Protein AF-G0NHV3-F1 (afdb_monomer_lite)

pLDDT: mean 83.87, std 12.12, range [27.58, 97.5]

Secondary structure (DSSP, 8-state):
-HHHHTTT--HHHHHHHHHHS-GGGGGGEEE-TTS-EEE-TT-GGGGGGTSHHHHHHHHHHHT-STTHHHHTT--TTSPP-PPP--EE-TT--EEEEHHHHHHHHHHHHHHHH--SS--TTGGGTHHHHHHHHHHHHGGGTT---EEE--HHHHHHHHHHHHHHHT--------GGG-SHHHHHHHHHHHSPPBTTBTT-HHHHHHHHHHHHHS-TTTSHHHHHHHHHHHHHHHHHHHHHHHH-HHHHS--SSS-EEEEEEESSSEEEEHHHHHHHHHHTT---HHHHHHHHTS-TT-EEEHHHHHHHHGGGGGGEEEEEEE--B-SSSBPPEE-TTS-EEEEHHHHHHHHHHIIIIIS-GGGS--SSSSHHHHHHHHHHHHHHHHHHHS-SS-SEEEHHHHHHHHHHHHHHIIIII--S---PPPP-SS--HHHHHHHHHHTTHHHH-GGGGGGHHHHHHHHHHHTT-S---HHHHHHHHHHHHHHHHGGG-HHHHHHHHHTTHHHHHT---HHHHHHHHHHHHHHHHHHHHHHHHHHHHHHHHHHHHS-TTTGGGPEEETTEEE--TTTSGGGGG-SSHHHHHHHHHHHTTSTTHHHHH-TTT--SSS----EEEE-TTS---EEEEHHHHHHHHHHTS--S-TTSHHHHHHHHHHHHHHHHHHGGGTT---EEE--HHHHHHHHHHHHHHHHS--TTS-TT---HHHHHHHHHHHHHHH-TT---HHHHHHHHHHHHHTS-TT-HHHHHHHHHHHHHHHHHHHHHHHH-HHHHS-GGGSSS---PPPEEEEETTEEEEEHHHHHHHHHHTT---HHHHHHHHHHHHH-TT-EEEHHHHHHHHHHHHHHHTTTT-PPPGGGS-EEEEEPPB-SSSBPPEE-STT-EEEEHHHHHHHHHHIIIIIT-GGGS--TTTHHHHHHHHTTSGGGG-TT-SSPPEEEHHHHHHHHHHHHHHHHHHTTTTGGG--PPPPP-TT---HHHHHHHHHHTTHHHH-TTGGGGHHHHHHHHTTT-SS--HHHHHHHHHHHHHHHHHHH-HHHHHHHHHTTGGGTTTGGGSPPPPPP---

Foldseek 3Di:
DLVVLVQQQQQLLLLLLPVQDDPLLNVQWDADPVRGIAGDQPDPLCLLQVGRVSVSVLSLVLQQDFPSCVVSVGDLLRADRHDWDWFAFPVRFIKGWLRVVLVLLLVLLLVLQDDPDDDPLSSLLSSLSSNQSVQLSVLQVLAGDMDGDDVVLSVVLSVQLNVLLPDDDFDADPLVRQQLVNLLVLSVVQGDAHPVCNPCVVVSVSSVVVCVVPPSNRPVVSSRSSSRSNNSSSVSVVVSCVVCCVSRPDQQADQQEWEFEDDVFTKTFLLSNLVSCVRDVHDCPQCVVVNVPDDQQAIDGPVVVCVRCPLVCVRYGYIYDYFDCRPQATRWDAGRNSFTKHFLVSLLSNLLLCVCAVQVLLLVDAAPPDPLVVLVVVLLVVSLCLSPVSCPLGRIDTPVSSVVNSVVSVVSCVPPGHPPDDDAQDWDFADALVSLVVSCVVSCVCRHPVCLSVQQHVLVVVLCVVVVHPGQTRSSSSVSSSLSVCQRRQLPDDSSLVSCVSNVVCVVSVHPRPVVVVVVVVVVVVVVVLLPPCQVLLQLLLVLLCPVFPDPLCSVQWDRDSNATDGDLFFDLVVQQHNGRVSNSVLSVLLCQDQLSCVVSHLSNDDLQDDHDWWWKAFPPDDIFIKDWLLNVSSLLLVLDPDPDCSPLLNVLLRVLVSLLSSQLSVQLVLFTAMDTDPPVLSVVLSVQLVVQLSDPLPVDDLPDQFLVVLLVLSVVLCCVNRVPDDCPVSNVSSVCCCPVVVCRPVRVSSSSSSSSNNSSSVSVVVSCVVPVLSRHDQVPDPHRDLGAWEFEDQAVWTKTFLVNVLSVCVVQVPDDPVVNVVSVVQCVVPVRDMDTPVRVLVVQVVSQVVCVVPVGGDRPSRGMYIYHYFDARPQATRWDDGGTNWTKDWPLRLVLSLLLCCVSVQVVLLQAAPVCPVQLVVLLVVPVVSVPLPDQHTDIDTVVVSVVSSVSSVVSSCVVCVVRSVLADDQGGADPQADDLVSLVVSCVVSNNCNSQVCLNVCSVVQRCVLCPPDPHHGPSSSSVSSSLSSVQSVCVVVVSVVSSCVSNSVCVVGVVVPPPNPDDPPPD

Organism: Caenorhabditis brenneri (NCBI:txid135651)

Radius of gyration: 39.82 Å; chains: 1; bounding box: 97×89×113 Å

Structure (mmCIF, N/CA/C/O backbone):
data_AF-G0NHV3-F1
#
_entry.id   AF-G0NHV3-F1
#
loop_
_atom_site.group_PDB
_atom_site.id
_atom_site.type_symbol
_atom_site.label_atom_id
_atom_site.label_alt_id
_atom_site.label_comp_id
_atom_site.label_asym_id
_atom_site.label_entity_id
_atom_site.label_seq_id
_atom_site.pdbx_PDB_ins_code
_atom_site.Cartn_x
_atom_site.Cartn_y
_atom_site.Cartn_z
_atom_site.occupancy
_atom_site.B_iso_or_equiv
_atom_site.auth_seq_id
_atom_site.auth_comp_id
_atom_site.auth_asym_id
_atom_site.auth_atom_id
_atom_site.pdbx_PDB_model_num
ATOM 1 N N . MET A 1 1 ? -3.210 30.546 17.908 1.00 36.75 1 MET A N 1
ATOM 2 C CA . MET A 1 1 ? -3.610 30.833 19.306 1.00 36.75 1 MET A CA 1
ATOM 3 C C . MET A 1 1 ? -2.603 30.236 20.293 1.00 36.75 1 MET A C 1
ATOM 5 O O . MET A 1 1 ? -2.070 30.981 21.104 1.00 36.75 1 MET A O 1
ATOM 9 N N . THR A 1 2 ? -2.219 28.963 20.128 1.00 36.12 2 THR A N 1
ATOM 10 C CA . THR A 1 2 ? -1.194 28.230 20.905 1.00 36.12 2 THR A CA 1
ATOM 11 C C . THR A 1 2 ? 0.162 28.945 20.997 1.00 36.12 2 THR A C 1
ATOM 13 O O . THR A 1 2 ? 0.704 29.103 22.082 1.00 36.12 2 THR A O 1
ATOM 16 N N . THR A 1 3 ? 0.674 29.517 19.898 1.00 35.59 3 THR A N 1
ATOM 17 C CA . THR A 1 3 ? 1.926 30.312 19.897 1.00 35.59 3 THR A CA 1
ATOM 18 C C . THR A 1 3 ? 1.817 31.624 20.690 1.00 35.59 3 THR A C 1
ATOM 20 O O . THR A 1 3 ? 2.819 32.146 21.165 1.00 35.59 3 THR A O 1
ATOM 23 N N . ARG A 1 4 ? 0.598 32.162 20.847 1.00 38.47 4 ARG A N 1
ATOM 24 C CA . ARG A 1 4 ? 0.308 33.406 21.582 1.00 38.47 4 ARG A CA 1
ATOM 25 C C . ARG A 1 4 ? 0.138 33.139 23.089 1.00 38.47 4 ARG A C 1
ATOM 27 O O . ARG A 1 4 ? 0.528 33.980 23.887 1.00 38.47 4 ARG A O 1
ATOM 34 N N . LEU A 1 5 ? -0.371 31.956 23.455 1.00 42.53 5 LEU A N 1
ATOM 35 C CA . LEU A 1 5 ? -0.471 31.439 24.831 1.00 42.53 5 LEU A CA 1
ATOM 36 C C . LEU A 1 5 ? 0.868 30.901 25.362 1.00 42.53 5 LEU A C 1
ATOM 38 O O . LEU A 1 5 ? 1.187 31.092 26.530 1.00 42.53 5 LEU A O 1
ATOM 42 N N . ALA A 1 6 ? 1.695 30.296 24.503 1.00 41.50 6 ALA A N 1
ATOM 43 C CA . ALA A 1 6 ? 3.039 29.828 24.852 1.00 41.50 6 ALA A CA 1
ATOM 44 C C . ALA A 1 6 ? 3.989 30.964 25.281 1.00 41.50 6 ALA A C 1
ATOM 46 O O . ALA A 1 6 ? 4.939 30.720 26.014 1.00 41.50 6 ALA A O 1
ATOM 47 N N . LEU A 1 7 ? 3.710 32.210 24.877 1.00 40.44 7 LEU A N 1
ATOM 48 C CA . LEU A 1 7 ? 4.405 33.411 25.364 1.00 40.44 7 LEU A CA 1
ATOM 49 C C . LEU A 1 7 ? 4.005 33.806 26.804 1.00 40.44 7 LEU A C 1
ATOM 51 O O . LEU A 1 7 ? 4.634 34.685 27.386 1.00 40.44 7 LEU A O 1
ATOM 55 N N . GLN A 1 8 ? 2.974 33.176 27.381 1.00 47.44 8 GLN A N 1
ATOM 56 C CA . GLN A 1 8 ? 2.478 33.418 28.744 1.00 47.44 8 GLN A CA 1
ATOM 57 C C . GLN A 1 8 ? 2.682 32.227 29.703 1.00 47.44 8 GLN A C 1
ATOM 59 O O . GLN A 1 8 ? 2.517 32.408 30.909 1.00 47.44 8 GLN A O 1
ATOM 64 N N . ALA A 1 9 ? 3.056 31.043 29.202 1.00 51.34 9 ALA A N 1
ATOM 65 C CA . ALA A 1 9 ? 3.484 29.897 30.010 1.00 51.34 9 ALA A CA 1
ATOM 66 C C . ALA A 1 9 ? 4.946 30.103 30.436 1.00 51.34 9 ALA A C 1
ATOM 68 O O . ALA A 1 9 ? 5.867 30.014 29.624 1.00 51.34 9 ALA A O 1
ATOM 69 N N . LYS A 1 10 ? 5.132 30.515 31.689 1.00 71.50 10 LYS A N 1
ATOM 70 C CA . LYS A 1 10 ? 6.379 31.101 32.191 1.00 71.50 10 LYS A CA 1
ATOM 71 C C . LYS A 1 10 ? 7.316 30.066 32.805 1.00 71.50 10 LYS A C 1
ATOM 73 O O . LYS A 1 10 ? 8.498 30.056 32.482 1.00 71.50 10 LYS A O 1
ATOM 78 N N . GLU A 1 11 ? 6.804 29.188 33.660 1.00 77.19 11 GLU A N 1
ATOM 79 C CA . GLU A 1 11 ? 7.631 28.313 34.500 1.00 77.19 11 GLU A CA 1
ATOM 80 C C . GLU A 1 11 ? 7.842 26.954 33.827 1.00 77.19 11 GLU A C 1
ATOM 82 O O . GLU A 1 11 ? 8.987 26.556 33.597 1.00 77.19 11 GLU A O 1
ATOM 87 N N . SER A 1 12 ? 6.765 26.319 33.354 1.00 84.81 12 SER A N 1
ATOM 88 C CA . SER A 1 12 ? 6.838 25.019 32.675 1.00 84.81 12 SER A CA 1
ATOM 89 C C . SER A 1 12 ? 7.656 25.043 31.374 1.00 84.81 12 SER A C 1
ATOM 91 O O . SER A 1 12 ? 8.307 24.062 31.014 1.00 84.81 12 SER A O 1
ATOM 93 N N . VAL A 1 13 ? 7.662 26.167 30.643 1.00 84.38 13 VAL A N 1
ATOM 94 C CA . VAL A 1 13 ? 8.483 26.338 29.428 1.00 84.38 13 VAL A CA 1
ATOM 95 C C . VAL A 1 13 ? 9.962 26.469 29.786 1.00 84.38 13 VAL A C 1
ATOM 97 O O . VAL A 1 13 ? 10.809 25.932 29.071 1.00 84.38 13 VAL A O 1
ATOM 100 N N . VAL A 1 14 ? 10.294 27.139 30.893 1.00 84.75 14 VAL A N 1
ATOM 101 C CA . VAL A 1 14 ? 11.675 27.233 31.389 1.00 84.75 14 VAL A CA 1
ATOM 102 C C . VAL A 1 14 ? 12.159 25.867 31.867 1.00 84.75 14 VAL A C 1
ATOM 104 O O . VAL A 1 14 ? 13.255 25.455 31.483 1.00 84.75 14 VAL A O 1
ATOM 107 N N . GLY A 1 15 ? 11.339 25.139 32.632 1.00 89.06 15 GLY A N 1
ATOM 108 C CA . GLY A 1 15 ? 11.632 23.767 33.054 1.00 89.06 15 GLY A CA 1
ATOM 109 C C . GLY A 1 15 ? 11.872 22.845 31.857 1.00 89.06 15 GLY A C 1
ATOM 110 O O . GLY A 1 15 ? 12.911 22.190 31.769 1.00 89.06 15 GLY A O 1
ATOM 111 N N . ALA A 1 16 ? 10.989 22.896 30.858 1.00 90.31 16 ALA A N 1
ATOM 112 C CA . ALA A 1 16 ? 11.148 22.140 29.622 1.00 90.31 16 ALA A CA 1
ATOM 113 C C . ALA A 1 16 ? 12.392 22.548 28.824 1.00 90.31 16 ALA A C 1
ATOM 115 O O . ALA A 1 16 ? 13.073 21.690 28.273 1.00 90.31 16 ALA A O 1
ATOM 116 N N . SER A 1 17 ? 12.719 23.843 28.773 1.00 89.81 17 SER A N 1
ATOM 117 C CA . SER A 1 17 ? 13.928 24.337 28.103 1.00 89.81 17 SER A CA 1
ATOM 118 C C . SER A 1 17 ? 15.192 23.800 28.777 1.00 89.81 17 SER A C 1
ATOM 120 O O . SER A 1 17 ? 16.127 23.403 28.084 1.00 89.81 17 SER A O 1
ATOM 122 N N . ARG A 1 18 ? 15.215 23.743 30.117 1.00 90.06 18 ARG A N 1
ATOM 123 C CA . ARG A 1 18 ? 16.329 23.182 30.900 1.00 90.06 18 ARG A CA 1
ATOM 124 C C . ARG A 1 18 ? 16.447 21.668 30.769 1.00 90.06 18 ARG A C 1
ATOM 126 O O . ARG A 1 18 ? 17.563 21.166 30.771 1.00 90.06 18 ARG A O 1
ATOM 133 N N . ALA A 1 19 ? 15.328 20.958 30.653 1.00 91.12 19 ALA A N 1
ATOM 134 C CA . ALA A 1 19 ? 15.323 19.521 30.395 1.00 91.12 19 ALA A CA 1
ATOM 135 C C . ALA A 1 19 ? 15.749 19.202 28.949 1.00 91.12 19 ALA A C 1
ATOM 137 O O . ALA A 1 19 ? 16.476 18.243 28.699 1.00 91.12 19 ALA A O 1
ATOM 138 N N . TYR A 1 20 ? 15.336 20.036 27.992 1.00 93.00 20 TYR A N 1
ATOM 139 C CA . TYR A 1 20 ? 15.685 19.871 26.588 1.00 93.00 20 TYR A CA 1
ATOM 140 C C . TYR A 1 20 ? 17.169 20.149 26.331 1.00 93.00 20 TYR A C 1
ATOM 142 O O . TYR A 1 20 ? 17.857 19.348 25.695 1.00 93.00 20 TYR A O 1
ATOM 150 N N . LEU A 1 21 ? 17.671 21.283 26.827 1.00 91.62 21 LEU A N 1
ATOM 151 C CA . LEU A 1 21 ? 19.043 21.727 26.611 1.00 91.62 21 LEU A CA 1
ATOM 152 C C . LEU A 1 21 ? 20.010 21.100 27.623 1.00 91.62 21 LEU A C 1
ATOM 154 O O . LEU A 1 21 ? 19.692 21.012 28.808 1.00 91.62 21 LEU A O 1
ATOM 158 N N . PRO A 1 22 ? 21.229 20.736 27.198 1.00 89.69 22 PRO A N 1
ATOM 159 C CA . PRO A 1 22 ? 22.291 20.393 28.134 1.00 89.69 22 PRO A CA 1
ATOM 160 C C . PRO A 1 22 ? 22.618 21.592 29.032 1.00 89.69 22 PRO A C 1
ATOM 162 O O . PRO A 1 22 ? 22.462 22.752 28.627 1.00 89.69 22 PRO A O 1
ATOM 165 N N . ARG A 1 23 ? 23.120 21.318 30.239 1.00 88.19 23 ARG A N 1
ATOM 166 C CA . ARG A 1 23 ? 23.405 22.343 31.253 1.00 88.19 23 ARG A CA 1
ATOM 167 C C . ARG A 1 23 ? 24.348 23.437 30.753 1.00 88.19 23 ARG A C 1
ATOM 169 O O . ARG A 1 23 ? 24.169 24.608 31.082 1.00 88.19 23 ARG A O 1
ATOM 176 N N . GLU A 1 24 ? 25.312 23.079 29.911 1.00 88.31 24 GLU A N 1
ATOM 177 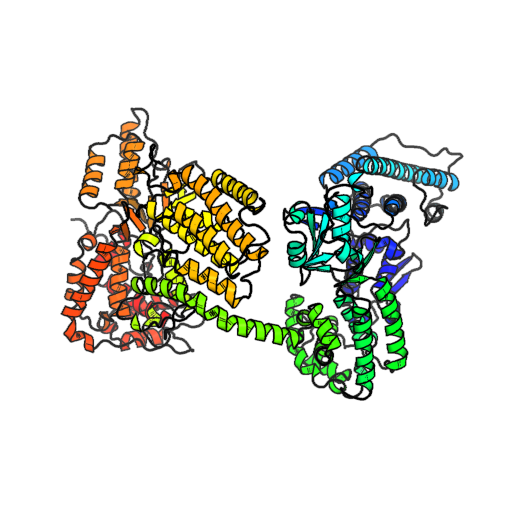C CA . GLU A 1 24 ? 26.260 23.992 29.266 1.00 88.31 24 GLU A CA 1
ATOM 178 C C . GLU A 1 24 ? 25.558 25.088 28.471 1.00 88.31 24 GLU A C 1
ATOM 180 O O . GLU A 1 24 ? 26.092 26.187 28.354 1.00 88.31 24 GLU A O 1
ATOM 185 N N . HIS A 1 25 ? 24.376 24.803 27.925 1.00 91.19 25 HIS A N 1
ATOM 186 C CA . HIS A 1 25 ? 23.633 25.699 27.043 1.00 91.19 25 HIS A CA 1
ATOM 187 C C . HIS A 1 25 ? 22.472 26.397 27.759 1.00 91.19 25 HIS A C 1
ATOM 189 O O . HIS A 1 25 ? 21.715 27.130 27.128 1.00 91.19 25 HIS A O 1
ATOM 195 N N . TRP A 1 26 ? 22.337 26.246 29.082 1.00 90.31 26 TRP A N 1
ATOM 196 C CA . TRP A 1 26 ? 21.310 26.957 29.853 1.00 90.31 26 TRP A CA 1
ATOM 197 C C . TRP A 1 26 ? 21.480 28.479 29.823 1.00 90.31 26 TRP A C 1
ATOM 199 O O . TRP A 1 26 ? 20.502 29.191 30.019 1.00 90.31 26 TRP A O 1
ATOM 209 N N . HIS A 1 27 ? 22.679 28.990 29.520 1.00 88.50 27 HIS A N 1
ATOM 210 C CA . HIS A 1 27 ? 22.914 30.424 29.307 1.00 88.50 27 HIS A CA 1
ATOM 211 C C . HIS A 1 27 ? 22.122 30.997 28.116 1.00 88.50 27 HIS A C 1
ATOM 213 O O . HIS A 1 27 ? 21.897 32.203 28.064 1.00 88.50 27 HIS A O 1
ATOM 219 N N . LEU A 1 28 ? 21.652 30.145 27.193 1.00 87.88 28 LEU A N 1
ATOM 220 C CA . LEU A 1 28 ? 20.738 30.550 26.124 1.00 87.88 28 LEU A CA 1
ATOM 221 C C . LEU A 1 28 ? 19.369 30.974 26.659 1.00 87.88 28 LEU A C 1
ATOM 223 O O . LEU A 1 28 ? 18.653 31.691 25.972 1.00 87.88 28 LEU A O 1
ATOM 227 N N . ILE A 1 29 ? 18.984 30.523 27.852 1.00 86.94 29 ILE A N 1
ATOM 228 C CA . ILE A 1 29 ? 17.686 30.791 28.466 1.00 86.94 29 ILE A CA 1
ATOM 229 C C . ILE A 1 29 ? 17.799 32.100 29.257 1.00 86.94 29 ILE A C 1
ATOM 231 O O . ILE A 1 29 ? 18.437 32.148 30.308 1.00 86.94 29 ILE A O 1
ATOM 235 N N . ARG A 1 30 ? 17.166 33.173 28.774 1.00 80.56 30 ARG A N 1
ATOM 236 C CA . ARG A 1 30 ? 17.083 34.462 29.476 1.00 80.56 30 ARG A CA 1
ATOM 237 C C . ARG A 1 30 ? 15.709 34.621 30.113 1.00 80.56 30 ARG A C 1
ATOM 239 O O . ARG A 1 30 ? 14.712 34.709 29.397 1.00 80.56 30 ARG A O 1
ATOM 246 N N . GLN A 1 31 ? 15.673 34.683 31.440 1.00 73.19 31 GLN A N 1
ATOM 247 C CA . GLN A 1 31 ? 14.463 34.947 32.217 1.00 73.19 31 GLN A CA 1
ATOM 248 C C . GLN A 1 31 ? 14.346 36.449 32.509 1.00 73.19 31 GLN A C 1
ATOM 250 O O . GLN A 1 31 ? 15.336 37.081 32.875 1.00 73.19 31 GLN A O 1
ATOM 255 N N . HIS A 1 32 ? 13.155 37.011 32.326 1.00 70.38 32 HIS A N 1
ATOM 256 C CA . HIS A 1 32 ? 12.846 38.424 32.564 1.00 70.38 32 HIS A CA 1
ATOM 257 C C . HIS A 1 32 ? 12.136 38.614 33.910 1.00 70.38 32 HIS A C 1
ATOM 259 O O . HIS A 1 32 ? 11.559 37.670 34.453 1.00 70.38 32 HIS A O 1
ATOM 265 N N . ASP A 1 33 ? 12.137 39.843 34.435 1.00 61.16 33 ASP A N 1
ATOM 266 C CA . ASP A 1 33 ? 11.538 40.191 35.739 1.00 61.16 33 ASP A CA 1
ATOM 267 C C . ASP A 1 33 ? 10.024 39.933 35.804 1.00 61.16 33 ASP A C 1
ATOM 269 O O . ASP A 1 33 ? 9.464 39.686 36.871 1.00 61.16 33 ASP A O 1
ATOM 273 N N . ASP A 1 34 ? 9.348 39.952 34.654 1.00 55.47 34 ASP A N 1
ATOM 274 C CA . ASP A 1 34 ? 7.931 39.609 34.540 1.00 55.47 34 ASP A CA 1
ATOM 275 C C . ASP A 1 34 ? 7.679 38.088 34.541 1.00 55.47 34 ASP A C 1
ATOM 277 O O . ASP A 1 34 ? 6.532 37.652 34.420 1.00 55.47 34 ASP A O 1
ATOM 281 N N . GLY A 1 35 ? 8.730 37.275 34.672 1.00 55.56 35 GLY A N 1
ATOM 282 C CA . GLY A 1 35 ? 8.713 35.816 34.637 1.00 55.56 35 GLY A CA 1
ATOM 283 C C . GLY A 1 35 ? 8.695 35.216 33.230 1.00 55.56 35 GLY A C 1
ATOM 284 O O . GLY A 1 35 ? 8.731 33.996 33.111 1.00 55.56 35 GLY A O 1
ATOM 285 N N . SER A 1 36 ? 8.635 36.021 32.163 1.00 59.66 36 SER A N 1
ATOM 286 C CA . SER A 1 36 ? 8.739 35.516 30.790 1.00 59.66 36 SER A CA 1
ATOM 287 C C . SER A 1 36 ? 10.157 35.035 30.469 1.00 59.66 36 SER A C 1
ATOM 289 O O . SER A 1 36 ? 11.133 35.410 31.121 1.00 59.66 36 SER A O 1
ATOM 291 N N . CYS A 1 37 ? 10.280 34.181 29.452 1.00 66.12 37 CYS A N 1
ATOM 292 C CA . CYS A 1 37 ? 11.558 33.639 29.009 1.00 66.12 37 CYS A CA 1
ATOM 293 C C . CYS A 1 37 ? 11.779 33.913 27.520 1.00 66.12 37 CYS A C 1
ATOM 295 O O . CYS A 1 37 ? 10.870 33.773 26.704 1.00 66.12 37 CYS A O 1
ATOM 297 N N . SER A 1 38 ? 13.010 34.263 27.158 1.00 73.06 38 SER A N 1
ATOM 298 C CA . SER A 1 38 ? 13.462 34.401 25.771 1.00 73.06 38 SER A CA 1
ATOM 299 C C . SER A 1 38 ? 14.760 33.636 25.552 1.00 73.06 38 SER A C 1
ATOM 301 O O . SER A 1 38 ? 15.528 33.454 26.495 1.00 73.06 38 SER A O 1
ATOM 303 N N . LEU A 1 39 ? 15.027 33.222 24.315 1.00 78.06 39 LEU A N 1
ATOM 304 C CA . LEU A 1 39 ? 16.313 32.622 23.967 1.00 78.06 39 LEU A CA 1
ATOM 305 C C . LEU A 1 39 ? 17.298 33.700 23.493 1.00 78.06 39 LEU A C 1
ATOM 307 O O . LEU A 1 39 ? 16.922 34.614 22.753 1.00 78.06 39 LEU A O 1
ATOM 311 N N . ASP A 1 40 ? 18.565 33.590 23.891 1.00 81.38 40 ASP A N 1
ATOM 312 C CA . ASP A 1 40 ? 19.638 34.456 23.405 1.00 81.38 40 ASP A CA 1
ATOM 313 C C . ASP A 1 40 ? 19.913 34.199 21.917 1.00 81.38 40 ASP A C 1
ATOM 315 O O . ASP A 1 40 ? 20.618 33.269 21.532 1.00 81.38 40 ASP A O 1
ATOM 319 N N . HIS A 1 41 ? 19.342 35.045 21.062 1.00 79.19 41 HIS A N 1
ATOM 320 C CA . HIS A 1 41 ? 19.465 34.937 19.611 1.00 79.19 41 HIS A CA 1
ATOM 321 C C . HIS A 1 41 ? 20.837 35.366 19.069 1.00 79.19 41 HIS A C 1
ATOM 323 O O . HIS A 1 41 ? 21.060 35.264 17.861 1.00 79.19 41 HIS A O 1
ATOM 329 N N . THR A 1 42 ? 21.727 35.878 19.925 1.00 82.00 42 THR A N 1
ATOM 330 C CA . THR A 1 42 ? 23.054 36.361 19.523 1.00 82.00 42 THR A CA 1
ATOM 331 C C . THR A 1 42 ? 24.155 35.324 19.711 1.00 82.00 42 THR A C 1
ATOM 333 O O . THR A 1 42 ? 25.222 35.470 19.112 1.00 82.00 42 THR A O 1
ATOM 336 N N . ASP A 1 43 ? 23.895 34.264 20.482 1.00 87.88 43 ASP A N 1
ATOM 337 C CA . ASP A 1 43 ? 24.886 33.223 20.734 1.00 87.88 43 ASP A CA 1
ATOM 338 C C . ASP A 1 43 ? 25.073 32.311 19.500 1.00 87.88 43 ASP A C 1
ATOM 340 O O . ASP A 1 43 ? 24.101 31.721 19.007 1.00 87.88 43 ASP A O 1
ATOM 344 N N . PRO A 1 44 ? 26.308 32.147 18.985 1.00 87.12 44 PRO A N 1
ATOM 345 C CA . PRO A 1 44 ? 26.583 31.286 17.838 1.00 87.12 44 PRO A CA 1
ATOM 346 C C . PRO A 1 44 ? 26.166 29.820 18.021 1.00 87.12 44 PRO A C 1
ATOM 348 O O . PRO A 1 44 ? 25.886 29.150 17.025 1.00 87.12 44 PRO A O 1
ATOM 351 N N . ILE A 1 45 ? 26.105 29.302 19.254 1.00 89.38 45 ILE A N 1
ATOM 352 C CA . ILE A 1 45 ? 25.757 27.897 19.507 1.00 89.38 45 ILE A CA 1
ATOM 353 C C . ILE A 1 45 ? 24.301 27.576 19.155 1.00 89.38 45 ILE A C 1
ATOM 355 O O . ILE A 1 45 ? 23.955 26.425 18.889 1.00 89.38 45 ILE A O 1
ATOM 359 N N . LEU A 1 46 ? 23.453 28.602 19.056 1.00 89.06 46 LEU A N 1
ATOM 360 C CA . LEU A 1 46 ? 22.062 28.473 18.638 1.00 89.06 46 LEU A CA 1
ATOM 361 C C . LEU A 1 46 ? 21.919 27.901 17.217 1.00 89.06 46 LEU A C 1
ATOM 363 O O . LEU A 1 46 ? 20.906 27.274 16.895 1.00 89.06 46 LEU A O 1
ATOM 367 N N . GLU A 1 47 ? 22.939 28.061 16.369 1.00 89.62 47 GLU A N 1
ATOM 368 C CA . GLU A 1 47 ? 22.981 27.473 15.025 1.00 89.62 47 GLU A CA 1
ATOM 369 C C . GLU A 1 47 ? 22.958 25.939 15.048 1.00 89.62 47 GLU A C 1
ATOM 371 O O . GLU A 1 47 ? 22.450 25.338 14.101 1.00 89.62 47 GLU A O 1
ATOM 376 N N . MET A 1 48 ? 23.428 25.301 16.130 1.00 90.25 48 MET A N 1
ATOM 377 C CA . MET A 1 48 ? 23.311 23.851 16.334 1.00 90.25 48 MET A CA 1
ATOM 378 C C . MET A 1 48 ? 21.845 23.413 16.440 1.00 90.25 48 MET A C 1
ATOM 380 O O . MET A 1 48 ? 21.474 22.341 15.972 1.00 90.25 48 MET A O 1
ATOM 384 N N . TYR A 1 49 ? 20.996 24.286 16.980 1.00 90.69 49 TYR A N 1
ATOM 385 C CA . TYR A 1 49 ? 19.566 24.058 17.165 1.00 90.69 49 TYR A CA 1
ATOM 386 C C . TYR A 1 49 ? 18.700 24.653 16.041 1.00 90.69 49 TYR A C 1
ATOM 388 O O . TYR A 1 49 ? 17.471 24.602 16.106 1.00 90.69 49 TYR A O 1
ATOM 396 N N . GLY A 1 50 ? 19.316 25.181 14.979 1.00 86.75 50 GLY A N 1
ATOM 397 C CA . GLY A 1 50 ? 18.625 25.763 13.824 1.00 86.75 50 GLY A CA 1
ATOM 398 C C . GLY A 1 50 ? 18.203 27.227 13.980 1.00 86.75 50 GLY A C 1
ATOM 399 O O . GLY A 1 50 ? 17.548 27.763 13.086 1.00 86.75 50 GLY A O 1
ATOM 400 N N . GLY A 1 51 ? 18.613 27.895 15.060 1.00 86.06 51 GLY A N 1
ATOM 401 C CA . GLY A 1 51 ? 18.221 29.272 15.361 1.00 86.06 51 GLY A CA 1
ATOM 402 C C . GLY A 1 51 ? 17.050 29.367 16.345 1.00 86.06 51 GLY A C 1
ATOM 403 O O . GLY A 1 51 ? 16.458 28.366 16.747 1.00 86.06 51 GLY A O 1
ATOM 404 N N . HIS A 1 52 ? 16.695 30.600 16.719 1.00 82.44 52 HIS A N 1
ATOM 405 C CA . HIS A 1 52 ? 15.680 30.877 17.744 1.00 82.44 52 HIS A CA 1
ATOM 406 C C . HIS A 1 52 ? 14.301 30.251 17.438 1.00 82.44 52 HIS A C 1
ATOM 408 O O . HIS A 1 52 ? 13.769 29.560 18.308 1.00 82.44 52 HIS A O 1
ATOM 414 N N . PRO A 1 53 ? 13.695 30.438 16.243 1.00 82.19 53 PRO A N 1
ATOM 415 C CA . PRO A 1 53 ? 12.362 29.893 15.969 1.00 82.19 53 PRO A CA 1
ATOM 416 C C . PRO A 1 53 ? 12.333 28.361 15.955 1.00 82.19 53 PRO A C 1
ATOM 418 O O . PRO A 1 53 ? 11.368 27.762 16.425 1.00 82.19 53 PRO A O 1
ATOM 421 N N . ASP A 1 54 ? 13.398 27.737 15.442 1.00 85.56 54 ASP A N 1
ATOM 422 C CA . ASP A 1 54 ? 13.500 26.282 15.336 1.00 85.56 54 ASP A CA 1
ATOM 423 C C . ASP A 1 54 ? 13.659 25.643 16.722 1.00 85.56 54 ASP A C 1
ATOM 425 O O . ASP A 1 54 ? 12.926 24.710 17.040 1.00 85.56 54 ASP A O 1
ATOM 429 N N . LEU A 1 55 ? 14.546 26.171 17.577 1.00 88.69 55 LEU A N 1
ATOM 430 C CA . LEU A 1 55 ? 14.725 25.656 18.938 1.00 88.69 55 LEU A CA 1
ATOM 431 C C . LEU A 1 55 ? 13.446 25.797 19.770 1.00 88.69 55 LEU A C 1
ATOM 433 O O . LEU A 1 55 ? 13.026 24.842 20.419 1.00 88.69 55 LEU A O 1
ATOM 437 N N . PHE A 1 56 ? 12.794 26.961 19.721 1.00 84.88 56 PHE A N 1
ATOM 438 C CA . PHE A 1 56 ? 11.564 27.180 20.480 1.00 84.88 56 PHE A CA 1
ATOM 439 C C . PHE A 1 56 ? 10.449 26.220 20.042 1.00 84.88 56 PHE A C 1
ATOM 441 O O . PHE A 1 56 ? 9.761 25.643 20.882 1.00 84.88 56 PHE A O 1
ATOM 448 N N . LYS A 1 57 ? 10.313 25.975 18.731 1.00 87.12 57 LYS A N 1
ATOM 449 C CA . LYS A 1 57 ? 9.363 24.992 18.195 1.00 87.12 57 LYS A CA 1
ATOM 450 C C . LYS A 1 57 ? 9.659 23.573 18.689 1.00 87.12 57 LYS A C 1
ATOM 452 O O . LYS A 1 57 ? 8.727 22.862 19.055 1.00 87.12 57 LYS A O 1
ATOM 457 N N . GLU A 1 58 ? 10.927 23.167 18.722 1.00 90.69 58 GLU A N 1
ATOM 458 C CA . GLU A 1 58 ? 11.312 21.847 19.233 1.00 90.69 58 GLU A CA 1
ATOM 459 C C . GLU A 1 58 ? 11.060 21.714 20.744 1.00 90.69 58 GLU A C 1
ATOM 461 O O . GLU A 1 58 ? 10.582 20.670 21.172 1.00 90.69 58 GLU A O 1
ATOM 466 N N . ILE A 1 59 ? 11.277 22.766 21.544 1.00 89.75 59 ILE A N 1
ATOM 467 C CA . ILE A 1 59 ? 10.956 22.764 22.985 1.00 89.75 59 ILE A CA 1
ATOM 468 C C . ILE A 1 59 ? 9.445 22.636 23.211 1.00 89.75 59 ILE A C 1
ATOM 470 O O . ILE A 1 59 ? 9.008 21.854 24.054 1.00 89.75 59 ILE A O 1
ATOM 474 N N . LEU A 1 60 ? 8.624 23.365 22.448 1.00 86.56 60 LEU A N 1
ATOM 475 C CA . LEU A 1 60 ? 7.168 23.220 22.537 1.00 86.56 60 LEU A CA 1
ATOM 476 C C . LEU A 1 60 ? 6.725 21.807 22.152 1.00 86.56 60 LEU A C 1
ATOM 478 O O . LEU A 1 60 ? 5.905 21.218 22.849 1.00 86.56 60 LEU A O 1
ATOM 482 N N . LYS A 1 61 ? 7.327 21.240 21.103 1.00 90.88 61 LYS A N 1
ATOM 483 C CA . LYS A 1 61 ? 7.087 19.859 20.681 1.00 90.88 61 LYS A CA 1
ATOM 484 C C . LYS A 1 61 ? 7.522 18.845 21.747 1.00 90.88 61 LYS A C 1
ATOM 486 O O . LYS A 1 61 ? 6.815 17.871 21.976 1.00 90.88 61 LYS A O 1
ATOM 491 N N . PHE A 1 62 ? 8.650 19.075 22.422 1.00 92.44 62 PHE A N 1
ATOM 492 C CA . PHE A 1 62 ? 9.159 18.215 23.496 1.00 92.44 62 PHE A CA 1
ATOM 493 C C . PHE A 1 62 ? 8.171 18.088 24.660 1.00 92.44 62 PHE A C 1
ATOM 495 O O . PHE A 1 62 ? 8.044 17.016 25.240 1.00 92.44 62 PHE A O 1
ATOM 502 N N . ARG A 1 63 ? 7.421 19.155 24.955 1.00 89.81 63 ARG A N 1
ATOM 503 C CA . ARG A 1 63 ? 6.412 19.200 26.026 1.00 89.81 63 ARG A CA 1
ATOM 504 C C . ARG A 1 63 ? 5.115 18.452 25.699 1.00 89.81 63 ARG A C 1
ATOM 506 O O . ARG A 1 63 ? 4.247 18.374 26.562 1.00 89.81 63 ARG A O 1
ATOM 513 N N . MET A 1 64 ? 4.945 17.928 24.484 1.00 87.38 64 MET A N 1
ATOM 514 C CA . MET A 1 64 ? 3.693 17.305 24.032 1.00 87.38 64 MET A CA 1
ATOM 515 C C . MET A 1 64 ? 3.536 15.859 24.530 1.00 87.38 64 MET A C 1
ATOM 517 O O . MET A 1 64 ? 3.532 14.915 23.734 1.00 87.38 64 MET A O 1
ATOM 521 N N . PHE A 1 65 ? 3.411 15.687 25.845 1.00 89.00 65 PHE A N 1
ATOM 522 C CA . PHE A 1 65 ? 3.062 14.423 26.490 1.00 89.00 65 PHE A CA 1
ATOM 523 C C . PHE A 1 65 ? 2.219 14.668 27.760 1.00 89.00 65 PHE A C 1
ATOM 525 O O . PHE A 1 65 ? 2.333 15.745 28.355 1.00 89.00 65 PHE A O 1
ATOM 532 N N . PRO A 1 66 ? 1.386 13.696 28.179 1.00 87.56 66 PRO A N 1
ATOM 533 C CA . PRO A 1 66 ? 0.549 13.810 29.377 1.00 87.56 66 PRO A CA 1
ATOM 534 C C . PRO A 1 66 ? 1.363 14.137 30.631 1.00 87.56 66 PRO A C 1
ATOM 536 O O . PRO A 1 66 ? 2.431 13.564 30.824 1.00 87.56 66 PRO A O 1
ATOM 539 N N . GLY A 1 67 ? 0.878 15.055 31.472 1.00 85.69 67 GLY A N 1
ATOM 540 C CA . GLY A 1 67 ? 1.531 15.425 32.735 1.00 85.69 67 GLY A CA 1
ATOM 541 C C . GLY A 1 67 ? 2.824 16.249 32.607 1.00 85.69 67 GLY A C 1
ATOM 542 O O . GLY A 1 67 ? 3.481 16.523 33.618 1.00 85.69 67 GLY A O 1
ATOM 543 N N . SER A 1 68 ? 3.200 16.689 31.399 1.00 87.56 68 SER A N 1
ATOM 544 C CA . SER A 1 68 ? 4.443 17.444 31.171 1.00 87.56 68 SER A CA 1
ATOM 545 C C . SER A 1 68 ? 4.506 18.767 31.932 1.00 87.56 68 SER A C 1
ATOM 547 O O . SER A 1 68 ? 5.579 19.170 32.377 1.00 87.56 68 SER A O 1
ATOM 549 N N . HIS A 1 69 ? 3.359 19.423 32.131 1.00 86.12 69 HIS A N 1
ATOM 550 C CA . HIS A 1 69 ? 3.256 20.671 32.889 1.00 86.12 69 HIS A CA 1
ATOM 551 C C . HIS A 1 69 ? 3.817 20.513 34.305 1.00 86.12 69 HIS A C 1
ATOM 553 O O . HIS A 1 69 ? 4.710 21.258 34.702 1.00 86.12 69 HIS A O 1
ATOM 559 N N . LYS A 1 70 ? 3.362 19.479 35.023 1.00 85.25 70 LYS A N 1
ATOM 560 C CA . LYS A 1 70 ? 3.833 19.154 36.372 1.00 85.25 70 LYS A CA 1
ATOM 561 C C . LYS A 1 70 ? 5.282 18.674 36.373 1.00 85.25 70 LYS A C 1
ATOM 563 O O . LYS A 1 70 ? 6.040 19.049 37.259 1.00 85.25 70 LYS A O 1
ATOM 568 N N . LEU A 1 71 ? 5.676 17.859 35.389 1.00 88.00 71 LEU A N 1
ATOM 569 C CA . LEU A 1 71 ? 7.052 17.357 35.300 1.00 88.00 71 LEU A CA 1
ATOM 570 C C . LEU A 1 71 ? 8.078 18.486 35.130 1.00 88.00 71 LEU A C 1
ATOM 572 O O . LEU A 1 71 ? 9.210 18.357 35.587 1.00 88.00 71 LEU A O 1
ATOM 576 N N . PHE A 1 72 ? 7.691 19.577 34.471 1.00 89.50 72 PHE A N 1
ATOM 577 C CA . PHE A 1 72 ? 8.548 20.736 34.236 1.00 89.50 72 PHE A CA 1
ATOM 578 C C . PHE A 1 72 ? 8.325 21.874 35.237 1.00 89.50 72 PHE A C 1
ATOM 580 O O . PHE A 1 72 ? 8.590 23.028 34.902 1.00 89.50 72 PHE A O 1
ATOM 587 N N . ASP A 1 73 ? 7.865 21.549 36.448 1.00 87.19 73 ASP A N 1
ATOM 588 C CA . ASP A 1 73 ? 7.666 22.493 37.554 1.00 87.19 73 ASP A CA 1
ATOM 589 C C . ASP A 1 73 ? 6.731 23.663 37.194 1.00 87.19 73 ASP A C 1
ATOM 591 O O . ASP A 1 73 ? 6.938 24.804 37.607 1.00 87.19 73 ASP A O 1
ATOM 595 N N . GLY A 1 74 ? 5.708 23.393 36.381 1.00 85.81 74 GLY A N 1
ATOM 596 C CA . GLY A 1 74 ? 4.713 24.382 36.000 1.00 85.81 74 GLY A CA 1
ATOM 597 C C . GLY A 1 74 ? 3.851 24.838 37.177 1.00 85.81 74 GLY A C 1
ATOM 598 O O . GLY A 1 74 ? 3.401 24.033 37.994 1.00 85.81 74 GLY A O 1
ATOM 599 N N . GLY A 1 75 ? 3.573 26.138 37.246 1.00 86.19 75 GLY A N 1
ATOM 600 C CA . GLY A 1 75 ? 2.776 26.712 38.328 1.00 86.19 75 GLY A CA 1
ATOM 601 C C . GLY A 1 75 ? 1.298 26.305 38.263 1.00 86.19 75 GLY A C 1
ATOM 602 O O . GLY A 1 75 ? 0.713 26.176 37.183 1.00 86.19 75 GLY A O 1
ATOM 603 N N . LEU A 1 76 ? 0.637 26.194 39.422 1.00 88.69 76 LEU A N 1
ATOM 604 C CA . LEU A 1 76 ? -0.799 25.861 39.495 1.00 88.69 76 LEU A CA 1
ATOM 605 C C . LEU A 1 76 ? -1.706 26.915 38.837 1.00 88.69 76 LEU A C 1
ATOM 607 O O . LEU A 1 76 ? -2.833 26.623 38.463 1.00 88.69 76 LEU A O 1
ATOM 611 N N . THR A 1 77 ? -1.238 28.156 38.702 1.00 87.62 77 THR A N 1
ATOM 612 C CA . THR A 1 77 ? -1.969 29.246 38.034 1.00 87.62 77 THR A CA 1
ATOM 613 C C . THR A 1 77 ? -1.451 29.538 36.625 1.00 87.62 77 THR A C 1
ATOM 615 O O . THR A 1 77 ? -1.952 30.446 35.960 1.00 87.62 77 THR A O 1
ATOM 618 N N . GLU A 1 78 ? -0.455 28.786 36.152 1.00 84.50 78 GLU A N 1
ATOM 619 C CA . GLU A 1 78 ? 0.068 28.896 34.792 1.00 84.50 78 GLU A CA 1
ATOM 620 C C . GLU A 1 78 ? -0.946 28.328 33.791 1.00 84.50 78 GLU A C 1
ATOM 622 O O . GLU A 1 78 ? -1.650 27.364 34.082 1.00 84.50 78 GLU A O 1
ATOM 627 N N . LEU A 1 79 ? -1.055 28.935 32.609 1.00 82.88 79 LEU A N 1
ATOM 628 C CA . LEU A 1 79 ? -1.976 28.462 31.577 1.00 82.88 79 LEU A CA 1
ATOM 629 C C . LEU A 1 79 ? -1.467 27.150 30.979 1.00 82.88 79 LEU A C 1
ATOM 631 O O . LEU A 1 79 ? -0.297 27.042 30.601 1.00 82.88 79 LEU A O 1
ATOM 635 N N . LEU A 1 80 ? -2.365 26.181 30.829 1.00 78.94 80 LEU A N 1
ATOM 636 C CA . LEU A 1 80 ? -2.021 24.913 30.209 1.00 78.94 80 LEU A CA 1
ATOM 637 C C . LEU A 1 80 ? -1.876 25.099 28.690 1.00 78.94 80 LEU A C 1
ATOM 639 O O . LEU A 1 80 ? -2.768 25.612 28.011 1.00 78.94 80 LEU A O 1
ATOM 643 N N . THR A 1 81 ? -0.708 24.740 28.158 1.00 70.19 81 THR A N 1
ATOM 644 C CA . THR A 1 81 ? -0.283 25.069 26.778 1.00 70.19 81 THR A CA 1
ATOM 645 C C . THR A 1 81 ? 0.104 23.854 25.942 1.00 70.19 81 THR A C 1
ATOM 647 O O . THR A 1 81 ? 0.684 24.010 24.867 1.00 70.19 81 THR A O 1
ATOM 650 N N . THR A 1 82 ? -0.180 22.651 26.430 1.00 70.06 82 THR A N 1
ATOM 651 C CA . THR A 1 82 ? 0.047 21.402 25.704 1.00 70.06 82 THR A CA 1
ATOM 652 C C . THR A 1 82 ? -1.091 21.139 24.720 1.00 70.06 82 THR A C 1
ATOM 654 O O . THR A 1 82 ? -2.223 21.563 24.931 1.00 70.06 82 THR A O 1
ATOM 657 N N . GLU A 1 83 ? -0.781 20.469 23.614 1.00 71.88 83 GLU A N 1
ATOM 658 C CA . GLU A 1 83 ? -1.784 19.976 22.664 1.00 71.88 83 GLU A CA 1
ATOM 659 C C . GLU A 1 83 ? -2.046 18.494 22.949 1.00 71.88 83 GLU A C 1
ATOM 661 O O . GLU A 1 83 ? -1.120 17.742 23.278 1.00 71.88 83 GLU A O 1
ATOM 666 N N . GLU A 1 84 ? -3.301 18.080 22.820 1.00 79.12 84 GLU A N 1
ATOM 667 C CA . GLU A 1 84 ? -3.739 16.706 23.012 1.00 79.12 84 GLU A CA 1
ATOM 668 C C . GLU A 1 84 ? -3.218 15.771 21.913 1.00 79.12 84 GLU A C 1
ATOM 670 O O . GLU A 1 84 ? -2.932 16.170 20.781 1.00 79.12 84 GLU A O 1
ATOM 675 N N . THR A 1 85 ? -3.107 14.478 22.230 1.00 84.06 85 THR A N 1
ATOM 676 C CA . THR A 1 85 ? -2.849 13.452 21.215 1.00 84.06 85 THR A CA 1
ATOM 677 C C . THR A 1 85 ? -3.983 12.442 21.170 1.00 84.06 85 THR A C 1
ATOM 679 O O . THR A 1 85 ? -4.191 11.690 22.117 1.00 84.06 85 THR A O 1
ATOM 682 N N . VAL A 1 86 ? -4.663 12.377 20.024 1.00 89.69 86 VAL A N 1
ATOM 683 C CA . VAL A 1 86 ? -5.653 11.337 19.732 1.00 89.69 86 VAL A CA 1
ATOM 684 C C . VAL A 1 86 ? -4.975 10.173 19.006 1.00 89.69 86 VAL A C 1
ATOM 686 O O . VAL A 1 86 ? -4.266 10.359 18.016 1.00 89.69 86 VAL A O 1
ATOM 689 N N . PHE A 1 87 ? -5.198 8.966 19.511 1.00 93.38 87 PHE A N 1
ATOM 690 C CA . PHE A 1 87 ? -4.698 7.699 18.979 1.00 93.38 87 PHE A CA 1
ATOM 691 C C . PHE A 1 87 ? -5.824 6.912 18.310 1.00 93.38 87 PHE A C 1
ATOM 693 O O . PHE A 1 87 ? -6.998 7.226 18.504 1.00 93.38 87 PHE A O 1
ATOM 700 N N . CYS A 1 88 ? -5.484 5.865 17.556 1.00 92.06 88 CYS A N 1
ATOM 701 C CA . CYS A 1 88 ? -6.479 4.971 16.972 1.00 92.06 88 CYS A CA 1
ATOM 702 C C . CYS A 1 88 ? -6.102 3.490 17.068 1.00 92.06 88 CYS A C 1
ATOM 704 O O . CYS A 1 88 ? -4.922 3.140 17.101 1.00 92.06 88 CYS A O 1
ATOM 706 N N . ASN A 1 89 ? -7.114 2.622 17.095 1.00 91.31 89 ASN A N 1
ATOM 707 C CA . ASN A 1 89 ? -6.945 1.179 16.902 1.00 91.31 89 ASN A CA 1
ATOM 708 C C . ASN A 1 89 ? -7.071 0.798 15.410 1.00 91.31 89 ASN A C 1
ATOM 710 O O . ASN A 1 89 ? -7.248 1.653 14.535 1.00 91.31 89 ASN A O 1
ATOM 714 N N . ALA A 1 90 ? -6.994 -0.499 15.101 1.00 81.06 90 ALA A N 1
ATOM 715 C CA . ALA A 1 90 ? -7.122 -1.011 13.730 1.00 81.06 90 ALA A CA 1
ATOM 716 C C . ALA A 1 90 ? -8.489 -0.709 13.092 1.00 81.06 90 ALA A C 1
ATOM 718 O O . ALA A 1 90 ? -8.562 -0.443 11.892 1.00 81.06 90 ALA A O 1
ATOM 719 N N . ALA A 1 91 ? -9.549 -0.657 13.902 1.00 85.75 91 ALA A N 1
ATOM 720 C CA . ALA A 1 91 ? -10.900 -0.290 13.482 1.00 85.75 91 ALA A CA 1
ATOM 721 C C . ALA A 1 91 ? -11.103 1.231 13.319 1.00 85.75 91 ALA A C 1
ATOM 723 O O . ALA A 1 91 ? -12.216 1.677 13.049 1.00 85.75 91 ALA A O 1
ATOM 724 N N . ARG A 1 92 ? -10.039 2.036 13.470 1.00 89.56 92 ARG A N 1
ATOM 725 C CA . ARG A 1 92 ? -10.065 3.508 13.429 1.00 89.56 92 ARG A CA 1
ATOM 726 C C . ARG A 1 92 ? -10.927 4.159 14.518 1.00 89.56 92 ARG A C 1
ATOM 728 O O . ARG A 1 92 ? -11.292 5.325 14.385 1.00 89.56 92 ARG A O 1
ATOM 735 N N . GLN A 1 93 ? -11.220 3.450 15.605 1.00 93.19 93 GLN A N 1
ATOM 736 C CA . GLN A 1 93 ? -11.802 4.058 16.800 1.00 93.19 93 GLN A CA 1
ATOM 737 C C . GLN A 1 93 ? -10.744 4.910 17.494 1.00 93.19 93 GLN A C 1
ATOM 739 O O . GLN A 1 93 ? -9.571 4.535 17.535 1.00 93.19 93 GLN A O 1
ATOM 744 N N . THR A 1 94 ? -11.160 6.062 18.011 1.00 96.00 94 THR A N 1
ATOM 745 C CA . THR A 1 94 ? -10.266 7.074 18.578 1.00 96.00 94 THR A CA 1
ATOM 746 C C . THR A 1 94 ? -10.137 6.957 20.090 1.00 96.00 94 THR A C 1
ATOM 748 O O . THR A 1 94 ? -11.130 6.746 20.785 1.00 96.00 94 THR A O 1
ATOM 751 N N . PHE A 1 95 ? -8.926 7.170 20.599 1.00 95.50 95 PHE A N 1
ATOM 752 C CA . PHE A 1 95 ? -8.569 7.069 22.014 1.00 95.50 95 PHE A CA 1
ATOM 753 C C . PHE A 1 95 ? -7.697 8.252 22.448 1.00 95.50 95 PHE A C 1
ATOM 755 O O . PHE A 1 95 ? -7.025 8.862 21.621 1.00 95.50 95 PHE A O 1
ATOM 762 N N . ILE A 1 96 ? -7.683 8.574 23.739 1.00 94.06 96 ILE A N 1
ATOM 763 C CA . ILE A 1 96 ? -6.939 9.705 24.314 1.00 94.06 96 ILE A CA 1
ATOM 764 C C . ILE A 1 96 ? -6.534 9.397 25.764 1.00 94.06 96 ILE A C 1
ATOM 766 O O . ILE A 1 96 ? -7.199 8.604 26.432 1.00 94.06 96 ILE A O 1
ATOM 770 N N . TYR A 1 97 ? -5.468 10.016 26.276 1.00 92.19 97 TYR A N 1
ATOM 771 C CA . TYR A 1 97 ? -5.136 9.917 27.701 1.00 92.19 97 TYR A CA 1
ATOM 772 C C . TYR A 1 97 ? -6.164 10.648 28.574 1.00 92.19 97 TYR A C 1
ATOM 774 O O . TYR A 1 97 ? -6.629 11.733 28.224 1.00 92.19 97 TYR A O 1
ATOM 782 N N . LYS A 1 98 ? -6.468 10.104 29.759 1.00 91.25 98 LYS A N 1
ATOM 783 C CA . LYS A 1 98 ? -7.338 10.771 30.749 1.00 91.25 98 LYS A CA 1
ATOM 784 C C . LYS A 1 98 ? -6.810 12.146 31.161 1.00 91.25 98 LYS A C 1
ATOM 786 O O . LYS A 1 98 ? -7.588 13.075 31.325 1.00 91.25 98 LYS A O 1
ATOM 791 N N . MET A 1 99 ? -5.492 12.302 31.280 1.00 88.69 99 MET A N 1
ATOM 792 C CA . MET A 1 99 ? -4.878 13.602 31.579 1.00 88.69 99 MET A CA 1
ATOM 793 C C . MET A 1 99 ? -5.131 14.637 30.478 1.00 88.69 99 MET A C 1
ATOM 795 O O . MET A 1 99 ? -5.452 15.784 30.770 1.00 88.69 99 MET A O 1
ATOM 799 N N . ASP A 1 100 ? -5.092 14.228 29.209 1.00 90.56 100 ASP A N 1
ATOM 800 C CA . ASP A 1 100 ? -5.328 15.142 28.087 1.00 90.56 100 ASP A CA 1
ATOM 801 C C . ASP A 1 100 ? -6.794 15.626 28.035 1.00 90.56 100 ASP A C 1
ATOM 803 O O . ASP A 1 100 ? -7.074 16.694 27.493 1.00 90.56 100 ASP A O 1
ATOM 807 N N . TRP A 1 101 ? -7.744 14.920 28.669 1.00 92.19 101 TRP A N 1
ATOM 808 C CA . TRP A 1 101 ? -9.106 15.442 28.843 1.00 92.19 101 TRP A CA 1
ATOM 809 C C . TRP A 1 101 ? -9.143 16.712 29.689 1.00 92.19 101 TRP A C 1
ATOM 811 O O . TRP A 1 101 ? -9.922 17.610 29.383 1.00 92.19 101 TRP A O 1
ATOM 821 N N . PHE A 1 102 ? -8.304 16.831 30.719 1.00 91.62 102 PHE A N 1
ATOM 822 C CA . PHE A 1 102 ? -8.223 18.046 31.531 1.00 91.62 102 PHE A CA 1
ATOM 823 C C . PHE A 1 102 ? -7.727 19.244 30.713 1.00 91.62 102 PHE A C 1
ATOM 825 O O . PHE A 1 102 ? -8.258 20.349 30.861 1.00 91.62 102 PHE A O 1
ATOM 832 N N . GLN A 1 103 ? -6.806 19.009 29.774 1.00 88.94 103 GLN A N 1
ATOM 833 C CA . GLN A 1 103 ? -6.382 20.021 28.807 1.00 88.94 103 GLN A CA 1
ATOM 834 C C . GLN A 1 103 ? -7.532 20.451 27.890 1.00 88.94 103 GLN A C 1
ATOM 836 O O . GLN A 1 103 ? -7.757 21.646 27.692 1.00 88.94 103 GLN A O 1
ATOM 841 N N . LEU A 1 104 ? -8.317 19.495 27.389 1.00 91.75 104 LEU A N 1
ATOM 842 C CA . LEU A 1 104 ? -9.490 19.783 26.561 1.00 91.75 104 LEU A CA 1
ATOM 843 C C . LEU A 1 104 ? -10.573 20.552 27.331 1.00 91.75 104 LEU A C 1
ATOM 845 O O . LEU A 1 104 ? -11.173 21.476 26.785 1.00 91.75 104 LEU A O 1
ATOM 849 N N . LEU A 1 105 ? -10.803 20.231 28.611 1.00 93.25 105 LEU A N 1
ATOM 850 C CA . LEU A 1 105 ? -11.712 20.994 29.475 1.00 93.25 105 LEU A CA 1
ATOM 851 C C . LEU A 1 105 ? -11.247 22.448 29.628 1.00 93.25 105 LEU A C 1
ATOM 853 O O . LEU A 1 105 ? -12.053 23.373 29.495 1.00 93.25 105 LEU A O 1
ATOM 857 N N . PHE A 1 106 ? -9.951 22.656 29.877 1.00 90.75 106 PHE A N 1
ATOM 858 C CA . PHE A 1 106 ? -9.357 23.989 29.954 1.00 90.75 106 PHE A CA 1
ATOM 859 C C . PHE A 1 106 ? -9.524 24.757 28.636 1.00 90.75 106 PHE A C 1
ATOM 861 O O . PHE A 1 106 ? -9.924 25.925 28.644 1.00 90.75 106 PHE A O 1
ATOM 868 N N . GLU A 1 107 ? -9.282 24.102 27.500 1.00 88.81 107 GLU A N 1
ATOM 869 C CA . GLU A 1 107 ? -9.415 24.718 26.184 1.00 88.81 107 GLU A CA 1
ATOM 870 C C . GLU A 1 107 ? -10.867 25.084 25.846 1.00 88.81 107 GLU A C 1
ATOM 872 O O . GLU A 1 107 ? -11.116 26.170 25.319 1.00 88.81 107 GLU A O 1
ATOM 877 N N . VAL A 1 108 ? -11.840 24.234 26.189 1.00 91.00 108 VAL A N 1
ATOM 878 C CA . VAL A 1 108 ? -13.267 24.544 26.008 1.00 91.00 108 VAL A CA 1
ATOM 879 C C . VAL A 1 108 ? -13.637 25.822 26.758 1.00 91.00 108 VAL A C 1
ATOM 881 O O . VAL A 1 108 ? -14.290 26.698 26.184 1.00 91.00 108 VAL A O 1
ATOM 884 N N . VAL A 1 109 ? -13.185 25.978 28.008 1.00 90.00 109 VAL A N 1
ATOM 885 C CA . VAL A 1 109 ? -13.422 27.210 28.778 1.00 90.00 109 VAL A CA 1
ATOM 886 C C . VAL A 1 109 ? -12.739 28.404 28.120 1.00 90.00 109 VAL A C 1
ATOM 888 O O . VAL A 1 109 ? -13.373 29.441 27.931 1.00 90.00 109 VAL A O 1
ATOM 891 N N . LEU A 1 110 ? -11.478 28.252 27.710 1.00 86.12 110 LEU A N 1
ATOM 892 C CA . LEU A 1 110 ? -10.720 29.317 27.060 1.00 86.12 110 LEU A CA 1
ATOM 893 C C . LEU A 1 110 ? -11.404 29.814 25.781 1.00 86.12 110 LEU A C 1
ATOM 895 O O . LEU A 1 110 ? -11.567 31.020 25.606 1.00 86.12 110 LEU A O 1
ATOM 899 N N . ARG A 1 111 ? -11.818 28.897 24.899 1.00 84.81 111 ARG A N 1
ATOM 900 C CA . ARG A 1 111 ? -12.496 29.218 23.634 1.00 84.81 111 ARG A CA 1
ATOM 901 C C . ARG A 1 111 ? -13.858 29.861 23.873 1.00 84.81 111 ARG A C 1
ATOM 903 O O . ARG A 1 111 ? -14.201 30.807 23.182 1.00 84.81 111 ARG A O 1
ATOM 910 N N . THR A 1 112 ? -14.601 29.389 24.873 1.00 85.00 112 THR A N 1
ATOM 911 C CA . THR A 1 112 ? -15.923 29.944 25.209 1.00 85.00 112 THR A CA 1
ATOM 912 C C . THR A 1 112 ? -15.824 31.358 25.784 1.00 85.00 112 THR A C 1
ATOM 914 O O . THR A 1 112 ? -16.719 32.178 25.593 1.00 85.00 112 THR A O 1
ATOM 917 N N . LEU A 1 113 ? -14.743 31.648 26.512 1.00 78.38 113 LEU A N 1
ATOM 918 C CA . LEU A 1 113 ? -14.516 32.955 27.118 1.00 78.38 113 LEU A CA 1
ATOM 919 C C . LEU A 1 113 ? -13.809 33.950 26.196 1.00 78.38 113 LEU A C 1
ATOM 921 O O . LEU A 1 113 ? -13.851 35.129 26.520 1.00 78.38 113 LEU A O 1
ATOM 925 N N . SER A 1 114 ? -13.173 33.500 25.109 1.00 69.19 114 SER A N 1
ATOM 926 C CA . SER A 1 114 ? -12.459 34.364 24.160 1.00 69.19 114 SER A CA 1
ATOM 927 C C . SER A 1 114 ? -13.420 34.883 23.088 1.00 69.19 114 SER A C 1
ATOM 929 O O . SER A 1 114 ? -13.910 34.094 22.283 1.00 69.19 114 SER A O 1
ATOM 931 N N . SER A 1 115 ? -13.682 36.190 23.042 1.00 56.84 115 SER A N 1
ATOM 932 C CA . SER A 1 115 ? -14.418 36.811 21.927 1.00 56.84 115 SER A CA 1
ATOM 933 C C . SER A 1 115 ? -13.462 37.324 20.832 1.00 56.84 115 SER A C 1
ATOM 935 O O . SER A 1 115 ? -12.331 37.716 21.118 1.00 56.84 115 SER A O 1
ATOM 937 N N . ASP A 1 116 ? -13.892 37.292 19.559 1.00 46.00 116 ASP A N 1
ATOM 938 C CA . ASP A 1 116 ? -13.058 37.643 18.385 1.00 46.00 116 ASP A CA 1
ATOM 939 C C . ASP A 1 116 ? -12.587 39.118 18.366 1.00 46.00 116 ASP A C 1
ATOM 941 O O . ASP A 1 116 ? -11.630 39.456 17.665 1.00 46.00 116 ASP A O 1
ATOM 945 N N . ASP A 1 117 ? -13.178 39.984 19.195 1.00 41.25 117 ASP A N 1
ATOM 946 C CA . ASP A 1 117 ? -12.842 41.404 19.301 1.00 41.25 117 ASP A CA 1
ATOM 947 C C . ASP A 1 117 ? -12.203 41.736 20.666 1.00 41.25 117 ASP A C 1
ATOM 949 O O . ASP A 1 117 ? -12.886 41.967 21.656 1.00 41.25 117 ASP A O 1
ATOM 953 N N . LEU A 1 118 ? -10.863 41.786 20.691 1.00 43.38 118 LEU A N 1
ATOM 954 C CA . LEU A 1 118 ? -9.988 42.521 21.631 1.00 43.38 118 LEU A CA 1
ATOM 955 C C . LEU A 1 118 ? -10.538 42.826 23.049 1.00 43.38 118 LEU A C 1
ATOM 957 O O . LEU A 1 118 ? -11.252 43.808 23.203 1.00 43.38 118 LEU A O 1
ATOM 961 N N . LEU A 1 119 ? -10.010 42.178 24.109 1.00 42.28 119 LEU A N 1
ATOM 962 C CA . LEU A 1 119 ? -9.637 42.827 25.394 1.00 42.28 119 LEU A CA 1
ATOM 963 C C . LEU A 1 119 ? -8.818 41.882 26.330 1.00 42.28 119 LEU A C 1
ATOM 965 O O . LEU A 1 119 ? -9.136 40.703 26.447 1.00 42.28 119 LEU A O 1
ATOM 969 N N . PRO A 1 120 ? -7.825 42.373 27.111 1.00 50.97 120 PRO A N 1
ATOM 970 C CA . PRO A 1 120 ? -7.043 41.591 28.097 1.00 50.97 120 PRO A CA 1
ATOM 971 C C . PRO A 1 120 ? -7.823 41.103 29.340 1.00 50.97 120 PRO A C 1
ATOM 973 O O . PRO A 1 120 ? -7.222 40.649 30.313 1.00 50.97 120 PRO A O 1
ATOM 976 N N . TYR A 1 121 ? -9.148 41.274 29.372 1.00 46.97 121 TYR A N 1
ATOM 977 C CA . TYR A 1 121 ? -9.996 40.996 30.539 1.00 46.97 121 TYR A CA 1
ATOM 978 C C . TYR A 1 121 ? -10.337 39.502 30.683 1.00 46.97 121 TYR A C 1
ATOM 980 O O . TYR A 1 121 ? -10.427 39.007 31.806 1.00 46.97 121 TYR A O 1
ATOM 988 N N . GLU A 1 122 ? -10.477 38.790 29.561 1.00 52.38 122 GLU A N 1
ATOM 989 C CA . GLU A 1 122 ? -10.914 37.384 29.486 1.00 52.38 122 GLU A CA 1
ATOM 990 C C . GLU A 1 122 ? -9.819 36.399 29.956 1.00 52.38 122 GLU A C 1
ATOM 992 O O . GLU A 1 122 ? -10.118 35.340 30.507 1.00 52.38 122 GLU A O 1
ATOM 997 N N . PHE A 1 123 ? -8.542 36.797 29.882 1.00 59.47 123 PHE A N 1
ATOM 998 C CA . PHE A 1 123 ? -7.392 35.990 30.319 1.00 59.47 123 PHE A CA 1
ATOM 999 C C . PHE A 1 123 ? -7.208 35.908 31.845 1.00 59.47 123 PHE A C 1
ATOM 1001 O O . PHE A 1 123 ? -6.457 35.058 32.311 1.00 59.47 123 PHE A O 1
ATOM 1008 N N . ASN A 1 124 ? -7.897 36.733 32.645 1.00 70.94 124 ASN A N 1
ATOM 1009 C CA . ASN A 1 124 ? -7.708 36.757 34.108 1.00 70.94 124 ASN A CA 1
ATOM 1010 C C . ASN A 1 124 ? -8.508 35.659 34.839 1.00 70.94 124 ASN A C 1
ATOM 1012 O O . ASN A 1 124 ? -8.192 35.307 35.975 1.00 70.94 124 ASN A O 1
ATOM 1016 N N . VAL A 1 125 ? -9.527 35.083 34.189 1.00 81.31 125 VAL A N 1
ATOM 1017 C CA . VAL A 1 125 ? -10.300 33.928 34.692 1.00 81.31 125 VAL A CA 1
ATOM 1018 C C . VAL A 1 125 ? -9.460 32.649 34.634 1.00 81.31 125 VAL A C 1
ATOM 1020 O O . VAL A 1 125 ? -9.464 31.850 35.572 1.00 81.31 125 VAL A O 1
ATOM 1023 N N . MET A 1 126 ? -8.702 32.482 33.551 1.00 87.50 126 MET A N 1
ATOM 1024 C CA . MET A 1 126 ? -8.031 31.229 33.211 1.00 87.50 126 MET A CA 1
ATOM 1025 C C . MET A 1 126 ? -7.003 30.734 34.239 1.00 87.50 126 MET A C 1
ATOM 1027 O O . MET A 1 126 ? -6.975 29.529 34.458 1.00 87.50 126 MET A O 1
ATOM 1031 N N . PRO A 1 127 ? -6.214 31.577 34.935 1.00 89.06 127 PRO A N 1
ATOM 1032 C CA . PRO A 1 127 ? -5.321 31.116 35.999 1.00 89.06 127 PRO A CA 1
ATOM 1033 C C . PRO A 1 127 ? -6.030 30.382 37.147 1.00 89.06 127 PRO A C 1
ATOM 1035 O O . PRO A 1 127 ? -5.495 29.418 37.687 1.00 89.06 127 PRO A O 1
ATOM 1038 N N . VAL A 1 128 ? -7.249 30.800 37.515 1.00 91.94 128 VAL A N 1
ATOM 1039 C CA . VAL A 1 128 ? -8.036 30.123 38.564 1.00 91.94 128 VAL A CA 1
ATOM 1040 C C . VAL A 1 128 ? -8.635 28.819 38.034 1.00 91.94 128 VAL A C 1
ATOM 1042 O O . VAL A 1 128 ? -8.657 27.819 38.748 1.00 91.94 128 VAL A O 1
ATOM 1045 N N . ILE A 1 129 ? -9.067 28.807 36.768 1.00 92.94 129 ILE A N 1
ATOM 1046 C CA . ILE A 1 129 ? -9.519 27.583 36.089 1.00 92.94 129 ILE A CA 1
ATOM 1047 C C . ILE A 1 129 ? -8.369 26.583 35.956 1.00 92.94 129 ILE A C 1
ATOM 1049 O O . ILE A 1 129 ? -8.575 25.402 36.205 1.00 92.94 129 ILE A O 1
ATOM 1053 N N . SER A 1 130 ? -7.156 27.043 35.647 1.00 91.25 130 SER A N 1
ATOM 1054 C CA . SER A 1 130 ? -5.960 26.198 35.604 1.00 91.25 130 SER A CA 1
ATOM 1055 C C . SER A 1 130 ? -5.694 25.550 36.960 1.00 91.25 130 SER A C 1
ATOM 1057 O O . SER A 1 130 ? -5.528 24.337 37.028 1.00 91.25 130 SER A O 1
ATOM 1059 N N . TYR A 1 131 ? -5.785 26.323 38.050 1.00 93.62 131 TYR A N 1
ATOM 1060 C CA . TYR A 1 131 ? -5.633 25.787 39.405 1.00 93.62 131 TYR A CA 1
ATOM 1061 C C . TYR A 1 131 ? -6.662 24.691 39.690 1.00 93.62 131 TYR A C 1
ATOM 1063 O O . TYR A 1 131 ? -6.313 23.632 40.212 1.00 93.62 131 TYR A O 1
ATOM 1071 N N . PHE A 1 132 ? -7.929 24.923 39.334 1.00 95.06 132 PHE A N 1
ATOM 1072 C CA . PHE A 1 132 ? -8.988 23.925 39.474 1.00 95.06 132 PHE A CA 1
ATOM 1073 C C . PHE A 1 132 ? -8.682 22.655 38.666 1.00 95.06 132 PHE A C 1
ATOM 1075 O O . PHE A 1 132 ? -8.676 21.563 39.230 1.00 95.06 132 PHE A O 1
ATOM 1082 N N . ILE A 1 133 ? -8.388 22.804 37.371 1.00 93.12 133 ILE A N 1
ATOM 1083 C CA . ILE A 1 133 ? -8.127 21.694 36.449 1.00 93.12 133 ILE A CA 1
ATOM 1084 C C . ILE A 1 133 ? -6.923 20.869 36.915 1.00 93.12 133 ILE A C 1
ATOM 1086 O O . ILE A 1 133 ? -7.051 19.658 37.057 1.00 93.12 133 ILE A O 1
ATOM 1090 N N . GLN A 1 134 ? -5.798 21.510 37.241 1.00 91.69 134 GLN A N 1
ATOM 1091 C CA . GLN A 1 134 ? -4.592 20.830 37.728 1.00 91.69 134 GLN A CA 1
ATOM 1092 C C . GLN A 1 134 ? -4.820 20.132 39.075 1.00 91.69 134 GLN A C 1
ATOM 1094 O O . GLN A 1 134 ? -4.257 19.072 39.342 1.00 91.69 134 GLN A O 1
ATOM 1099 N N . SER A 1 135 ? -5.672 20.696 39.935 1.00 92.25 135 SER A N 1
ATOM 1100 C CA . SER A 1 135 ? -6.037 20.052 41.200 1.00 92.25 135 SER A CA 1
ATOM 1101 C C . SER A 1 135 ? -6.904 18.812 40.990 1.00 92.25 135 SER A C 1
ATOM 1103 O O . SER A 1 135 ? -6.750 17.849 41.733 1.00 92.25 135 SER A O 1
ATOM 1105 N N . LYS A 1 136 ? -7.769 18.806 39.967 1.00 91.81 136 LYS A N 1
ATOM 1106 C CA . LYS A 1 136 ? -8.536 17.619 39.565 1.00 91.81 136 LYS A CA 1
ATOM 1107 C C . LYS A 1 136 ? -7.680 16.577 38.857 1.00 91.81 136 LYS A C 1
ATOM 1109 O O . LYS A 1 136 ? -7.802 15.396 39.155 1.00 91.81 136 LYS A O 1
ATOM 1114 N N . GLU A 1 137 ? -6.765 16.999 37.994 1.00 90.19 137 GLU A N 1
ATOM 1115 C CA . GLU A 1 137 ? -5.795 16.110 37.354 1.00 90.19 137 GLU A CA 1
ATOM 1116 C C . GLU A 1 137 ? -4.920 15.383 38.391 1.00 90.19 137 GLU A C 1
ATOM 1118 O O . GLU A 1 137 ? -4.662 14.187 38.260 1.00 90.19 137 GLU A O 1
ATOM 1123 N N . ALA A 1 138 ? -4.527 16.066 39.473 1.00 88.12 138 ALA A N 1
ATOM 1124 C CA . ALA A 1 138 ? -3.743 15.474 40.556 1.00 88.12 138 ALA A CA 1
ATOM 1125 C C . ALA A 1 138 ? -4.450 14.302 41.271 1.00 88.12 138 ALA A C 1
ATOM 1127 O O . ALA A 1 138 ? -3.769 13.447 41.843 1.00 88.12 138 ALA A O 1
ATOM 1128 N N . GLU A 1 139 ? -5.786 14.212 41.202 1.00 87.94 139 GLU A N 1
ATOM 1129 C CA . GLU A 1 139 ? -6.560 13.083 41.743 1.00 87.94 139 GLU A CA 1
ATOM 1130 C C . GLU A 1 139 ? -6.268 11.765 40.989 1.00 87.94 139 GLU A C 1
ATOM 1132 O O . GLU A 1 139 ? -6.471 10.688 41.549 1.00 87.94 139 GLU A O 1
ATOM 1137 N N . LEU A 1 140 ? -5.714 11.818 39.766 1.00 84.12 140 LEU A N 1
ATOM 1138 C CA . LEU A 1 140 ? -5.283 10.637 38.999 1.00 84.12 140 LEU A CA 1
ATOM 1139 C C . LEU A 1 140 ? -3.939 10.044 39.465 1.00 84.12 140 LEU A C 1
ATOM 1141 O O . LEU A 1 140 ? -3.512 9.019 38.932 1.00 84.12 140 LEU A O 1
ATOM 1145 N N . ILE A 1 141 ? -3.254 10.665 40.436 1.00 79.81 141 ILE A N 1
ATOM 1146 C CA . ILE A 1 141 ? -1.991 10.179 41.037 1.00 79.81 141 ILE A CA 1
ATOM 1147 C C . ILE A 1 141 ? -0.939 9.818 39.966 1.00 79.81 141 ILE A C 1
ATOM 1149 O O . ILE A 1 141 ? -0.264 8.795 40.032 1.00 79.81 141 ILE A O 1
ATOM 1153 N N . ASN A 1 142 ? -0.816 10.670 38.945 1.00 70.62 142 ASN A N 1
ATOM 1154 C CA . ASN A 1 142 ? 0.083 10.509 37.796 1.00 70.62 142 ASN A CA 1
ATOM 1155 C C . ASN A 1 142 ? -0.170 9.273 36.902 1.00 70.62 142 ASN A C 1
ATOM 1157 O O . ASN A 1 142 ? 0.637 8.993 36.020 1.00 70.62 142 ASN A O 1
ATOM 1161 N N . ASN A 1 143 ? -1.276 8.545 37.061 1.00 79.69 143 ASN A N 1
ATOM 1162 C CA . ASN A 1 143 ? -1.564 7.387 36.218 1.00 79.69 143 ASN A CA 1
ATOM 1163 C C . ASN A 1 143 ? -2.110 7.821 34.843 1.00 79.69 143 ASN A C 1
ATOM 1165 O O . ASN A 1 143 ? -3.182 8.421 34.733 1.00 79.69 143 ASN A O 1
ATOM 1169 N N . CYS A 1 144 ? -1.353 7.520 33.789 1.00 81.25 144 CYS A N 1
ATOM 1170 C CA . CYS A 1 144 ? -1.638 7.931 32.415 1.00 81.25 144 CYS A CA 1
ATOM 1171 C C . CYS A 1 144 ? -2.437 6.863 31.658 1.00 81.25 144 CYS A C 1
ATOM 1173 O O . CYS A 1 144 ? -1.954 6.261 30.700 1.00 81.25 144 CYS A O 1
ATOM 1175 N N . GLU A 1 145 ? -3.671 6.625 32.095 1.00 88.88 145 GLU A N 1
ATOM 1176 C CA . GLU A 1 145 ? -4.587 5.678 31.453 1.00 88.88 145 GLU A CA 1
ATOM 1177 C C . GLU A 1 145 ? -5.170 6.244 30.142 1.00 88.88 145 GLU A C 1
ATOM 1179 O O . GLU A 1 145 ? -5.428 7.448 30.039 1.00 88.88 145 GLU A O 1
ATOM 1184 N N . ILE A 1 146 ? -5.407 5.381 29.148 1.00 91.75 146 ILE A N 1
ATOM 1185 C CA . ILE A 1 146 ? -6.073 5.728 27.884 1.00 91.75 146 ILE A CA 1
ATOM 1186 C C . ILE A 1 146 ? -7.550 5.326 27.926 1.00 91.75 146 ILE A C 1
ATOM 1188 O O . ILE A 1 146 ? -7.897 4.247 28.398 1.00 91.75 146 ILE A O 1
ATOM 1192 N N . VAL A 1 147 ? -8.413 6.177 27.368 1.00 93.00 147 VAL A N 1
ATOM 1193 C CA . VAL A 1 147 ? -9.856 5.945 27.215 1.00 93.00 147 VAL A CA 1
ATOM 1194 C C . VAL A 1 147 ? -10.325 6.234 25.791 1.00 93.00 147 VAL A C 1
ATOM 1196 O O . VAL A 1 147 ? -9.655 6.977 25.068 1.00 93.00 147 VAL A O 1
ATOM 1199 N N . PRO A 1 148 ? -11.485 5.700 25.367 1.00 94.25 148 PRO A N 1
ATOM 1200 C CA . PRO A 1 148 ? -12.115 6.128 24.125 1.00 94.25 148 PRO A CA 1
ATOM 1201 C C . PRO A 1 148 ? -12.362 7.645 24.108 1.00 94.25 148 PRO A C 1
ATOM 1203 O O . PRO A 1 148 ? -12.712 8.254 25.122 1.00 94.25 148 PRO A O 1
ATOM 1206 N N . PHE A 1 149 ? -12.176 8.262 22.945 1.00 95.00 149 PHE A N 1
ATOM 1207 C CA . PHE A 1 149 ? -12.381 9.693 22.744 1.00 95.00 149 PHE A CA 1
ATOM 1208 C C . PHE A 1 149 ? -13.825 9.986 22.309 1.00 95.00 149 PHE A C 1
ATOM 1210 O O . PHE A 1 149 ? -14.320 9.407 21.343 1.00 95.00 149 PHE A O 1
ATOM 1217 N N . TYR A 1 150 ? -14.491 10.910 23.008 1.00 92.88 150 TYR A N 1
ATOM 1218 C CA . TYR A 1 150 ? -15.911 11.231 22.827 1.00 92.88 150 TYR A CA 1
ATOM 1219 C C . TYR A 1 150 ? -16.115 12.704 22.443 1.00 92.88 150 TYR A C 1
ATOM 1221 O O . TYR A 1 150 ? -16.505 13.527 23.273 1.00 92.88 150 TYR A O 1
ATOM 1229 N N . GLU A 1 151 ? -15.891 13.046 21.175 1.00 91.44 151 GLU A N 1
ATOM 1230 C CA . GLU A 1 151 ? -15.972 14.433 20.683 1.00 91.44 151 GLU A CA 1
ATOM 1231 C C . GLU A 1 151 ? -17.331 15.107 20.974 1.00 91.44 151 GLU A C 1
ATOM 1233 O O . GLU A 1 151 ? -17.400 16.273 21.368 1.00 91.44 151 GLU A O 1
ATOM 1238 N N . GLU A 1 152 ? -18.431 14.360 20.867 1.00 93.38 152 GLU A N 1
ATOM 1239 C CA . GLU A 1 152 ? -19.782 14.880 21.119 1.00 93.38 152 GLU A CA 1
ATOM 1240 C C . GLU A 1 152 ? -19.996 15.334 22.574 1.00 93.38 152 GLU A C 1
ATOM 1242 O O . GLU A 1 152 ? -20.752 16.279 22.828 1.00 93.38 152 GLU A O 1
ATOM 1247 N N . LYS A 1 153 ? -19.290 14.731 23.544 1.00 94.25 153 LYS A N 1
ATOM 1248 C CA . LYS A 1 153 ? -19.354 15.162 24.949 1.00 94.25 153 LYS A CA 1
ATOM 1249 C C . LYS A 1 153 ? -18.732 16.552 25.136 1.00 94.25 153 LYS A C 1
ATOM 1251 O O . LYS A 1 153 ? -19.298 17.362 25.869 1.00 94.25 153 LYS A O 1
ATOM 1256 N N . LEU A 1 154 ? -17.648 16.871 24.418 1.00 93.12 154 LEU A N 1
ATOM 1257 C CA . LEU A 1 154 ? -17.026 18.205 24.435 1.00 93.12 154 LEU A CA 1
ATOM 1258 C C . LEU A 1 154 ? -17.937 19.263 23.810 1.00 93.12 154 LEU A C 1
ATOM 1260 O O . LEU A 1 154 ? -18.130 20.329 24.393 1.00 93.12 154 LEU A O 1
ATOM 1264 N N . LYS A 1 155 ? -18.572 18.954 22.671 1.00 92.62 155 LYS A N 1
ATOM 1265 C CA . LYS A 1 155 ? -19.548 19.858 22.033 1.00 92.62 155 LYS A CA 1
ATOM 1266 C C . LYS A 1 155 ? -20.734 20.151 22.954 1.00 92.62 155 LYS A C 1
ATOM 1268 O O . LYS A 1 155 ? -21.230 21.277 23.000 1.00 92.62 155 LYS A O 1
ATOM 1273 N N . SER A 1 156 ? -21.202 19.142 23.689 1.00 93.56 156 SER A N 1
ATOM 1274 C CA . SER A 1 156 ? -22.268 19.296 24.683 1.00 93.56 156 SER A CA 1
ATOM 1275 C C . SER A 1 156 ? -21.835 20.191 25.848 1.00 93.56 156 SER A C 1
ATOM 1277 O O . SER A 1 156 ? -22.565 21.114 26.215 1.00 93.56 156 SER A O 1
ATOM 1279 N N . LEU A 1 157 ? -20.629 19.973 26.382 1.00 94.44 157 LEU A N 1
ATOM 1280 C CA . LEU A 1 157 ? -20.047 20.802 27.437 1.00 94.44 157 LEU A CA 1
ATOM 1281 C C . LEU A 1 157 ? -19.927 22.268 27.008 1.00 94.44 157 LEU A C 1
ATOM 1283 O O . LEU A 1 157 ? -20.384 23.149 27.736 1.00 94.44 157 LEU A O 1
ATOM 1287 N N . GLN A 1 158 ? -19.380 22.527 25.818 1.00 93.06 158 GLN A N 1
ATOM 1288 C CA . GLN A 1 158 ? -19.230 23.881 25.288 1.00 93.06 158 GLN A CA 1
ATOM 1289 C C . GLN A 1 158 ? -20.584 24.606 25.225 1.00 93.06 158 GLN A C 1
ATOM 1291 O O . GLN A 1 158 ? -20.728 25.703 25.759 1.00 93.06 158 GLN A O 1
ATOM 1296 N N . LYS A 1 159 ? -21.622 23.954 24.684 1.00 91.69 159 LYS A N 1
ATOM 1297 C CA . LYS A 1 159 ? -22.982 24.521 24.630 1.00 91.69 159 LYS A CA 1
ATOM 1298 C C . LYS A 1 159 ? -23.579 24.780 26.017 1.00 91.69 159 LYS A C 1
ATOM 1300 O O . LYS A 1 159 ? -24.297 25.765 26.194 1.00 91.69 159 LYS A O 1
ATOM 1305 N N . LYS A 1 160 ? -23.340 23.893 26.996 1.00 92.75 160 LYS A N 1
ATOM 1306 C CA . LYS A 1 160 ? -23.776 24.101 28.391 1.00 92.75 160 LYS A CA 1
ATOM 1307 C C . LYS A 1 160 ? -23.105 25.354 28.974 1.00 92.75 160 LYS A C 1
ATOM 1309 O O . LYS A 1 160 ? -23.791 26.171 29.587 1.00 92.75 160 LYS A O 1
ATOM 1314 N N . LEU A 1 161 ? -21.804 25.523 28.732 1.00 90.94 161 LEU A N 1
ATOM 1315 C CA . LEU A 1 161 ? -21.017 26.655 29.216 1.00 90.94 161 LEU A CA 1
ATOM 1316 C C . LEU A 1 161 ? -21.449 27.984 28.573 1.00 90.94 161 LEU A C 1
ATOM 1318 O O . LEU A 1 161 ? -21.725 28.942 29.293 1.00 90.94 161 LEU A O 1
ATOM 1322 N N . GLU A 1 162 ? -21.601 28.022 27.246 1.00 89.62 162 GLU A N 1
ATOM 1323 C CA . GLU A 1 162 ? -22.078 29.195 26.495 1.00 89.62 162 GLU A CA 1
ATOM 1324 C C . GLU A 1 162 ? -23.432 29.698 27.017 1.00 89.62 162 GLU A C 1
ATOM 1326 O O . GLU A 1 162 ? -23.603 30.890 27.271 1.00 89.62 162 GLU A O 1
ATOM 1331 N N . ARG A 1 163 ? -24.390 28.788 27.238 1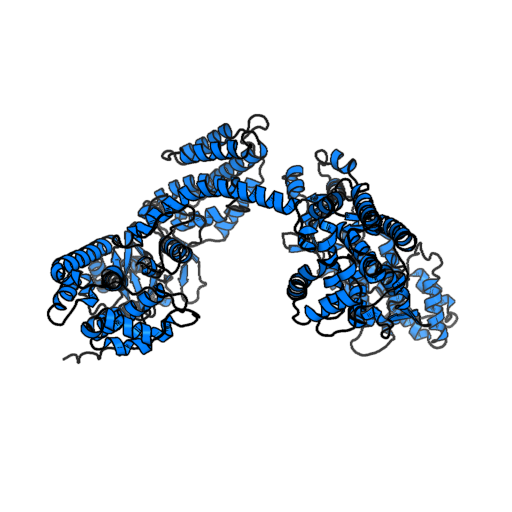.00 89.19 163 ARG A N 1
ATOM 1332 C CA . ARG A 1 163 ? -25.728 29.140 27.745 1.00 89.19 163 ARG A CA 1
ATOM 1333 C C . ARG A 1 163 ? -25.692 29.677 29.169 1.00 89.19 163 ARG A C 1
ATOM 1335 O O . ARG A 1 163 ? -26.386 30.642 29.471 1.00 89.19 163 ARG A O 1
ATOM 1342 N N . ALA A 1 164 ? -24.913 29.053 30.047 1.00 87.44 164 ALA A N 1
ATOM 1343 C CA . ALA A 1 164 ? -24.853 29.461 31.445 1.00 87.44 164 ALA A CA 1
ATOM 1344 C C . ALA A 1 164 ? -24.175 30.825 31.622 1.00 87.44 164 ALA A C 1
ATOM 1346 O O . ALA A 1 164 ? -24.607 31.626 32.445 1.00 87.44 164 ALA A O 1
ATOM 1347 N N . LEU A 1 165 ? -23.158 31.126 30.810 1.00 83.31 165 LEU A N 1
ATOM 1348 C CA . LEU A 1 165 ? -22.478 32.423 30.830 1.00 83.31 165 LEU A CA 1
ATOM 1349 C C . LEU A 1 165 ? -23.354 33.579 30.313 1.00 83.31 165 LEU A C 1
ATOM 1351 O O . LEU A 1 165 ? -23.060 34.736 30.612 1.00 83.31 165 LEU A O 1
ATOM 1355 N N . GLN A 1 166 ? -24.432 33.284 29.577 1.00 81.75 166 GLN A N 1
ATOM 1356 C CA . GLN A 1 166 ? -25.420 34.266 29.109 1.00 81.75 166 GLN A CA 1
ATOM 1357 C C . GLN A 1 166 ? -26.521 34.579 30.139 1.00 81.75 166 GLN A C 1
ATOM 1359 O O . GLN A 1 166 ? -27.309 35.497 29.919 1.00 81.75 166 GLN A O 1
ATOM 1364 N N . MET A 1 167 ? -26.604 33.846 31.253 1.00 76.62 167 MET A N 1
ATOM 1365 C CA . MET A 1 167 ? -27.632 34.077 32.274 1.00 76.62 167 MET A CA 1
ATOM 1366 C C . MET A 1 167 ? -27.373 35.372 33.069 1.00 76.62 167 MET A C 1
ATOM 1368 O O . MET A 1 167 ? -26.238 35.696 33.420 1.00 76.62 167 MET A O 1
ATOM 1372 N N . GLU A 1 168 ? -28.439 36.122 33.370 1.00 58.75 168 GLU A N 1
ATOM 1373 C CA . GLU A 1 168 ? -28.346 37.466 33.972 1.00 58.75 168 GLU A CA 1
ATOM 1374 C C . GLU A 1 168 ? -28.179 37.478 35.503 1.00 58.75 168 GLU A C 1
ATOM 1376 O O . GLU A 1 168 ? -27.808 38.507 36.078 1.00 58.75 168 GLU A O 1
ATOM 1381 N N . GLU A 1 169 ? -28.433 36.362 36.192 1.00 65.50 169 GLU A N 1
ATOM 1382 C CA . GLU A 1 169 ? -28.375 36.311 37.654 1.00 65.50 169 GLU A CA 1
ATOM 1383 C C . GLU A 1 169 ? -26.919 36.252 38.147 1.00 65.50 169 GLU A C 1
ATOM 1385 O O . GLU A 1 169 ? -26.298 35.195 38.236 1.00 65.50 169 GLU A O 1
ATOM 1390 N N . LYS A 1 170 ? -26.355 37.429 38.440 1.00 73.44 170 LYS A N 1
ATOM 1391 C CA . LYS A 1 170 ? -24.961 37.605 38.872 1.00 73.44 170 LYS A CA 1
ATOM 1392 C C . LYS A 1 170 ? -24.860 37.943 40.360 1.00 73.44 170 LYS A C 1
ATOM 1394 O O . LYS A 1 170 ? -25.553 38.830 40.864 1.00 73.44 170 LYS A O 1
ATOM 1399 N N . MET A 1 171 ? -23.926 37.296 41.056 1.00 77.19 171 MET A N 1
ATOM 1400 C CA . MET A 1 171 ? -23.552 37.631 42.432 1.00 77.19 171 MET A CA 1
ATOM 1401 C C . MET A 1 171 ? -22.957 39.048 42.504 1.00 77.19 171 MET A C 1
ATOM 1403 O O . MET A 1 171 ? -22.172 39.443 41.641 1.00 77.19 171 MET A O 1
ATOM 1407 N N . LYS A 1 172 ? -23.304 39.795 43.563 1.00 79.88 172 LYS A N 1
ATOM 1408 C CA . LYS A 1 172 ? -22.752 41.125 43.880 1.00 79.88 172 LYS A CA 1
ATOM 1409 C C . LYS A 1 172 ? -21.950 41.097 45.181 1.00 79.88 172 LYS A C 1
ATOM 1411 O O . LYS A 1 172 ? -22.358 40.453 46.148 1.00 79.88 172 LYS A O 1
ATOM 1416 N N . ILE A 1 173 ? -20.848 41.844 45.246 1.00 77.69 173 ILE A N 1
ATOM 1417 C CA . ILE A 1 173 ? -20.004 41.965 46.440 1.00 77.69 173 ILE A CA 1
ATOM 1418 C C . ILE A 1 173 ? -20.582 43.063 47.351 1.00 77.69 173 ILE A C 1
ATOM 1420 O O . ILE A 1 173 ? -20.638 44.237 46.954 1.00 77.69 173 ILE A O 1
ATOM 1424 N N . PRO A 1 174 ? -20.959 42.745 48.608 1.00 81.44 174 PRO A N 1
ATOM 1425 C CA . PRO A 1 174 ? -21.445 43.746 49.554 1.00 81.44 174 PRO A CA 1
ATOM 1426 C C . PRO A 1 174 ? -20.429 44.878 49.743 1.00 81.44 174 PRO A C 1
ATOM 1428 O O . PRO A 1 174 ? -19.240 44.623 49.927 1.00 81.44 174 PRO A O 1
ATOM 1431 N N . TRP A 1 175 ? -20.886 46.135 49.762 1.00 69.50 175 TRP A N 1
ATOM 1432 C CA . TRP A 1 175 ? -20.002 47.314 49.805 1.00 69.50 175 TRP A CA 1
ATOM 1433 C C . TRP A 1 175 ? -18.971 47.275 50.947 1.00 69.50 175 TRP A C 1
ATOM 1435 O O . TRP A 1 175 ? -17.793 47.558 50.734 1.00 69.50 175 TRP A O 1
ATOM 1445 N N . ARG A 1 176 ? -19.389 46.834 52.144 1.00 74.38 176 ARG A N 1
ATOM 1446 C CA . ARG A 1 176 ? -18.524 46.701 53.337 1.00 74.38 176 ARG A CA 1
ATOM 1447 C C . ARG A 1 176 ? -17.443 45.620 53.200 1.00 74.38 176 ARG A C 1
ATOM 1449 O O . ARG A 1 176 ? -16.474 45.628 53.954 1.00 74.38 176 ARG A O 1
ATOM 1456 N N . SER A 1 177 ? -17.591 44.726 52.228 1.00 81.19 177 SER A N 1
ATOM 1457 C CA . SER A 1 177 ? -16.729 43.568 51.995 1.00 81.19 177 SER A CA 1
ATOM 1458 C C . SER A 1 177 ? -15.864 43.710 50.739 1.00 81.19 177 SER A C 1
ATOM 1460 O O . SER A 1 177 ? -15.202 42.756 50.355 1.00 81.19 177 SER A O 1
ATOM 1462 N N . ARG A 1 178 ? -15.820 44.888 50.100 1.00 84.50 178 ARG A N 1
ATOM 1463 C CA . ARG A 1 178 ? -14.985 45.155 48.913 1.00 84.50 178 ARG A CA 1
ATOM 1464 C C . ARG A 1 178 ? -13.505 45.276 49.280 1.00 84.50 178 ARG A C 1
ATOM 1466 O O . ARG A 1 178 ? -12.947 46.367 49.356 1.00 84.50 178 ARG A O 1
ATOM 1473 N N . ASN A 1 179 ? -12.880 44.148 49.579 1.00 85.94 179 ASN A N 1
ATOM 1474 C CA . ASN A 1 179 ? -11.471 44.043 49.930 1.00 85.94 179 ASN A CA 1
ATOM 1475 C C . ASN A 1 179 ? -10.894 42.705 49.44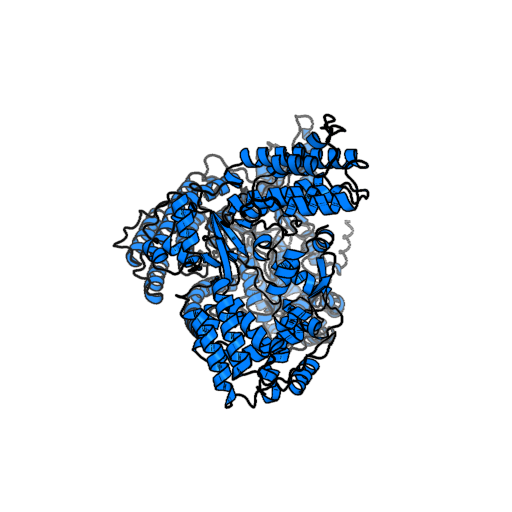4 1.00 85.94 179 ASN A C 1
ATOM 1477 O O . ASN A 1 179 ? -11.634 41.774 49.126 1.00 85.94 179 ASN A O 1
ATOM 1481 N N . LEU A 1 180 ? -9.562 42.614 49.423 1.00 87.19 180 LEU A N 1
ATOM 1482 C CA . LEU A 1 180 ? -8.829 41.423 48.988 1.00 87.19 180 LEU A CA 1
ATOM 1483 C C . LEU A 1 180 ? -9.252 40.160 49.748 1.00 87.19 180 LEU A C 1
ATOM 1485 O O . LEU A 1 180 ? -9.438 39.104 49.149 1.00 87.19 180 LEU A O 1
ATOM 1489 N N . ARG A 1 181 ? -9.455 40.272 51.069 1.00 89.31 181 ARG A N 1
ATOM 1490 C CA . ARG A 1 181 ? -9.815 39.136 51.927 1.00 89.31 181 ARG A CA 1
ATOM 1491 C C . ARG A 1 181 ? -11.129 38.490 51.494 1.00 89.31 181 ARG A C 1
ATOM 1493 O O . ARG A 1 181 ? -11.228 37.266 51.534 1.00 89.31 181 ARG A O 1
ATOM 1500 N N . TYR A 1 182 ? -12.120 39.282 51.093 1.00 88.50 182 TYR A N 1
ATOM 1501 C CA . TYR A 1 182 ? -13.403 38.754 50.636 1.00 88.50 182 TYR A CA 1
ATOM 1502 C C . TYR A 1 182 ? -13.273 38.011 49.303 1.00 88.50 182 TYR A C 1
ATOM 1504 O O . TYR A 1 182 ? -13.704 36.865 49.220 1.00 88.50 182 TYR A O 1
ATOM 1512 N N . VAL A 1 183 ? -12.613 38.620 48.308 1.00 88.50 183 VAL A N 1
ATOM 1513 C CA . VAL A 1 183 ? -12.367 38.003 46.989 1.00 88.50 183 VAL A CA 1
ATOM 1514 C C . VAL A 1 183 ? -11.612 36.681 47.143 1.00 88.50 183 VAL A C 1
ATOM 1516 O O . VAL A 1 183 ? -12.054 35.658 46.627 1.00 88.50 183 VAL A O 1
ATOM 1519 N N . PHE A 1 184 ? -10.533 36.675 47.934 1.00 91.50 184 PHE A N 1
ATOM 1520 C CA . PHE A 1 184 ? -9.764 35.465 48.230 1.00 91.50 184 PHE A CA 1
ATOM 1521 C C . PHE A 1 184 ? -10.614 34.389 48.910 1.00 91.50 184 PHE A C 1
ATOM 1523 O O . PHE A 1 184 ? -10.581 33.236 48.498 1.00 91.50 184 PHE A O 1
ATOM 1530 N N . THR A 1 185 ? -11.400 34.752 49.930 1.00 91.00 185 THR A N 1
ATOM 1531 C CA . THR A 1 185 ? -12.239 33.780 50.651 1.00 91.00 185 THR A CA 1
ATOM 1532 C C . THR A 1 185 ? -13.279 33.150 49.729 1.00 91.00 185 THR A C 1
ATOM 1534 O O . THR A 1 185 ? -13.529 31.954 49.839 1.00 91.00 185 THR A O 1
ATOM 1537 N N . TYR A 1 186 ? -13.868 33.933 48.823 1.00 89.69 186 TYR A N 1
ATOM 1538 C CA . TYR A 1 186 ? -14.866 33.429 47.887 1.00 89.69 186 TYR A CA 1
ATOM 1539 C C . TYR A 1 186 ? -14.245 32.464 46.877 1.00 89.69 186 TYR A C 1
ATOM 1541 O O . TYR A 1 186 ? -14.699 31.330 46.778 1.00 89.69 186 TYR A O 1
ATOM 1549 N N . LEU A 1 187 ? -13.170 32.875 46.192 1.00 90.12 187 LEU A N 1
ATOM 1550 C CA . LEU A 1 187 ? -12.483 32.021 45.219 1.00 90.12 187 LEU A CA 1
ATOM 1551 C C . LEU A 1 187 ? -11.964 30.735 45.865 1.00 90.12 187 LEU A C 1
ATOM 1553 O O . LEU A 1 187 ? -12.192 29.662 45.324 1.00 90.12 187 LEU A O 1
ATOM 1557 N N . ARG A 1 188 ? -11.368 30.822 47.062 1.00 92.44 188 ARG A N 1
ATOM 1558 C CA . ARG A 1 188 ? -10.914 29.658 47.837 1.00 92.44 188 ARG A CA 1
ATOM 1559 C C . ARG A 1 188 ? -12.031 28.649 48.109 1.00 92.44 188 ARG A C 1
ATOM 1561 O O . ARG A 1 188 ? -11.765 27.462 48.169 1.00 92.44 188 ARG A O 1
ATOM 1568 N N . ASN A 1 189 ? -13.263 29.108 48.317 1.00 90.94 189 ASN A N 1
ATOM 1569 C CA . ASN A 1 189 ? -14.386 28.211 48.584 1.00 90.94 189 ASN A CA 1
ATOM 1570 C C . ASN A 1 189 ? -14.947 27.555 47.305 1.00 90.94 189 ASN A C 1
ATOM 1572 O O . ASN A 1 189 ? -15.763 26.649 47.429 1.00 90.94 189 ASN A O 1
ATOM 1576 N N . LEU A 1 190 ? -14.553 28.019 46.111 1.00 89.94 190 LEU A N 1
ATOM 1577 C CA . LEU A 1 190 ? -14.974 27.449 44.823 1.00 89.94 190 LEU A CA 1
ATOM 1578 C C . LEU A 1 190 ? -14.015 26.375 44.301 1.00 89.94 190 LEU A C 1
ATOM 1580 O O . LEU A 1 190 ? -14.436 25.498 43.563 1.00 89.94 190 LEU A O 1
ATOM 1584 N N . ILE A 1 191 ? -12.726 26.475 44.622 1.00 92.75 191 ILE A N 1
ATOM 1585 C CA . ILE A 1 191 ? -11.682 25.581 44.105 1.00 92.75 191 ILE A CA 1
ATOM 1586 C C . ILE A 1 191 ? -11.310 24.509 45.142 1.00 92.75 191 ILE A C 1
ATOM 1588 O O . ILE A 1 191 ? -11.337 24.789 46.343 1.00 92.75 191 ILE A O 1
ATOM 1592 N N . PRO A 1 192 ? -10.939 23.289 44.713 1.00 92.00 192 PRO A N 1
ATOM 1593 C CA . PRO A 1 192 ? -10.472 22.244 45.617 1.00 92.00 192 PRO A CA 1
ATOM 1594 C C . PRO A 1 192 ? -9.095 22.585 46.202 1.00 92.00 192 PRO A C 1
ATOM 1596 O O . PRO A 1 192 ? -8.326 23.354 45.625 1.00 92.00 192 PRO A O 1
ATOM 1599 N N . SER A 1 193 ? -8.762 21.974 47.341 1.00 89.81 193 SER A N 1
ATOM 1600 C CA . SER A 1 193 ? -7.424 22.088 47.929 1.00 89.81 193 SER A CA 1
ATOM 1601 C C . SER A 1 193 ? -6.432 21.241 47.139 1.00 89.81 193 SER A C 1
ATOM 1603 O O . SER A 1 193 ? -6.709 20.077 46.862 1.00 89.81 193 SER A O 1
ATOM 1605 N N . ASN A 1 194 ? -5.261 21.802 46.836 1.00 91.12 194 ASN A N 1
ATOM 1606 C CA . ASN A 1 194 ? -4.165 21.078 46.199 1.00 91.12 194 ASN A CA 1
ATOM 1607 C C . ASN A 1 194 ? -3.094 20.687 47.232 1.00 91.12 194 ASN A C 1
ATOM 1609 O O . ASN A 1 194 ? -2.784 21.479 48.122 1.00 91.12 194 ASN A O 1
ATOM 1613 N N . ALA A 1 195 ? -2.518 19.487 47.115 1.00 87.94 195 ALA A N 1
ATOM 1614 C CA . ALA A 1 195 ? -1.456 19.017 48.007 1.00 87.94 195 ALA A CA 1
ATOM 1615 C C . ALA A 1 195 ? -0.166 19.852 47.897 1.00 87.94 195 ALA A C 1
ATOM 1617 O O . ALA A 1 195 ? 0.516 20.041 48.904 1.00 87.94 195 ALA A O 1
ATOM 1618 N N . ASP A 1 196 ? 0.123 20.390 46.710 1.00 86.19 196 ASP A N 1
ATOM 1619 C CA . ASP A 1 196 ? 1.307 21.209 46.435 1.00 86.19 196 ASP A CA 1
ATOM 1620 C C . ASP A 1 196 ? 1.103 22.686 46.856 1.00 86.19 196 ASP A C 1
ATOM 1622 O O . ASP A 1 196 ? 2.064 23.444 46.981 1.00 86.19 196 ASP A O 1
ATOM 1626 N N . ASP A 1 197 ? -0.141 23.103 47.140 1.00 91.88 197 ASP A N 1
ATOM 1627 C CA . ASP A 1 197 ? -0.484 24.442 47.650 1.00 91.88 197 ASP A CA 1
ATOM 1628 C C . ASP A 1 197 ? -1.695 24.418 48.615 1.00 91.88 197 ASP A C 1
ATOM 1630 O O . ASP A 1 197 ? -2.746 25.004 48.325 1.00 91.88 197 ASP A O 1
ATOM 1634 N N . PRO A 1 198 ? -1.582 23.780 49.800 1.00 89.44 198 PRO A N 1
ATOM 1635 C CA . PRO A 1 198 ? -2.703 23.635 50.738 1.00 89.44 198 PRO A CA 1
ATOM 1636 C C . PRO A 1 198 ? -3.172 24.979 51.323 1.00 89.44 198 PRO A C 1
ATOM 1638 O O . PRO A 1 198 ? -4.280 25.098 51.847 1.00 89.44 198 PRO A O 1
ATOM 1641 N N . GLY A 1 199 ? -2.320 26.008 51.255 1.00 89.56 199 GLY A N 1
ATOM 1642 C CA . GLY A 1 199 ? -2.600 27.361 51.730 1.00 89.56 199 GLY A CA 1
ATOM 1643 C C . GLY A 1 199 ? -3.210 28.297 50.682 1.00 89.56 199 GLY A C 1
ATOM 1644 O O . GLY A 1 199 ? -3.550 29.432 51.034 1.00 89.56 199 GLY A O 1
ATOM 1645 N N . TYR A 1 200 ? -3.361 27.851 49.429 1.00 93.44 200 TYR A N 1
ATOM 1646 C CA . TYR A 1 200 ? -3.786 28.676 48.290 1.00 93.44 200 TYR A CA 1
ATOM 1647 C C . TYR A 1 200 ? -2.893 29.913 48.082 1.00 93.44 200 TYR A C 1
ATOM 1649 O O . TYR A 1 200 ? -3.375 31.009 47.767 1.00 93.44 200 TYR A O 1
ATOM 1657 N N . ALA A 1 201 ? -1.587 29.771 48.314 1.00 92.38 201 ALA A N 1
ATOM 1658 C CA . ALA A 1 201 ? -0.601 30.829 48.156 1.00 92.38 201 ALA A CA 1
ATOM 1659 C C . ALA A 1 201 ? -0.533 31.327 46.706 1.00 92.38 201 ALA A C 1
ATOM 1661 O O . ALA A 1 201 ? -0.449 32.538 46.490 1.00 92.38 201 ALA A O 1
ATOM 1662 N N . ALA A 1 202 ? -0.651 30.434 45.717 1.00 89.50 202 ALA A N 1
ATOM 1663 C CA . ALA A 1 202 ? -0.624 30.807 44.303 1.00 89.50 202 ALA A CA 1
ATOM 1664 C C . ALA A 1 202 ? -1.817 31.706 43.933 1.00 89.50 202 ALA A C 1
ATOM 1666 O O . ALA A 1 202 ? -1.655 32.745 43.289 1.00 89.50 202 ALA A O 1
ATOM 1667 N N . ILE A 1 203 ? -3.012 31.356 44.417 1.00 91.69 203 ILE A N 1
ATOM 1668 C CA . ILE A 1 203 ? -4.243 32.134 44.216 1.00 91.69 203 ILE A CA 1
ATOM 1669 C C . ILE A 1 203 ? -4.183 33.464 44.962 1.00 91.69 203 ILE A C 1
ATOM 1671 O O . ILE A 1 203 ? -4.585 34.495 44.427 1.00 91.69 203 ILE A O 1
ATOM 1675 N N . ARG A 1 204 ? -3.651 33.472 46.188 1.00 90.88 204 ARG A N 1
ATOM 1676 C CA . ARG A 1 204 ? -3.449 34.711 46.943 1.00 90.88 204 ARG A CA 1
ATOM 1677 C C . ARG A 1 204 ? -2.533 35.674 46.190 1.00 90.88 204 ARG A C 1
ATOM 1679 O O . ARG A 1 204 ? -2.938 36.812 45.978 1.00 90.88 204 ARG A O 1
ATOM 1686 N N . LYS A 1 205 ? -1.365 35.205 45.741 1.00 88.94 205 LYS A N 1
ATOM 1687 C CA . LYS A 1 205 ? -0.389 36.004 44.983 1.00 88.94 205 LYS A CA 1
ATOM 1688 C C . LYS A 1 205 ? -0.985 36.536 43.676 1.00 88.94 205 LYS A C 1
ATOM 1690 O O . LYS A 1 205 ? -0.771 37.694 43.329 1.00 88.94 205 LYS A O 1
ATOM 1695 N N . LEU A 1 206 ? -1.771 35.712 42.978 1.00 87.62 206 LEU A N 1
ATOM 1696 C CA . LEU A 1 206 ? -2.510 36.121 41.782 1.00 87.62 206 LEU A CA 1
ATOM 1697 C C . LEU A 1 206 ? -3.484 37.266 42.088 1.00 87.62 206 LEU A C 1
ATOM 1699 O O . LEU A 1 206 ? -3.544 38.238 41.343 1.00 87.62 206 LEU A O 1
ATOM 1703 N N . ILE A 1 207 ? -4.263 37.170 43.165 1.00 87.88 207 ILE A N 1
ATOM 1704 C CA . ILE A 1 207 ? -5.213 38.227 43.530 1.00 87.88 207 ILE A CA 1
ATOM 1705 C C . ILE A 1 207 ? -4.464 39.487 43.970 1.00 87.88 207 ILE A C 1
ATOM 1707 O O . ILE A 1 207 ? -4.852 40.577 43.570 1.00 87.88 207 ILE A O 1
ATOM 1711 N N . GLU A 1 208 ? -3.398 39.358 44.761 1.00 88.50 208 GLU A N 1
ATOM 1712 C CA . GLU A 1 208 ? -2.569 40.482 45.217 1.00 88.50 208 GLU A CA 1
ATOM 1713 C C . GLU A 1 208 ? -2.038 41.305 44.037 1.00 88.50 208 GLU A C 1
ATOM 1715 O O . GLU A 1 208 ? -2.271 42.514 44.007 1.00 88.50 208 GLU A O 1
ATOM 1720 N N . SER A 1 209 ? -1.468 40.661 43.011 1.00 84.38 209 SER A N 1
ATOM 1721 C CA . SER A 1 209 ? -0.977 41.364 41.814 1.00 84.38 209 SER A CA 1
ATOM 1722 C C . SER A 1 209 ? -2.088 42.081 41.036 1.00 84.38 209 SER A C 1
ATOM 1724 O O . SER A 1 209 ? -1.880 43.165 40.490 1.00 84.38 209 SER A O 1
ATOM 1726 N N . HIS A 1 210 ? -3.306 41.531 41.025 1.00 84.00 210 HIS A N 1
ATOM 1727 C CA . HIS A 1 210 ? -4.464 42.207 40.439 1.00 84.00 210 HIS A CA 1
ATOM 1728 C C . HIS A 1 210 ? -4.944 43.382 41.291 1.00 84.00 210 HIS A C 1
ATOM 1730 O O . HIS A 1 210 ? -5.325 44.409 40.733 1.00 84.00 210 HIS A O 1
ATOM 1736 N N . VAL A 1 211 ? -4.935 43.258 42.622 1.00 85.62 211 VAL A N 1
ATOM 1737 C CA . VAL A 1 211 ? -5.364 44.328 43.535 1.00 85.62 211 VAL A CA 1
ATOM 1738 C C . VAL A 1 211 ? -4.402 45.512 43.498 1.00 85.62 211 VAL A C 1
ATOM 1740 O O . VAL A 1 211 ? -4.871 46.646 43.584 1.00 85.62 211 VAL A O 1
ATOM 1743 N N . GLU A 1 212 ? -3.100 45.268 43.325 1.00 84.06 212 GLU A N 1
ATOM 1744 C CA . GLU A 1 212 ? -2.089 46.317 43.128 1.00 84.06 212 GLU A CA 1
ATOM 1745 C C . GLU A 1 212 ? -2.396 47.193 41.907 1.00 84.06 212 GLU A C 1
ATOM 1747 O O . GLU A 1 212 ? -2.288 48.415 41.977 1.00 84.06 212 GLU A O 1
ATOM 1752 N N . LEU A 1 213 ? -2.837 46.579 40.805 1.00 82.88 213 LEU A N 1
ATOM 1753 C CA . LEU A 1 213 ? -3.181 47.287 39.568 1.00 82.88 213 LEU A CA 1
ATOM 1754 C C . LEU A 1 213 ? -4.624 47.820 39.559 1.00 82.88 213 LEU A C 1
ATOM 1756 O O . LEU A 1 213 ? -4.909 48.845 38.942 1.00 82.88 213 LEU A O 1
ATOM 1760 N N . LYS A 1 214 ? -5.552 47.109 40.207 1.00 85.00 214 LYS A N 1
ATOM 1761 C CA . LYS A 1 214 ? -6.995 47.386 40.232 1.00 85.00 214 LYS A CA 1
ATOM 1762 C C . LYS A 1 214 ? -7.543 47.203 41.651 1.00 85.00 214 LYS A C 1
ATOM 1764 O O . LYS A 1 214 ? -8.041 46.119 41.982 1.00 85.00 214 LYS A O 1
ATOM 1769 N N . PRO A 1 215 ? -7.524 48.246 42.497 1.00 88.31 215 PRO A N 1
ATOM 1770 C CA . PRO A 1 215 ? -8.025 48.160 43.864 1.00 88.31 215 PRO A CA 1
ATOM 1771 C C . PRO A 1 215 ? -9.490 47.698 43.938 1.00 88.31 215 PRO A C 1
ATOM 1773 O O . PRO A 1 215 ? -10.374 48.262 43.292 1.00 88.31 215 PRO A O 1
ATOM 1776 N N . VAL A 1 216 ? -9.784 46.699 44.782 1.00 86.25 216 VAL A N 1
ATOM 1777 C CA . VAL A 1 216 ? -11.114 46.042 44.859 1.00 86.25 216 VAL A CA 1
ATOM 1778 C C . VAL A 1 216 ? -12.263 47.017 45.130 1.00 86.25 216 VAL A C 1
ATOM 1780 O O . VAL A 1 216 ? -13.369 46.827 44.631 1.00 86.25 216 VAL A O 1
ATOM 1783 N N . LYS A 1 217 ? -12.033 48.071 45.923 1.00 85.94 217 LYS A N 1
ATOM 1784 C CA . LYS A 1 217 ? -13.077 49.061 46.242 1.00 85.94 217 LYS A CA 1
ATOM 1785 C C . LYS A 1 217 ? -13.550 49.824 45.007 1.00 85.94 217 LYS A C 1
ATOM 1787 O O . LYS A 1 217 ? -14.754 50.031 44.849 1.00 85.94 217 LYS A O 1
ATOM 1792 N N . GLU A 1 218 ? -12.607 50.214 44.158 1.00 86.75 218 GLU A N 1
ATOM 1793 C CA . GLU A 1 218 ? -12.839 51.013 42.954 1.00 86.75 218 GLU A CA 1
ATOM 1794 C C . GLU A 1 218 ? -13.343 50.122 41.813 1.00 86.75 218 GLU A C 1
ATOM 1796 O O . GLU A 1 218 ? -14.354 50.431 41.189 1.00 86.75 218 GLU A O 1
ATOM 1801 N N . PHE A 1 219 ? -12.736 48.945 41.642 1.00 87.44 219 PHE A N 1
ATOM 1802 C CA . PHE A 1 219 ? -13.007 48.014 40.542 1.00 87.44 219 PHE A CA 1
ATOM 1803 C C . PHE A 1 219 ? -13.898 46.826 40.945 1.00 87.44 219 PHE A C 1
ATOM 1805 O O . PHE A 1 219 ? -13.774 45.731 40.411 1.00 87.44 219 PHE A O 1
ATOM 1812 N N . HIS A 1 220 ? -14.806 46.995 41.902 1.00 84.31 220 HIS A N 1
ATOM 1813 C CA . HIS A 1 220 ? -15.629 45.897 42.431 1.00 84.31 220 HIS A CA 1
ATOM 1814 C C . HIS A 1 220 ? -16.458 45.144 41.375 1.00 84.31 220 HIS A C 1
ATOM 1816 O O . HIS A 1 220 ? -16.574 43.929 41.478 1.00 84.31 220 HIS A O 1
ATOM 1822 N N . THR A 1 221 ? -16.982 45.823 40.349 1.00 84.00 221 THR A N 1
ATOM 1823 C CA . THR A 1 221 ? -17.735 45.184 39.252 1.00 84.00 221 THR A CA 1
ATOM 1824 C C . THR A 1 221 ? -16.865 44.244 38.418 1.00 84.00 221 THR A C 1
ATOM 1826 O O . THR A 1 221 ? -17.349 43.220 37.946 1.00 84.00 221 THR A O 1
ATOM 1829 N N . TYR A 1 222 ? -15.569 44.548 38.285 1.00 85.44 222 TYR A N 1
ATOM 1830 C CA . TYR A 1 222 ? -14.602 43.647 37.659 1.00 85.44 222 TYR A CA 1
ATOM 1831 C C . TYR A 1 222 ? -14.439 42.360 38.469 1.00 85.44 222 TYR A C 1
ATOM 1833 O O . TYR A 1 222 ? -14.516 41.274 37.905 1.00 85.44 222 TYR A O 1
ATOM 1841 N N . TYR A 1 223 ? -14.260 42.467 39.789 1.00 86.75 223 TYR A N 1
ATOM 1842 C CA . TYR A 1 223 ? -14.131 41.291 40.656 1.00 86.75 223 TYR A CA 1
ATOM 1843 C C . TYR A 1 223 ? -15.439 40.493 40.755 1.00 86.75 223 TYR A C 1
ATOM 1845 O O . TYR A 1 223 ? -15.387 39.271 40.840 1.00 86.75 223 TYR A O 1
ATOM 1853 N N . GLU A 1 224 ? -16.601 41.154 40.710 1.00 87.44 224 GLU A N 1
ATOM 1854 C CA . GLU A 1 224 ? -17.910 40.495 40.606 1.00 87.44 224 GLU A CA 1
ATOM 1855 C C . GLU A 1 224 ? -18.005 39.662 39.322 1.00 87.44 224 GLU A C 1
ATOM 1857 O O . GLU A 1 224 ? -18.325 38.478 39.387 1.00 87.44 224 GLU A O 1
ATOM 1862 N N . ASP A 1 225 ? -17.690 40.236 38.158 1.00 84.69 225 ASP A N 1
ATOM 1863 C CA . ASP A 1 225 ? -17.726 39.502 36.888 1.00 84.69 225 ASP A CA 1
ATOM 1864 C C . ASP A 1 225 ? -16.693 38.362 36.857 1.00 84.69 225 ASP A C 1
ATOM 1866 O O . ASP A 1 225 ? -17.025 37.243 36.466 1.00 84.69 225 ASP A O 1
ATOM 1870 N N . TRP A 1 226 ? -15.478 38.609 37.362 1.00 86.44 226 TRP A N 1
ATOM 1871 C CA . TRP A 1 226 ? -14.424 37.598 37.471 1.00 86.44 226 TRP A CA 1
ATOM 1872 C C . TRP A 1 226 ? -14.866 36.396 38.316 1.00 86.44 226 TRP A C 1
ATOM 1874 O O . TRP A 1 226 ? -14.783 35.259 37.853 1.00 86.44 226 TRP A O 1
ATOM 1884 N N . ILE A 1 227 ? -15.394 36.642 39.521 1.00 88.44 227 ILE A N 1
ATOM 1885 C CA . ILE A 1 227 ? -15.887 35.591 40.421 1.00 88.44 227 ILE A CA 1
ATOM 1886 C C . ILE A 1 227 ? -17.050 34.824 39.788 1.00 88.44 227 ILE A C 1
ATOM 1888 O O . ILE A 1 227 ? -17.053 33.597 39.841 1.00 88.44 227 ILE A O 1
ATOM 1892 N N . ASN A 1 228 ? -18.021 35.518 39.185 1.00 87.38 228 ASN A N 1
ATOM 1893 C CA . ASN A 1 228 ? -19.178 34.868 38.567 1.00 87.38 228 ASN A CA 1
ATOM 1894 C C . ASN A 1 228 ? -18.753 33.931 37.427 1.00 87.38 228 ASN A C 1
ATOM 1896 O O . ASN A 1 228 ? -19.196 32.786 37.381 1.00 87.38 228 ASN A O 1
ATOM 1900 N N . ARG A 1 229 ? -17.849 34.376 36.544 1.00 87.81 229 ARG A N 1
ATOM 1901 C CA . ARG A 1 229 ? -17.339 33.544 35.441 1.00 87.81 229 ARG A CA 1
ATOM 1902 C C . ARG A 1 229 ? -16.571 32.325 35.942 1.00 87.81 229 ARG A C 1
ATOM 1904 O O . ARG A 1 229 ? -16.770 31.234 35.410 1.00 87.81 229 ARG A O 1
ATOM 1911 N N . VAL A 1 230 ? -15.732 32.492 36.969 1.00 90.19 230 VAL A N 1
ATOM 1912 C CA . VAL A 1 230 ? -15.026 31.371 37.614 1.00 90.19 230 VAL A CA 1
ATOM 1913 C C . VAL A 1 230 ? -16.027 30.384 38.217 1.00 90.19 230 VAL A C 1
ATOM 1915 O O . VAL A 1 230 ? -15.936 29.193 37.939 1.00 90.19 230 VAL A O 1
ATOM 1918 N N . ALA A 1 231 ? -16.997 30.870 38.995 1.00 90.75 231 ALA A N 1
ATOM 1919 C CA . ALA A 1 231 ? -17.980 30.033 39.678 1.00 90.75 231 ALA A CA 1
ATOM 1920 C C . ALA A 1 231 ? -18.826 29.211 38.697 1.00 90.75 231 ALA A C 1
ATOM 1922 O O . ALA A 1 231 ? -18.933 27.999 38.859 1.00 90.75 231 ALA A O 1
ATOM 1923 N N . ILE A 1 232 ? -19.369 29.851 37.654 1.00 90.69 232 ILE A N 1
ATOM 1924 C CA . ILE A 1 232 ? -20.167 29.180 36.616 1.00 90.69 232 ILE A CA 1
ATOM 1925 C C . ILE A 1 232 ? -19.333 28.110 35.906 1.00 90.69 232 ILE A C 1
ATOM 1927 O O . ILE A 1 232 ? -19.789 26.979 35.739 1.00 90.69 232 ILE A O 1
ATOM 1931 N N . SER A 1 233 ? -18.103 28.456 35.513 1.00 92.38 233 SER A N 1
ATOM 1932 C CA . SER A 1 233 ? -17.222 27.528 34.798 1.00 92.38 233 SER A CA 1
ATOM 1933 C C . SER A 1 233 ? -16.891 26.311 35.658 1.00 92.38 233 SER A C 1
ATOM 1935 O O . SER A 1 233 ? -17.073 25.186 35.205 1.00 92.38 233 SER A O 1
ATOM 1937 N N . ILE A 1 234 ? -16.474 26.519 36.912 1.00 94.88 234 ILE A N 1
ATOM 1938 C CA . ILE A 1 234 ? -16.156 25.425 37.838 1.00 94.88 234 ILE A CA 1
ATOM 1939 C C . ILE A 1 234 ? -17.379 24.546 38.086 1.00 94.88 234 ILE A C 1
ATOM 1941 O O . ILE A 1 234 ? -17.271 23.335 37.954 1.00 94.88 234 ILE A O 1
ATOM 1945 N N . GLN A 1 235 ? -18.547 25.127 38.367 1.00 93.75 235 GLN A N 1
ATOM 1946 C CA . GLN A 1 235 ? -19.758 24.351 38.640 1.00 93.75 235 GLN A CA 1
ATOM 1947 C C . GLN A 1 235 ? -20.135 23.432 37.466 1.00 93.75 235 GLN A C 1
ATOM 1949 O O . GLN A 1 235 ? -20.525 22.281 37.667 1.00 93.75 235 GLN A O 1
ATOM 1954 N N . ILE A 1 236 ? -20.009 23.924 36.231 1.00 94.94 236 ILE A N 1
ATOM 1955 C CA . ILE A 1 236 ? -20.303 23.139 35.026 1.00 94.94 236 ILE A CA 1
ATOM 1956 C C . ILE A 1 236 ? -19.251 22.058 34.802 1.00 94.94 236 ILE A C 1
ATOM 1958 O O . ILE A 1 236 ? -19.608 20.927 34.472 1.00 94.94 236 ILE A O 1
ATOM 1962 N N . LEU A 1 237 ? -17.972 22.387 34.991 1.00 95.94 237 LEU A N 1
ATOM 1963 C CA . LEU A 1 237 ? -16.882 21.423 34.882 1.00 95.94 237 LEU A CA 1
ATOM 1964 C C . LEU A 1 237 ? -16.997 20.320 35.940 1.00 95.94 237 LEU A C 1
ATOM 1966 O O . LEU A 1 237 ? -16.862 19.152 35.598 1.00 95.94 237 LEU A O 1
ATOM 1970 N N . GLU A 1 238 ? -17.297 20.658 37.195 1.00 95.25 238 GLU A N 1
ATOM 1971 C CA . GLU A 1 238 ? -17.530 19.683 38.266 1.00 95.25 238 GLU A CA 1
ATOM 1972 C C . GLU A 1 238 ? -18.705 18.764 37.943 1.00 95.25 238 GLU A C 1
ATOM 1974 O O . GLU A 1 238 ? -18.576 17.546 38.065 1.00 95.25 238 GLU A O 1
ATOM 1979 N N . GLY A 1 239 ? -19.823 19.328 37.474 1.00 95.56 239 GLY A N 1
ATOM 1980 C CA . GLY A 1 239 ? -20.967 18.541 37.018 1.00 95.56 239 GLY A CA 1
ATOM 1981 C C . GLY A 1 239 ? -20.590 17.593 35.880 1.00 95.56 239 GLY A C 1
ATOM 1982 O O . GLY A 1 239 ? -20.916 16.412 35.928 1.00 95.56 239 GLY A O 1
ATOM 1983 N N . PHE A 1 240 ? -19.836 18.076 34.890 1.00 96.62 240 PHE A N 1
ATOM 1984 C CA . PHE A 1 240 ? -19.371 17.256 33.773 1.00 96.62 240 PHE A CA 1
ATOM 1985 C C . PHE A 1 240 ? -18.419 16.140 34.217 1.00 96.62 240 PHE A C 1
ATOM 1987 O O . PHE A 1 240 ? -18.569 15.005 33.775 1.00 96.62 240 PHE A O 1
ATOM 1994 N N . ILE A 1 241 ? -17.467 16.425 35.106 1.00 95.31 241 ILE A N 1
ATOM 1995 C CA . ILE A 1 241 ? -16.547 15.417 35.646 1.00 95.31 241 ILE A CA 1
ATOM 1996 C C . ILE A 1 241 ? -17.331 14.341 36.411 1.00 95.31 241 ILE A C 1
ATOM 1998 O O . ILE A 1 241 ? -17.105 13.150 36.203 1.00 95.31 241 ILE A O 1
ATOM 2002 N N . ALA A 1 242 ? -18.295 14.745 37.244 1.00 94.56 242 ALA A N 1
ATOM 2003 C CA . ALA A 1 242 ? -19.129 13.826 38.016 1.00 94.56 242 ALA A CA 1
ATOM 2004 C C . ALA A 1 242 ? -20.066 12.973 37.139 1.00 94.56 242 ALA A C 1
ATOM 2006 O O . ALA A 1 242 ? -20.303 11.809 37.454 1.00 94.56 242 ALA A O 1
ATOM 2007 N N . GLU A 1 243 ? -20.584 13.530 36.039 1.00 96.19 243 GLU A N 1
ATOM 2008 C CA . GLU A 1 243 ? -21.447 12.832 35.071 1.00 96.19 243 GLU A CA 1
ATOM 2009 C C . GLU A 1 243 ? -20.693 11.786 34.224 1.00 96.19 243 GLU A C 1
ATOM 2011 O O . GLU A 1 243 ? -21.340 10.941 33.609 1.00 96.19 243 GLU A O 1
ATOM 2016 N N . ASN A 1 244 ? -19.354 11.835 34.164 1.00 94.62 244 ASN A N 1
ATOM 2017 C CA . ASN A 1 244 ? -18.537 10.999 33.271 1.00 94.62 244 ASN A CA 1
ATOM 2018 C C . ASN A 1 244 ? -17.385 10.282 34.016 1.00 94.62 244 ASN A C 1
ATOM 2020 O O . ASN A 1 244 ? -16.210 10.479 33.678 1.00 94.62 244 ASN A O 1
ATOM 2024 N N . PRO A 1 245 ? -17.680 9.455 35.038 1.00 92.00 245 PRO A N 1
ATOM 2025 C CA . PRO A 1 245 ? -16.659 8.802 35.858 1.00 92.00 245 PRO A CA 1
ATOM 2026 C C . PRO A 1 245 ? -15.722 7.892 35.052 1.00 92.00 245 PRO A C 1
ATOM 2028 O O . PRO A 1 245 ? -14.549 7.781 35.389 1.00 92.00 245 PRO A O 1
ATOM 2031 N N . GLU A 1 246 ? -16.182 7.301 33.949 1.00 89.81 246 GLU A N 1
ATOM 2032 C CA . GLU A 1 246 ? -15.365 6.455 33.072 1.00 89.81 246 GLU A CA 1
ATOM 2033 C C . GLU A 1 246 ? -14.205 7.208 32.396 1.00 89.81 246 GLU A C 1
ATOM 2035 O O . GLU A 1 246 ? -13.206 6.596 32.016 1.00 89.81 246 GLU A O 1
ATOM 2040 N N . ILE A 1 247 ? -14.320 8.535 32.266 1.00 91.62 247 ILE A N 1
ATOM 2041 C CA . ILE A 1 247 ? -13.290 9.407 31.689 1.00 91.62 247 ILE A CA 1
ATOM 2042 C C . ILE A 1 247 ? -12.336 9.916 32.776 1.00 91.62 247 ILE A C 1
ATOM 2044 O O . ILE A 1 247 ? -11.134 9.997 32.541 1.00 91.62 247 ILE A O 1
ATOM 2048 N N . PHE A 1 248 ? -12.854 10.250 33.963 1.00 91.56 248 PHE A N 1
ATOM 2049 C CA . PHE A 1 248 ? -12.114 11.019 34.974 1.00 91.56 248 PHE A CA 1
ATOM 2050 C C . PHE A 1 248 ? -11.716 10.238 36.235 1.00 91.56 248 PHE A C 1
ATOM 2052 O O . PHE A 1 248 ? -10.962 10.764 37.047 1.00 91.56 248 PHE A O 1
ATOM 2059 N N . GLN A 1 249 ? -12.178 8.999 36.420 1.00 89.75 249 GLN A N 1
ATOM 2060 C CA . GLN A 1 249 ? -11.762 8.131 37.529 1.00 89.75 249 GLN A CA 1
ATOM 2061 C C . GLN A 1 249 ? -10.883 6.994 37.020 1.00 89.75 249 GLN A C 1
ATOM 2063 O O . GLN A 1 249 ? -11.103 6.489 35.922 1.00 89.75 249 GLN A O 1
ATOM 2068 N N . LEU A 1 250 ? -9.889 6.568 37.806 1.00 88.00 250 LEU A N 1
ATOM 2069 C CA . LEU A 1 250 ? -9.021 5.446 37.439 1.00 88.00 250 LEU A CA 1
ATOM 2070 C C . LEU A 1 250 ? -9.813 4.148 37.314 1.00 88.00 250 LEU A C 1
ATOM 2072 O O . LEU A 1 250 ? -10.645 3.819 38.159 1.00 88.00 250 LEU A O 1
ATOM 2076 N N . LYS A 1 251 ? -9.517 3.390 36.262 1.00 87.88 251 LYS A N 1
ATOM 2077 C CA . LYS A 1 251 ? -10.185 2.125 35.995 1.00 87.88 251 LYS A CA 1
ATOM 2078 C C . LYS A 1 251 ? -9.712 1.052 36.970 1.00 87.88 251 LYS A C 1
ATOM 2080 O O . LYS A 1 251 ? -8.534 0.687 36.993 1.00 87.88 251 LYS A O 1
ATOM 2085 N N . THR A 1 252 ? -10.661 0.500 37.718 1.00 85.19 252 THR A N 1
ATOM 2086 C CA . THR A 1 252 ? -10.480 -0.704 38.540 1.00 85.19 252 THR A CA 1
ATOM 2087 C C . THR A 1 252 ? -10.912 -1.971 37.802 1.00 85.19 252 THR A C 1
ATOM 2089 O O . THR A 1 252 ? -10.311 -3.021 38.007 1.00 85.19 252 THR A O 1
ATOM 2092 N N . GLU A 1 253 ? -11.901 -1.864 36.910 1.00 87.19 253 GLU A N 1
ATOM 2093 C CA . GLU A 1 253 ? -12.437 -2.957 36.093 1.00 87.19 253 GLU A CA 1
ATOM 2094 C C . GLU A 1 253 ? -12.899 -2.460 34.707 1.00 87.19 253 GLU A C 1
ATOM 2096 O O . GLU A 1 253 ? -13.246 -1.290 34.554 1.00 87.19 253 GLU A O 1
ATOM 2101 N N . GLY A 1 254 ? -12.883 -3.319 33.680 1.00 86.94 254 GLY A N 1
ATOM 2102 C CA . GLY A 1 254 ? -13.415 -3.012 32.338 1.00 86.94 254 GLY A CA 1
ATOM 2103 C C . GLY A 1 254 ? -12.516 -3.453 31.175 1.00 86.94 254 GLY A C 1
ATOM 2104 O O . GLY A 1 254 ? -11.515 -4.128 31.385 1.00 86.94 254 GLY A O 1
ATOM 2105 N N . ILE A 1 255 ? -12.838 -3.034 29.945 1.00 88.88 255 ILE A N 1
ATOM 2106 C CA . ILE A 1 255 ? -12.189 -3.479 28.687 1.00 88.88 255 ILE A CA 1
ATOM 2107 C C . ILE A 1 255 ? -10.672 -3.262 28.712 1.00 88.88 255 ILE A C 1
ATOM 2109 O O . ILE A 1 255 ? -10.237 -2.145 28.980 1.00 88.88 255 ILE A O 1
ATOM 2113 N N . ALA A 1 256 ? -9.869 -4.287 28.415 1.00 94.31 256 ALA A N 1
ATOM 2114 C CA . ALA A 1 256 ? -8.411 -4.169 28.350 1.00 94.31 256 ALA A CA 1
ATOM 2115 C C . ALA A 1 256 ? -7.998 -3.275 27.170 1.00 94.31 256 ALA A C 1
ATOM 2117 O O . ALA A 1 256 ? -8.261 -3.629 26.026 1.00 94.31 256 ALA A O 1
ATOM 2118 N N . ILE A 1 257 ? -7.355 -2.135 27.439 1.00 95.38 257 ILE A N 1
ATOM 2119 C CA . ILE A 1 257 ? -6.865 -1.206 26.408 1.00 95.38 257 ILE A CA 1
ATOM 2120 C C . ILE A 1 257 ? -5.345 -1.146 26.519 1.00 95.38 257 ILE A C 1
ATOM 2122 O O . ILE A 1 257 ? -4.832 -0.665 27.522 1.00 95.38 257 ILE A O 1
ATOM 2126 N N . VAL A 1 258 ? -4.625 -1.624 25.505 1.00 95.69 258 VAL A N 1
ATOM 2127 C CA . VAL A 1 258 ? -3.163 -1.779 25.544 1.00 95.69 258 VAL A CA 1
ATOM 2128 C C . VAL A 1 258 ? -2.516 -1.008 24.402 1.00 95.69 258 VAL A C 1
ATOM 2130 O O . VAL A 1 258 ? -2.911 -1.132 23.241 1.00 95.69 258 VAL A O 1
ATOM 2133 N N . ARG A 1 259 ? -1.490 -0.213 24.711 1.00 95.19 259 ARG A N 1
ATOM 2134 C CA . ARG A 1 259 ? -0.733 0.540 23.710 1.00 95.19 259 ARG A CA 1
ATOM 2135 C C . ARG A 1 259 ? 0.189 -0.376 22.916 1.00 95.19 259 ARG A C 1
ATOM 2137 O O . ARG A 1 259 ? 0.932 -1.192 23.461 1.00 95.19 259 ARG A O 1
ATOM 2144 N N . VAL A 1 260 ? 0.182 -0.167 21.607 1.00 94.94 260 VAL A N 1
ATOM 2145 C CA . VAL A 1 260 ? 1.121 -0.752 20.655 1.00 94.94 260 VAL A CA 1
ATOM 2146 C C . VAL A 1 260 ? 2.023 0.359 20.148 1.00 94.94 260 VAL A C 1
ATOM 2148 O O . VAL A 1 260 ? 1.598 1.230 19.381 1.00 94.94 260 VAL A O 1
ATOM 2151 N N . PHE A 1 261 ? 3.277 0.327 20.576 1.00 93.44 261 PHE A N 1
ATOM 2152 C CA . PHE A 1 261 ? 4.277 1.309 20.199 1.00 93.44 261 PHE A CA 1
ATOM 2153 C C . PHE A 1 261 ? 4.771 1.021 18.791 1.00 93.44 261 PHE A C 1
ATOM 2155 O O . PHE A 1 261 ? 5.375 -0.020 18.531 1.00 93.44 261 PHE A O 1
ATOM 2162 N N . ARG A 1 262 ? 4.489 1.954 17.881 1.00 89.00 262 ARG A N 1
ATOM 2163 C CA . ARG A 1 262 ? 4.971 1.896 16.502 1.00 89.00 262 ARG A CA 1
ATOM 2164 C C . ARG A 1 262 ? 6.171 2.806 16.344 1.00 89.00 262 ARG A C 1
ATOM 2166 O O . ARG A 1 262 ? 6.060 4.025 16.503 1.00 89.00 262 ARG A O 1
ATOM 2173 N N . ASP A 1 263 ? 7.289 2.196 15.996 1.00 82.94 263 ASP A N 1
ATOM 2174 C CA . ASP A 1 263 ? 8.492 2.888 15.570 1.00 82.94 263 ASP A CA 1
ATOM 2175 C C . ASP A 1 263 ? 9.072 2.181 14.336 1.00 82.94 263 ASP A C 1
ATOM 2177 O O . ASP A 1 263 ? 8.394 2.098 13.313 1.00 82.94 263 ASP A O 1
ATOM 2181 N N . ARG A 1 264 ? 10.293 1.644 14.417 1.00 77.69 264 ARG A N 1
ATOM 2182 C CA . ARG A 1 264 ? 10.838 0.699 13.423 1.00 77.69 264 ARG A CA 1
ATOM 2183 C C . ARG A 1 264 ? 10.370 -0.726 13.675 1.00 77.69 264 ARG A C 1
ATOM 2185 O O . ARG A 1 264 ? 10.250 -1.499 12.732 1.00 77.69 264 ARG A O 1
ATOM 2192 N N . ASP A 1 265 ? 10.086 -1.007 14.941 1.00 79.31 265 ASP A N 1
ATOM 2193 C CA . ASP A 1 265 ? 9.474 -2.231 15.430 1.00 79.31 265 ASP A CA 1
ATOM 2194 C C . ASP A 1 265 ? 8.028 -1.942 15.876 1.00 79.31 265 ASP A C 1
ATOM 2196 O O . ASP A 1 265 ? 7.615 -0.784 16.037 1.00 79.31 265 ASP A O 1
ATOM 2200 N N . ILE A 1 266 ? 7.262 -3.011 16.097 1.00 88.88 266 ILE A N 1
ATOM 2201 C CA . ILE A 1 266 ? 5.918 -2.967 16.681 1.00 88.88 266 ILE A CA 1
ATOM 2202 C C . ILE A 1 266 ? 5.987 -3.668 18.036 1.00 88.88 266 ILE A C 1
ATOM 2204 O O . ILE A 1 266 ? 6.131 -4.888 18.098 1.00 88.88 266 ILE A O 1
ATOM 2208 N N . LEU A 1 267 ? 5.916 -2.887 19.114 1.00 91.31 267 LEU A N 1
ATOM 2209 C CA . LEU A 1 267 ? 6.211 -3.349 20.472 1.00 91.31 267 LEU A CA 1
ATOM 2210 C C . LEU A 1 267 ? 5.026 -3.144 21.418 1.00 91.31 267 LEU A C 1
ATOM 2212 O O . LEU A 1 267 ? 4.294 -2.160 21.315 1.00 91.31 267 LEU A O 1
ATOM 2216 N N . VAL A 1 268 ? 4.888 -4.037 22.395 1.00 93.00 268 VAL A N 1
ATOM 2217 C CA . VAL A 1 268 ? 3.908 -3.950 23.487 1.00 93.00 268 VAL A CA 1
ATOM 2218 C C . VAL A 1 268 ? 4.637 -4.056 24.823 1.00 93.00 268 VAL A C 1
ATOM 2220 O O . VAL A 1 268 ? 5.451 -4.960 25.009 1.00 93.00 268 VAL A O 1
ATOM 2223 N N . MET A 1 269 ? 4.348 -3.150 25.764 1.00 92.38 269 MET A N 1
ATOM 2224 C CA . MET A 1 269 ? 4.874 -3.241 27.133 1.00 92.38 269 MET A CA 1
ATOM 2225 C C . MET A 1 269 ? 4.157 -4.360 27.896 1.00 92.38 269 MET A C 1
ATOM 2227 O O . MET A 1 269 ? 2.934 -4.351 28.035 1.00 92.38 269 MET A O 1
ATOM 2231 N N . THR A 1 270 ? 4.916 -5.326 28.409 1.00 92.88 270 THR A N 1
ATOM 2232 C CA . THR A 1 270 ? 4.359 -6.565 28.970 1.00 92.88 270 THR A CA 1
ATOM 2233 C C . THR A 1 270 ? 3.621 -6.336 30.287 1.00 92.88 270 THR A C 1
ATOM 2235 O O . THR A 1 270 ? 2.544 -6.892 30.500 1.00 92.88 270 THR A O 1
ATOM 2238 N N . HIS A 1 271 ? 4.137 -5.467 31.159 1.00 92.50 271 HIS A N 1
ATOM 2239 C CA . HIS A 1 271 ? 3.466 -5.124 32.418 1.00 92.50 271 HIS A CA 1
ATOM 2240 C C . HIS A 1 271 ? 2.173 -4.329 32.205 1.00 92.50 271 HIS A C 1
ATOM 2242 O O . HIS A 1 271 ? 1.218 -4.507 32.961 1.00 92.50 271 HIS A O 1
ATOM 2248 N N . GLU A 1 272 ? 2.105 -3.498 31.160 1.00 93.56 272 GLU A N 1
ATOM 2249 C CA . GLU A 1 272 ? 0.865 -2.816 30.766 1.00 93.56 272 GLU A CA 1
ATOM 2250 C C . GLU A 1 272 ? -0.182 -3.817 30.290 1.00 93.56 272 GLU A C 1
ATOM 2252 O O . GLU A 1 272 ? -1.306 -3.818 30.790 1.00 93.56 272 GLU A O 1
ATOM 2257 N N . LEU A 1 273 ? 0.224 -4.724 29.400 1.00 94.88 273 LEU A N 1
ATOM 2258 C CA . LEU A 1 273 ? -0.611 -5.815 28.919 1.00 94.88 273 LEU A CA 1
ATOM 2259 C C . LEU A 1 273 ? -1.190 -6.639 30.083 1.00 94.88 273 LEU A C 1
ATOM 2261 O O . LEU A 1 273 ? -2.404 -6.817 30.165 1.00 94.88 273 LEU A O 1
ATOM 2265 N N . LEU A 1 274 ? -0.345 -7.088 31.018 1.00 94.81 274 LEU A N 1
ATOM 2266 C CA . LEU A 1 274 ? -0.782 -7.869 32.180 1.00 94.81 274 LEU A CA 1
ATOM 2267 C C . LEU A 1 274 ? -1.734 -7.078 33.092 1.00 94.81 274 LEU A C 1
ATOM 2269 O O . LEU A 1 274 ? -2.731 -7.622 33.569 1.00 94.81 274 LEU A O 1
ATOM 2273 N N . SER A 1 275 ? -1.436 -5.801 33.346 1.00 93.00 275 SER A N 1
ATOM 2274 C CA . SER A 1 275 ? -2.270 -4.925 34.178 1.00 93.00 275 SER A CA 1
ATOM 2275 C C . SER A 1 275 ? -3.674 -4.760 33.592 1.00 93.00 275 SER A C 1
ATOM 2277 O O . SER A 1 275 ? -4.672 -4.937 34.295 1.00 93.00 275 SER A O 1
ATOM 2279 N N . GLU A 1 276 ? -3.771 -4.494 32.290 1.00 94.38 276 GLU A N 1
ATOM 2280 C CA . GLU A 1 276 ? -5.052 -4.273 31.619 1.00 94.38 276 GLU A CA 1
ATOM 2281 C C . GLU A 1 276 ? -5.863 -5.557 31.458 1.00 94.38 276 GLU A C 1
ATOM 2283 O O . GLU A 1 276 ? -7.077 -5.540 31.671 1.00 94.38 276 GLU A O 1
ATOM 2288 N N . MET A 1 277 ? -5.201 -6.689 31.204 1.00 94.62 277 MET A N 1
ATOM 2289 C CA . MET A 1 277 ? -5.842 -8.006 31.224 1.00 94.62 277 MET A CA 1
ATOM 2290 C C . MET A 1 277 ? -6.434 -8.336 32.604 1.00 94.62 277 MET A C 1
ATOM 2292 O O . MET A 1 277 ? -7.567 -8.813 32.686 1.00 94.62 277 MET A O 1
ATOM 2296 N N . ARG A 1 278 ? -5.720 -8.036 33.700 1.00 93.62 278 ARG A N 1
ATOM 2297 C CA . ARG A 1 278 ? -6.229 -8.237 35.070 1.00 93.62 278 ARG A CA 1
ATOM 2298 C C . ARG A 1 278 ? -7.466 -7.388 35.351 1.00 93.62 278 ARG A C 1
ATOM 2300 O O . ARG A 1 278 ? -8.452 -7.914 35.860 1.00 93.62 278 ARG A O 1
ATOM 2307 N N . LYS A 1 279 ? -7.444 -6.102 34.984 1.00 92.81 279 LYS A N 1
ATOM 2308 C CA . LYS A 1 279 ? -8.612 -5.209 35.123 1.00 92.81 279 LYS A CA 1
ATOM 2309 C C . LYS A 1 279 ? -9.801 -5.675 34.276 1.00 92.81 279 LYS A C 1
ATOM 2311 O O . LYS A 1 279 ? -10.946 -5.447 34.648 1.00 92.81 279 LYS A O 1
ATOM 2316 N N . ALA A 1 280 ? -9.548 -6.346 33.156 1.00 93.50 280 ALA A N 1
ATOM 2317 C CA . ALA A 1 280 ? -10.586 -6.950 32.325 1.00 93.50 280 ALA A CA 1
ATOM 2318 C C . ALA A 1 280 ? -11.071 -8.323 32.824 1.00 93.50 280 ALA A C 1
ATOM 2320 O O . ALA A 1 280 ? -11.940 -8.925 32.197 1.00 93.50 280 ALA A O 1
ATOM 2321 N N . GLY A 1 281 ? -10.528 -8.837 33.935 1.00 92.19 281 GLY A N 1
ATOM 2322 C CA . GLY A 1 281 ? -10.882 -10.154 34.467 1.00 92.19 281 GLY A CA 1
ATOM 2323 C C . GLY A 1 281 ? -10.437 -11.319 33.574 1.00 92.19 281 GLY A C 1
ATOM 2324 O O . GLY A 1 281 ? -11.048 -12.386 33.607 1.00 92.19 281 GLY A O 1
ATOM 2325 N N . MET A 1 282 ? -9.402 -11.121 32.752 1.00 93.44 282 MET A N 1
ATOM 2326 C CA . MET A 1 282 ? -8.908 -12.119 31.798 1.00 93.44 282 MET A CA 1
ATOM 2327 C C . MET A 1 282 ? -7.980 -13.153 32.457 1.00 93.44 282 MET A C 1
ATOM 2329 O O . MET A 1 282 ? -7.308 -12.870 33.451 1.00 93.44 282 MET A O 1
ATOM 2333 N N . ASP A 1 283 ? -7.890 -14.356 31.871 1.00 89.69 283 ASP A N 1
ATOM 2334 C CA . ASP A 1 283 ? -6.955 -15.395 32.327 1.00 89.69 283 ASP A CA 1
ATOM 2335 C C . ASP A 1 283 ? -5.510 -15.044 31.942 1.00 89.69 283 ASP A C 1
ATOM 2337 O O . ASP A 1 283 ? -5.124 -15.106 30.775 1.00 89.69 283 ASP A O 1
ATOM 2341 N N . CYS A 1 284 ? -4.710 -14.680 32.944 1.00 90.50 284 CYS A N 1
ATOM 2342 C CA . CYS A 1 284 ? -3.327 -14.244 32.766 1.00 90.50 284 CYS A CA 1
ATOM 2343 C C . CYS A 1 284 ? -2.294 -15.354 33.023 1.00 90.50 284 CYS A C 1
ATOM 2345 O O . CYS A 1 284 ? -1.100 -15.120 32.839 1.00 90.50 284 CYS A O 1
ATOM 2347 N N . LYS A 1 285 ? -2.705 -16.569 33.419 1.00 87.31 285 LYS A N 1
ATOM 2348 C CA . LYS A 1 285 ? -1.786 -17.612 33.927 1.00 87.31 285 LYS A CA 1
ATOM 2349 C C . LYS A 1 285 ? -0.641 -17.966 32.978 1.00 87.31 285 LYS A C 1
ATOM 2351 O O . LYS A 1 285 ? 0.434 -18.335 33.436 1.00 87.31 285 LYS A O 1
ATOM 2356 N N . ALA A 1 286 ? -0.877 -17.881 31.669 1.00 82.25 286 ALA A N 1
ATOM 2357 C CA . ALA A 1 286 ? 0.097 -18.248 30.642 1.00 82.25 286 ALA A CA 1
ATOM 2358 C C . ALA A 1 286 ? 1.287 -17.278 30.536 1.00 82.25 286 ALA A C 1
ATOM 2360 O O . ALA A 1 286 ? 2.337 -17.672 30.040 1.00 82.25 286 ALA A O 1
ATOM 2361 N N . ILE A 1 287 ? 1.113 -16.031 30.979 1.00 91.31 287 ILE A N 1
ATOM 2362 C CA . ILE A 1 287 ? 2.107 -14.957 30.840 1.00 91.31 287 ILE A CA 1
ATOM 2363 C C . ILE A 1 287 ? 2.517 -14.361 32.189 1.00 91.31 287 ILE A C 1
ATOM 2365 O O . ILE A 1 287 ? 3.557 -13.725 32.293 1.00 91.31 287 ILE A O 1
ATOM 2369 N N . GLU A 1 288 ? 1.700 -14.545 33.227 1.00 91.94 288 GLU A N 1
ATOM 2370 C CA . GLU A 1 288 ? 1.808 -13.820 34.491 1.00 91.94 288 GLU A CA 1
ATOM 2371 C C . GLU A 1 288 ? 3.146 -14.037 35.194 1.00 91.94 288 GLU A C 1
ATOM 2373 O O . GLU A 1 288 ? 3.768 -13.060 35.599 1.00 91.94 288 GLU A O 1
ATOM 2378 N N . GLN A 1 289 ? 3.613 -15.283 35.302 1.00 90.00 289 GLN A N 1
ATOM 2379 C CA . GLN A 1 289 ? 4.890 -15.571 35.954 1.00 90.00 289 GLN A CA 1
ATOM 2380 C C . GLN A 1 289 ? 6.060 -14.918 35.205 1.00 90.00 289 GLN A C 1
ATOM 2382 O O . GLN A 1 289 ? 6.847 -14.196 35.807 1.00 90.00 289 GLN A O 1
ATOM 2387 N N . GLU A 1 290 ? 6.128 -15.119 33.887 1.00 90.75 290 GLU A N 1
ATOM 2388 C CA . GLU A 1 290 ? 7.184 -14.571 33.028 1.00 90.75 290 GLU A CA 1
ATOM 2389 C C . GLU A 1 290 ? 7.223 -13.041 33.081 1.00 90.75 290 GLU A C 1
ATOM 2391 O O . GLU A 1 290 ? 8.293 -12.449 33.189 1.00 90.75 290 GLU A O 1
ATOM 2396 N N . ILE A 1 291 ? 6.057 -12.390 33.050 1.00 91.50 291 ILE A N 1
ATOM 2397 C CA . ILE A 1 291 ? 5.979 -10.930 33.092 1.00 91.50 291 ILE A CA 1
ATOM 2398 C C . ILE A 1 291 ? 6.358 -10.408 34.481 1.00 91.50 291 ILE A C 1
ATOM 2400 O O . ILE A 1 291 ? 7.148 -9.472 34.561 1.00 91.50 291 ILE A O 1
ATOM 2404 N N . VAL A 1 292 ? 5.861 -11.010 35.568 1.00 89.75 292 VAL A N 1
ATOM 2405 C CA . VAL A 1 292 ? 6.167 -10.579 36.948 1.00 89.75 292 VAL A CA 1
ATOM 2406 C C . VAL A 1 292 ? 7.651 -10.741 37.278 1.00 89.75 292 VAL A C 1
ATOM 2408 O O . VAL A 1 292 ? 8.207 -9.903 37.983 1.00 89.75 292 VAL A O 1
ATOM 2411 N N . GLU A 1 293 ? 8.295 -11.784 36.756 1.00 87.69 293 GLU A N 1
ATOM 2412 C CA . GLU A 1 293 ? 9.738 -12.003 36.896 1.00 87.69 293 GLU A CA 1
ATOM 2413 C C . GLU A 1 293 ? 10.577 -11.093 35.976 1.00 87.69 293 GLU A C 1
ATOM 2415 O O . GLU A 1 293 ? 11.790 -10.992 36.159 1.00 87.69 293 GLU A O 1
ATOM 2420 N N . SER A 1 294 ? 9.959 -10.400 35.012 1.00 85.62 294 SER A N 1
ATOM 2421 C CA . SER A 1 294 ? 10.649 -9.503 34.080 1.00 85.62 294 SER A CA 1
ATOM 2422 C C . SER A 1 294 ? 10.663 -8.044 34.561 1.00 85.62 294 SER A C 1
ATOM 2424 O O . SER A 1 294 ? 9.755 -7.619 35.282 1.00 85.62 294 SER A O 1
ATOM 2426 N N . PRO A 1 295 ? 11.627 -7.219 34.112 1.00 84.75 295 PRO A N 1
ATOM 2427 C CA . PRO A 1 295 ? 11.658 -5.792 34.433 1.00 84.75 295 PRO A CA 1
ATOM 2428 C C . PRO A 1 295 ? 10.390 -5.030 34.048 1.00 84.75 295 PRO A C 1
ATOM 2430 O O . PRO A 1 295 ? 9.727 -5.351 33.065 1.00 84.75 295 PRO A O 1
ATOM 2433 N N . ALA A 1 296 ? 10.108 -3.946 34.774 1.00 83.81 296 ALA A N 1
ATOM 2434 C CA . ALA A 1 296 ? 8.884 -3.153 34.622 1.00 83.81 296 ALA A CA 1
ATOM 2435 C C . ALA A 1 296 ? 8.640 -2.618 33.194 1.00 83.81 296 ALA A C 1
ATOM 2437 O O . ALA A 1 296 ? 7.492 -2.469 32.782 1.00 83.81 296 ALA A O 1
ATOM 2438 N N . LEU A 1 297 ? 9.707 -2.338 32.435 1.00 87.62 297 LEU A N 1
ATOM 2439 C CA . LEU A 1 297 ? 9.638 -1.805 31.066 1.00 87.62 297 LEU A CA 1
ATOM 2440 C C . LEU A 1 297 ? 9.875 -2.865 29.981 1.00 87.62 297 LEU A C 1
ATOM 2442 O O . LEU A 1 297 ? 10.162 -2.516 28.835 1.00 87.62 297 LEU A O 1
ATOM 2446 N N . SER A 1 298 ? 9.775 -4.151 30.324 1.00 87.69 298 SER A N 1
ATOM 2447 C CA . SER A 1 298 ? 9.885 -5.245 29.360 1.00 87.69 298 SER A CA 1
ATOM 2448 C C . SER A 1 298 ? 8.882 -5.124 28.225 1.00 87.69 298 SER A C 1
ATOM 2450 O O . SER A 1 298 ? 7.742 -4.685 28.397 1.00 87.69 298 SER A O 1
ATOM 2452 N N . THR A 1 299 ? 9.329 -5.529 27.040 1.00 89.38 299 THR A N 1
ATOM 2453 C CA . THR A 1 299 ? 8.550 -5.449 25.810 1.00 89.38 299 THR A CA 1
ATOM 2454 C C . THR A 1 299 ? 8.561 -6.770 25.077 1.00 89.38 299 THR A C 1
ATOM 2456 O O . THR A 1 299 ? 9.595 -7.432 25.009 1.00 89.38 299 THR A O 1
ATOM 2459 N N . TRP A 1 300 ? 7.439 -7.089 24.451 1.00 90.69 300 TRP A N 1
ATOM 2460 C CA . TRP A 1 300 ? 7.356 -8.116 23.424 1.00 90.69 300 TRP A CA 1
ATOM 2461 C C . TRP A 1 300 ? 7.115 -7.459 22.070 1.00 90.69 300 TRP A C 1
ATOM 2463 O O . TRP A 1 300 ? 6.412 -6.447 21.985 1.00 90.69 300 TRP A O 1
ATOM 2473 N N . ASP A 1 301 ? 7.701 -8.027 21.017 1.00 88.31 301 ASP A N 1
ATOM 2474 C CA . ASP A 1 301 ? 7.215 -7.759 19.668 1.00 88.31 301 ASP A CA 1
ATOM 2475 C C . ASP A 1 301 ? 5.794 -8.316 19.501 1.00 88.31 301 ASP A C 1
ATOM 2477 O O . ASP A 1 301 ? 5.330 -9.173 20.262 1.00 88.31 301 ASP A O 1
ATOM 2481 N N . PHE A 1 302 ? 5.066 -7.765 18.534 1.00 87.44 302 PHE A N 1
ATOM 2482 C CA . PHE A 1 302 ? 3.657 -8.099 18.346 1.00 87.44 302 PHE A CA 1
ATOM 2483 C C . PHE A 1 302 ? 3.437 -9.586 18.006 1.00 87.44 302 PHE A C 1
ATOM 2485 O O . PHE A 1 302 ? 2.447 -10.167 18.450 1.00 87.44 302 PHE A O 1
ATOM 2492 N N . ASP A 1 303 ? 4.389 -10.222 17.318 1.00 84.69 303 ASP A N 1
ATOM 2493 C CA . ASP A 1 303 ? 4.352 -11.654 16.996 1.00 84.69 303 ASP A CA 1
ATOM 2494 C C . ASP A 1 303 ? 4.465 -12.517 18.260 1.00 84.69 303 ASP A C 1
ATOM 2496 O O . ASP A 1 303 ? 3.739 -13.497 18.429 1.00 84.69 303 ASP A O 1
ATOM 2500 N N . THR A 1 304 ? 5.319 -12.123 19.206 1.00 88.25 304 THR A N 1
ATOM 2501 C CA . THR A 1 304 ? 5.451 -12.769 20.515 1.00 88.25 304 THR A CA 1
ATOM 2502 C C . THR A 1 304 ? 4.172 -12.605 21.329 1.00 88.25 304 THR A C 1
ATOM 2504 O O . THR A 1 304 ? 3.705 -13.571 21.937 1.00 88.25 304 THR A O 1
ATOM 2507 N N . VAL A 1 305 ? 3.553 -11.418 21.307 1.00 89.44 305 VAL A N 1
ATOM 2508 C CA . VAL A 1 305 ? 2.232 -11.205 21.925 1.00 89.44 305 VAL A CA 1
ATOM 2509 C C . VAL A 1 305 ? 1.204 -12.158 21.310 1.00 89.44 305 VAL A C 1
ATOM 2511 O O . VAL A 1 305 ? 0.482 -12.829 22.048 1.00 89.44 305 VAL A O 1
ATOM 2514 N N . GLN A 1 306 ? 1.184 -12.293 19.982 1.00 86.62 306 GLN A N 1
ATOM 2515 C CA . GLN A 1 306 ? 0.287 -13.206 19.274 1.00 86.62 306 GLN A CA 1
ATOM 2516 C C . GLN A 1 306 ? 0.534 -14.673 19.616 1.00 86.62 306 GLN A C 1
ATOM 2518 O O . GLN A 1 306 ? -0.417 -15.411 19.878 1.00 86.62 306 GLN A O 1
ATOM 2523 N N . ALA A 1 307 ? 1.793 -15.097 19.690 1.00 86.38 307 ALA A N 1
ATOM 2524 C CA . ALA A 1 307 ? 2.159 -16.457 20.060 1.00 86.38 307 ALA A CA 1
ATOM 2525 C C . ALA A 1 307 ? 1.770 -16.797 21.511 1.00 86.38 307 ALA A C 1
ATOM 2527 O O . ALA A 1 307 ? 1.322 -17.912 21.790 1.00 86.38 307 ALA A O 1
ATOM 2528 N N . LYS A 1 308 ? 1.925 -15.843 22.441 1.00 88.25 308 LYS A N 1
ATOM 2529 C CA . LYS A 1 308 ? 1.644 -16.032 23.875 1.00 88.25 308 LYS A CA 1
ATOM 2530 C C . LYS A 1 308 ? 0.151 -15.962 24.198 1.00 88.25 308 LYS A C 1
ATOM 2532 O O . LYS A 1 308 ? -0.333 -16.758 25.001 1.00 88.25 308 LYS A O 1
ATOM 2537 N N . LEU A 1 309 ? -0.574 -15.017 23.598 1.00 86.69 309 LEU A N 1
ATOM 2538 C CA . LEU A 1 309 ? -1.982 -14.753 23.909 1.00 86.69 309 LEU A CA 1
ATOM 2539 C C . LEU A 1 309 ? -2.960 -15.495 22.995 1.00 86.69 309 LEU A C 1
ATOM 2541 O O . LEU A 1 309 ? -4.064 -15.836 23.429 1.00 86.69 309 LEU A O 1
ATOM 2545 N N . GLY A 1 310 ? -2.586 -15.732 21.734 1.00 85.75 310 GLY A N 1
ATOM 2546 C CA . GLY A 1 310 ? -3.468 -16.294 20.715 1.00 85.75 310 GLY A CA 1
ATOM 2547 C C . GLY A 1 310 ? -4.820 -15.576 20.677 1.00 85.75 310 GLY A C 1
ATOM 2548 O O . GLY A 1 310 ? -4.894 -14.354 20.582 1.00 85.75 310 GLY A O 1
ATOM 2549 N N . ASN A 1 311 ? -5.902 -16.338 20.832 1.00 84.12 311 ASN A N 1
ATOM 2550 C CA . ASN A 1 311 ? -7.272 -15.821 20.760 1.00 84.12 311 ASN A CA 1
ATOM 2551 C C . ASN A 1 311 ? -7.629 -14.823 21.880 1.00 84.12 311 ASN A C 1
ATOM 2553 O O . ASN A 1 311 ? -8.609 -14.096 21.743 1.00 84.12 311 ASN A O 1
ATOM 2557 N N . LEU A 1 312 ? -6.871 -14.759 22.987 1.00 83.31 312 LEU A N 1
ATOM 2558 C CA . LEU A 1 312 ? -7.130 -13.770 24.045 1.00 83.31 312 LEU A CA 1
ATOM 2559 C C . LEU A 1 312 ? -6.956 -12.331 23.542 1.00 83.31 312 LEU A C 1
ATOM 2561 O O . LEU A 1 312 ? -7.573 -11.429 24.105 1.00 83.31 312 LEU A O 1
ATOM 2565 N N . MET A 1 313 ? -6.181 -12.130 22.470 1.00 89.44 313 MET A N 1
ATOM 2566 C CA . MET A 1 313 ? -5.978 -10.823 21.843 1.00 89.44 313 MET A CA 1
ATOM 2567 C C . MET A 1 313 ? -7.272 -10.165 21.369 1.00 89.44 313 MET A C 1
ATOM 2569 O O . MET A 1 313 ? -7.344 -8.945 21.374 1.00 89.44 313 MET A O 1
ATOM 2573 N N . GLU A 1 314 ? -8.299 -10.932 20.993 1.00 86.19 314 GLU A N 1
ATOM 2574 C CA . GLU A 1 314 ? -9.563 -10.357 20.508 1.00 86.19 314 GLU A CA 1
ATOM 2575 C C . GLU A 1 314 ? -10.339 -9.589 21.584 1.00 86.19 314 GLU A C 1
ATOM 2577 O O . GLU A 1 314 ? -11.214 -8.794 21.258 1.00 86.19 314 GLU A O 1
ATOM 2582 N N . ASN A 1 315 ? -10.018 -9.813 22.860 1.00 90.62 315 ASN A N 1
ATOM 2583 C CA . ASN A 1 315 ? -10.632 -9.114 23.990 1.00 90.62 315 ASN A CA 1
ATOM 2584 C C . ASN A 1 315 ? -9.785 -7.931 24.482 1.00 90.62 315 ASN A C 1
ATOM 2586 O O . ASN A 1 315 ? -10.070 -7.367 25.540 1.00 90.62 315 ASN A O 1
ATOM 2590 N N . ILE A 1 316 ? -8.721 -7.593 23.750 1.00 94.25 316 ILE A N 1
ATOM 2591 C CA . ILE A 1 316 ? -7.807 -6.503 24.066 1.00 94.25 316 ILE A CA 1
ATOM 2592 C C . ILE A 1 316 ? -7.889 -5.475 22.944 1.00 94.25 316 ILE A C 1
ATOM 2594 O O . ILE A 1 316 ? -7.613 -5.763 21.782 1.00 94.25 316 ILE A O 1
ATOM 2598 N N . GLU A 1 317 ? -8.230 -4.248 23.307 1.00 96.06 317 GLU A N 1
ATOM 2599 C CA . GLU A 1 317 ? -8.187 -3.111 22.403 1.00 96.06 317 GLU A CA 1
ATOM 2600 C C . GLU A 1 317 ? -6.750 -2.612 22.268 1.00 96.06 317 GLU A C 1
ATOM 2602 O O . GLU A 1 317 ? -6.210 -1.941 23.149 1.00 96.06 317 GLU A O 1
ATOM 2607 N N . PHE A 1 318 ? -6.120 -2.950 21.144 1.00 96.06 318 PHE A N 1
ATOM 2608 C CA . PHE A 1 318 ? -4.769 -2.508 20.819 1.00 96.06 318 PHE A CA 1
ATOM 2609 C C . PHE A 1 318 ? -4.780 -1.114 20.179 1.00 96.06 318 PHE A C 1
ATOM 2611 O O . PHE A 1 318 ? -5.233 -0.930 19.046 1.00 96.06 318 PHE A O 1
ATOM 2618 N N . VAL A 1 319 ? -4.243 -0.125 20.894 1.00 96.19 319 VAL A N 1
ATOM 2619 C CA . VAL A 1 319 ? -4.206 1.284 20.476 1.00 96.19 319 VAL A CA 1
ATOM 2620 C C . VAL A 1 319 ? -2.832 1.626 19.914 1.00 96.19 319 VAL A C 1
ATOM 2622 O O . VAL A 1 319 ? -1.823 1.498 20.601 1.00 96.19 319 VAL A O 1
ATOM 2625 N N . PHE A 1 320 ? -2.764 2.093 18.667 1.00 94.19 320 PHE A N 1
ATOM 2626 C CA . PHE A 1 320 ? -1.491 2.422 18.031 1.00 94.19 320 PHE A CA 1
ATOM 2627 C C . PHE A 1 320 ? -0.947 3.761 18.532 1.00 94.19 320 PHE A C 1
ATOM 2629 O O . PHE A 1 320 ? -1.511 4.826 18.272 1.00 94.19 320 PHE A O 1
ATOM 2636 N N . SER A 1 321 ? 0.196 3.704 19.213 1.00 91.88 321 SER A N 1
ATOM 2637 C CA . SER A 1 321 ? 0.883 4.852 19.800 1.00 91.88 321 SER A CA 1
ATOM 2638 C C . SER A 1 321 ? 2.233 5.070 19.106 1.00 91.88 321 SER A C 1
ATOM 2640 O O . SER A 1 321 ? 3.173 4.313 19.342 1.00 91.88 321 SER A O 1
ATOM 2642 N N . PRO A 1 322 ? 2.374 6.078 18.225 1.00 90.88 322 PRO A N 1
ATOM 2643 C CA . PRO A 1 322 ? 3.653 6.349 17.579 1.00 90.88 322 PRO A CA 1
ATOM 2644 C C . PRO A 1 322 ? 4.679 6.882 18.586 1.00 90.88 322 PRO A C 1
ATOM 2646 O O . PRO A 1 322 ? 4.359 7.745 19.408 1.00 90.88 322 PRO A O 1
ATOM 2649 N N . VAL A 1 323 ? 5.927 6.426 18.477 1.00 90.31 323 VAL A N 1
ATOM 2650 C CA . VAL A 1 323 ? 7.041 6.971 19.267 1.00 90.31 323 VAL A CA 1
ATOM 2651 C C . VAL A 1 323 ? 7.449 8.329 18.693 1.00 90.31 323 VAL A C 1
ATOM 2653 O O . VAL A 1 323 ? 8.018 8.433 17.603 1.00 90.31 323 VAL A O 1
ATOM 2656 N N . LYS A 1 324 ? 7.132 9.405 19.418 1.00 91.00 324 LYS A N 1
ATOM 2657 C CA . LYS A 1 324 ? 7.398 10.777 18.971 1.00 91.00 324 LYS A CA 1
ATOM 2658 C C . LYS A 1 324 ? 8.782 11.251 19.425 1.00 91.00 324 LYS A C 1
ATOM 2660 O O . LYS A 1 324 ? 9.230 10.961 20.529 1.00 91.00 324 LYS A O 1
ATOM 2665 N N . ARG A 1 325 ? 9.449 12.037 18.575 1.00 90.50 325 ARG A N 1
ATOM 2666 C CA . ARG A 1 325 ? 10.788 12.590 18.836 1.00 90.50 325 ARG A CA 1
ATOM 2667 C C . ARG A 1 325 ? 10.885 14.048 18.409 1.00 90.50 325 ARG A C 1
ATOM 2669 O O . ARG A 1 325 ? 10.229 14.478 17.452 1.00 90.50 325 ARG A O 1
ATOM 2676 N N . THR A 1 326 ? 11.724 14.798 19.107 1.00 91.50 326 THR A N 1
ATOM 2677 C CA . THR A 1 326 ? 12.275 16.075 18.635 1.00 91.50 326 THR A CA 1
ATOM 2678 C C . THR A 1 326 ? 13.629 15.828 17.972 1.00 91.50 326 THR A C 1
ATOM 2680 O O . THR A 1 326 ? 14.068 14.684 17.862 1.00 91.50 326 THR A O 1
ATOM 2683 N N . ARG A 1 327 ? 14.304 16.880 17.513 1.00 86.62 327 ARG A N 1
ATOM 2684 C CA . ARG A 1 327 ? 15.623 16.746 16.886 1.00 86.62 327 ARG A CA 1
ATOM 2685 C C . ARG A 1 327 ? 16.689 16.193 17.835 1.00 86.62 327 ARG A C 1
ATOM 2687 O O . ARG A 1 327 ? 17.520 15.411 17.390 1.00 86.62 327 ARG A O 1
ATOM 2694 N N . HIS A 1 328 ? 16.684 16.623 19.096 1.00 87.69 328 HIS A N 1
ATOM 2695 C CA . HIS A 1 328 ? 17.750 16.294 20.052 1.00 87.69 328 HIS A CA 1
ATOM 2696 C C . HIS A 1 328 ? 17.271 15.531 21.284 1.00 87.69 328 HIS A C 1
ATOM 2698 O O . HIS A 1 328 ? 18.113 15.097 22.057 1.00 87.69 328 HIS A O 1
ATOM 2704 N N . ARG A 1 329 ? 15.956 15.392 21.489 1.00 90.75 329 ARG A N 1
ATOM 2705 C CA . ARG A 1 329 ? 15.367 14.684 22.633 1.00 90.75 329 ARG A CA 1
ATOM 2706 C C . ARG A 1 329 ? 14.201 13.789 22.221 1.00 90.75 329 ARG A C 1
ATOM 2708 O O . ARG A 1 329 ? 13.354 14.197 21.414 1.00 90.75 329 ARG A O 1
ATOM 2715 N N . ALA A 1 330 ? 14.098 12.601 22.799 1.00 92.38 330 ALA A N 1
ATOM 2716 C CA . ALA A 1 330 ? 12.876 11.807 22.718 1.00 92.38 330 ALA A CA 1
ATOM 2717 C C . ALA A 1 330 ? 11.741 12.477 23.507 1.00 92.38 330 ALA A C 1
ATOM 2719 O O . ALA A 1 330 ? 11.975 13.093 24.544 1.00 92.38 330 ALA A O 1
ATOM 2720 N N . ILE A 1 331 ? 10.503 12.375 23.017 1.00 93.38 331 ILE A N 1
ATOM 2721 C CA . ILE A 1 331 ? 9.337 12.818 23.792 1.00 93.38 331 ILE A CA 1
ATOM 2722 C C . ILE A 1 331 ? 8.999 11.713 24.786 1.00 93.38 331 ILE A C 1
ATOM 2724 O O . ILE A 1 331 ? 8.969 10.537 24.426 1.00 93.38 331 ILE A O 1
ATOM 2728 N N . TYR A 1 332 ? 8.768 12.098 26.036 1.00 93.56 332 TYR A N 1
ATOM 2729 C CA . TYR A 1 332 ? 8.567 11.154 27.125 1.00 93.56 332 TYR A CA 1
ATOM 2730 C C . TYR A 1 332 ? 7.278 10.350 26.951 1.00 93.56 332 TYR A C 1
ATOM 2732 O O . TYR A 1 332 ? 6.219 10.886 26.622 1.00 93.56 332 TYR A O 1
ATOM 2740 N N . ILE A 1 333 ? 7.384 9.043 27.183 1.00 92.94 333 ILE A N 1
ATOM 2741 C CA . ILE A 1 333 ? 6.281 8.089 27.110 1.00 92.94 333 ILE A CA 1
ATOM 2742 C C . ILE A 1 333 ? 5.848 7.770 28.541 1.00 92.94 333 ILE A C 1
ATOM 2744 O O . ILE A 1 333 ? 6.677 7.293 29.317 1.00 92.94 333 ILE A O 1
ATOM 2748 N N . PRO A 1 334 ? 4.580 8.004 28.914 1.00 91.56 334 PRO A N 1
ATOM 2749 C CA . PRO A 1 334 ? 4.106 7.655 30.245 1.00 91.56 334 PRO A CA 1
ATOM 2750 C C . PRO A 1 334 ? 4.133 6.148 30.499 1.00 91.56 334 PRO A C 1
ATOM 2752 O O . PRO A 1 334 ? 3.780 5.363 29.612 1.00 91.56 334 PRO A O 1
ATOM 2755 N N . THR A 1 335 ? 4.492 5.752 31.715 1.00 89.56 335 THR A N 1
ATOM 2756 C CA . THR A 1 335 ? 4.530 4.356 32.171 1.00 89.56 335 THR A CA 1
ATOM 2757 C C . THR A 1 335 ? 3.372 4.067 33.131 1.00 89.56 335 THR A C 1
ATOM 2759 O O . THR A 1 335 ? 2.759 4.976 33.690 1.00 89.56 335 THR A O 1
ATOM 2762 N N . ILE A 1 336 ? 3.038 2.788 33.324 1.00 84.75 336 ILE A N 1
ATOM 2763 C CA . ILE A 1 336 ? 1.867 2.376 34.123 1.00 84.75 336 ILE A CA 1
ATOM 2764 C C . ILE A 1 336 ? 1.975 2.690 35.624 1.00 84.75 336 ILE A C 1
ATOM 2766 O O . ILE A 1 336 ? 0.973 2.671 36.333 1.00 84.75 336 ILE A O 1
ATOM 2770 N N . ASP A 1 337 ? 3.184 2.963 36.113 1.00 80.62 337 ASP A N 1
ATOM 2771 C CA . ASP A 1 337 ? 3.493 3.361 37.491 1.00 80.62 337 ASP A CA 1
ATOM 2772 C C . ASP A 1 337 ? 3.474 4.892 37.684 1.00 80.62 337 ASP A C 1
ATOM 2774 O O . ASP A 1 337 ? 3.843 5.394 38.746 1.00 80.62 337 ASP A O 1
ATOM 2778 N N . GLY A 1 338 ? 3.056 5.641 36.657 1.00 81.69 338 GLY A N 1
ATOM 2779 C CA . GLY A 1 338 ? 3.009 7.104 36.654 1.00 81.69 338 GLY A CA 1
ATOM 2780 C C . GLY A 1 338 ? 4.367 7.782 36.462 1.00 81.69 338 GLY A C 1
ATOM 2781 O O . GLY A 1 338 ? 4.504 8.983 36.707 1.00 81.69 338 GLY A O 1
ATOM 2782 N N . GLY A 1 339 ? 5.382 7.018 36.054 1.00 90.00 339 GLY A N 1
ATOM 2783 C CA . GLY A 1 339 ? 6.661 7.532 35.581 1.00 90.00 339 GLY A CA 1
ATOM 2784 C C . GLY A 1 339 ? 6.670 7.850 34.082 1.00 90.00 339 GLY A C 1
ATOM 2785 O O . GLY A 1 339 ? 5.637 7.912 33.411 1.00 90.00 339 GLY A O 1
ATOM 2786 N N . TYR A 1 340 ? 7.882 8.030 33.556 1.00 92.81 340 TYR A N 1
ATOM 2787 C CA . TYR A 1 340 ? 8.127 8.248 32.135 1.00 92.81 340 TYR A CA 1
ATOM 2788 C C . TYR A 1 340 ? 9.326 7.430 31.662 1.00 92.81 340 TYR A C 1
ATOM 2790 O O . TYR A 1 340 ? 10.300 7.244 32.400 1.00 92.81 340 TYR A O 1
ATOM 2798 N N . CYS A 1 341 ? 9.286 7.001 30.406 1.00 92.50 341 CYS A N 1
ATOM 2799 C CA . CYS A 1 341 ? 10.382 6.328 29.724 1.00 92.50 341 CYS A CA 1
ATOM 2800 C C . CYS A 1 341 ? 10.627 6.906 28.325 1.00 92.50 341 CYS A C 1
ATOM 2802 O O . CYS A 1 341 ? 9.778 7.601 27.765 1.00 92.50 341 CYS A O 1
ATOM 2804 N N . ILE A 1 342 ? 11.777 6.576 27.739 1.00 92.44 342 ILE A N 1
ATOM 2805 C CA . ILE A 1 342 ? 12.091 6.813 26.321 1.00 92.44 342 ILE A CA 1
ATOM 2806 C C . ILE A 1 342 ? 12.740 5.561 25.716 1.00 92.44 342 ILE A C 1
ATOM 2808 O O . ILE A 1 342 ? 13.207 4.704 26.474 1.00 92.44 342 ILE A O 1
ATOM 2812 N N . PRO A 1 343 ? 12.782 5.417 24.379 1.00 90.88 343 PRO A N 1
ATOM 2813 C CA . PRO A 1 343 ? 13.525 4.332 23.749 1.00 90.88 343 PRO A CA 1
ATOM 2814 C C . PRO A 1 343 ? 14.994 4.326 24.187 1.00 90.88 343 PRO A C 1
ATOM 2816 O O . PRO A 1 343 ? 15.640 5.375 24.233 1.00 90.88 343 PRO A O 1
ATOM 2819 N N . ALA A 1 344 ? 15.543 3.143 24.469 1.00 87.25 344 ALA A N 1
ATOM 2820 C CA . ALA A 1 344 ? 16.943 3.001 24.882 1.00 87.25 344 ALA A CA 1
ATOM 2821 C C . ALA A 1 344 ? 17.914 3.536 23.814 1.00 87.25 344 ALA A C 1
ATOM 2823 O O . ALA A 1 344 ? 18.935 4.146 24.135 1.00 87.25 344 ALA A O 1
ATOM 2824 N N . GLU A 1 345 ? 17.560 3.384 22.533 1.00 86.75 345 GLU A N 1
ATOM 2825 C CA . GLU A 1 345 ? 18.337 3.958 21.435 1.00 86.75 345 GLU A CA 1
ATOM 2826 C C . GLU A 1 345 ? 18.417 5.487 21.470 1.00 86.75 345 GLU A C 1
ATOM 2828 O O . GLU A 1 345 ? 19.436 6.057 21.079 1.00 86.75 345 GLU A O 1
ATOM 2833 N N . ASP A 1 346 ? 17.365 6.162 21.931 1.00 90.25 346 ASP A N 1
ATOM 2834 C CA . ASP A 1 346 ? 17.348 7.617 22.003 1.00 90.25 346 ASP A CA 1
ATOM 2835 C C . ASP A 1 346 ? 18.163 8.103 23.200 1.00 90.25 346 ASP A C 1
ATOM 2837 O O . ASP A 1 346 ? 18.928 9.050 23.052 1.00 90.25 346 ASP A O 1
ATOM 2841 N N . ALA A 1 347 ? 18.127 7.393 24.334 1.00 88.69 347 ALA A N 1
ATOM 2842 C CA . ALA A 1 347 ? 19.029 7.661 25.456 1.00 88.69 347 ALA A CA 1
ATOM 2843 C C . ALA A 1 347 ? 20.508 7.566 25.036 1.00 88.69 347 ALA A C 1
ATOM 2845 O O . ALA A 1 347 ? 21.315 8.433 25.380 1.00 88.69 347 ALA A O 1
ATOM 2846 N N . PHE A 1 348 ? 20.860 6.556 24.231 1.00 87.38 348 PHE A N 1
ATOM 2847 C CA . PHE A 1 348 ? 22.199 6.441 23.656 1.00 87.38 348 PHE A CA 1
ATOM 2848 C C . PHE A 1 348 ? 22.521 7.618 22.722 1.00 87.38 348 PHE A C 1
ATOM 2850 O O . PHE A 1 348 ? 23.570 8.244 22.867 1.00 87.38 348 PHE A O 1
ATOM 2857 N N . LYS A 1 349 ? 21.628 7.953 21.776 1.00 87.31 349 LYS A N 1
ATOM 2858 C CA . LYS A 1 349 ? 21.829 9.072 20.831 1.00 87.31 349 LYS A CA 1
ATOM 2859 C C . LYS A 1 349 ? 21.987 10.408 21.554 1.00 87.31 349 LYS A C 1
ATOM 2861 O O . LYS A 1 349 ? 22.836 11.201 21.164 1.00 87.31 349 LYS A O 1
ATOM 2866 N N . GLU A 1 350 ? 21.209 10.650 22.605 1.00 90.06 350 GLU A N 1
ATOM 2867 C CA . GLU A 1 350 ? 21.286 11.859 23.427 1.00 90.06 350 GLU A CA 1
ATOM 2868 C C . GLU A 1 350 ? 22.631 11.964 24.160 1.00 90.06 350 GLU A C 1
ATOM 2870 O O . GLU A 1 350 ? 23.279 13.013 24.112 1.00 90.06 350 GLU A O 1
ATOM 2875 N N . SER A 1 351 ? 23.097 10.870 24.768 1.00 86.75 351 SER A N 1
ATOM 2876 C CA . SER A 1 351 ? 24.420 10.793 25.405 1.00 86.75 351 SER A CA 1
ATOM 2877 C C . SER A 1 351 ? 25.557 10.972 24.394 1.00 86.75 351 SER A C 1
ATOM 2879 O O . SER A 1 351 ? 26.536 11.677 24.650 1.00 86.75 351 SER A O 1
ATOM 2881 N N . PHE A 1 352 ? 25.409 10.391 23.202 1.00 85.75 352 PHE A N 1
ATOM 2882 C CA . PHE A 1 352 ? 26.380 10.521 22.122 1.00 85.75 352 PHE A CA 1
ATOM 2883 C C . PHE A 1 352 ? 26.433 11.954 21.571 1.00 85.75 352 PHE A C 1
ATOM 2885 O O . PHE A 1 352 ? 27.518 12.515 21.415 1.00 85.75 352 PHE A O 1
ATOM 2892 N N . HIS A 1 353 ? 25.274 12.588 21.364 1.00 88.81 353 HIS A N 1
ATOM 2893 C CA . HIS A 1 353 ? 25.153 14.002 21.002 1.00 88.81 353 HIS A CA 1
ATOM 2894 C C . HIS A 1 353 ? 25.825 14.907 22.044 1.00 88.81 353 HIS A C 1
ATOM 2896 O O . HIS A 1 353 ? 26.568 15.825 21.685 1.00 88.81 353 HIS A O 1
ATOM 2902 N N . TYR A 1 354 ? 25.627 14.624 23.335 1.00 88.00 354 TYR A N 1
ATOM 2903 C CA . TYR A 1 354 ? 26.267 15.363 24.421 1.00 88.00 354 TYR A CA 1
ATOM 2904 C C . TYR A 1 354 ? 27.799 15.281 24.345 1.00 88.00 354 TYR A C 1
ATOM 2906 O O . TYR A 1 354 ? 28.486 16.305 24.324 1.00 88.00 354 TYR A O 1
ATOM 2914 N N . MET A 1 355 ? 28.353 14.078 24.206 1.00 85.75 355 MET A N 1
ATOM 2915 C CA . MET A 1 355 ? 29.798 13.883 24.058 1.00 85.75 355 MET A CA 1
ATOM 2916 C C . MET A 1 355 ? 30.357 14.589 22.806 1.00 85.75 355 MET A C 1
ATOM 2918 O O . MET A 1 355 ? 31.409 15.237 22.853 1.00 85.75 355 MET A O 1
ATOM 2922 N N . MET A 1 356 ? 29.650 14.480 21.680 1.00 85.94 356 MET A N 1
ATOM 2923 C CA . MET A 1 356 ? 30.122 14.940 20.375 1.00 85.94 356 MET A CA 1
ATOM 2924 C C . MET A 1 356 ? 29.976 16.437 20.135 1.00 85.94 356 MET A C 1
ATOM 2926 O O . MET A 1 356 ? 30.933 17.091 19.729 1.00 85.94 356 MET A O 1
ATOM 2930 N N . SER A 1 357 ? 28.779 16.974 20.338 1.00 87.81 357 SER A N 1
ATOM 2931 C CA . SER A 1 357 ? 28.421 18.316 19.874 1.00 87.81 357 SER A CA 1
ATOM 2932 C C . SER A 1 357 ? 28.389 19.332 21.006 1.00 87.81 357 SER A C 1
ATOM 2934 O O . SER A 1 357 ? 28.694 20.501 20.781 1.00 87.81 357 SER A O 1
ATOM 2936 N N . VAL A 1 358 ? 28.100 18.891 22.234 1.00 88.56 358 VAL A N 1
ATOM 2937 C CA . VAL A 1 358 ? 28.119 19.757 23.424 1.00 88.56 358 VAL A CA 1
ATOM 2938 C C . VAL A 1 358 ? 29.531 19.824 24.004 1.00 88.56 358 VAL A C 1
ATOM 2940 O O . VAL A 1 358 ? 30.097 20.905 24.176 1.00 88.56 358 VAL A O 1
ATOM 2943 N N . LYS A 1 359 ? 30.138 18.661 24.262 1.00 87.19 359 LYS A N 1
ATOM 2944 C CA . LYS A 1 359 ? 31.478 18.557 24.857 1.00 87.19 359 LYS A CA 1
ATOM 2945 C C . LYS A 1 359 ? 32.609 18.567 23.840 1.00 87.19 359 LYS A C 1
ATOM 2947 O O . LYS A 1 359 ? 33.730 18.898 24.209 1.00 87.19 359 LYS A O 1
ATOM 2952 N N . CYS A 1 360 ? 32.323 18.294 22.564 1.00 87.69 360 CYS A N 1
ATOM 2953 C CA . CYS A 1 360 ? 33.317 18.332 21.488 1.00 87.69 360 CYS A CA 1
ATOM 2954 C C . CYS A 1 360 ? 34.526 17.410 21.732 1.00 87.69 360 CYS A C 1
ATOM 2956 O O . CYS A 1 360 ? 35.617 17.702 21.241 1.00 87.69 360 CYS A O 1
ATOM 2958 N N . VAL A 1 361 ? 34.341 16.292 22.449 1.00 85.88 361 VAL A N 1
ATOM 2959 C CA . VAL A 1 361 ? 35.434 15.405 22.899 1.00 85.88 361 VAL A CA 1
ATOM 2960 C C . VAL A 1 361 ? 36.343 14.995 21.736 1.00 85.88 361 VAL A C 1
ATOM 2962 O O . VAL A 1 361 ? 37.562 15.122 21.810 1.00 85.88 361 VAL A O 1
ATOM 2965 N N . PHE A 1 362 ? 35.764 14.609 20.597 1.00 85.25 362 PHE A N 1
ATOM 2966 C CA . PHE A 1 362 ? 36.518 14.141 19.428 1.00 85.25 362 PHE A CA 1
ATOM 2967 C C . PHE A 1 362 ? 37.362 15.210 18.719 1.00 85.25 362 PHE A C 1
ATOM 2969 O O . PHE A 1 362 ? 38.242 14.849 17.939 1.00 85.25 362 PHE A O 1
ATOM 2976 N N . GLN A 1 363 ? 37.158 16.503 18.993 1.00 86.81 363 GLN A N 1
ATOM 2977 C CA . GLN A 1 363 ? 38.036 17.571 18.485 1.00 86.81 363 GLN A CA 1
ATOM 2978 C C . GLN A 1 363 ? 39.401 17.581 19.195 1.00 86.81 363 GLN A C 1
ATOM 2980 O O . GLN A 1 363 ? 40.389 18.114 18.677 1.00 86.81 363 GLN A O 1
ATOM 2985 N N . GLN A 1 364 ? 39.450 17.000 20.395 1.00 79.44 364 GLN A N 1
ATOM 2986 C CA . GLN A 1 364 ? 40.550 17.119 21.351 1.00 79.44 364 GLN A CA 1
ATOM 2987 C C . GLN A 1 364 ? 41.416 15.852 21.432 1.00 79.44 364 GLN A C 1
ATOM 2989 O O . GLN A 1 364 ? 42.461 15.852 22.090 1.00 79.44 364 GLN A O 1
ATOM 2994 N N . LEU A 1 365 ? 40.990 14.780 20.762 1.00 79.31 365 LEU A N 1
ATOM 2995 C CA . LEU A 1 365 ? 41.705 13.510 20.727 1.00 79.31 365 LEU A CA 1
ATOM 2996 C C . LEU A 1 365 ? 42.869 13.542 19.721 1.00 79.31 365 LEU A C 1
ATOM 2998 O O . LEU A 1 365 ? 42.905 14.348 18.775 1.00 79.31 365 LEU A O 1
ATOM 3002 N N . GLY A 1 366 ? 43.842 12.662 19.968 1.00 76.62 366 GLY A N 1
ATOM 3003 C CA . GLY A 1 366 ? 44.872 12.285 18.999 1.00 76.62 366 GLY A CA 1
ATOM 3004 C C . GLY A 1 366 ? 44.331 11.347 17.913 1.00 76.62 366 GLY A C 1
ATOM 3005 O O . GLY A 1 366 ? 43.121 11.196 17.762 1.00 76.62 366 GLY A O 1
ATOM 3006 N N . GLU A 1 367 ? 45.229 10.714 17.158 1.00 78.69 367 GLU A N 1
ATOM 3007 C CA . GLU A 1 367 ? 44.858 9.738 16.123 1.00 78.69 367 GLU A CA 1
ATOM 3008 C C . GLU A 1 367 ? 44.076 8.547 16.707 1.00 78.69 367 GLU A C 1
ATOM 3010 O O . GLU A 1 367 ? 44.390 8.051 17.792 1.00 78.69 367 GLU A O 1
ATOM 3015 N N . TRP A 1 368 ? 43.047 8.094 15.983 1.00 74.75 368 TRP A N 1
ATOM 3016 C CA . TRP A 1 368 ? 42.178 6.978 16.351 1.00 74.75 368 TRP A CA 1
ATOM 3017 C C . TRP A 1 368 ? 42.452 5.742 15.479 1.00 74.75 368 TRP A C 1
ATOM 3019 O O . TRP A 1 368 ? 42.346 5.832 14.251 1.00 74.75 368 TRP A O 1
ATOM 3029 N N . PRO A 1 369 ? 42.673 4.556 16.074 1.00 72.81 369 PRO A N 1
ATOM 3030 C CA . PRO A 1 369 ? 42.751 4.289 17.514 1.00 72.81 369 PRO A CA 1
ATOM 3031 C C . PRO A 1 369 ? 44.102 4.731 18.117 1.00 72.81 369 PRO A C 1
ATOM 3033 O O . PRO A 1 369 ? 45.153 4.502 17.527 1.00 72.81 369 PRO A O 1
ATOM 3036 N N . GLY A 1 370 ? 44.077 5.314 19.319 1.00 74.81 370 GLY A N 1
ATOM 3037 C CA . GLY A 1 370 ? 45.255 5.782 20.067 1.00 74.81 370 GLY A CA 1
ATOM 3038 C C . GLY A 1 370 ? 45.055 5.646 21.586 1.00 74.81 370 GLY A C 1
ATOM 3039 O O . GLY A 1 370 ? 44.060 5.052 21.999 1.00 74.81 370 GLY A O 1
ATOM 3040 N N . PRO A 1 371 ? 45.940 6.187 22.449 1.00 73.06 371 PRO A N 1
ATOM 3041 C CA . PRO A 1 371 ? 45.833 6.034 23.910 1.00 73.06 371 PRO A CA 1
ATOM 3042 C C . PRO A 1 371 ? 44.486 6.489 24.493 1.00 73.06 371 PRO A C 1
ATOM 3044 O O . PRO A 1 371 ? 43.956 5.850 25.397 1.00 73.06 371 PRO A O 1
ATOM 3047 N N . ASP A 1 372 ? 43.901 7.544 23.921 1.00 73.06 372 ASP A N 1
ATOM 3048 C CA . ASP A 1 372 ? 42.602 8.083 24.337 1.00 73.06 372 ASP A CA 1
ATOM 3049 C C . ASP A 1 372 ? 41.410 7.228 23.859 1.00 73.06 372 ASP A C 1
ATOM 3051 O O . ASP A 1 372 ? 40.292 7.388 24.352 1.00 73.06 372 ASP A O 1
ATOM 3055 N N . ALA A 1 373 ? 41.625 6.312 22.904 1.00 72.75 373 ALA A N 1
ATOM 3056 C CA . ALA A 1 373 ? 40.555 5.494 22.340 1.00 72.75 373 ALA A CA 1
ATOM 3057 C C . ALA A 1 373 ? 39.966 4.520 23.355 1.00 72.75 373 ALA A C 1
ATOM 3059 O O . ALA A 1 373 ? 38.766 4.266 23.316 1.00 72.75 373 ALA A O 1
ATOM 3060 N N . LYS A 1 374 ? 40.791 4.048 24.299 1.00 75.56 374 LYS A N 1
ATOM 3061 C CA . LYS A 1 374 ? 40.331 3.212 25.405 1.00 75.56 374 LYS A CA 1
ATOM 3062 C C . LYS A 1 374 ? 39.343 3.961 26.304 1.00 75.56 374 LYS A C 1
ATOM 3064 O O . LYS A 1 374 ? 38.284 3.432 26.577 1.00 75.56 374 LYS A O 1
ATOM 3069 N N . ASN A 1 375 ? 39.622 5.206 26.688 1.00 76.38 375 ASN A N 1
ATOM 3070 C CA . ASN A 1 375 ? 38.727 5.955 27.581 1.00 76.38 375 ASN A CA 1
ATOM 3071 C C . ASN A 1 375 ? 37.365 6.253 26.929 1.00 76.38 375 ASN A C 1
ATOM 3073 O O . ASN A 1 375 ? 36.330 6.179 27.583 1.00 76.38 375 ASN A O 1
ATOM 3077 N N . VAL A 1 376 ? 37.352 6.576 25.630 1.00 77.88 376 VAL A N 1
ATOM 3078 C CA . VAL A 1 376 ? 36.104 6.778 24.868 1.00 77.88 376 VAL A CA 1
ATOM 3079 C C . VAL A 1 376 ? 35.358 5.462 24.656 1.00 77.88 376 VAL A C 1
ATOM 3081 O O . VAL A 1 376 ? 34.129 5.443 24.644 1.00 77.88 376 VAL A O 1
ATOM 3084 N N . TRP A 1 377 ? 36.096 4.367 24.476 1.00 77.00 377 TRP A N 1
ATOM 3085 C CA . TRP A 1 377 ? 35.530 3.030 24.400 1.00 77.00 377 TRP A CA 1
ATOM 3086 C C . TRP A 1 377 ? 34.874 2.625 25.718 1.00 77.00 377 TRP A C 1
ATOM 3088 O O . TRP A 1 377 ? 33.677 2.370 25.715 1.00 77.00 377 TRP A O 1
ATOM 3098 N N . ASP A 1 378 ? 35.617 2.680 26.824 1.00 77.38 378 ASP A N 1
ATOM 3099 C CA . ASP A 1 378 ? 35.129 2.398 28.175 1.00 77.38 378 ASP A CA 1
ATOM 3100 C C . ASP A 1 378 ? 33.907 3.283 28.492 1.00 77.38 378 ASP A C 1
ATOM 3102 O O . ASP A 1 378 ? 32.961 2.845 29.123 1.00 77.38 378 ASP A O 1
ATOM 3106 N N . PHE A 1 379 ? 33.865 4.529 28.009 1.00 79.50 379 PHE A N 1
ATOM 3107 C CA . PHE A 1 379 ? 32.672 5.377 28.116 1.00 79.50 379 PHE A CA 1
ATOM 3108 C C . PHE A 1 379 ? 31.464 4.830 27.335 1.00 79.50 379 PHE A C 1
ATOM 3110 O O . PHE A 1 379 ? 30.344 4.841 27.840 1.00 79.50 379 PHE A O 1
ATOM 3117 N N . CYS A 1 380 ? 31.660 4.376 26.094 1.00 79.69 380 CYS A N 1
ATOM 3118 C CA . CYS A 1 380 ? 30.581 3.795 25.291 1.00 79.69 380 CYS A CA 1
ATOM 3119 C C . CYS A 1 380 ? 30.126 2.435 25.837 1.00 79.69 380 CYS A C 1
ATOM 3121 O O . CYS A 1 380 ? 28.930 2.150 25.774 1.00 79.69 380 CYS A O 1
ATOM 3123 N N . GLU A 1 381 ? 31.048 1.620 26.361 1.00 78.75 381 GLU A N 1
ATOM 3124 C CA . GLU A 1 381 ? 30.708 0.383 27.064 1.00 78.75 381 GLU A CA 1
ATOM 3125 C C . GLU A 1 381 ? 29.934 0.672 28.328 1.00 78.75 381 GLU A C 1
ATOM 3127 O O . GLU A 1 381 ? 28.859 0.119 28.425 1.00 78.75 381 GLU A O 1
ATOM 3132 N N . ASP A 1 382 ? 30.354 1.585 29.203 1.00 76.69 382 ASP A N 1
ATOM 3133 C CA . ASP A 1 382 ? 29.579 1.937 30.399 1.00 76.69 382 ASP A CA 1
ATOM 3134 C C . ASP A 1 382 ? 28.161 2.415 30.053 1.00 76.69 382 ASP A C 1
ATOM 3136 O O . ASP A 1 382 ? 27.204 2.083 30.746 1.00 76.69 382 ASP A O 1
ATOM 3140 N N . ILE A 1 383 ? 27.989 3.193 28.973 1.00 79.31 383 ILE A N 1
ATOM 3141 C CA . ILE A 1 383 ? 26.645 3.562 28.505 1.00 79.31 383 ILE A CA 1
ATOM 3142 C C . ILE A 1 383 ? 25.873 2.306 28.137 1.00 79.31 383 ILE A C 1
ATOM 3144 O O . ILE A 1 383 ? 24.745 2.139 28.582 1.00 79.31 383 ILE A O 1
ATOM 3148 N N . VAL A 1 384 ? 26.443 1.450 27.290 1.00 80.25 384 VAL A N 1
ATOM 3149 C CA . VAL A 1 384 ? 25.756 0.241 26.842 1.00 80.25 384 VAL A CA 1
ATOM 3150 C C . VAL A 1 384 ? 25.523 -0.716 27.998 1.00 80.25 384 VAL A C 1
ATOM 3152 O O . VAL A 1 384 ? 24.456 -1.292 28.048 1.00 80.25 384 VAL A O 1
ATOM 3155 N N . GLU A 1 385 ? 26.449 -0.842 28.933 1.00 77.38 385 GLU A N 1
ATOM 3156 C CA . GLU A 1 385 ? 26.376 -1.640 30.144 1.00 77.38 385 GLU A CA 1
ATOM 3157 C C . GLU A 1 385 ? 25.269 -1.102 31.042 1.00 77.38 385 GLU A C 1
ATOM 3159 O O . GLU A 1 385 ? 24.368 -1.850 31.353 1.00 77.38 385 GLU A O 1
ATOM 3164 N N . VAL A 1 386 ? 25.170 0.196 31.324 1.00 70.50 386 VAL A N 1
ATOM 3165 C CA . VAL A 1 386 ? 24.003 0.738 32.049 1.00 70.50 386 VAL A CA 1
ATOM 3166 C C . VAL A 1 386 ? 22.702 0.524 31.263 1.00 70.50 386 VAL A C 1
ATOM 3168 O O . VAL A 1 386 ? 21.667 0.188 31.833 1.00 70.50 386 VAL A O 1
ATOM 3171 N N . LEU A 1 387 ? 22.740 0.667 29.937 1.00 73.50 387 LEU A N 1
ATOM 3172 C CA . LEU A 1 387 ? 21.602 0.395 29.058 1.00 73.50 387 LEU A CA 1
ATOM 3173 C C . LEU A 1 387 ? 21.356 -1.112 28.811 1.00 73.50 387 LEU A C 1
ATOM 3175 O O . LEU A 1 387 ? 20.414 -1.425 28.088 1.00 73.50 387 LEU A O 1
ATOM 3179 N N . MET A 1 388 ? 22.166 -2.037 29.352 1.00 69.25 388 MET A N 1
ATOM 3180 C CA . MET A 1 388 ? 22.088 -3.499 29.122 1.00 69.25 388 MET A CA 1
ATOM 3181 C C . MET A 1 388 ? 22.104 -4.341 30.417 1.00 69.25 388 MET A C 1
ATOM 3183 O O . MET A 1 388 ? 21.524 -5.417 30.424 1.00 69.25 388 MET A O 1
ATOM 3187 N N . GLU A 1 389 ? 22.726 -3.900 31.510 1.00 59.88 389 GLU A N 1
ATOM 3188 C CA . GLU A 1 389 ? 22.782 -4.540 32.836 1.00 59.88 389 GLU A CA 1
ATOM 3189 C C . GLU A 1 389 ? 21.509 -4.265 33.635 1.00 59.88 389 GLU A C 1
ATOM 3191 O O . GLU A 1 389 ? 20.937 -5.192 34.203 1.00 59.88 389 GLU A O 1
ATOM 3196 N N . ASP A 1 390 ? 20.987 -3.034 33.586 1.00 51.69 390 ASP A N 1
ATOM 3197 C CA . ASP A 1 390 ? 19.643 -2.711 34.098 1.00 51.69 390 ASP A CA 1
ATOM 3198 C C . ASP A 1 390 ? 18.527 -3.238 33.167 1.00 51.69 390 ASP A C 1
ATOM 3200 O O . ASP A 1 390 ? 17.329 -3.111 33.436 1.00 51.69 390 ASP A O 1
ATOM 3204 N N . PHE A 1 391 ? 18.924 -3.829 32.040 1.00 54.34 391 PHE A N 1
ATOM 3205 C CA . PHE A 1 391 ? 18.104 -4.143 30.884 1.00 54.34 391 PHE A CA 1
ATOM 3206 C C . PHE A 1 391 ? 18.138 -5.644 30.603 1.00 54.34 391 PHE A C 1
ATOM 3208 O O . PHE A 1 391 ? 18.921 -6.152 29.805 1.00 54.34 391 PHE A O 1
ATOM 3215 N N . HIS A 1 392 ? 17.175 -6.380 31.149 1.00 55.44 392 HIS A N 1
ATOM 3216 C CA . HIS A 1 392 ? 16.914 -7.762 30.731 1.00 55.44 392 HIS A CA 1
ATOM 3217 C C . HIS A 1 392 ? 16.252 -7.827 29.331 1.00 55.44 392 HIS A C 1
ATOM 3219 O O . HIS A 1 392 ? 15.254 -8.515 29.140 1.00 55.44 392 HIS A O 1
ATOM 3225 N N . GLY A 1 393 ? 16.770 -7.081 28.347 1.00 54.03 393 GLY A N 1
ATOM 3226 C CA . GLY A 1 393 ? 16.270 -7.052 26.970 1.00 54.03 393 GLY A CA 1
ATOM 3227 C C . GLY A 1 393 ? 15.112 -6.084 26.697 1.00 54.03 393 GLY A C 1
ATOM 3228 O O . GLY A 1 393 ? 14.361 -6.304 25.748 1.00 54.03 393 GLY A O 1
ATOM 3229 N N . THR A 1 394 ? 14.933 -5.025 27.493 1.00 70.94 394 THR A N 1
ATOM 3230 C CA . THR A 1 394 ? 13.855 -4.045 27.265 1.00 70.94 394 THR A CA 1
ATOM 3231 C C . THR A 1 394 ? 14.203 -3.064 26.129 1.00 70.94 394 THR A C 1
ATOM 3233 O O . THR A 1 394 ? 15.366 -2.872 25.779 1.00 70.94 394 THR A O 1
ATOM 3236 N N . ARG A 1 395 ? 13.197 -2.453 25.487 1.00 84.12 395 ARG A N 1
ATOM 3237 C CA . ARG A 1 395 ? 13.385 -1.435 24.421 1.00 84.12 395 ARG A CA 1
ATOM 3238 C C . ARG A 1 395 ? 13.280 0.009 24.928 1.00 84.12 395 ARG A C 1
ATOM 3240 O O . ARG A 1 395 ? 13.549 0.949 24.181 1.00 84.12 395 ARG A O 1
ATOM 3247 N N . PHE A 1 396 ? 12.918 0.186 26.198 1.00 88.00 396 PHE A N 1
ATOM 3248 C CA . PHE A 1 396 ? 12.678 1.477 26.845 1.00 88.00 396 PHE A CA 1
ATOM 3249 C C . PHE A 1 396 ? 13.421 1.576 28.181 1.00 88.00 396 PHE A C 1
ATOM 3251 O O . PHE A 1 396 ? 13.493 0.588 28.912 1.00 88.00 396 PHE A O 1
ATOM 3258 N N . ILE A 1 397 ? 13.924 2.774 28.508 1.00 87.31 397 ILE A N 1
ATOM 3259 C CA . ILE A 1 397 ? 14.595 3.117 29.777 1.00 87.31 397 ILE A CA 1
ATOM 3260 C C . ILE A 1 397 ? 13.780 4.165 30.543 1.00 87.31 397 ILE A C 1
ATOM 3262 O O . ILE A 1 397 ? 13.199 5.072 29.939 1.00 87.31 397 ILE A O 1
ATOM 3266 N N . ASN A 1 398 ? 13.758 4.085 31.875 1.00 88.75 398 ASN A N 1
ATOM 3267 C CA . ASN A 1 398 ? 13.114 5.094 32.709 1.00 88.75 398 ASN A CA 1
ATOM 3268 C C . ASN A 1 398 ? 13.897 6.422 32.694 1.00 88.75 398 ASN A C 1
ATOM 3270 O O . ASN A 1 398 ? 15.120 6.444 32.840 1.00 88.75 398 ASN A O 1
ATOM 3274 N N . VAL A 1 399 ? 13.193 7.553 32.608 1.00 89.19 399 VAL A N 1
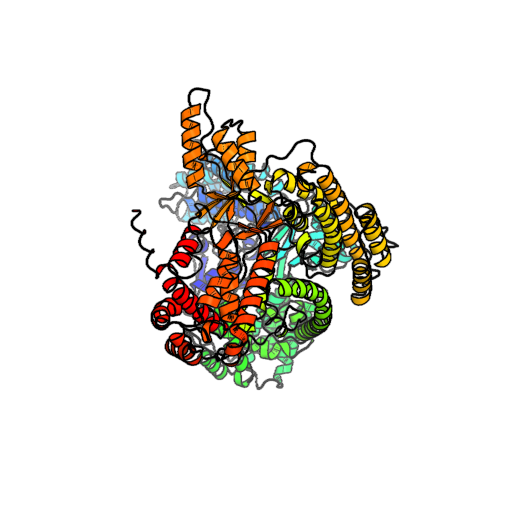ATOM 3275 C CA . VAL A 1 399 ? 13.811 8.893 32.593 1.00 89.19 399 VAL A CA 1
ATOM 3276 C C . VAL A 1 399 ? 14.647 9.167 33.855 1.00 89.19 399 VAL A C 1
ATOM 3278 O O . VAL A 1 399 ? 15.675 9.836 33.775 1.00 89.19 399 VAL A O 1
ATOM 3281 N N . LYS A 1 400 ? 14.276 8.613 35.019 1.00 85.25 400 LYS A N 1
ATOM 3282 C CA . LYS A 1 400 ? 15.069 8.752 36.255 1.00 85.25 400 LYS A CA 1
ATOM 3283 C C . LYS A 1 400 ? 16.419 8.041 36.158 1.00 85.25 400 LYS A C 1
ATOM 3285 O O . LYS A 1 400 ? 17.420 8.596 36.599 1.00 85.25 400 LYS A O 1
ATOM 3290 N N . GLN A 1 401 ? 16.454 6.851 35.555 1.00 81.81 401 GLN A N 1
ATOM 3291 C CA . GLN A 1 401 ? 17.702 6.115 35.321 1.00 81.81 401 GLN A CA 1
ATOM 3292 C C . GLN A 1 401 ? 18.600 6.874 34.339 1.00 81.81 401 GLN A C 1
ATOM 3294 O O . GLN A 1 401 ? 19.801 6.986 34.567 1.00 81.81 401 GLN A O 1
ATOM 3299 N N . ILE A 1 402 ? 18.016 7.487 33.303 1.00 83.75 402 ILE A N 1
ATOM 3300 C CA . ILE A 1 402 ? 18.762 8.341 32.367 1.00 83.75 402 ILE A CA 1
ATOM 3301 C C . ILE A 1 402 ? 19.393 9.530 33.078 1.00 83.75 402 ILE A C 1
ATOM 3303 O O . ILE A 1 402 ? 20.540 9.848 32.794 1.00 83.75 402 ILE A O 1
ATOM 3307 N N . ALA A 1 403 ? 18.686 10.186 34.000 1.00 83.56 403 ALA A N 1
ATOM 3308 C CA . ALA A 1 403 ? 19.254 11.307 34.745 1.00 83.56 403 ALA A CA 1
ATOM 3309 C C . ALA A 1 403 ? 20.488 10.878 35.564 1.00 83.56 403 ALA A C 1
ATOM 3311 O O . ALA A 1 403 ? 21.493 11.590 35.590 1.00 83.56 403 ALA A O 1
ATOM 3312 N N . SER A 1 404 ? 20.443 9.694 36.187 1.00 82.25 404 SER A N 1
ATOM 3313 C CA . SER A 1 404 ? 21.592 9.106 36.889 1.00 82.25 404 SER A CA 1
ATOM 3314 C C . SER A 1 404 ? 22.741 8.760 35.939 1.00 82.25 404 SER A C 1
ATOM 3316 O O . SER A 1 404 ? 23.890 9.097 36.231 1.00 82.25 404 SER A O 1
ATOM 3318 N N . LEU A 1 405 ? 22.435 8.152 34.787 1.00 79.06 405 LEU A N 1
ATOM 3319 C CA . LEU A 1 405 ? 23.409 7.870 33.734 1.00 79.06 405 LEU A CA 1
ATOM 3320 C C . LEU A 1 405 ? 24.068 9.167 33.254 1.00 79.06 405 LEU A C 1
ATOM 3322 O O . LEU A 1 405 ? 25.284 9.288 33.312 1.00 79.06 405 LEU A O 1
ATOM 3326 N N . GLN A 1 406 ? 23.283 10.172 32.865 1.00 81.62 406 GLN A N 1
ATOM 3327 C CA . GLN A 1 406 ? 23.774 11.472 32.411 1.00 81.62 406 GLN A CA 1
ATOM 3328 C C . GLN A 1 406 ? 24.700 12.115 33.447 1.00 81.62 406 GLN A C 1
ATOM 3330 O O . GLN A 1 406 ? 25.796 12.525 33.084 1.00 81.62 406 GLN A O 1
ATOM 3335 N N . ALA A 1 407 ? 24.336 12.127 34.733 1.00 82.81 407 ALA A N 1
ATOM 3336 C CA . ALA A 1 407 ? 25.203 12.671 35.781 1.00 82.81 407 ALA A CA 1
ATOM 3337 C C . ALA A 1 407 ? 26.558 11.939 35.880 1.00 82.81 407 ALA A C 1
ATOM 3339 O O . ALA A 1 407 ? 27.598 12.582 36.041 1.00 82.81 407 ALA A O 1
ATOM 3340 N N . SER A 1 408 ? 26.559 10.607 35.750 1.00 78.81 408 SER A N 1
ATOM 3341 C CA . SER A 1 408 ? 27.786 9.801 35.720 1.00 78.81 408 SER A CA 1
ATOM 3342 C C . SER A 1 408 ? 28.641 10.108 34.482 1.00 78.81 408 SER A C 1
ATOM 3344 O O . SER A 1 408 ? 29.842 10.373 34.587 1.00 78.81 408 SER A O 1
ATOM 3346 N N . LEU A 1 409 ? 28.010 10.164 33.305 1.00 78.69 409 LEU A N 1
ATOM 3347 C CA . LEU A 1 409 ? 28.673 10.454 32.033 1.00 78.69 409 LEU A CA 1
ATOM 3348 C C . LEU A 1 409 ? 29.274 11.859 32.008 1.00 78.69 409 LEU A C 1
ATOM 3350 O O . LEU A 1 409 ? 30.401 12.040 31.550 1.00 78.69 409 LEU A O 1
ATOM 3354 N N . GLU A 1 410 ? 28.551 12.852 32.523 1.00 82.56 410 GLU A N 1
ATOM 3355 C CA . GLU A 1 410 ? 29.043 14.220 32.663 1.00 82.56 410 GLU A CA 1
ATOM 3356 C C . GLU A 1 410 ? 30.310 14.266 33.513 1.00 82.56 410 GLU A C 1
ATOM 3358 O O . GLU A 1 410 ? 31.291 14.909 33.129 1.00 82.56 410 GLU A O 1
ATOM 3363 N N . TRP A 1 411 ? 30.314 13.568 34.651 1.00 84.06 411 TRP A N 1
ATOM 3364 C CA . TRP A 1 411 ? 31.487 13.488 35.511 1.00 84.06 411 TRP A CA 1
ATOM 3365 C C . TRP A 1 411 ? 32.676 12.858 34.778 1.00 84.06 411 TRP A C 1
ATOM 3367 O O . TRP A 1 411 ? 33.754 13.457 34.772 1.00 84.06 411 TRP A O 1
ATOM 3377 N N . ARG A 1 412 ? 32.490 11.717 34.103 1.00 77.88 412 ARG A N 1
ATOM 3378 C CA . ARG A 1 412 ? 33.574 11.057 33.356 1.00 77.88 412 ARG A CA 1
ATOM 3379 C C . ARG A 1 412 ? 34.106 11.937 32.234 1.00 77.88 412 ARG A C 1
ATOM 3381 O O . ARG A 1 412 ? 35.311 12.153 32.155 1.00 77.88 412 ARG A O 1
ATOM 3388 N N . ILE A 1 413 ? 33.231 12.529 31.417 1.00 81.19 413 ILE A N 1
ATOM 3389 C CA . ILE A 1 413 ? 33.668 13.408 30.326 1.00 81.19 413 ILE A CA 1
ATOM 3390 C C . ILE A 1 413 ? 34.493 14.574 30.875 1.00 81.19 413 ILE A C 1
ATOM 3392 O O . ILE A 1 413 ? 35.574 14.844 30.362 1.00 81.19 413 ILE A O 1
ATOM 3396 N N . ASN A 1 414 ? 34.024 15.239 31.932 1.00 82.81 414 ASN A N 1
ATOM 3397 C CA . ASN A 1 414 ? 34.707 16.412 32.479 1.00 82.81 414 ASN A CA 1
ATOM 3398 C C . ASN A 1 414 ? 36.071 16.092 33.115 1.00 82.81 414 ASN A C 1
ATOM 3400 O O . ASN A 1 414 ? 36.936 16.962 33.125 1.00 82.81 414 ASN A O 1
ATOM 3404 N N . ASN A 1 415 ? 36.260 14.888 33.666 1.00 81.00 415 ASN A N 1
ATOM 3405 C CA . ASN A 1 415 ? 37.489 14.522 34.381 1.00 81.00 415 ASN A CA 1
ATOM 3406 C C . ASN A 1 415 ? 38.476 13.701 33.535 1.00 81.00 415 ASN A C 1
ATOM 3408 O O . ASN A 1 415 ? 39.680 13.779 33.768 1.00 81.00 415 ASN A O 1
ATOM 3412 N N . GLU A 1 416 ? 37.989 12.920 32.569 1.00 75.62 416 GLU A N 1
ATOM 3413 C CA . GLU A 1 416 ? 38.794 11.942 31.820 1.00 75.62 416 GLU A CA 1
ATOM 3414 C C . GLU A 1 416 ? 39.004 12.329 30.347 1.00 75.62 416 GLU A C 1
ATOM 3416 O O . GLU A 1 416 ? 39.990 11.899 29.742 1.00 75.62 416 GLU A O 1
ATOM 3421 N N . LEU A 1 417 ? 38.099 13.125 29.756 1.00 74.00 417 LEU A N 1
ATOM 3422 C CA . LEU A 1 417 ? 38.037 13.332 28.301 1.00 74.00 417 LEU A CA 1
ATOM 3423 C C . LEU A 1 417 ? 38.102 14.804 27.854 1.00 74.00 417 LEU A C 1
ATOM 3425 O O . LEU A 1 417 ? 38.696 15.077 26.813 1.00 74.00 417 LEU A O 1
ATOM 3429 N N . ASP A 1 418 ? 37.520 15.751 28.598 1.00 75.50 418 ASP A N 1
ATOM 3430 C CA . ASP A 1 418 ? 37.469 17.170 28.214 1.00 75.50 418 ASP A CA 1
ATOM 3431 C C . ASP A 1 418 ? 38.784 17.903 28.535 1.00 75.50 418 ASP A C 1
ATOM 3433 O O . ASP A 1 418 ? 39.257 17.956 29.667 1.00 75.50 418 ASP A O 1
ATOM 3437 N N . ARG A 1 419 ? 39.366 18.512 27.503 1.00 70.62 419 ARG A N 1
ATOM 3438 C CA . ARG A 1 419 ? 40.632 19.257 27.492 1.00 70.62 419 ARG A CA 1
ATOM 3439 C C . ARG A 1 419 ? 40.432 20.753 27.201 1.00 70.62 419 ARG A C 1
ATOM 3441 O O . ARG A 1 419 ? 41.405 21.470 26.982 1.00 70.62 419 ARG A O 1
ATOM 3448 N N . GLY A 1 420 ? 39.187 21.242 27.178 1.00 67.56 420 GLY A N 1
ATOM 3449 C CA . GLY A 1 420 ? 38.844 22.671 27.236 1.00 67.56 420 GLY A CA 1
ATOM 3450 C C . GLY A 1 420 ? 38.800 23.448 25.910 1.00 67.56 420 GLY A C 1
ATOM 3451 O O . GLY A 1 420 ? 38.222 24.533 25.876 1.00 67.56 420 GLY A O 1
ATOM 3452 N N . ASN A 1 421 ? 39.328 22.921 24.799 1.00 64.12 421 ASN A N 1
ATOM 3453 C CA . ASN A 1 421 ? 39.238 23.583 23.487 1.00 64.12 421 ASN A CA 1
ATOM 3454 C C . ASN A 1 421 ? 37.973 23.148 22.732 1.00 64.12 421 ASN A C 1
ATOM 3456 O O . ASN A 1 421 ? 37.809 21.966 22.430 1.00 64.12 421 ASN A O 1
ATOM 3460 N N . ARG A 1 422 ? 37.089 24.100 22.399 1.00 80.19 422 ARG A N 1
ATOM 3461 C CA . ARG A 1 422 ? 35.826 23.840 21.685 1.00 80.19 422 ARG A CA 1
ATOM 3462 C C . ARG A 1 422 ? 35.670 24.793 20.508 1.00 80.19 422 ARG A C 1
ATOM 3464 O O . ARG A 1 422 ? 35.635 26.009 20.683 1.00 80.19 422 ARG A O 1
ATOM 3471 N N . LEU A 1 423 ? 35.568 24.245 19.304 1.00 86.69 423 LEU A N 1
ATOM 3472 C CA . LEU A 1 423 ? 35.274 25.009 18.099 1.00 86.69 423 LEU A CA 1
ATOM 3473 C C . LEU A 1 423 ? 33.875 24.640 17.593 1.00 86.69 423 LEU A C 1
ATOM 3475 O O . LEU A 1 423 ? 33.532 23.468 17.461 1.00 86.69 423 LEU A O 1
ATOM 3479 N N . LEU A 1 424 ? 33.073 25.655 17.276 1.00 88.75 424 LEU A N 1
ATOM 3480 C CA . LEU A 1 424 ? 31.749 25.478 16.673 1.00 88.75 424 LEU A CA 1
ATOM 3481 C C . LEU A 1 424 ? 31.860 25.349 15.155 1.00 88.75 424 LEU A C 1
ATOM 3483 O O . LEU A 1 424 ? 32.787 25.911 14.567 1.00 88.75 424 LEU A O 1
ATOM 3487 N N . ILE A 1 425 ? 30.910 24.661 14.515 1.00 88.81 425 ILE A N 1
ATOM 3488 C CA . ILE A 1 425 ? 30.796 24.644 13.051 1.00 88.81 425 ILE A CA 1
ATOM 3489 C C . ILE A 1 425 ? 30.476 26.064 12.580 1.00 88.81 425 ILE A C 1
ATOM 3491 O O . ILE A 1 425 ? 29.597 26.734 13.125 1.00 88.81 425 ILE A O 1
ATOM 3495 N N . LYS A 1 426 ? 31.187 26.542 11.555 1.00 88.25 426 LYS A N 1
ATOM 3496 C CA . LYS A 1 426 ? 30.911 27.868 10.990 1.00 88.25 426 LYS A CA 1
ATOM 3497 C C . LYS A 1 426 ? 29.515 27.902 10.365 1.00 88.25 426 LYS A C 1
ATOM 3499 O O . LYS A 1 426 ? 29.147 27.007 9.606 1.00 88.25 426 LYS A O 1
ATOM 3504 N N . LYS A 1 427 ? 28.760 28.967 10.656 1.00 86.81 427 LYS A N 1
ATOM 3505 C CA . LYS A 1 427 ? 27.422 29.194 10.099 1.00 86.81 427 LYS A CA 1
ATOM 3506 C C . LYS A 1 427 ? 27.449 29.147 8.572 1.00 86.81 427 LYS A C 1
ATOM 3508 O O . LYS A 1 427 ? 28.215 29.878 7.946 1.00 86.81 427 LYS A O 1
ATOM 3513 N N . GLN A 1 428 ? 26.572 28.332 7.991 1.00 84.44 428 GLN A N 1
ATOM 3514 C CA . GLN A 1 428 ? 26.452 28.167 6.548 1.00 84.44 428 GLN A CA 1
ATOM 3515 C C . GLN A 1 428 ? 25.007 27.822 6.168 1.00 84.44 428 GLN A C 1
ATOM 3517 O O . GLN A 1 428 ? 24.387 26.907 6.711 1.00 84.44 428 GLN A O 1
ATOM 3522 N N . ASN A 1 429 ? 24.467 28.553 5.192 1.00 80.38 429 ASN A N 1
ATOM 3523 C CA . ASN A 1 429 ? 23.074 28.389 4.756 1.00 80.38 429 ASN A CA 1
ATOM 3524 C C . ASN A 1 429 ? 22.879 27.225 3.769 1.00 80.38 429 ASN A C 1
ATOM 3526 O O . ASN A 1 429 ? 21.749 26.787 3.560 1.00 80.38 429 ASN A O 1
ATOM 3530 N N . ASN A 1 430 ? 23.967 26.748 3.156 1.00 86.88 430 ASN A N 1
ATOM 3531 C CA . ASN A 1 430 ? 23.977 25.586 2.274 1.00 86.88 430 ASN A CA 1
ATOM 3532 C C . ASN A 1 430 ? 25.311 24.826 2.393 1.00 86.88 430 ASN A C 1
ATOM 3534 O O . ASN A 1 430 ? 26.309 25.174 1.754 1.00 86.88 430 ASN A O 1
ATOM 3538 N N . CYS A 1 431 ? 25.345 23.835 3.276 1.00 86.81 431 CYS A N 1
ATOM 3539 C CA . CYS A 1 431 ? 26.467 22.943 3.518 1.00 86.81 431 CYS A CA 1
ATOM 3540 C C . CYS A 1 431 ? 26.485 21.839 2.456 1.00 86.81 431 CYS A C 1
ATOM 3542 O O . CYS A 1 431 ? 25.545 21.059 2.333 1.00 86.81 431 CYS A O 1
ATOM 3544 N N . ASN A 1 432 ? 27.580 21.738 1.713 1.00 89.06 432 ASN A N 1
ATOM 3545 C CA . ASN A 1 432 ? 27.852 20.619 0.816 1.00 89.06 432 ASN A CA 1
ATOM 3546 C C . ASN A 1 432 ? 28.993 19.754 1.377 1.00 89.06 432 ASN A C 1
ATOM 3548 O O . ASN A 1 432 ? 29.555 20.057 2.434 1.00 89.06 432 ASN A O 1
ATOM 3552 N N . PHE A 1 433 ? 29.350 18.691 0.655 1.00 90.88 433 PHE A N 1
ATOM 3553 C CA . PHE A 1 433 ? 30.448 17.797 1.024 1.00 90.88 433 PHE A CA 1
ATOM 3554 C C . PHE A 1 433 ? 31.754 18.554 1.318 1.00 90.88 433 PHE A C 1
ATOM 3556 O O . PHE A 1 433 ? 32.363 18.347 2.364 1.00 90.88 433 PHE A O 1
ATOM 3563 N N . TYR A 1 434 ? 32.149 19.496 0.453 1.00 90.88 434 TYR A N 1
ATOM 3564 C CA . TYR A 1 434 ? 33.381 20.271 0.630 1.00 90.88 434 TYR A CA 1
ATOM 3565 C C . TYR A 1 434 ? 33.364 21.139 1.890 1.00 90.88 434 TYR A C 1
ATOM 3567 O O . TYR A 1 434 ? 34.372 21.234 2.588 1.00 90.88 434 TYR A O 1
ATOM 3575 N N . HIS A 1 435 ? 32.220 21.753 2.203 1.00 91.19 435 HIS A N 1
ATOM 3576 C CA . HIS A 1 435 ? 32.049 22.498 3.444 1.00 91.19 435 HIS A CA 1
ATOM 3577 C C . HIS A 1 435 ? 32.225 21.586 4.661 1.00 91.19 435 HIS A C 1
ATOM 3579 O O . HIS A 1 435 ? 33.013 21.905 5.548 1.00 91.19 435 HIS A O 1
ATOM 3585 N N . LEU A 1 436 ? 31.527 20.445 4.684 1.00 92.31 436 LEU A N 1
ATOM 3586 C CA . LEU A 1 436 ? 31.593 19.497 5.795 1.00 92.31 436 LEU A CA 1
ATOM 3587 C C . LEU A 1 436 ? 33.011 18.936 5.972 1.00 92.31 436 LEU A C 1
ATOM 3589 O O . LEU A 1 436 ? 33.519 18.937 7.087 1.00 92.31 436 LEU A O 1
ATOM 3593 N N . LYS A 1 437 ? 33.688 18.563 4.879 1.00 93.06 437 LYS A N 1
ATOM 3594 C CA . LYS A 1 437 ? 35.082 18.097 4.890 1.00 93.06 437 LYS A CA 1
ATOM 3595 C C . LYS A 1 437 ? 36.047 19.149 5.445 1.00 93.06 437 LYS A C 1
ATOM 3597 O O . LYS A 1 437 ? 36.885 18.830 6.283 1.00 93.06 437 LYS A O 1
ATOM 3602 N N . ARG A 1 438 ? 35.917 20.412 5.024 1.00 93.06 438 ARG A N 1
ATOM 3603 C CA . ARG A 1 438 ? 36.748 21.510 5.543 1.00 93.06 438 ARG A CA 1
ATOM 3604 C C . ARG A 1 438 ? 36.512 21.742 7.035 1.00 93.06 438 ARG A C 1
ATOM 3606 O O . ARG A 1 438 ? 37.453 22.024 7.770 1.00 93.06 438 ARG A O 1
ATOM 3613 N N . GLU A 1 439 ? 35.265 21.631 7.488 1.00 93.56 439 GLU A N 1
ATOM 3614 C CA . GLU A 1 439 ? 34.950 21.729 8.912 1.00 93.56 439 GLU A CA 1
ATOM 3615 C C . GLU A 1 439 ? 35.480 20.513 9.689 1.00 93.56 439 GLU A C 1
ATOM 3617 O O . GLU A 1 439 ? 36.048 20.712 10.755 1.00 93.56 439 GLU A O 1
ATOM 3622 N N . MET A 1 440 ? 35.418 19.289 9.145 1.00 93.25 440 MET A N 1
ATOM 3623 C CA . MET A 1 440 ? 36.060 18.101 9.737 1.00 93.25 440 MET A CA 1
ATOM 3624 C C . MET A 1 440 ? 37.565 18.311 9.942 1.00 93.25 440 MET A C 1
ATOM 3626 O O . MET A 1 440 ? 38.097 17.980 10.999 1.00 93.25 440 MET A O 1
ATOM 3630 N N . GLU A 1 441 ? 38.253 18.884 8.955 1.00 92.12 441 GLU A N 1
ATOM 3631 C CA . GLU A 1 441 ? 39.681 19.197 9.044 1.00 92.12 441 GLU A CA 1
ATOM 3632 C C . GLU A 1 441 ? 39.956 20.274 10.101 1.00 92.12 441 GLU A C 1
ATOM 3634 O O . GLU A 1 441 ? 40.744 20.064 11.024 1.00 92.12 441 GLU A O 1
ATOM 3639 N N . ARG A 1 442 ? 39.244 21.407 10.021 1.00 92.56 442 ARG A N 1
ATOM 3640 C CA . ARG A 1 442 ? 39.417 22.555 10.923 1.00 92.56 442 ARG A CA 1
ATOM 3641 C C . ARG A 1 442 ? 39.134 22.211 12.385 1.00 92.56 442 ARG A C 1
ATOM 3643 O O . ARG A 1 442 ? 39.789 22.744 13.275 1.00 92.56 442 ARG A O 1
ATOM 3650 N N . LEU A 1 443 ? 38.133 21.371 12.625 1.00 90.25 443 LEU A N 1
ATOM 3651 C CA . LEU A 1 443 ? 37.723 20.931 13.957 1.00 90.25 443 LEU A CA 1
ATOM 3652 C C . LEU A 1 443 ? 38.576 19.760 14.475 1.00 90.25 443 LEU A C 1
ATOM 3654 O O . LEU A 1 443 ? 38.396 19.341 15.611 1.00 90.25 443 LEU A O 1
ATOM 3658 N N . GLY A 1 444 ? 39.507 19.232 13.672 1.00 87.56 444 GLY A N 1
ATOM 3659 C CA . GLY A 1 444 ? 40.410 18.154 14.074 1.00 87.56 444 GLY A CA 1
ATOM 3660 C C . GLY A 1 444 ? 39.841 16.740 13.935 1.00 87.56 444 GLY A C 1
ATOM 3661 O O . GLY A 1 444 ? 40.547 15.790 14.254 1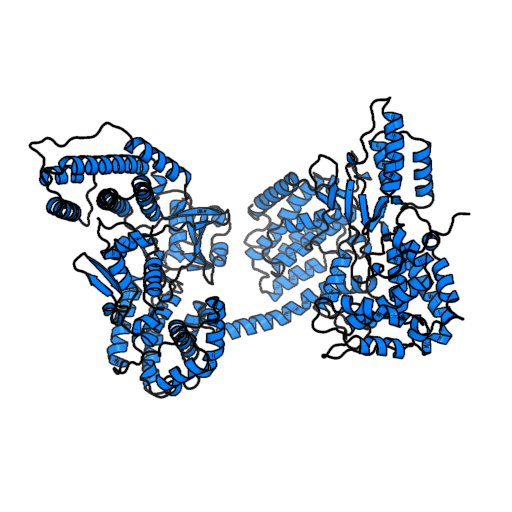.00 87.56 444 GLY A O 1
ATOM 3662 N N . TYR A 1 445 ? 38.629 16.562 13.400 1.00 89.38 445 TYR A N 1
ATOM 3663 C CA . TYR A 1 445 ? 38.029 15.237 13.199 1.00 89.38 445 TYR A CA 1
ATOM 3664 C C . TYR A 1 445 ? 38.814 14.369 12.212 1.00 89.38 445 TYR A C 1
ATOM 3666 O O . TYR A 1 445 ? 38.881 13.168 12.428 1.00 89.38 445 TYR A O 1
ATOM 3674 N N . LEU A 1 446 ? 39.442 14.943 11.174 1.00 88.81 446 LEU A N 1
ATOM 3675 C CA . LEU A 1 446 ? 40.289 14.163 10.250 1.00 88.81 446 LEU A CA 1
ATOM 3676 C C . LEU A 1 446 ? 41.595 13.685 10.893 1.00 88.81 446 LEU A C 1
ATOM 3678 O O . LEU A 1 446 ? 42.133 12.661 10.485 1.00 88.81 446 LEU A O 1
ATOM 3682 N N . ARG A 1 447 ? 42.100 14.422 11.890 1.00 85.62 447 ARG A N 1
ATOM 3683 C CA . ARG A 1 447 ? 43.236 13.980 12.706 1.00 85.62 447 ARG A CA 1
ATOM 3684 C C . ARG A 1 447 ? 42.799 12.849 13.632 1.00 85.62 447 ARG A C 1
ATOM 3686 O O . ARG A 1 447 ? 43.529 11.880 13.773 1.00 85.62 447 ARG A O 1
ATOM 3693 N N . THR A 1 448 ? 41.612 12.970 14.227 1.00 84.38 448 THR A N 1
ATOM 3694 C CA . THR A 1 448 ? 41.044 11.949 15.110 1.00 84.38 448 THR A CA 1
ATOM 3695 C C . THR A 1 448 ? 40.680 10.685 14.332 1.00 84.38 448 THR A C 1
ATOM 3697 O O . THR A 1 448 ? 41.329 9.670 14.504 1.00 84.38 448 THR A O 1
ATOM 3700 N N . CYS A 1 449 ? 39.700 10.722 13.428 1.00 86.38 449 CYS A N 1
ATOM 3701 C CA . CYS A 1 449 ? 39.353 9.621 12.526 1.00 86.38 449 CYS A CA 1
ATOM 3702 C C . CYS A 1 449 ? 39.471 10.101 11.071 1.00 86.38 449 CYS A C 1
ATOM 3704 O O . CYS A 1 449 ? 38.555 10.721 10.536 1.00 86.38 449 CYS A O 1
ATOM 3706 N N . SER A 1 450 ? 40.573 9.775 10.392 1.00 85.19 450 SER A N 1
ATOM 3707 C CA . SER A 1 450 ? 40.803 10.161 8.986 1.00 85.19 450 SER A CA 1
ATOM 3708 C C . SER A 1 450 ? 39.755 9.598 8.014 1.00 85.19 450 SER A C 1
ATOM 3710 O O . SER A 1 450 ? 39.454 10.202 6.981 1.00 85.19 450 SER A O 1
ATOM 3712 N N . GLU A 1 451 ? 39.148 8.470 8.379 1.00 87.50 451 GLU A N 1
ATOM 3713 C CA . GLU A 1 451 ? 38.130 7.750 7.612 1.00 87.50 451 GLU A CA 1
ATOM 3714 C C . GLU A 1 451 ? 36.747 8.426 7.646 1.00 87.50 451 GLU A C 1
ATOM 3716 O O . GLU A 1 451 ? 35.912 8.148 6.788 1.00 87.50 451 GLU A O 1
ATOM 3721 N N . ILE A 1 452 ? 36.502 9.359 8.578 1.00 90.00 452 ILE A N 1
ATOM 3722 C CA . ILE A 1 452 ? 35.188 9.998 8.782 1.00 90.00 452 ILE A CA 1
ATOM 3723 C C . ILE A 1 452 ? 34.651 10.676 7.511 1.00 90.00 452 ILE A C 1
ATOM 3725 O O . ILE A 1 452 ? 33.447 10.674 7.256 1.00 90.00 452 ILE A O 1
ATOM 3729 N N . GLN A 1 453 ? 35.544 11.218 6.674 1.00 90.88 453 GLN A N 1
ATOM 3730 C CA . GLN A 1 453 ? 35.169 11.899 5.433 1.00 90.88 453 GLN A CA 1
ATOM 3731 C C . GLN A 1 453 ? 34.518 10.966 4.404 1.00 90.88 453 GLN A C 1
ATOM 3733 O O . GLN A 1 453 ? 33.765 11.452 3.562 1.00 90.88 453 GLN A O 1
ATOM 3738 N N . ARG A 1 454 ? 34.771 9.647 4.468 1.00 90.25 454 ARG A N 1
ATOM 3739 C CA . ARG A 1 454 ? 34.194 8.665 3.531 1.00 90.25 454 ARG A CA 1
ATOM 3740 C C . ARG A 1 454 ? 32.671 8.591 3.649 1.00 90.25 454 ARG A C 1
ATOM 3742 O O . ARG A 1 454 ? 31.993 8.335 2.663 1.00 90.25 454 ARG A O 1
ATOM 3749 N N . TYR A 1 455 ? 32.134 8.890 4.831 1.00 90.25 455 TYR A N 1
ATOM 3750 C CA . TYR A 1 455 ? 30.700 8.811 5.118 1.00 90.25 455 TYR A CA 1
ATOM 3751 C C . TYR A 1 455 ? 29.950 10.127 4.862 1.00 90.25 455 TYR A C 1
ATOM 3753 O O . TYR A 1 455 ? 28.717 10.152 4.863 1.00 90.25 455 TYR A O 1
ATOM 3761 N N . ALA A 1 456 ? 30.671 11.228 4.629 1.00 91.06 456 ALA A N 1
ATOM 3762 C CA . ALA A 1 456 ? 30.108 12.576 4.598 1.00 91.06 456 ALA A CA 1
ATOM 3763 C C . ALA A 1 456 ? 29.085 12.784 3.472 1.00 91.06 456 ALA A C 1
ATOM 3765 O O . ALA A 1 456 ? 28.013 13.341 3.707 1.00 91.06 456 ALA A O 1
ATOM 3766 N N . GLU A 1 457 ? 29.392 12.340 2.253 1.00 90.88 457 GLU A N 1
ATOM 3767 C CA . GLU A 1 457 ? 28.518 12.555 1.095 1.00 90.88 457 GLU A CA 1
ATOM 3768 C C . GLU A 1 457 ? 27.221 11.744 1.192 1.00 90.88 457 GLU A C 1
ATOM 3770 O O . GLU A 1 457 ? 26.130 12.310 1.082 1.00 90.88 457 GLU A O 1
ATOM 3775 N N . ALA A 1 458 ? 27.332 10.445 1.488 1.00 88.31 458 ALA A N 1
ATOM 3776 C CA . ALA A 1 458 ? 26.183 9.565 1.688 1.00 88.31 458 ALA A CA 1
ATOM 3777 C C . ALA A 1 458 ? 25.263 10.089 2.804 1.00 88.31 458 ALA A C 1
ATOM 3779 O O . ALA A 1 458 ? 24.049 10.203 2.615 1.00 88.31 458 ALA A O 1
ATOM 3780 N N . THR A 1 459 ? 25.851 10.509 3.928 1.00 89.81 459 THR A N 1
ATOM 3781 C CA . THR A 1 459 ? 25.109 11.079 5.059 1.00 89.81 459 THR A CA 1
ATOM 3782 C C . THR A 1 459 ? 24.372 12.361 4.667 1.00 89.81 459 THR A C 1
ATOM 3784 O O . THR A 1 459 ? 23.193 12.516 4.982 1.00 89.81 459 THR A O 1
ATOM 3787 N N . LEU A 1 460 ? 25.023 13.280 3.944 1.00 90.50 460 LEU A N 1
ATOM 3788 C CA . LEU A 1 460 ? 24.392 14.524 3.491 1.00 90.50 460 LEU A CA 1
ATOM 3789 C C . LEU A 1 460 ? 23.231 14.266 2.525 1.00 90.50 460 LEU A C 1
ATOM 3791 O O . LEU A 1 460 ? 22.166 14.865 2.683 1.00 90.50 460 LEU A O 1
ATOM 3795 N N . ASN A 1 461 ? 23.406 13.367 1.554 1.00 88.81 461 ASN A N 1
ATOM 3796 C CA . ASN A 1 461 ? 22.342 12.992 0.620 1.00 88.81 461 ASN A CA 1
ATOM 3797 C C . ASN A 1 461 ? 21.153 12.368 1.354 1.00 88.81 461 ASN A C 1
ATOM 3799 O O . ASN A 1 461 ? 20.000 12.680 1.056 1.00 88.81 461 ASN A O 1
ATOM 3803 N N . ARG A 1 462 ? 21.417 11.557 2.382 1.00 86.19 462 ARG A N 1
ATOM 3804 C CA . ARG A 1 462 ? 20.358 10.970 3.199 1.00 86.19 462 ARG A CA 1
ATOM 3805 C C . ARG A 1 462 ? 19.593 12.012 4.006 1.00 86.19 462 ARG A C 1
ATOM 3807 O O . ARG A 1 462 ? 18.366 11.956 4.034 1.00 86.19 462 ARG A O 1
ATOM 3814 N N . LEU A 1 463 ? 20.286 12.978 4.608 1.00 88.50 463 LEU A N 1
ATOM 3815 C CA . LEU A 1 463 ? 19.642 14.068 5.344 1.00 88.50 463 LEU A CA 1
ATOM 3816 C C . LEU A 1 463 ? 18.724 14.902 4.440 1.00 88.50 463 LEU A C 1
ATOM 3818 O O . LEU A 1 463 ? 17.650 15.302 4.884 1.00 88.50 463 LEU A O 1
ATOM 3822 N N . LYS A 1 464 ? 19.083 15.107 3.164 1.00 88.62 464 LYS A N 1
ATOM 3823 C CA . LYS A 1 464 ? 18.188 15.768 2.196 1.00 88.62 464 LYS A CA 1
ATOM 3824 C C . LYS A 1 464 ? 16.870 15.014 2.016 1.00 88.62 464 LYS A C 1
ATOM 3826 O O . LYS A 1 464 ? 15.810 15.635 1.995 1.00 88.62 464 LYS A O 1
ATOM 3831 N N . ILE A 1 465 ? 16.934 13.684 1.926 1.00 86.38 465 ILE A N 1
ATOM 3832 C CA . ILE A 1 465 ? 15.756 12.813 1.788 1.00 86.38 465 ILE A CA 1
ATOM 3833 C C . ILE A 1 465 ? 14.921 12.830 3.075 1.00 86.38 465 ILE A C 1
ATOM 3835 O O . ILE A 1 465 ? 13.713 13.048 3.027 1.00 86.38 465 ILE A O 1
ATOM 3839 N N . GLU A 1 466 ? 15.566 12.630 4.226 1.00 84.50 466 GLU A N 1
ATOM 3840 C CA . GLU A 1 466 ? 14.915 12.546 5.539 1.00 84.50 466 GLU A CA 1
ATOM 3841 C C . GLU A 1 466 ? 14.172 13.835 5.900 1.00 84.50 466 GLU A C 1
ATOM 3843 O O . GLU A 1 466 ? 13.012 13.797 6.305 1.00 84.50 466 GLU A O 1
ATOM 3848 N N . PHE A 1 467 ? 14.813 14.985 5.684 1.00 83.62 467 PHE A N 1
ATOM 3849 C CA . PHE A 1 467 ? 14.235 16.294 5.980 1.00 83.62 467 PHE A CA 1
ATOM 3850 C C . PHE A 1 467 ? 13.492 16.916 4.791 1.00 83.62 467 PHE A C 1
ATOM 3852 O O . PHE A 1 467 ? 13.027 18.050 4.903 1.00 83.62 467 PHE A O 1
ATOM 3859 N N . ARG A 1 468 ? 13.371 16.190 3.667 1.00 87.81 468 ARG A N 1
ATOM 3860 C CA . ARG A 1 468 ? 12.722 16.638 2.420 1.00 87.81 468 ARG A CA 1
ATOM 3861 C C . ARG A 1 468 ? 13.156 18.053 2.022 1.00 87.81 468 ARG A C 1
ATOM 3863 O O . ARG A 1 468 ? 12.334 18.925 1.749 1.00 87.81 468 ARG A O 1
ATOM 3870 N N . THR A 1 469 ? 14.464 18.291 2.046 1.00 84.00 469 THR A N 1
ATOM 3871 C CA . THR A 1 469 ? 15.070 19.602 1.794 1.00 84.00 469 THR A CA 1
ATOM 3872 C C . THR A 1 469 ? 16.293 19.461 0.908 1.00 84.00 469 THR A C 1
ATOM 3874 O O . THR A 1 469 ? 17.145 18.605 1.125 1.00 84.00 469 THR A O 1
ATOM 3877 N N . GLU A 1 470 ? 16.434 20.355 -0.061 1.00 84.12 470 GLU A N 1
ATOM 3878 C CA . GLU A 1 470 ? 17.660 20.456 -0.856 1.00 84.12 470 GLU A CA 1
ATOM 3879 C C . GLU A 1 470 ? 18.738 21.290 -0.150 1.00 84.12 470 GLU A C 1
ATOM 3881 O O . GLU A 1 470 ? 19.930 21.152 -0.438 1.00 84.12 470 GLU A O 1
ATOM 3886 N N . LYS A 1 471 ? 18.327 22.146 0.798 1.00 86.75 471 LYS A N 1
ATOM 3887 C CA . LYS A 1 471 ? 19.200 23.075 1.524 1.00 86.75 471 LYS A CA 1
ATOM 3888 C C . LYS A 1 471 ? 19.602 22.493 2.874 1.00 86.75 471 LYS A C 1
ATOM 3890 O O . LYS A 1 471 ? 18.792 22.422 3.801 1.00 86.75 471 LYS A O 1
ATOM 3895 N N . ILE A 1 472 ? 20.881 22.152 3.000 1.00 89.38 472 ILE A N 1
ATOM 3896 C CA . ILE A 1 472 ? 21.491 21.686 4.248 1.00 89.38 472 ILE A CA 1
ATOM 3897 C C . ILE A 1 472 ? 22.017 22.902 5.021 1.00 89.38 472 ILE A C 1
ATOM 3899 O O . ILE A 1 472 ? 22.982 23.540 4.622 1.00 89.38 472 ILE A O 1
ATOM 3903 N N . ARG A 1 473 ? 21.368 23.246 6.132 1.00 91.00 473 ARG A N 1
ATOM 3904 C CA . ARG A 1 473 ? 21.780 24.334 7.049 1.00 91.00 473 ARG A CA 1
ATOM 3905 C C . ARG A 1 473 ? 22.845 23.877 8.059 1.00 91.00 473 ARG A C 1
ATOM 3907 O O . ARG A 1 473 ? 23.065 22.677 8.204 1.00 91.00 473 ARG A O 1
ATOM 3914 N N . THR A 1 474 ? 23.426 24.809 8.818 1.00 90.88 474 THR A N 1
ATOM 3915 C CA . THR A 1 474 ? 24.431 24.544 9.870 1.00 90.88 474 THR A CA 1
ATOM 3916 C C . THR A 1 474 ? 24.060 23.378 10.798 1.00 90.88 474 THR A C 1
ATOM 3918 O O . THR A 1 474 ? 24.858 22.463 10.970 1.00 90.88 474 THR A O 1
ATOM 3921 N N . TRP A 1 475 ? 22.837 23.337 11.336 1.00 89.31 475 TRP A N 1
ATOM 3922 C CA . TRP A 1 475 ? 22.406 22.253 12.233 1.00 89.31 475 TRP A CA 1
ATOM 3923 C C . TRP A 1 475 ? 22.380 20.864 11.573 1.00 89.31 475 TRP A C 1
ATOM 3925 O O . TRP A 1 475 ? 22.652 19.866 12.231 1.00 89.31 475 TRP A O 1
ATOM 3935 N N . HIS A 1 476 ? 22.118 20.771 10.264 1.00 91.25 476 HIS A N 1
ATOM 3936 C CA . HIS A 1 476 ? 22.211 19.490 9.556 1.00 91.25 476 HIS A CA 1
ATOM 3937 C C . HIS A 1 476 ? 23.668 19.027 9.454 1.00 91.25 476 HIS A C 1
ATOM 3939 O O . HIS A 1 476 ? 23.923 17.830 9.442 1.00 91.25 476 HIS A O 1
ATOM 3945 N N . ALA A 1 477 ? 24.628 19.959 9.388 1.00 91.12 477 ALA A N 1
ATOM 3946 C CA . ALA A 1 477 ? 26.047 19.618 9.394 1.00 91.12 477 ALA A CA 1
ATOM 3947 C C . ALA A 1 477 ? 26.493 19.047 10.750 1.00 91.12 477 ALA A C 1
ATOM 3949 O O . ALA A 1 477 ? 27.328 18.149 10.760 1.00 91.12 477 ALA A O 1
ATOM 3950 N N . TYR A 1 478 ? 25.901 19.497 11.865 1.00 91.50 478 TYR A N 1
ATOM 3951 C CA . TYR A 1 478 ? 26.096 18.864 13.177 1.00 91.50 478 TYR A CA 1
ATOM 3952 C C . TYR A 1 478 ? 25.609 17.409 13.169 1.00 91.50 478 TYR A C 1
ATOM 3954 O O . TYR A 1 478 ? 26.394 16.512 13.461 1.00 91.50 478 TYR A O 1
ATOM 3962 N N . ILE A 1 479 ? 24.374 17.154 12.715 1.00 90.25 479 ILE A N 1
ATOM 3963 C CA . ILE A 1 479 ? 23.840 15.781 12.595 1.00 90.25 479 ILE A CA 1
ATOM 3964 C C . ILE A 1 479 ? 24.699 14.933 11.648 1.00 90.25 479 ILE A C 1
ATOM 3966 O O . ILE A 1 479 ? 24.967 13.766 11.923 1.00 90.25 479 ILE A O 1
ATOM 3970 N N . ALA A 1 480 ? 25.145 15.507 10.527 1.00 91.12 480 ALA A N 1
ATOM 3971 C CA . ALA A 1 480 ? 25.997 14.804 9.580 1.00 91.12 480 ALA A CA 1
ATOM 3972 C C . ALA A 1 480 ? 27.333 14.402 10.218 1.00 91.12 480 ALA A C 1
ATOM 3974 O O . ALA A 1 480 ? 27.768 13.267 10.040 1.00 91.12 480 ALA A O 1
ATOM 3975 N N . MET A 1 481 ? 27.954 15.303 10.986 1.00 90.56 481 MET A N 1
ATOM 3976 C CA . MET A 1 481 ? 29.187 15.026 11.724 1.00 90.56 481 MET A CA 1
ATOM 3977 C C . MET A 1 481 ? 28.985 13.902 12.745 1.00 90.56 481 MET A C 1
ATOM 3979 O O . MET A 1 481 ? 29.785 12.970 12.790 1.00 90.56 481 MET A O 1
ATOM 3983 N N . GLU A 1 482 ? 27.896 13.963 13.516 1.00 89.69 482 GLU A N 1
ATOM 3984 C CA . GLU A 1 482 ? 27.526 12.944 14.504 1.00 89.69 482 GLU A CA 1
ATOM 3985 C C . GLU A 1 482 ? 27.339 11.571 13.866 1.00 89.69 482 GLU A C 1
ATOM 3987 O O . GLU A 1 482 ? 27.942 10.598 14.315 1.00 89.69 482 GLU A O 1
ATOM 3992 N N . ARG A 1 483 ? 26.575 11.491 12.771 1.00 89.38 483 ARG A N 1
ATOM 3993 C CA . ARG A 1 483 ? 26.352 10.236 12.041 1.00 89.38 483 ARG A CA 1
ATOM 3994 C C . ARG A 1 483 ? 27.638 9.687 11.433 1.00 89.38 483 ARG A C 1
ATOM 3996 O O . ARG A 1 483 ? 27.924 8.510 11.609 1.00 89.38 483 ARG A O 1
ATOM 4003 N N . CYS A 1 484 ? 28.446 10.522 10.777 1.00 89.88 484 CYS A N 1
ATOM 4004 C CA . CYS A 1 484 ? 29.715 10.068 10.199 1.00 89.88 484 CYS A CA 1
ATOM 4005 C C . CYS A 1 484 ? 30.661 9.529 11.277 1.00 89.88 484 CYS A C 1
ATOM 4007 O O . CYS A 1 484 ? 31.336 8.522 11.063 1.00 89.88 484 CYS A O 1
ATOM 4009 N N . MET A 1 485 ? 30.707 10.185 12.440 1.00 87.06 485 MET A N 1
ATOM 4010 C CA . MET A 1 485 ? 31.548 9.734 13.540 1.00 87.06 485 MET A CA 1
ATOM 4011 C C . MET A 1 485 ? 31.008 8.452 14.173 1.00 87.06 485 MET A C 1
ATOM 4013 O O . MET A 1 485 ? 31.785 7.527 14.388 1.00 87.06 485 MET A O 1
ATOM 4017 N N . ALA A 1 486 ? 29.691 8.359 14.386 1.00 85.75 486 ALA A N 1
ATOM 4018 C CA . ALA A 1 486 ? 29.023 7.144 14.844 1.00 85.75 486 ALA A CA 1
ATOM 4019 C C . ALA A 1 486 ? 29.359 5.946 13.942 1.00 85.75 486 ALA A C 1
ATOM 4021 O O . ALA A 1 486 ? 29.765 4.902 14.447 1.00 85.75 486 ALA A O 1
ATOM 4022 N N . ILE A 1 487 ? 29.286 6.119 12.616 1.00 83.75 487 ILE A N 1
ATOM 4023 C CA . ILE A 1 487 ? 29.673 5.087 11.643 1.00 83.75 487 ILE A CA 1
ATOM 4024 C C . ILE A 1 487 ? 31.168 4.749 11.761 1.00 83.75 487 ILE A C 1
ATOM 4026 O O . ILE A 1 487 ? 31.527 3.575 11.760 1.00 83.75 487 ILE A O 1
ATOM 4030 N N . CYS A 1 488 ? 32.051 5.746 11.927 1.00 84.19 488 CYS A N 1
ATOM 4031 C CA . CYS A 1 488 ? 33.491 5.491 12.064 1.00 84.19 488 CYS A CA 1
ATOM 4032 C C . CYS A 1 488 ? 33.854 4.675 13.321 1.00 84.19 488 CYS A C 1
ATOM 4034 O O . CYS A 1 488 ? 34.838 3.926 13.279 1.00 84.19 488 CYS A O 1
ATOM 4036 N N . ILE A 1 489 ? 33.135 4.840 14.439 1.00 80.25 489 ILE A N 1
ATOM 4037 C CA . ILE A 1 489 ? 33.593 4.326 15.743 1.00 80.25 489 ILE A CA 1
ATOM 4038 C C . ILE A 1 489 ? 32.709 3.245 16.364 1.00 80.25 489 ILE A C 1
ATOM 4040 O O . ILE A 1 489 ? 33.252 2.353 17.006 1.00 80.25 489 ILE A O 1
ATOM 4044 N N . LEU A 1 490 ? 31.385 3.286 16.190 1.00 77.25 490 LEU A N 1
ATOM 4045 C CA . LEU A 1 490 ? 30.480 2.415 16.950 1.00 77.25 490 LEU A CA 1
ATOM 4046 C C . LEU A 1 490 ? 30.420 0.985 16.397 1.00 77.25 490 LEU A C 1
ATOM 4048 O O . LEU A 1 490 ? 30.276 0.045 17.170 1.00 77.25 490 LEU A O 1
ATOM 4052 N N . GLY A 1 491 ? 30.597 0.804 15.084 1.00 68.50 491 GLY A N 1
ATOM 4053 C CA . GLY A 1 491 ? 30.646 -0.521 14.445 1.00 68.50 491 GLY A CA 1
ATOM 4054 C C . GLY A 1 491 ? 31.953 -1.290 14.671 1.00 68.50 491 GLY A C 1
ATOM 4055 O O . GLY A 1 491 ? 32.118 -2.385 14.154 1.00 68.50 491 GLY A O 1
ATOM 4056 N N . LYS A 1 492 ? 32.914 -0.722 15.413 1.00 73.25 492 LYS A N 1
ATOM 4057 C CA . LYS A 1 492 ? 34.227 -1.346 15.648 1.00 73.25 492 LYS A CA 1
ATOM 4058 C C . LYS A 1 492 ? 34.266 -2.248 16.874 1.00 73.25 492 LYS A C 1
ATOM 4060 O O . LYS A 1 492 ? 35.310 -2.842 17.137 1.00 73.25 492 LYS A O 1
ATOM 4065 N N . TYR A 1 493 ? 33.166 -2.340 17.617 1.00 76.69 493 TYR A N 1
ATOM 4066 C CA . TYR A 1 493 ? 33.176 -3.011 18.900 1.00 76.69 493 TYR A CA 1
ATOM 4067 C C . TYR A 1 493 ? 31.938 -3.886 19.159 1.00 76.69 493 TYR A C 1
ATOM 4069 O O . TYR A 1 493 ? 30.817 -3.379 19.085 1.00 76.69 493 TYR A O 1
ATOM 4077 N N . PRO A 1 494 ? 32.113 -5.164 19.553 1.00 79.94 494 PRO A N 1
ATOM 4078 C CA . PRO A 1 494 ? 31.015 -6.133 19.595 1.00 79.94 494 PRO A CA 1
ATOM 4079 C C . PRO A 1 494 ? 29.862 -5.800 20.552 1.00 79.94 494 PRO A C 1
ATOM 4081 O O . PRO A 1 494 ? 28.703 -5.990 20.189 1.00 79.94 494 PRO A O 1
ATOM 4084 N N . THR A 1 495 ? 30.142 -5.317 21.769 1.00 78.62 495 THR A N 1
ATOM 4085 C CA . THR A 1 495 ? 29.103 -5.038 22.783 1.00 78.62 495 THR A CA 1
ATOM 4086 C C . THR A 1 495 ? 28.165 -3.922 22.316 1.00 78.62 495 THR A C 1
ATOM 4088 O O . THR A 1 495 ? 26.940 -4.066 22.338 1.00 78.62 495 THR A O 1
ATOM 4091 N N . VAL A 1 496 ? 28.751 -2.834 21.809 1.00 81.12 496 VAL A N 1
ATOM 4092 C CA . VAL A 1 496 ? 28.023 -1.681 21.269 1.00 81.12 496 VAL A CA 1
ATOM 4093 C C . VAL A 1 496 ? 27.333 -2.035 19.954 1.00 81.12 496 VAL A C 1
ATOM 4095 O O . VAL A 1 496 ? 26.170 -1.686 19.767 1.00 81.12 496 VAL A O 1
ATOM 4098 N N . GLU A 1 497 ? 27.991 -2.786 19.070 1.00 79.44 497 GLU A N 1
ATOM 4099 C CA . GLU A 1 497 ? 27.387 -3.275 17.829 1.00 79.44 497 GLU A CA 1
ATOM 4100 C C . GLU A 1 497 ? 26.160 -4.158 18.104 1.00 79.44 497 GLU A C 1
ATOM 4102 O O . GLU A 1 497 ? 25.120 -3.992 17.464 1.00 79.44 497 GLU A O 1
ATOM 4107 N N . ARG A 1 498 ? 26.232 -5.041 19.109 1.00 82.69 498 ARG A N 1
ATOM 4108 C CA . ARG A 1 498 ? 25.099 -5.867 19.539 1.00 82.69 498 ARG A CA 1
ATOM 4109 C C . ARG A 1 498 ? 23.949 -5.016 20.071 1.00 82.69 498 ARG A C 1
ATOM 4111 O O . ARG A 1 498 ? 22.808 -5.264 19.690 1.00 82.69 498 ARG A O 1
ATOM 4118 N N . PHE A 1 499 ? 24.224 -4.018 20.911 1.00 84.75 499 PHE A N 1
ATOM 4119 C CA . PHE A 1 499 ? 23.203 -3.079 21.390 1.00 84.75 499 PHE A CA 1
ATOM 4120 C C . PHE A 1 499 ? 22.540 -2.320 20.231 1.00 84.75 499 PHE A C 1
ATOM 4122 O O . PHE A 1 499 ? 21.311 -2.228 20.167 1.00 84.75 499 PHE A O 1
ATOM 4129 N N . ILE A 1 500 ? 23.347 -1.830 19.285 1.00 83.31 500 ILE A N 1
ATOM 4130 C CA . ILE A 1 500 ? 22.895 -1.119 18.085 1.00 83.31 500 ILE A CA 1
ATOM 4131 C C . ILE A 1 500 ? 22.010 -2.017 17.215 1.00 83.31 500 ILE A C 1
ATOM 4133 O O . ILE A 1 500 ? 20.972 -1.563 16.733 1.00 83.31 500 ILE A O 1
ATOM 4137 N N . HIS A 1 501 ? 22.392 -3.281 17.019 1.00 83.56 501 HIS A N 1
ATOM 4138 C CA . HIS A 1 501 ? 21.611 -4.250 16.247 1.00 83.56 501 HIS A CA 1
ATOM 4139 C C . HIS A 1 501 ? 20.292 -4.594 16.929 1.00 83.56 501 HIS A C 1
ATOM 4141 O O . HIS A 1 501 ? 19.233 -4.498 16.308 1.00 83.56 501 HIS A O 1
ATOM 4147 N N . LEU A 1 502 ? 20.345 -4.940 18.222 1.00 80.62 502 LEU A N 1
ATOM 4148 C CA . LEU A 1 502 ? 19.162 -5.289 19.000 1.00 80.62 502 LEU A CA 1
ATOM 4149 C C . LEU A 1 502 ? 18.147 -4.148 18.949 1.00 80.62 502 LEU A C 1
ATOM 4151 O O . LEU A 1 502 ? 16.994 -4.399 18.635 1.00 80.62 502 LEU A O 1
ATOM 4155 N N . ASN A 1 503 ? 18.567 -2.900 19.147 1.00 80.75 503 ASN A N 1
ATOM 4156 C CA . ASN A 1 503 ? 17.671 -1.741 19.122 1.00 80.75 503 ASN A CA 1
ATOM 4157 C C . ASN A 1 503 ? 17.409 -1.168 17.713 1.00 80.75 503 ASN A C 1
ATOM 4159 O O . ASN A 1 503 ? 16.928 -0.044 17.598 1.00 80.75 503 ASN A O 1
ATOM 4163 N N . LYS A 1 504 ? 17.751 -1.896 16.635 1.00 80.06 504 LYS A N 1
ATOM 4164 C CA . LYS A 1 504 ? 17.568 -1.478 15.224 1.00 80.06 504 LYS A CA 1
ATOM 4165 C C . LYS A 1 504 ? 18.175 -0.103 14.887 1.00 80.06 504 LYS A C 1
ATOM 4167 O O . LYS A 1 504 ? 17.785 0.575 13.923 1.00 80.06 504 LYS A O 1
ATOM 4172 N N . MET A 1 505 ? 19.193 0.297 15.648 1.00 82.69 505 MET A N 1
ATOM 4173 C CA . MET A 1 505 ? 19.953 1.529 15.451 1.00 82.69 505 MET A CA 1
ATOM 4174 C C . MET A 1 505 ? 20.888 1.434 14.250 1.00 82.69 505 MET A C 1
ATOM 4176 O O . MET A 1 505 ? 21.205 2.466 13.663 1.00 82.69 505 MET A O 1
ATOM 4180 N N . CYS A 1 506 ? 21.290 0.225 13.843 1.00 81.88 506 CYS A N 1
ATOM 4181 C CA . CYS A 1 506 ? 22.085 -0.026 12.635 1.00 81.88 506 CYS A CA 1
ATOM 4182 C C . CYS A 1 506 ? 21.432 0.611 11.401 1.00 81.88 506 CYS A C 1
ATOM 4184 O O . CYS A 1 506 ? 22.074 1.372 10.682 1.00 81.88 506 CYS A O 1
ATOM 4186 N N . THR A 1 507 ? 20.118 0.441 11.234 1.00 75.94 507 THR A N 1
ATOM 4187 C CA . THR A 1 507 ? 19.339 1.093 10.174 1.00 75.94 507 THR A CA 1
ATOM 4188 C C . THR A 1 507 ? 19.261 2.614 10.364 1.00 75.94 507 THR A C 1
ATOM 4190 O O . THR A 1 507 ? 19.132 3.359 9.398 1.00 75.94 507 THR A O 1
ATOM 4193 N N . SER A 1 508 ? 19.305 3.113 11.609 1.00 73.88 508 SER A N 1
ATOM 4194 C CA . SER A 1 508 ? 19.160 4.549 11.929 1.00 73.88 508 SER A CA 1
ATOM 4195 C C . SER A 1 508 ? 20.416 5.326 11.628 1.00 73.88 508 SER A C 1
ATOM 4197 O O . SER A 1 508 ? 20.358 6.444 11.125 1.00 73.88 508 SER A O 1
ATOM 4199 N N . LEU A 1 509 ? 21.531 4.738 12.030 1.00 73.00 509 LEU A N 1
ATOM 4200 C CA . LEU A 1 509 ? 22.857 5.298 11.910 1.00 73.00 509 LEU A CA 1
ATOM 4201 C C . LEU A 1 509 ? 23.505 4.885 10.586 1.00 73.00 509 LEU A C 1
ATOM 4203 O O . LEU A 1 509 ? 24.540 5.436 10.249 1.00 73.00 509 LEU A O 1
ATOM 4207 N N . G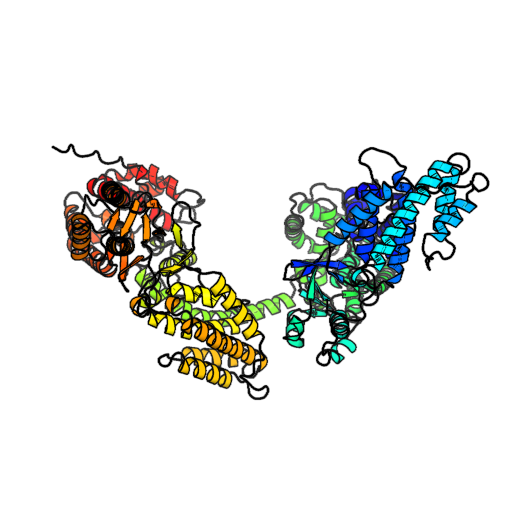LN A 1 510 ? 22.876 3.970 9.836 1.00 70.56 510 GLN A N 1
ATOM 4208 C CA . GLN A 1 510 ? 23.391 3.388 8.593 1.00 70.56 510 GLN A CA 1
ATOM 4209 C C . GLN A 1 510 ? 24.776 2.769 8.790 1.00 70.56 510 GLN A C 1
ATOM 4211 O O . GLN A 1 510 ? 25.687 2.958 7.991 1.00 70.56 510 GLN A O 1
ATOM 4216 N N . ILE A 1 511 ? 24.920 2.050 9.899 1.00 72.25 511 ILE A N 1
ATOM 4217 C CA . ILE A 1 511 ? 26.132 1.306 10.213 1.00 72.25 511 ILE A CA 1
ATOM 4218 C C . ILE A 1 511 ? 26.028 -0.032 9.490 1.00 72.25 511 ILE A C 1
ATOM 4220 O O . ILE A 1 511 ? 25.039 -0.748 9.664 1.00 72.25 511 ILE A O 1
ATOM 4224 N N . GLU A 1 512 ? 27.049 -0.366 8.703 1.00 69.44 512 GLU A N 1
ATOM 4225 C CA . GLU A 1 512 ? 27.267 -1.726 8.210 1.00 69.44 512 GLU A CA 1
ATOM 4226 C C . GLU A 1 512 ? 27.494 -2.640 9.416 1.00 69.44 512 GLU A C 1
ATOM 4228 O O . GLU A 1 512 ? 28.587 -2.721 9.967 1.00 69.44 512 GLU A O 1
ATOM 4233 N N . CYS A 1 513 ? 26.413 -3.251 9.894 1.00 77.12 513 CYS A N 1
ATOM 4234 C CA . CYS A 1 513 ? 26.429 -4.105 11.068 1.00 77.12 513 CYS A CA 1
ATOM 4235 C C . CYS A 1 513 ? 26.680 -5.548 10.638 1.00 77.12 513 CYS A C 1
ATOM 4237 O O . CYS A 1 513 ? 25.911 -6.103 9.852 1.00 77.12 513 CYS A O 1
ATOM 4239 N N . ALA A 1 514 ? 27.712 -6.177 11.192 1.00 75.06 514 ALA A N 1
ATOM 4240 C CA . ALA A 1 514 ? 28.075 -7.557 10.903 1.00 75.06 514 ALA A CA 1
ATOM 4241 C C . ALA A 1 514 ? 26.942 -8.536 11.244 1.00 75.06 514 ALA A C 1
ATOM 4243 O O . ALA A 1 514 ? 26.784 -9.541 10.557 1.00 75.06 514 ALA A O 1
ATOM 4244 N N . LEU A 1 515 ? 26.115 -8.231 12.252 1.00 79.25 515 LEU A N 1
ATOM 4245 C CA . LEU A 1 515 ? 24.933 -9.028 12.599 1.00 79.25 515 LEU A CA 1
ATOM 4246 C C . LEU A 1 515 ? 23.821 -8.892 11.550 1.00 79.25 515 LEU A C 1
ATOM 4248 O O . LEU A 1 515 ? 23.259 -9.904 11.146 1.00 79.25 515 LEU A O 1
ATOM 4252 N N . CYS A 1 516 ? 23.558 -7.681 11.043 1.00 74.44 516 CYS A N 1
ATOM 4253 C CA . CYS A 1 516 ? 22.639 -7.478 9.914 1.00 74.44 516 CYS A CA 1
ATOM 4254 C C . CYS A 1 516 ? 23.139 -8.181 8.651 1.00 74.44 516 CYS A C 1
ATOM 4256 O O . CYS A 1 516 ? 22.350 -8.801 7.953 1.00 74.44 516 CYS A O 1
ATOM 4258 N N . ILE A 1 517 ? 24.442 -8.104 8.370 1.00 72.62 517 ILE A N 1
ATOM 4259 C CA . ILE A 1 517 ? 25.062 -8.762 7.217 1.00 72.62 517 ILE A CA 1
ATOM 4260 C C . ILE A 1 517 ? 25.014 -10.284 7.385 1.00 72.62 517 ILE A C 1
ATOM 4262 O O . ILE A 1 517 ? 24.721 -10.986 6.432 1.00 72.62 517 ILE A O 1
ATOM 4266 N N . ALA A 1 518 ? 25.245 -10.823 8.582 1.00 74.12 518 ALA A N 1
ATOM 4267 C CA . ALA A 1 518 ? 25.116 -12.255 8.844 1.00 74.12 518 ALA A CA 1
ATOM 4268 C C . ALA A 1 518 ? 23.661 -12.735 8.720 1.00 74.12 518 ALA A C 1
ATOM 4270 O O . ALA A 1 518 ? 23.427 -13.795 8.147 1.00 74.12 518 ALA A O 1
ATOM 4271 N N . GLU A 1 519 ? 22.688 -11.953 9.204 1.00 73.06 519 GLU A N 1
ATOM 4272 C CA . GLU A 1 519 ? 21.255 -12.198 8.993 1.00 73.06 519 GLU A CA 1
ATOM 4273 C C . GLU A 1 519 ? 20.884 -12.112 7.507 1.00 73.06 519 GLU A C 1
ATOM 4275 O O . GLU A 1 519 ? 20.128 -12.953 7.034 1.00 73.06 519 GLU A O 1
ATOM 4280 N N . GLN A 1 520 ? 21.457 -11.165 6.755 1.00 60.94 520 GLN A N 1
ATOM 4281 C CA . GLN A 1 520 ? 21.288 -11.035 5.304 1.00 60.94 520 GLN A CA 1
ATOM 4282 C C . GLN A 1 520 ? 21.917 -12.204 4.553 1.00 60.94 520 GLN A C 1
ATOM 4284 O O . GLN A 1 520 ? 21.229 -12.811 3.756 1.00 60.94 520 GLN A O 1
ATOM 4289 N N . ILE A 1 521 ? 23.152 -12.604 4.855 1.00 62.50 521 ILE A N 1
ATOM 4290 C CA . ILE A 1 521 ? 23.826 -13.759 4.239 1.00 62.50 521 ILE A CA 1
ATOM 4291 C C . ILE A 1 521 ? 23.097 -15.064 4.590 1.00 62.50 521 ILE A C 1
ATOM 4293 O O . ILE A 1 521 ? 22.991 -15.965 3.758 1.00 62.50 521 ILE A O 1
ATOM 4297 N N . ALA A 1 522 ? 22.577 -15.195 5.814 1.00 55.47 522 ALA A N 1
ATOM 4298 C CA . ALA A 1 522 ? 21.731 -16.321 6.204 1.00 55.47 522 ALA A CA 1
ATOM 4299 C C . ALA A 1 522 ? 20.382 -16.295 5.465 1.00 55.47 522 ALA A C 1
ATOM 4301 O O . ALA A 1 522 ? 19.914 -17.344 5.027 1.00 55.47 522 ALA A O 1
ATOM 4302 N N . ALA A 1 523 ? 19.796 -15.110 5.272 1.00 47.28 523 ALA A N 1
ATOM 4303 C CA . ALA A 1 523 ? 18.583 -14.904 4.487 1.00 47.28 523 ALA A CA 1
ATOM 4304 C C . ALA A 1 523 ? 18.809 -15.111 2.978 1.00 47.28 523 ALA A C 1
ATOM 4306 O O . ALA A 1 523 ? 17.907 -15.608 2.316 1.00 47.28 523 ALA A O 1
ATOM 4307 N N . GLU A 1 524 ? 19.996 -14.798 2.453 1.00 42.59 524 GLU A N 1
ATOM 4308 C CA . GLU A 1 524 ? 20.437 -14.971 1.062 1.00 42.59 524 GLU A CA 1
ATOM 4309 C C . GLU A 1 524 ? 20.730 -16.445 0.762 1.00 42.59 524 GLU A C 1
ATOM 4311 O O . GLU A 1 524 ? 20.251 -16.972 -0.237 1.00 42.59 524 GLU A O 1
ATOM 4316 N N . LYS A 1 525 ? 21.387 -17.172 1.677 1.00 43.34 525 LYS A N 1
ATOM 4317 C CA . LYS A 1 525 ? 21.516 -18.639 1.583 1.00 43.34 525 LYS A CA 1
ATOM 4318 C C . LYS A 1 525 ? 20.171 -19.355 1.721 1.00 43.34 525 LYS A C 1
ATOM 4320 O O . LYS A 1 525 ? 19.942 -20.356 1.055 1.00 43.34 525 LYS A O 1
ATOM 4325 N N . GLN A 1 526 ? 19.258 -18.826 2.539 1.00 38.28 526 GLN A N 1
ATOM 4326 C CA . GLN A 1 526 ? 17.860 -19.271 2.562 1.00 38.28 526 GLN A CA 1
ATOM 4327 C C . GLN A 1 526 ? 17.064 -18.822 1.325 1.00 38.28 526 GLN A C 1
ATOM 4329 O O . GLN A 1 526 ? 16.022 -19.412 1.052 1.00 38.28 526 GLN A O 1
ATOM 4334 N N . ALA A 1 527 ? 17.502 -17.798 0.586 1.00 38.25 527 ALA A N 1
ATOM 4335 C CA . ALA A 1 527 ? 16.857 -17.334 -0.642 1.00 38.25 527 ALA A CA 1
ATOM 4336 C C . ALA A 1 527 ? 17.229 -18.218 -1.844 1.00 38.25 527 ALA A C 1
ATOM 4338 O O . ALA A 1 527 ? 16.336 -18.566 -2.610 1.00 38.25 527 ALA A O 1
ATOM 4339 N N . GLU A 1 528 ? 18.483 -18.679 -1.945 1.00 36.91 528 GLU A N 1
ATOM 4340 C CA . GLU A 1 528 ? 18.936 -19.609 -2.999 1.00 36.91 528 GLU A CA 1
ATOM 4341 C C . GLU A 1 528 ? 18.226 -20.980 -2.951 1.00 36.91 528 GLU A C 1
ATOM 4343 O O . GLU A 1 528 ? 18.001 -21.606 -3.988 1.00 36.91 528 GLU A O 1
ATOM 4348 N N . GLU A 1 529 ? 17.818 -21.458 -1.768 1.00 39.38 529 GLU A N 1
ATOM 4349 C CA . GLU A 1 529 ? 17.022 -22.692 -1.637 1.00 39.38 529 GLU A CA 1
ATOM 4350 C C . GLU A 1 529 ? 15.510 -22.451 -1.833 1.00 39.38 529 GLU A C 1
ATOM 4352 O O . GLU A 1 529 ? 14.820 -23.323 -2.362 1.00 39.38 529 GLU A O 1
ATOM 4357 N N . LYS A 1 530 ? 15.003 -21.243 -1.532 1.00 38.38 530 LYS A N 1
ATOM 4358 C CA . LYS A 1 530 ? 13.610 -20.821 -1.811 1.00 38.38 530 LYS A CA 1
ATOM 4359 C C . LYS A 1 530 ? 13.308 -20.661 -3.310 1.00 38.38 530 LYS A C 1
ATOM 4361 O O . LYS A 1 530 ? 12.153 -20.790 -3.718 1.00 38.38 530 LYS A O 1
ATOM 4366 N N . GLU A 1 531 ? 14.319 -20.392 -4.135 1.00 38.41 531 GLU A N 1
ATOM 4367 C CA . GLU A 1 531 ? 14.171 -20.087 -5.567 1.00 38.41 531 GLU A CA 1
ATOM 4368 C C . GLU A 1 531 ? 13.905 -21.328 -6.442 1.00 38.41 531 GLU A C 1
ATOM 4370 O O . GLU A 1 531 ? 13.300 -21.224 -7.508 1.00 38.41 531 GLU A O 1
ATOM 4375 N N . LYS A 1 532 ? 14.289 -22.530 -5.989 1.00 36.66 532 LYS A N 1
ATOM 4376 C CA . LYS A 1 532 ? 14.156 -23.772 -6.776 1.00 36.66 532 LYS A CA 1
ATOM 4377 C C . LYS A 1 532 ? 12.739 -24.338 -6.860 1.00 36.66 532 LYS A C 1
ATOM 4379 O O . LYS A 1 532 ? 12.467 -25.129 -7.759 1.00 36.66 532 LYS A O 1
ATOM 4384 N N . GLU A 1 533 ? 11.838 -23.957 -5.957 1.00 39.53 533 GLU A N 1
ATOM 4385 C CA . GLU A 1 533 ? 10.562 -24.669 -5.782 1.00 39.53 533 GLU A CA 1
ATOM 4386 C C . GLU A 1 533 ? 9.323 -23.817 -6.129 1.00 39.53 533 GLU A C 1
ATOM 4388 O O . GLU A 1 533 ? 8.338 -24.332 -6.664 1.00 39.53 533 GLU A O 1
ATOM 4393 N N . SER A 1 534 ? 9.411 -22.485 -5.991 1.00 38.97 534 SER A N 1
ATOM 4394 C CA . SER A 1 534 ? 8.511 -21.540 -6.688 1.00 38.97 534 SER A CA 1
ATOM 4395 C C . SER A 1 534 ? 8.667 -21.638 -8.219 1.00 38.97 534 SER A C 1
ATOM 4397 O O . SER A 1 534 ? 7.708 -21.447 -8.979 1.00 38.97 534 SER A O 1
ATOM 4399 N N . ALA A 1 535 ? 9.867 -22.025 -8.664 1.00 39.53 535 ALA A N 1
ATOM 4400 C CA . ALA A 1 535 ? 10.233 -22.208 -10.058 1.00 39.53 535 ALA A CA 1
ATOM 4401 C C . ALA A 1 535 ? 9.395 -23.264 -10.781 1.00 39.53 535 ALA A C 1
ATOM 4403 O O . ALA A 1 535 ? 8.803 -22.939 -11.799 1.00 39.53 535 ALA A O 1
ATOM 4404 N N . GLU A 1 536 ? 9.254 -24.497 -10.279 1.00 43.12 536 GLU A N 1
ATOM 4405 C CA . GLU A 1 536 ? 8.630 -25.598 -11.046 1.00 43.12 536 GLU A CA 1
ATOM 4406 C C . GLU A 1 536 ? 7.158 -25.356 -11.439 1.00 43.12 536 GLU A C 1
ATOM 4408 O O . GLU A 1 536 ? 6.694 -25.849 -12.474 1.00 43.12 536 GLU A O 1
ATOM 4413 N N . ARG A 1 537 ? 6.404 -24.586 -10.645 1.00 45.22 537 ARG A N 1
ATOM 4414 C CA . ARG A 1 537 ? 4.992 -24.268 -10.927 1.00 45.22 537 ARG A CA 1
ATOM 4415 C C . ARG A 1 537 ? 4.844 -23.069 -11.864 1.00 45.22 537 ARG A C 1
ATOM 4417 O O . ARG A 1 537 ? 4.012 -23.104 -12.770 1.00 45.22 537 ARG A O 1
ATOM 4424 N N . THR A 1 538 ? 5.681 -22.057 -11.668 1.00 54.53 538 THR A N 1
ATOM 4425 C CA . THR A 1 538 ? 5.805 -20.870 -12.525 1.00 54.53 538 THR A CA 1
ATOM 4426 C C . THR A 1 538 ? 6.278 -21.265 -13.931 1.00 54.53 538 THR A C 1
ATOM 4428 O O . THR A 1 538 ? 5.695 -20.858 -14.933 1.00 54.53 538 THR A O 1
ATOM 4431 N N . VAL A 1 539 ? 7.231 -22.197 -13.993 1.00 60.34 539 VAL A N 1
ATOM 4432 C CA . VAL A 1 539 ? 7.746 -22.874 -15.190 1.00 60.34 539 VAL A CA 1
ATOM 4433 C C . VAL A 1 539 ? 6.619 -23.524 -15.999 1.00 60.34 539 VAL A C 1
ATOM 4435 O O . VAL A 1 539 ? 6.458 -23.232 -17.181 1.00 60.34 539 VAL A O 1
ATOM 4438 N N . GLN A 1 540 ? 5.783 -24.366 -15.386 1.00 63.19 540 GLN A N 1
ATOM 4439 C CA . GLN A 1 540 ? 4.722 -25.070 -16.124 1.00 63.19 540 GLN A CA 1
ATOM 4440 C C . GLN A 1 540 ? 3.592 -24.140 -16.600 1.00 63.19 540 GLN A C 1
ATOM 4442 O O . GLN A 1 540 ? 3.038 -24.368 -17.676 1.00 63.19 540 GLN A O 1
ATOM 4447 N N . LEU A 1 541 ? 3.256 -23.098 -15.829 1.00 70.69 541 LEU A N 1
ATOM 4448 C CA . LEU A 1 541 ? 2.308 -22.049 -16.229 1.00 70.69 541 LEU A CA 1
ATOM 4449 C C . LEU A 1 541 ? 2.815 -21.304 -17.470 1.00 70.69 541 LEU A C 1
ATOM 4451 O O . LEU A 1 541 ? 2.115 -21.253 -18.485 1.00 70.69 541 LEU A O 1
ATOM 4455 N N . PHE A 1 542 ? 4.034 -20.760 -17.408 1.00 73.50 542 PHE A N 1
ATOM 4456 C CA . PHE A 1 542 ? 4.591 -19.984 -18.512 1.00 73.50 542 PHE A CA 1
ATOM 4457 C C . PHE A 1 542 ? 4.881 -20.842 -19.736 1.00 73.50 542 PHE A C 1
ATOM 4459 O O . PHE A 1 542 ? 4.644 -20.375 -20.840 1.00 73.50 542 PHE A O 1
ATOM 4466 N N . GLN A 1 543 ? 5.270 -22.109 -19.578 1.00 78.62 543 GLN A N 1
ATOM 4467 C CA . GLN A 1 543 ? 5.457 -23.013 -20.714 1.00 78.62 543 GLN A CA 1
ATOM 4468 C C . GLN A 1 543 ? 4.167 -23.197 -21.534 1.00 78.62 543 GLN A C 1
ATOM 4470 O O . GLN A 1 543 ? 4.214 -23.186 -22.763 1.00 78.62 543 GLN A O 1
ATOM 4475 N N . ILE A 1 544 ? 3.014 -23.345 -20.869 1.00 81.81 544 ILE A N 1
ATOM 4476 C CA . ILE A 1 544 ? 1.720 -23.474 -21.553 1.00 81.81 544 ILE A CA 1
ATOM 4477 C C . ILE A 1 544 ? 1.350 -22.152 -22.227 1.00 81.81 544 ILE A C 1
ATOM 4479 O O . ILE A 1 544 ? 1.028 -22.147 -23.412 1.00 81.81 544 ILE A O 1
ATOM 4483 N N . LEU A 1 545 ? 1.414 -21.032 -21.500 1.00 85.31 545 LEU A N 1
ATOM 4484 C CA . LEU A 1 545 ? 1.016 -19.727 -22.038 1.00 85.31 545 LEU A CA 1
ATOM 4485 C C . LEU A 1 545 ? 1.899 -19.290 -23.211 1.00 85.31 545 LEU A C 1
ATOM 4487 O O . LEU A 1 545 ? 1.380 -18.798 -24.210 1.00 85.31 545 LEU A O 1
ATOM 4491 N N . LEU A 1 546 ? 3.208 -19.530 -23.130 1.00 86.75 546 LEU A N 1
ATOM 4492 C CA . LEU A 1 546 ? 4.160 -19.198 -24.185 1.00 86.75 546 LEU A CA 1
ATOM 4493 C C . LEU A 1 546 ? 3.842 -19.947 -25.485 1.00 86.75 546 LEU A C 1
ATOM 4495 O O . LEU A 1 546 ? 3.900 -19.351 -26.550 1.00 86.75 546 LEU A O 1
ATOM 4499 N N . HIS A 1 547 ? 3.418 -21.212 -25.411 1.00 86.88 547 HIS A N 1
ATOM 4500 C CA . HIS A 1 547 ? 3.022 -21.985 -26.594 1.00 86.88 547 HIS A CA 1
ATOM 4501 C C . HIS A 1 547 ? 1.785 -21.415 -27.310 1.00 86.88 547 HIS A C 1
ATOM 4503 O O . HIS A 1 547 ? 1.648 -21.574 -28.519 1.00 86.88 547 HIS A O 1
ATOM 4509 N N . PHE A 1 548 ? 0.881 -20.757 -26.578 1.00 85.75 548 PHE A N 1
ATOM 4510 C CA . PHE A 1 548 ? -0.304 -20.115 -27.158 1.00 85.75 548 PHE A CA 1
ATOM 4511 C C . PHE A 1 548 ? -0.067 -18.664 -27.593 1.00 85.75 548 PHE A C 1
ATOM 4513 O O . PHE A 1 548 ? -0.853 -18.152 -28.386 1.00 85.75 548 PHE A O 1
ATOM 4520 N N . TYR A 1 549 ? 0.970 -18.009 -27.066 1.00 89.75 549 TYR A N 1
ATOM 4521 C CA . TYR A 1 549 ? 1.230 -16.579 -27.257 1.00 89.75 549 TYR A CA 1
ATOM 4522 C C . TYR A 1 549 ? 2.418 -16.281 -28.182 1.00 89.75 549 TYR A C 1
ATOM 4524 O O . TYR A 1 549 ? 2.508 -15.210 -28.769 1.00 89.75 549 TYR A O 1
ATOM 4532 N N . VAL A 1 550 ? 3.379 -17.196 -28.289 1.00 90.12 550 VAL A N 1
ATOM 4533 C CA . VAL A 1 550 ? 4.568 -17.036 -29.127 1.00 90.12 550 VAL A CA 1
ATOM 4534 C C . VAL A 1 550 ? 4.468 -17.983 -30.311 1.00 90.12 550 VAL A C 1
ATOM 4536 O O . VAL A 1 550 ? 4.176 -19.168 -30.161 1.00 90.12 550 VAL A O 1
ATOM 4539 N N . HIS A 1 551 ? 4.730 -17.455 -31.505 1.00 91.00 551 HIS A N 1
ATOM 4540 C CA . HIS A 1 551 ? 4.715 -18.229 -32.737 1.00 91.00 551 HIS A CA 1
ATOM 4541 C C . HIS A 1 551 ? 5.785 -19.335 -32.706 1.00 91.00 551 HIS A C 1
ATOM 4543 O O . HIS A 1 551 ? 6.905 -19.110 -32.245 1.00 91.00 551 HIS A O 1
ATOM 4549 N N . GLU A 1 552 ? 5.475 -20.511 -33.261 1.00 89.44 552 GLU A N 1
ATOM 4550 C CA . GLU A 1 552 ? 6.325 -21.711 -33.192 1.00 89.44 552 GLU A CA 1
ATOM 4551 C C . GLU A 1 552 ? 7.769 -21.507 -33.693 1.00 89.44 552 GLU A C 1
ATOM 4553 O O . GLU A 1 552 ? 8.691 -22.028 -33.081 1.00 89.44 552 GLU A O 1
ATOM 4558 N N . ASP A 1 553 ? 7.991 -20.704 -34.740 1.00 89.19 553 ASP A N 1
ATOM 4559 C CA . ASP A 1 553 ? 9.333 -20.343 -35.240 1.00 89.19 553 ASP A CA 1
ATOM 4560 C C . ASP A 1 553 ? 10.209 -19.566 -34.243 1.00 89.19 553 ASP A C 1
ATOM 4562 O O . ASP A 1 553 ? 11.433 -19.649 -34.306 1.00 89.19 553 ASP A O 1
ATOM 4566 N N . VAL A 1 554 ? 9.597 -18.771 -33.362 1.00 91.00 554 VAL A N 1
ATOM 4567 C CA . VAL A 1 554 ? 10.306 -17.897 -32.409 1.00 91.00 554 VAL A CA 1
ATOM 4568 C C . VAL A 1 554 ? 10.355 -18.541 -31.026 1.00 91.00 554 VAL A C 1
ATOM 4570 O O . VAL A 1 554 ? 11.236 -18.231 -30.229 1.00 91.00 554 VAL A O 1
ATOM 4573 N N . LEU A 1 555 ? 9.454 -19.490 -30.753 1.00 90.00 555 LEU A N 1
ATOM 4574 C CA . LEU A 1 555 ? 9.367 -20.218 -29.490 1.00 90.00 555 LEU A CA 1
ATOM 4575 C C . LEU A 1 555 ? 10.717 -20.808 -29.014 1.00 90.00 555 LEU A C 1
ATOM 4577 O O . LEU A 1 555 ? 11.000 -20.675 -27.825 1.00 90.00 555 LEU A O 1
ATOM 4581 N N . PRO A 1 556 ? 11.594 -21.377 -29.876 1.00 93.06 556 PRO A N 1
ATOM 4582 C CA . PRO A 1 556 ? 12.898 -21.899 -29.455 1.00 93.06 556 PRO A CA 1
ATOM 4583 C C . PRO A 1 556 ? 13.884 -20.852 -28.919 1.00 93.06 556 PRO A C 1
ATOM 4585 O O . PRO A 1 556 ? 14.889 -21.235 -28.327 1.00 93.06 556 PRO A O 1
ATOM 4588 N N . LEU A 1 557 ? 13.636 -19.553 -29.132 1.00 91.12 557 LEU A N 1
ATOM 4589 C CA . LEU A 1 557 ? 14.483 -18.474 -28.606 1.00 91.12 557 LEU A CA 1
ATOM 4590 C C . LEU A 1 557 ? 14.266 -18.222 -27.111 1.00 91.12 557 LEU A C 1
ATOM 4592 O O . LEU A 1 557 ? 15.060 -17.522 -26.486 1.00 91.12 557 LEU A O 1
ATOM 4596 N N . PHE A 1 558 ? 13.193 -18.772 -26.547 1.00 89.31 558 PHE A N 1
ATOM 4597 C CA . PHE A 1 558 ? 12.832 -18.600 -25.151 1.00 89.31 558 PHE A CA 1
ATOM 4598 C C . PHE A 1 558 ? 13.249 -19.834 -24.358 1.00 89.31 558 PHE A C 1
ATOM 4600 O O . PHE A 1 558 ? 12.734 -20.936 -24.558 1.00 89.31 558 PHE A O 1
ATOM 4607 N N . THR A 1 559 ? 14.175 -19.638 -23.426 1.00 83.75 559 THR A N 1
ATOM 4608 C CA . THR A 1 559 ? 14.590 -20.662 -22.471 1.00 83.75 559 THR A CA 1
ATOM 4609 C C . THR A 1 559 ? 13.877 -20.422 -21.158 1.00 83.75 559 THR A C 1
ATOM 4611 O O . THR A 1 559 ? 13.892 -19.327 -20.614 1.00 83.75 559 THR A O 1
ATOM 4614 N N . LEU A 1 560 ? 13.230 -21.450 -20.635 1.00 69.69 560 LEU A N 1
ATOM 4615 C CA . LEU A 1 560 ? 12.497 -21.342 -19.387 1.00 69.69 560 LEU A CA 1
ATOM 4616 C C . LEU A 1 560 ? 13.470 -21.291 -18.195 1.00 69.69 560 LEU A C 1
ATOM 4618 O O . LEU A 1 560 ? 14.360 -22.136 -18.102 1.00 69.69 560 LEU A O 1
ATOM 4622 N N . VAL A 1 561 ? 13.278 -20.338 -17.280 1.00 69.50 561 VAL A N 1
ATOM 4623 C CA . VAL A 1 561 ? 14.087 -20.190 -16.055 1.00 69.50 561 VAL A CA 1
ATOM 4624 C C . VAL A 1 561 ? 13.195 -20.065 -14.823 1.00 69.50 561 VAL A C 1
ATOM 4626 O O . VAL A 1 561 ? 11.979 -19.912 -14.941 1.00 69.50 561 VAL A O 1
ATOM 4629 N N . ASN A 1 562 ? 13.791 -20.128 -13.631 1.00 51.12 562 ASN A N 1
ATOM 4630 C CA . ASN A 1 562 ? 13.073 -20.194 -12.355 1.00 51.12 562 ASN A CA 1
ATOM 4631 C C . ASN A 1 562 ? 12.046 -19.060 -12.143 1.00 51.12 562 ASN A C 1
ATOM 4633 O O . ASN A 1 562 ? 11.002 -19.295 -11.539 1.00 51.12 562 ASN A O 1
ATOM 4637 N N . GLU A 1 563 ? 12.286 -17.868 -12.698 1.00 51.16 563 GLU A N 1
ATOM 4638 C CA . GLU A 1 563 ? 11.403 -16.697 -12.566 1.00 51.16 563 GLU A CA 1
ATOM 4639 C C . GLU A 1 563 ? 10.624 -16.327 -13.853 1.00 51.16 563 GLU A C 1
ATOM 4641 O O . GLU A 1 563 ? 10.038 -15.247 -13.939 1.00 51.16 563 GLU A O 1
ATOM 4646 N N . GLY A 1 564 ? 10.590 -17.197 -14.875 1.00 66.31 564 GLY A N 1
ATOM 4647 C CA . GLY A 1 564 ? 9.913 -16.918 -16.149 1.00 66.31 564 GLY A CA 1
ATOM 4648 C C . GLY A 1 564 ? 10.627 -17.532 -17.352 1.00 66.31 564 GLY A C 1
ATOM 4649 O O . GLY A 1 564 ? 10.648 -18.750 -17.524 1.00 66.31 564 GLY A O 1
ATOM 4650 N N . PHE A 1 565 ? 11.195 -16.690 -18.213 1.00 73.50 565 PHE A N 1
ATOM 4651 C CA . PHE A 1 565 ? 11.963 -17.111 -19.386 1.00 73.50 565 PHE A CA 1
ATOM 4652 C C . PHE A 1 565 ? 13.093 -16.117 -19.678 1.00 73.50 565 PHE A C 1
ATOM 4654 O O . PHE A 1 565 ? 12.945 -14.908 -19.518 1.00 73.50 565 PHE A O 1
ATOM 4661 N N . GLU A 1 566 ? 14.221 -16.639 -20.135 1.00 81.88 566 GLU A N 1
ATOM 4662 C CA . GLU A 1 566 ? 15.330 -15.893 -20.707 1.00 81.88 566 GLU A CA 1
ATOM 4663 C C . GLU A 1 566 ? 15.254 -15.965 -22.229 1.00 81.88 566 GLU A C 1
ATOM 4665 O O . GLU A 1 566 ? 14.996 -17.018 -22.814 1.00 81.88 566 GLU A O 1
ATOM 4670 N N . ALA A 1 567 ? 15.490 -14.833 -22.876 1.00 88.00 567 ALA A N 1
ATOM 4671 C CA . ALA A 1 567 ? 15.688 -14.743 -24.311 1.00 88.00 567 ALA A CA 1
ATOM 4672 C C . ALA A 1 567 ? 16.594 -13.544 -24.601 1.00 88.00 567 ALA A C 1
ATOM 4674 O O . ALA A 1 567 ? 16.645 -12.591 -23.820 1.00 88.00 567 ALA A O 1
ATOM 4675 N N . ASP A 1 568 ? 17.296 -13.572 -25.729 1.00 90.81 568 ASP A N 1
ATOM 4676 C CA . ASP A 1 568 ? 18.060 -12.415 -26.191 1.00 90.81 568 ASP A CA 1
ATOM 4677 C C . ASP A 1 568 ? 17.119 -11.431 -26.907 1.00 90.81 568 ASP A C 1
ATOM 4679 O O . ASP A 1 568 ? 16.926 -11.485 -28.124 1.00 90.81 568 ASP A O 1
ATOM 4683 N N . PHE A 1 569 ? 16.503 -10.539 -26.127 1.00 90.06 569 PHE A N 1
ATOM 4684 C CA . PHE A 1 569 ? 15.602 -9.483 -26.612 1.00 90.06 569 PHE A CA 1
ATOM 4685 C C . PHE A 1 569 ? 16.319 -8.367 -27.387 1.00 90.06 569 PHE A C 1
ATOM 4687 O O . PHE A 1 569 ? 15.656 -7.470 -27.906 1.00 90.06 569 PHE A O 1
ATOM 4694 N N . THR A 1 570 ? 17.650 -8.397 -27.470 1.00 88.50 570 THR A N 1
ATOM 4695 C CA . THR A 1 570 ? 18.430 -7.362 -28.154 1.00 88.50 570 THR A CA 1
ATOM 4696 C C . THR A 1 570 ? 18.792 -7.805 -29.561 1.00 88.50 570 THR A C 1
ATOM 4698 O O . THR A 1 570 ? 18.581 -7.045 -30.506 1.00 88.50 570 THR A O 1
ATOM 4701 N N . ASN A 1 571 ? 19.293 -9.035 -29.711 1.00 89.44 571 ASN A N 1
ATOM 4702 C CA . ASN A 1 571 ? 19.872 -9.510 -30.970 1.00 89.44 571 ASN A CA 1
ATOM 4703 C C . ASN A 1 571 ? 19.011 -10.532 -31.718 1.00 89.44 571 ASN A C 1
ATOM 4705 O O . ASN A 1 571 ? 19.409 -10.992 -32.787 1.00 89.44 571 ASN A O 1
ATOM 4709 N N . THR A 1 572 ? 17.854 -10.923 -31.179 1.00 91.62 572 THR A N 1
ATOM 4710 C CA . THR A 1 572 ? 17.011 -11.958 -31.792 1.00 91.62 572 THR A CA 1
ATOM 4711 C C . THR A 1 572 ? 15.555 -11.523 -31.939 1.00 91.62 572 THR A C 1
ATOM 4713 O O . THR A 1 572 ? 15.110 -10.523 -31.375 1.00 91.62 572 THR A O 1
ATOM 4716 N N . LYS A 1 573 ? 14.772 -12.329 -32.665 1.00 93.50 573 LYS A N 1
ATOM 4717 C CA . LYS A 1 573 ? 13.320 -12.156 -32.835 1.00 93.50 573 LYS A CA 1
ATOM 4718 C C . LYS A 1 573 ? 12.511 -12.266 -31.538 1.00 93.50 573 LYS A C 1
ATOM 4720 O O . LYS A 1 573 ? 11.323 -11.957 -31.550 1.00 93.50 573 LYS A O 1
ATOM 4725 N N . ALA A 1 574 ? 13.125 -12.626 -30.408 1.00 91.75 574 ALA A N 1
ATOM 4726 C CA . ALA A 1 574 ? 12.477 -12.499 -29.104 1.00 91.75 574 ALA A CA 1
ATOM 4727 C C . ALA A 1 574 ? 12.020 -11.053 -28.825 1.00 91.75 574 ALA A C 1
ATOM 4729 O O . ALA A 1 574 ? 10.977 -10.855 -28.200 1.00 91.75 574 ALA A O 1
ATOM 4730 N N . ALA A 1 575 ? 12.741 -10.063 -29.373 1.00 92.38 575 ALA A N 1
ATOM 4731 C CA . ALA A 1 575 ? 12.424 -8.637 -29.294 1.00 92.38 575 ALA A CA 1
ATOM 4732 C C . ALA A 1 575 ? 11.027 -8.272 -29.828 1.00 92.38 575 ALA A C 1
ATOM 4734 O O . ALA A 1 575 ? 10.462 -7.263 -29.415 1.00 92.38 575 ALA A O 1
ATOM 4735 N N . ILE A 1 576 ? 10.447 -9.089 -30.720 1.00 92.94 576 ILE A N 1
ATOM 4736 C CA . ILE A 1 576 ? 9.078 -8.889 -31.220 1.00 92.94 576 ILE A CA 1
ATOM 4737 C C . ILE A 1 576 ? 8.114 -8.816 -30.031 1.00 92.94 576 ILE A C 1
ATOM 4739 O O . ILE A 1 576 ? 7.329 -7.879 -29.927 1.00 92.94 576 ILE A O 1
ATOM 4743 N N . TYR A 1 577 ? 8.247 -9.757 -29.092 1.00 90.50 577 TYR A N 1
ATOM 4744 C CA . TYR A 1 577 ? 7.304 -9.992 -28.000 1.00 90.50 577 TYR A CA 1
ATOM 4745 C C . TYR A 1 577 ? 7.545 -9.138 -26.742 1.00 90.50 577 TYR A C 1
ATOM 4747 O O . TYR A 1 577 ? 6.767 -9.231 -25.788 1.00 90.50 577 TYR A O 1
ATOM 4755 N N . GLY A 1 578 ? 8.590 -8.303 -26.717 1.00 89.38 578 GLY A N 1
ATOM 4756 C CA . GLY A 1 578 ? 8.890 -7.395 -25.607 1.00 89.38 578 GLY A CA 1
ATOM 4757 C C . GLY A 1 578 ? 10.353 -6.950 -25.560 1.00 89.38 578 GLY A C 1
ATOM 4758 O O . GLY A 1 578 ? 11.176 -7.391 -26.354 1.00 89.38 578 GLY A O 1
ATOM 4759 N N . SER A 1 579 ? 10.682 -6.078 -24.605 1.00 88.25 579 SER A N 1
ATOM 4760 C CA . SER A 1 579 ? 12.044 -5.557 -24.399 1.00 88.25 579 SER A CA 1
ATOM 4761 C C . SER A 1 579 ? 12.849 -6.300 -23.327 1.00 88.25 579 SER A C 1
ATOM 4763 O O . SER A 1 579 ? 14.063 -6.124 -23.228 1.00 88.25 579 SER A O 1
ATOM 4765 N N . CYS A 1 580 ? 12.179 -7.080 -22.476 1.00 87.94 580 CYS A N 1
ATOM 4766 C CA . CYS A 1 580 ? 12.790 -7.854 -21.397 1.00 87.94 580 CYS A CA 1
ATOM 4767 C C . CYS A 1 580 ? 11.836 -8.954 -20.885 1.00 87.94 580 CYS A C 1
ATOM 4769 O O . CYS A 1 580 ? 10.622 -8.860 -21.110 1.00 87.94 580 CYS A O 1
ATOM 4771 N N . PRO A 1 581 ? 12.336 -9.948 -20.118 1.00 84.12 581 PRO A N 1
ATOM 4772 C CA . PRO A 1 581 ? 11.517 -11.026 -19.554 1.00 84.12 581 PRO A CA 1
ATOM 4773 C C . PRO A 1 581 ? 10.266 -10.549 -18.810 1.00 84.12 581 PRO A C 1
ATOM 4775 O O . PRO A 1 581 ? 9.161 -11.043 -19.027 1.00 84.12 581 PRO A O 1
ATOM 4778 N N . LYS A 1 582 ? 10.426 -9.522 -17.966 1.00 83.88 582 LYS A N 1
ATOM 4779 C CA . LYS A 1 582 ? 9.353 -8.974 -17.128 1.00 83.88 582 LYS A CA 1
ATOM 4780 C C . LYS A 1 582 ? 8.174 -8.450 -17.949 1.00 83.88 582 LYS A C 1
ATOM 4782 O O . LYS A 1 582 ? 7.024 -8.581 -17.530 1.00 83.88 582 LYS A O 1
ATOM 4787 N N . GLU A 1 583 ? 8.452 -7.847 -19.101 1.00 86.12 583 GLU A N 1
ATOM 4788 C CA . GLU A 1 583 ? 7.417 -7.299 -19.970 1.00 86.12 583 GLU A CA 1
ATOM 4789 C C . GLU A 1 583 ? 6.575 -8.410 -20.601 1.00 86.12 583 GLU A C 1
ATOM 4791 O O . GLU A 1 583 ? 5.349 -8.366 -20.489 1.00 86.12 583 GLU A O 1
ATOM 4796 N N . LEU A 1 584 ? 7.210 -9.430 -21.187 1.00 87.75 584 LEU A N 1
ATOM 4797 C CA . LEU A 1 584 ? 6.495 -10.567 -21.770 1.00 87.75 584 LEU A CA 1
ATOM 4798 C C . LEU A 1 584 ? 5.730 -11.351 -20.689 1.00 87.75 584 LEU A C 1
ATOM 4800 O O . LEU A 1 584 ? 4.593 -11.746 -20.923 1.00 87.75 584 LEU A O 1
ATOM 4804 N N . THR A 1 585 ? 6.266 -11.480 -19.470 1.00 83.88 585 THR A N 1
ATOM 4805 C CA . THR A 1 585 ? 5.566 -12.147 -18.361 1.00 83.88 585 THR A CA 1
ATOM 4806 C C . THR A 1 585 ? 4.245 -11.450 -18.052 1.00 83.88 585 THR A C 1
ATOM 4808 O O . THR A 1 585 ? 3.214 -12.108 -17.918 1.00 83.88 585 THR A O 1
ATOM 4811 N N . ARG A 1 586 ? 4.246 -10.111 -18.014 1.00 84.75 586 ARG A N 1
ATOM 4812 C CA . ARG A 1 586 ? 3.019 -9.326 -17.842 1.00 84.75 586 ARG A CA 1
ATOM 4813 C C . ARG A 1 586 ? 2.023 -9.581 -18.977 1.00 84.75 586 ARG A C 1
ATOM 4815 O O . ARG A 1 586 ? 0.855 -9.823 -18.697 1.00 84.75 586 ARG A O 1
ATOM 4822 N N . GLN A 1 587 ? 2.485 -9.599 -20.230 1.00 87.88 587 GLN A N 1
ATOM 4823 C CA . GLN A 1 587 ? 1.622 -9.872 -21.388 1.00 87.88 587 GLN A CA 1
ATOM 4824 C C . GLN A 1 587 ? 0.981 -11.271 -21.321 1.00 87.88 587 GLN A C 1
ATOM 4826 O O . GLN A 1 587 ? -0.201 -11.417 -21.622 1.00 87.88 587 GLN A O 1
ATOM 4831 N N . LEU A 1 588 ? 1.729 -12.296 -20.894 1.00 87.56 588 LEU A N 1
ATOM 4832 C CA . LEU A 1 588 ? 1.208 -13.659 -20.737 1.00 87.56 588 LEU A CA 1
ATOM 4833 C C . LEU A 1 588 ? 0.141 -13.747 -19.638 1.00 87.56 588 LEU A C 1
ATOM 4835 O O . LEU A 1 588 ? -0.868 -14.431 -19.814 1.00 87.56 588 LEU A O 1
ATOM 4839 N N . LEU A 1 589 ? 0.343 -13.053 -18.514 1.00 85.06 589 LEU A N 1
ATOM 4840 C CA . LEU A 1 589 ? -0.643 -13.000 -17.434 1.00 85.06 589 LEU A CA 1
ATOM 4841 C C . LEU A 1 589 ? -1.916 -12.277 -17.885 1.00 85.06 589 LEU A C 1
ATOM 4843 O O . LEU A 1 589 ? -3.005 -12.818 -17.699 1.00 85.06 589 LEU A O 1
ATOM 4847 N N . ASP A 1 590 ? -1.784 -11.130 -18.560 1.00 85.69 590 ASP A N 1
ATOM 4848 C CA . ASP A 1 590 ? -2.915 -10.379 -19.118 1.00 85.69 590 ASP A CA 1
ATOM 4849 C C . ASP A 1 590 ? -3.714 -11.226 -20.128 1.00 85.69 590 ASP A C 1
ATOM 4851 O O . ASP A 1 590 ? -4.951 -11.248 -20.091 1.00 85.69 590 ASP A O 1
ATOM 4855 N N . PHE A 1 591 ? -3.021 -11.996 -20.976 1.00 89.06 591 PHE A N 1
ATOM 4856 C CA . PHE A 1 591 ? -3.632 -12.926 -21.931 1.00 89.06 591 PHE A CA 1
ATOM 4857 C C . PHE A 1 591 ? -4.466 -14.025 -21.253 1.00 89.06 591 PHE A C 1
ATOM 4859 O O . PHE A 1 591 ? -5.480 -14.459 -21.795 1.00 89.06 591 PHE A O 1
ATOM 4866 N N . ASN A 1 592 ? -4.086 -14.455 -20.049 1.00 87.06 592 ASN A N 1
ATOM 4867 C CA . ASN A 1 592 ? -4.727 -15.552 -19.320 1.00 87.06 592 ASN A CA 1
ATOM 4868 C C . ASN A 1 592 ? -5.980 -15.130 -18.512 1.00 87.06 592 ASN A C 1
ATOM 4870 O O . ASN A 1 592 ? -6.596 -15.956 -17.834 1.00 87.06 592 ASN A O 1
ATOM 4874 N N . THR A 1 593 ? -6.384 -13.854 -18.569 1.00 84.31 593 THR A N 1
ATOM 4875 C CA . THR A 1 593 ? -7.449 -13.285 -17.711 1.00 84.31 593 THR A CA 1
ATOM 4876 C C . THR A 1 593 ? -8.894 -13.588 -18.144 1.00 84.31 593 THR A C 1
ATOM 4878 O O . THR A 1 593 ? -9.837 -13.160 -17.472 1.00 84.31 593 THR A O 1
ATOM 4881 N N . PHE A 1 594 ? -9.117 -14.314 -19.245 1.00 88.00 594 PHE A N 1
ATOM 4882 C CA . PHE A 1 594 ? -10.467 -14.607 -19.746 1.00 88.00 594 PHE A CA 1
ATOM 4883 C C . PHE A 1 594 ? -11.162 -15.759 -18.999 1.00 88.00 594 PHE A C 1
ATOM 4885 O O . PHE A 1 594 ? -10.536 -16.704 -18.514 1.00 88.00 594 PHE A O 1
ATOM 4892 N N . ALA A 1 595 ? -12.498 -15.714 -18.947 1.00 88.00 595 ALA A N 1
ATOM 4893 C CA . ALA A 1 595 ? -13.296 -16.779 -18.346 1.00 88.00 595 ALA A CA 1
ATOM 4894 C C . ALA A 1 595 ? -13.208 -18.080 -19.158 1.00 88.00 595 ALA A C 1
ATOM 4896 O O . ALA A 1 595 ? -13.329 -18.075 -20.383 1.00 88.00 595 ALA A O 1
ATOM 4897 N N . GLY A 1 596 ? -12.983 -19.198 -18.467 1.00 85.88 596 GLY A N 1
ATOM 4898 C CA . GLY A 1 596 ? -12.777 -20.505 -19.093 1.00 85.88 596 GLY A CA 1
ATOM 4899 C C . GLY A 1 596 ? -11.313 -20.828 -19.413 1.00 85.88 596 GLY A C 1
ATOM 4900 O O . GLY A 1 596 ? -11.049 -21.872 -20.013 1.00 85.88 596 GLY A O 1
ATOM 4901 N N . SER A 1 597 ? -10.351 -20.002 -18.977 1.00 85.56 597 SER A N 1
ATOM 4902 C CA . SER A 1 597 ? -8.916 -20.287 -19.133 1.00 85.56 597 SER A CA 1
ATOM 4903 C C . SER A 1 597 ? -8.497 -21.614 -18.490 1.00 85.56 597 SER A C 1
ATOM 4905 O O . SER A 1 597 ? -7.707 -22.346 -19.081 1.00 85.56 597 SER A O 1
ATOM 4907 N N . LEU A 1 598 ? -9.108 -22.007 -17.361 1.00 83.25 598 LEU A N 1
ATOM 4908 C CA . LEU A 1 598 ? -8.925 -23.330 -16.748 1.00 83.25 598 LEU A CA 1
ATOM 4909 C C . LEU A 1 598 ? -9.251 -24.473 -17.719 1.00 83.25 598 LEU A C 1
ATOM 4911 O O . LEU A 1 598 ? -8.515 -25.454 -17.799 1.00 83.25 598 LEU A O 1
ATOM 4915 N N . HIS A 1 599 ? -10.378 -24.374 -18.426 1.00 82.44 599 HIS A N 1
ATOM 4916 C CA . HIS A 1 599 ? -10.813 -25.412 -19.357 1.00 82.44 599 HIS A CA 1
ATOM 4917 C C . HIS A 1 599 ? -9.899 -25.467 -20.584 1.00 82.44 599 HIS A C 1
ATOM 4919 O O . HIS A 1 599 ? -9.582 -26.548 -21.074 1.00 82.44 599 HIS A O 1
ATOM 4925 N N . ARG A 1 600 ? -9.443 -24.297 -21.042 1.00 83.62 600 ARG A N 1
ATOM 4926 C CA . ARG A 1 600 ? -8.662 -24.155 -22.268 1.00 83.62 600 ARG A CA 1
ATOM 4927 C C . ARG A 1 600 ? -7.182 -24.499 -22.106 1.00 83.62 600 ARG A C 1
ATOM 4929 O O . ARG A 1 600 ? -6.621 -25.192 -22.946 1.00 83.62 600 ARG A O 1
ATOM 4936 N N . PHE A 1 601 ? -6.553 -24.005 -21.046 1.00 84.31 601 PHE A N 1
ATOM 4937 C CA . PHE A 1 601 ? -5.115 -24.139 -20.793 1.00 84.31 601 PHE A CA 1
ATOM 4938 C C . PHE A 1 601 ? -4.801 -25.148 -19.672 1.00 84.31 601 PHE A C 1
ATOM 4940 O O . PHE A 1 601 ? -3.647 -25.525 -19.470 1.00 84.31 601 PHE A O 1
ATOM 4947 N N . GLY A 1 602 ? -5.824 -25.650 -18.975 1.00 79.50 602 GLY A N 1
ATOM 4948 C CA . GLY A 1 602 ? -5.701 -26.658 -17.927 1.00 79.50 602 GLY A CA 1
ATOM 4949 C C . GLY A 1 602 ? -5.492 -26.077 -16.526 1.00 79.50 602 GLY A C 1
ATOM 4950 O O . GLY A 1 602 ? -5.197 -24.907 -16.320 1.00 79.50 602 GLY A O 1
ATOM 4951 N N . TYR A 1 603 ? -5.609 -26.925 -15.504 1.00 73.69 603 TYR A N 1
ATOM 4952 C CA . TYR A 1 603 ? -5.535 -26.501 -14.094 1.00 73.69 603 TYR A CA 1
ATOM 4953 C C . TYR A 1 603 ? -4.180 -25.956 -13.647 1.00 73.69 603 TYR A C 1
ATOM 4955 O O . TYR A 1 603 ? -4.095 -25.312 -12.604 1.00 73.69 603 TYR A O 1
ATOM 4963 N N . LYS A 1 604 ? -3.124 -26.217 -14.419 1.00 71.62 604 LYS A N 1
ATOM 4964 C CA . LYS A 1 604 ? -1.785 -25.695 -14.148 1.00 71.62 604 LYS A CA 1
ATOM 4965 C C . LYS A 1 604 ? -1.641 -24.229 -14.546 1.00 71.62 604 LYS A C 1
ATOM 4967 O O . LYS A 1 604 ? -0.796 -23.557 -13.970 1.00 71.62 604 LYS A O 1
ATOM 4972 N N . SER A 1 605 ? -2.466 -23.739 -15.474 1.00 71.81 605 SER A N 1
ATOM 4973 C CA . SER A 1 605 ? -2.438 -22.339 -15.892 1.00 71.81 605 SER A CA 1
ATOM 4974 C C . SER A 1 605 ? -3.367 -21.436 -15.070 1.00 71.81 605 SER A C 1
ATOM 4976 O O . SER A 1 605 ? -3.324 -20.215 -15.202 1.00 71.81 605 SER A O 1
ATOM 4978 N N . ARG A 1 606 ? -4.253 -22.014 -14.246 1.00 79.38 606 ARG A N 1
ATOM 4979 C CA . ARG A 1 606 ? -5.284 -21.270 -13.516 1.00 79.38 606 ARG A CA 1
ATOM 4980 C C . ARG A 1 606 ? -4.737 -20.696 -12.209 1.00 79.38 606 ARG A C 1
ATOM 4982 O O . ARG A 1 606 ? -4.369 -21.443 -11.301 1.00 79.38 606 ARG A O 1
ATOM 4989 N N . VAL A 1 607 ? -4.763 -19.369 -12.097 1.00 76.50 607 VAL A N 1
ATOM 4990 C CA . VAL A 1 607 ? -4.383 -18.620 -10.890 1.00 76.50 607 VAL A CA 1
ATOM 4991 C C . VAL A 1 607 ? -5.621 -17.944 -10.290 1.00 76.50 607 VAL A C 1
ATOM 4993 O O . VAL A 1 607 ? -6.354 -17.240 -10.985 1.00 76.50 607 VAL A O 1
ATOM 4996 N N . TYR A 1 608 ? -5.876 -18.183 -8.999 1.00 84.38 608 TYR A N 1
ATOM 4997 C CA . TYR A 1 608 ? -7.036 -17.632 -8.274 1.00 84.38 608 TYR A CA 1
ATOM 4998 C C . TYR A 1 608 ? -6.715 -16.366 -7.466 1.00 84.38 608 TYR A C 1
ATOM 5000 O O . TYR A 1 608 ? -7.618 -15.761 -6.900 1.00 84.38 608 TYR A O 1
ATOM 5008 N N . GLN A 1 609 ? -5.440 -15.991 -7.383 1.00 75.12 609 GLN A N 1
ATOM 5009 C CA . GLN A 1 609 ? -4.971 -14.826 -6.623 1.00 75.12 609 GLN A CA 1
ATOM 5010 C C . GLN A 1 609 ? -4.996 -13.546 -7.454 1.00 75.12 609 GLN A C 1
ATOM 5012 O O . GLN A 1 609 ? -5.083 -12.456 -6.897 1.00 75.12 609 GLN A O 1
ATOM 5017 N N . ASP A 1 610 ? -4.946 -13.685 -8.778 1.00 71.75 610 ASP A N 1
ATOM 5018 C CA . ASP A 1 610 ? -4.874 -12.536 -9.661 1.00 71.75 610 ASP A CA 1
ATOM 5019 C C . ASP A 1 610 ? -6.226 -11.813 -9.746 1.00 71.75 610 ASP A C 1
ATOM 5021 O O . ASP A 1 610 ? -7.293 -12.449 -9.654 1.00 71.75 610 ASP A O 1
ATOM 5025 N N . PRO A 1 611 ? -6.198 -10.485 -9.955 1.00 66.88 611 PRO A N 1
ATOM 5026 C CA . PRO A 1 611 ? -7.391 -9.714 -10.255 1.00 66.88 611 PRO A CA 1
ATOM 5027 C C . PRO A 1 611 ? -8.121 -10.297 -11.465 1.00 66.88 611 PRO A C 1
ATOM 5029 O O . PRO A 1 611 ? -7.513 -10.724 -12.444 1.00 66.88 611 PRO A O 1
ATOM 5032 N N . HIS A 1 612 ? -9.448 -10.277 -11.416 1.00 79.56 612 HIS A N 1
ATOM 5033 C CA . HIS A 1 612 ? -10.296 -10.751 -12.503 1.00 79.56 612 HIS A CA 1
ATOM 5034 C C . HIS A 1 612 ? -11.075 -9.585 -13.127 1.00 79.56 612 HIS A C 1
ATOM 5036 O O . HIS A 1 612 ? -11.328 -8.579 -12.458 1.00 79.56 612 HIS A O 1
ATOM 5042 N N . PRO A 1 613 ? -11.486 -9.698 -14.403 1.00 84.31 613 PRO A N 1
ATOM 5043 C CA . PRO A 1 613 ? -12.356 -8.712 -15.029 1.00 84.31 613 PRO A CA 1
ATOM 5044 C C . PRO A 1 613 ? -13.686 -8.566 -14.273 1.00 84.31 613 PRO A C 1
ATOM 5046 O O . PRO A 1 613 ? -14.416 -9.546 -14.111 1.00 84.31 613 PRO A O 1
ATOM 5049 N N . VAL A 1 614 ? -14.006 -7.335 -13.870 1.00 90.00 614 VAL A N 1
ATOM 5050 C CA . VAL A 1 614 ? -15.343 -6.928 -13.419 1.00 90.00 614 VAL A CA 1
ATOM 5051 C C . VAL A 1 614 ? -15.976 -6.087 -14.521 1.00 90.00 614 VAL A C 1
ATOM 5053 O O . VAL A 1 614 ? -15.340 -5.188 -15.077 1.00 90.00 614 VAL A O 1
ATOM 5056 N N . PHE A 1 615 ? -17.218 -6.407 -14.853 1.00 93.56 615 PHE A N 1
ATOM 5057 C CA . PHE A 1 615 ? -18.024 -5.709 -15.845 1.00 93.56 615 PHE A CA 1
ATOM 5058 C C . PHE A 1 615 ? -19.137 -4.942 -15.144 1.00 93.56 615 PHE A C 1
ATOM 5060 O O . PHE A 1 615 ? -19.521 -5.283 -14.030 1.00 93.56 615 PHE A O 1
ATOM 5067 N N . TYR A 1 616 ? -19.677 -3.919 -15.796 1.00 93.56 616 TYR A N 1
ATOM 5068 C CA . TYR A 1 616 ? -20.735 -3.103 -15.211 1.00 93.56 616 TYR A CA 1
ATOM 5069 C C . TYR A 1 616 ? -21.955 -3.085 -16.112 1.00 93.56 616 TYR A C 1
ATOM 5071 O O . TYR A 1 616 ? -21.832 -3.033 -17.339 1.00 93.56 616 TYR A O 1
ATOM 5079 N N . SER A 1 617 ? -23.134 -3.111 -15.499 1.00 91.75 617 SER A N 1
ATOM 5080 C CA . SER A 1 617 ? -24.373 -2.910 -16.228 1.00 91.75 617 SER A CA 1
ATOM 5081 C C . SER A 1 617 ? -24.564 -1.451 -16.618 1.00 91.75 617 SER A C 1
ATOM 5083 O O . SER A 1 617 ? -24.153 -0.524 -15.914 1.00 91.75 617 SER A O 1
ATOM 5085 N N . TYR A 1 618 ? -25.263 -1.259 -17.725 1.00 89.81 618 TYR A N 1
ATOM 5086 C CA . TYR A 1 618 ? -25.848 0.002 -18.129 1.00 89.81 618 TYR A CA 1
ATOM 5087 C C . TYR A 1 618 ? -27.350 -0.191 -18.320 1.00 89.81 618 TYR A C 1
ATOM 5089 O O . TYR A 1 618 ? -27.782 -1.155 -18.950 1.00 89.81 618 TYR A O 1
ATOM 5097 N N . GLN A 1 619 ? -28.121 0.733 -17.761 1.00 88.81 619 GLN A N 1
ATOM 5098 C CA . GLN A 1 619 ? -29.554 0.874 -17.970 1.00 88.81 619 GLN A CA 1
ATOM 5099 C C . GLN A 1 619 ? -29.907 2.328 -17.663 1.00 88.81 619 GLN A C 1
ATOM 5101 O O . GLN A 1 619 ? -29.497 2.858 -16.624 1.00 88.81 619 GLN A O 1
ATOM 5106 N N . LYS A 1 620 ? -30.640 2.994 -18.553 1.00 86.31 620 LYS A N 1
ATOM 5107 C CA . LYS A 1 620 ? -31.017 4.393 -18.354 1.00 86.31 620 LYS A CA 1
ATOM 5108 C C . LYS A 1 620 ? -31.813 4.563 -17.060 1.00 86.31 620 LYS A C 1
ATOM 5110 O O . LYS A 1 620 ? -32.727 3.800 -16.762 1.00 86.31 620 LYS A O 1
ATOM 5115 N N . GLY A 1 621 ? -31.427 5.560 -16.266 1.00 81.12 621 GLY A N 1
ATOM 5116 C CA . GLY A 1 621 ? -32.093 5.887 -15.003 1.00 81.12 621 GLY A CA 1
ATOM 5117 C C . GLY A 1 621 ? -31.864 4.896 -13.855 1.00 81.12 621 GLY A C 1
ATOM 5118 O O . GLY A 1 621 ? -32.498 5.056 -12.814 1.00 81.12 621 GLY A O 1
ATOM 5119 N N . ARG A 1 622 ? -30.977 3.898 -13.999 1.00 84.62 622 ARG A N 1
ATOM 5120 C CA . ARG A 1 622 ? -30.617 2.970 -12.913 1.00 84.62 622 ARG A CA 1
ATOM 5121 C C . ARG A 1 622 ? -29.135 3.017 -12.565 1.00 84.62 622 ARG A C 1
ATOM 5123 O O . ARG A 1 622 ? -28.290 3.363 -13.388 1.00 84.62 622 ARG A O 1
ATOM 5130 N N . GLU A 1 623 ? -28.829 2.642 -11.328 1.00 84.38 623 GLU A N 1
ATOM 5131 C CA . GLU A 1 623 ? -27.453 2.527 -10.851 1.00 84.38 623 GLU A CA 1
ATOM 5132 C C . GLU A 1 623 ? -26.707 1.374 -11.536 1.00 84.38 623 GLU A C 1
ATOM 5134 O O . GLU A 1 623 ? -27.285 0.353 -11.928 1.00 84.38 623 GLU A O 1
ATOM 5139 N N . LYS A 1 624 ? -25.391 1.546 -11.687 1.00 87.06 624 LYS A N 1
ATOM 5140 C CA . LYS A 1 624 ? -24.513 0.531 -12.274 1.00 87.06 624 LYS A CA 1
ATOM 5141 C C . LYS A 1 624 ? -24.333 -0.614 -11.284 1.00 87.06 624 LYS A C 1
ATOM 5143 O O . LYS A 1 624 ? -23.944 -0.380 -10.148 1.00 87.06 624 LYS A O 1
ATOM 5148 N N . HIS A 1 625 ? -24.548 -1.840 -11.744 1.00 87.69 625 HIS A N 1
ATOM 5149 C CA . HIS A 1 625 ? -24.318 -3.051 -10.964 1.00 87.69 625 HIS A CA 1
ATOM 5150 C C . HIS A 1 625 ? -23.113 -3.801 -11.530 1.00 87.69 625 HIS A C 1
ATOM 5152 O O . HIS A 1 625 ? -22.919 -3.835 -12.747 1.00 87.69 625 HIS A O 1
ATOM 5158 N N . ALA A 1 626 ? -22.298 -4.389 -10.657 1.00 92.19 626 ALA A N 1
ATOM 5159 C CA . ALA A 1 626 ? -21.128 -5.157 -11.057 1.00 92.19 626 ALA A CA 1
ATOM 5160 C C . ALA A 1 626 ? -21.504 -6.604 -11.423 1.00 92.19 626 ALA A C 1
ATOM 5162 O O . ALA A 1 626 ? -22.351 -7.231 -10.789 1.00 92.19 626 ALA A O 1
ATOM 5163 N N . TYR A 1 627 ? -20.866 -7.118 -12.471 1.00 93.44 627 TYR A N 1
ATOM 5164 C CA . TYR A 1 627 ? -21.034 -8.460 -13.015 1.00 93.44 627 TYR A CA 1
ATOM 5165 C C . TYR A 1 627 ? -19.674 -9.122 -13.193 1.00 93.44 627 TYR A C 1
ATOM 5167 O O . TYR A 1 627 ? -18.705 -8.498 -13.631 1.00 93.44 627 TYR A O 1
ATOM 5175 N N . VAL A 1 628 ? -19.620 -10.418 -12.917 1.00 93.56 628 VAL A N 1
ATOM 5176 C CA . VAL A 1 628 ? -18.439 -11.258 -13.120 1.00 93.56 628 VAL A CA 1
ATOM 5177 C C . VAL A 1 628 ? -18.854 -12.581 -13.748 1.00 93.56 628 VAL A C 1
ATOM 5179 O O . VAL A 1 628 ? -20.015 -12.979 -13.677 1.00 93.56 628 VAL A O 1
ATOM 5182 N N . TYR A 1 629 ? -17.912 -13.284 -14.370 1.00 92.94 629 TYR A N 1
ATOM 5183 C CA . TYR A 1 629 ? -18.161 -14.666 -14.772 1.00 92.94 629 TYR A CA 1
ATOM 5184 C C . TYR A 1 629 ? -18.167 -15.581 -13.547 1.00 92.94 629 TYR A C 1
ATOM 5186 O O . TYR A 1 629 ? -17.426 -15.348 -12.591 1.00 92.94 629 TYR A O 1
ATOM 5194 N N . LYS A 1 630 ? -18.949 -16.663 -13.587 1.00 92.94 630 LYS A N 1
ATOM 5195 C CA . LYS A 1 630 ? -18.990 -17.673 -12.510 1.00 92.94 630 LYS A CA 1
ATOM 5196 C C . LYS A 1 630 ? -17.602 -18.219 -12.145 1.00 92.94 630 LYS A C 1
ATOM 5198 O O . LYS A 1 630 ? -17.304 -18.416 -10.972 1.00 92.94 630 LYS A O 1
ATOM 5203 N N . GLN A 1 631 ? -16.719 -18.380 -13.129 1.00 91.44 631 GLN A N 1
ATOM 5204 C CA . GLN A 1 631 ? -15.313 -18.764 -12.950 1.00 91.44 631 GLN A CA 1
ATOM 5205 C C . GLN A 1 631 ? -14.540 -17.769 -12.070 1.00 91.44 631 GLN A C 1
ATOM 5207 O O . GLN A 1 631 ? -13.675 -18.160 -11.289 1.00 91.44 631 GLN A O 1
ATOM 5212 N N . SER A 1 632 ? -14.858 -16.479 -12.170 1.00 91.69 632 SER A N 1
ATOM 5213 C CA . SER A 1 632 ? -14.204 -15.419 -11.403 1.00 91.69 632 SER A CA 1
ATOM 5214 C C . SER A 1 632 ? -14.642 -15.388 -9.937 1.00 91.69 632 SER A C 1
ATOM 5216 O O . SER A 1 632 ? -13.915 -14.862 -9.097 1.00 91.69 632 SER A O 1
ATOM 5218 N N . ILE A 1 633 ? -15.779 -16.007 -9.589 1.00 92.81 633 ILE A N 1
ATOM 5219 C CA . ILE A 1 633 ? -16.229 -16.128 -8.193 1.00 92.81 633 ILE A CA 1
ATOM 5220 C C . ILE A 1 633 ? -15.182 -16.866 -7.351 1.00 92.81 633 ILE A C 1
ATOM 5222 O O . ILE A 1 633 ? -14.979 -16.521 -6.192 1.00 92.81 633 ILE A O 1
ATOM 5226 N N . PHE A 1 634 ? -14.452 -17.829 -7.922 1.00 92.56 634 PHE A N 1
ATOM 5227 C CA . PHE A 1 634 ? -13.380 -18.524 -7.204 1.00 92.56 634 PHE A CA 1
ATOM 5228 C C . PHE A 1 634 ? -12.200 -17.602 -6.851 1.00 92.56 634 PHE A C 1
ATOM 5230 O O . PHE A 1 634 ? -11.602 -17.783 -5.791 1.00 92.56 634 PHE A O 1
ATOM 5237 N N . ASN A 1 635 ? -11.906 -16.580 -7.668 1.00 90.69 635 ASN A N 1
ATOM 5238 C CA . ASN A 1 635 ? -10.940 -15.536 -7.303 1.00 90.69 635 ASN A CA 1
ATOM 5239 C C . ASN A 1 635 ? -11.465 -14.711 -6.120 1.00 90.69 635 ASN A C 1
ATOM 5241 O O . ASN A 1 635 ? -10.736 -14.492 -5.157 1.00 90.69 635 ASN A O 1
ATOM 5245 N N . ILE A 1 636 ? -12.744 -14.311 -6.149 1.00 91.12 636 ILE A N 1
ATOM 5246 C CA . ILE A 1 636 ? -13.383 -13.590 -5.033 1.00 91.12 636 ILE A CA 1
ATOM 5247 C C . ILE A 1 636 ? -13.291 -14.413 -3.745 1.00 91.12 636 ILE A C 1
ATOM 5249 O O . ILE A 1 636 ? -12.850 -13.895 -2.727 1.00 91.12 636 ILE A O 1
ATOM 5253 N N . LEU A 1 637 ? -13.629 -15.706 -3.796 1.00 92.88 637 LEU A N 1
ATOM 5254 C CA . LEU A 1 637 ? -13.555 -16.603 -2.640 1.00 92.88 637 LEU A CA 1
ATOM 5255 C C . LEU A 1 637 ? -12.132 -16.755 -2.088 1.00 92.88 637 LEU A C 1
ATOM 5257 O O . LEU A 1 637 ? -11.975 -16.833 -0.872 1.00 92.88 637 LEU A O 1
ATOM 5261 N N . MET A 1 638 ? -11.108 -16.795 -2.950 1.00 90.12 638 MET A N 1
ATOM 5262 C CA . MET A 1 638 ? -9.707 -16.822 -2.512 1.00 90.12 638 MET A CA 1
ATOM 5263 C C . MET A 1 638 ? -9.327 -15.529 -1.776 1.00 90.12 638 MET A C 1
ATOM 5265 O O . MET A 1 638 ? -8.679 -15.588 -0.735 1.00 90.12 638 MET A O 1
ATOM 5269 N N . MET A 1 639 ? -9.774 -14.374 -2.280 1.00 87.44 639 MET A N 1
ATOM 5270 C CA . MET A 1 639 ? -9.493 -13.055 -1.696 1.00 87.44 639 MET A CA 1
ATOM 5271 C C . MET A 1 639 ? -10.227 -12.781 -0.372 1.00 87.44 639 MET A C 1
ATOM 5273 O O . MET A 1 639 ? -9.912 -11.802 0.296 1.00 87.44 639 MET A O 1
ATOM 5277 N N . LEU A 1 640 ? -11.190 -13.621 0.035 1.00 87.12 640 LEU A N 1
ATOM 5278 C CA . LEU A 1 640 ? -11.852 -13.497 1.342 1.00 87.12 640 LEU A CA 1
ATOM 5279 C C . LEU A 1 640 ? -10.974 -13.960 2.514 1.00 87.12 640 LEU A C 1
ATOM 5281 O O . LEU A 1 640 ? -11.336 -13.727 3.666 1.00 87.12 640 LEU A O 1
ATOM 5285 N N . LEU A 1 641 ? -9.859 -14.646 2.250 1.00 82.19 641 LEU A N 1
ATOM 5286 C CA . LEU A 1 641 ? -8.955 -15.103 3.300 1.00 82.19 641 LEU A CA 1
ATOM 5287 C C . LEU A 1 641 ? -7.956 -14.005 3.690 1.00 82.19 641 LEU A C 1
ATOM 5289 O O . LEU A 1 641 ? -7.297 -13.456 2.806 1.00 82.19 641 LEU A O 1
ATOM 5293 N N . PRO A 1 642 ? -7.771 -13.732 4.995 1.00 70.19 642 PRO A N 1
ATOM 5294 C CA . PRO A 1 642 ? -6.722 -12.843 5.480 1.00 70.19 642 PRO A CA 1
ATOM 5295 C C . PRO A 1 642 ? -5.381 -13.588 5.456 1.00 70.19 642 PRO A C 1
ATOM 5297 O O . PRO A 1 642 ? -4.929 -14.111 6.472 1.00 70.19 642 PRO A O 1
ATOM 5300 N N . LEU A 1 643 ? -4.797 -13.735 4.267 1.00 72.38 643 LEU A N 1
ATOM 5301 C CA . LEU A 1 643 ? -3.447 -14.276 4.101 1.00 72.38 643 LEU A CA 1
ATOM 5302 C C . LEU A 1 643 ? -2.459 -13.107 4.173 1.00 72.38 643 LEU A C 1
ATOM 5304 O O . LEU A 1 643 ? -2.599 -12.142 3.420 1.00 72.38 643 LEU A O 1
ATOM 5308 N N . ASP A 1 644 ? -1.513 -13.179 5.110 1.00 52.09 644 ASP A N 1
ATOM 5309 C CA . ASP A 1 644 ? -0.655 -12.056 5.509 1.00 52.09 644 ASP A CA 1
ATOM 5310 C C . ASP A 1 644 ? 0.458 -11.801 4.470 1.00 52.09 644 ASP A C 1
ATOM 5312 O O . ASP A 1 644 ? 0.828 -10.653 4.222 1.00 52.09 644 ASP A O 1
ATOM 5316 N N . ASP A 1 645 ? 0.951 -12.866 3.818 1.00 49.44 645 ASP A N 1
ATOM 5317 C CA . ASP A 1 645 ? 1.847 -12.816 2.655 1.00 49.44 645 ASP A CA 1
ATOM 5318 C C . ASP A 1 645 ? 1.828 -14.181 1.921 1.00 49.44 645 ASP A C 1
ATOM 5320 O O . ASP A 1 645 ? 2.198 -15.195 2.520 1.00 49.44 645 ASP A O 1
ATOM 5324 N N . PRO A 1 646 ? 1.468 -14.265 0.622 1.00 45.56 646 PRO A N 1
ATOM 5325 C CA . PRO A 1 646 ? 1.532 -15.514 -0.150 1.00 45.56 646 PRO A CA 1
ATOM 5326 C C . PRO A 1 646 ? 2.922 -16.183 -0.158 1.00 45.56 646 PRO A C 1
ATOM 5328 O O . PRO A 1 646 ? 3.010 -17.382 -0.431 1.00 45.56 646 PRO A O 1
ATOM 5331 N N . LYS A 1 647 ? 3.999 -15.451 0.166 1.00 40.94 647 LYS A N 1
ATOM 5332 C CA . LYS A 1 647 ? 5.370 -15.974 0.292 1.00 40.94 647 LYS A CA 1
ATOM 5333 C C . LYS A 1 647 ? 5.639 -16.709 1.609 1.00 40.94 647 LYS A C 1
ATOM 5335 O O . LYS A 1 647 ? 6.672 -17.369 1.728 1.00 40.94 647 LYS A O 1
ATOM 5340 N N . LEU A 1 648 ? 4.741 -16.636 2.595 1.00 59.31 648 LEU A N 1
ATOM 5341 C CA . LEU A 1 648 ? 4.806 -17.492 3.777 1.00 59.31 648 LEU A CA 1
ATOM 5342 C C . LEU A 1 648 ? 4.399 -18.916 3.371 1.00 59.31 648 LEU A C 1
ATOM 5344 O O . LEU A 1 648 ? 3.299 -19.151 2.871 1.00 59.31 648 LEU A O 1
ATOM 5348 N N . TYR A 1 649 ? 5.283 -19.891 3.601 1.00 64.62 649 TYR A N 1
ATOM 5349 C CA . TYR A 1 649 ? 5.105 -21.291 3.177 1.00 64.62 649 TYR A CA 1
ATOM 5350 C C . TYR A 1 649 ? 3.787 -21.920 3.676 1.00 64.62 649 TYR A C 1
ATOM 5352 O O . TYR A 1 649 ? 3.208 -22.777 3.006 1.00 64.62 649 TYR A O 1
ATOM 5360 N N . GLY A 1 650 ? 3.262 -21.461 4.818 1.00 75.19 650 GLY A N 1
ATOM 5361 C CA . GLY A 1 650 ? 1.940 -21.843 5.321 1.00 75.19 650 GLY A CA 1
ATOM 5362 C C . GLY A 1 650 ? 0.775 -21.355 4.450 1.00 75.19 650 GLY A C 1
ATOM 5363 O O . GLY A 1 650 ? -0.117 -22.139 4.120 1.00 75.19 650 GLY A O 1
ATOM 5364 N N . ASP A 1 651 ? 0.802 -20.095 4.022 1.00 79.75 651 ASP A N 1
ATOM 5365 C CA . ASP A 1 651 ? -0.257 -19.484 3.211 1.00 79.75 651 ASP A CA 1
ATOM 5366 C C . ASP A 1 651 ? -0.265 -20.063 1.793 1.00 79.75 651 ASP A C 1
ATOM 5368 O O . ASP A 1 651 ? -1.325 -20.418 1.271 1.00 79.75 651 ASP A O 1
ATOM 5372 N N . SER A 1 652 ? 0.917 -20.291 1.213 1.00 73.81 652 SER A N 1
ATOM 5373 C CA . SER A 1 652 ? 1.081 -21.034 -0.045 1.00 73.81 652 SER A CA 1
ATOM 5374 C C . SER A 1 652 ? 0.450 -22.435 0.014 1.00 73.81 652 SER A C 1
ATOM 5376 O O . SER A 1 652 ? -0.216 -22.874 -0.932 1.00 73.81 652 SER A O 1
ATOM 5378 N N . LEU A 1 653 ? 0.600 -23.142 1.141 1.00 83.12 653 LEU A N 1
ATOM 5379 C CA . LEU A 1 653 ? 0.014 -24.469 1.336 1.00 83.12 653 LEU A CA 1
ATOM 5380 C C . LEU A 1 653 ? -1.518 -24.424 1.433 1.00 83.12 653 LEU A C 1
ATOM 5382 O O . LEU A 1 653 ? -2.198 -25.268 0.840 1.00 83.12 653 LEU A O 1
ATOM 5386 N N . ILE A 1 654 ? -2.062 -23.425 2.137 1.00 87.75 654 ILE A N 1
ATOM 5387 C CA . ILE A 1 654 ? -3.508 -23.167 2.206 1.00 87.75 654 ILE A CA 1
ATOM 5388 C C . ILE A 1 654 ? -4.045 -22.905 0.799 1.00 87.75 654 ILE A C 1
ATOM 5390 O O . ILE A 1 654 ? -4.960 -23.593 0.347 1.00 87.75 654 ILE A O 1
ATOM 5394 N N . GLN A 1 655 ? -3.436 -21.974 0.066 1.00 84.69 655 GLN A N 1
ATOM 5395 C CA . GLN A 1 655 ? -3.840 -21.621 -1.294 1.00 84.69 655 GLN A CA 1
ATOM 5396 C C . GLN A 1 655 ? -3.807 -22.829 -2.234 1.00 84.69 655 GLN A C 1
ATOM 5398 O O . GLN A 1 655 ? -4.719 -23.001 -3.044 1.00 84.69 655 GLN A O 1
ATOM 5403 N N . TYR A 1 656 ? -2.794 -23.696 -2.121 1.00 84.62 656 TYR A N 1
ATOM 5404 C CA . TYR A 1 656 ? -2.716 -24.919 -2.918 1.00 84.62 656 TYR A CA 1
ATOM 5405 C C . TYR A 1 656 ? -3.866 -25.885 -2.597 1.00 84.62 656 TYR A C 1
ATOM 5407 O O . TYR A 1 656 ? -4.545 -26.372 -3.506 1.00 84.62 656 TYR A O 1
ATOM 5415 N N . ALA A 1 657 ? -4.119 -26.138 -1.310 1.00 88.88 657 ALA A N 1
ATOM 5416 C CA . ALA A 1 657 ? -5.201 -27.014 -0.871 1.00 88.88 657 ALA A CA 1
ATOM 5417 C C . ALA A 1 657 ? -6.580 -26.496 -1.313 1.00 88.88 657 ALA A C 1
ATOM 5419 O O . ALA A 1 657 ? -7.420 -27.275 -1.767 1.00 88.88 657 ALA A O 1
ATOM 5420 N N . LEU A 1 658 ? -6.804 -25.184 -1.242 1.00 91.88 658 LEU A N 1
ATOM 5421 C CA . LEU A 1 658 ? -8.046 -24.558 -1.697 1.00 91.88 658 LEU A CA 1
ATOM 5422 C C . LEU A 1 658 ? -8.155 -24.512 -3.222 1.00 91.88 658 LEU A C 1
ATOM 5424 O O . LEU A 1 658 ? -9.237 -24.728 -3.761 1.00 91.88 658 LEU A O 1
ATOM 5428 N N . GLY A 1 659 ? -7.039 -24.343 -3.932 1.00 89.06 659 GLY A N 1
ATOM 5429 C CA . GLY A 1 659 ? -6.986 -24.435 -5.390 1.00 89.06 659 GLY A CA 1
ATOM 5430 C C . GLY A 1 659 ? -7.452 -25.796 -5.916 1.00 89.06 659 GLY A C 1
ATOM 5431 O O . GLY A 1 659 ? -8.135 -25.850 -6.936 1.00 89.06 659 GLY A O 1
ATOM 5432 N N . ILE A 1 660 ? -7.173 -26.896 -5.201 1.00 89.00 660 ILE A N 1
ATOM 5433 C CA . ILE A 1 660 ? -7.736 -28.223 -5.521 1.00 89.00 660 ILE A CA 1
ATOM 5434 C C . ILE A 1 660 ? -9.269 -28.191 -5.478 1.00 89.00 660 ILE A C 1
ATOM 5436 O O . ILE A 1 660 ? -9.930 -28.688 -6.395 1.00 89.00 660 ILE A O 1
ATOM 5440 N N . TYR A 1 661 ? -9.829 -27.611 -4.417 1.00 92.81 661 TYR A N 1
ATOM 5441 C CA . TYR A 1 661 ? -11.272 -27.498 -4.236 1.00 92.81 661 TYR A CA 1
ATOM 5442 C C . TYR A 1 661 ? -11.908 -26.597 -5.305 1.00 92.81 661 TYR A C 1
ATOM 5444 O O . TYR A 1 661 ? -12.891 -26.992 -5.934 1.00 92.81 661 TYR A O 1
ATOM 5452 N N . PHE A 1 662 ? -11.314 -25.436 -5.589 1.00 92.44 662 PHE A N 1
ATOM 5453 C CA . PHE A 1 662 ? -11.792 -24.533 -6.637 1.00 92.44 662 PHE A CA 1
ATOM 5454 C C . PHE A 1 662 ? -11.733 -25.176 -8.017 1.00 92.44 662 PHE A C 1
ATOM 5456 O O . PHE A 1 662 ? -12.751 -25.190 -8.697 1.00 92.44 662 PHE A O 1
ATOM 5463 N N . ASN A 1 663 ? -10.629 -25.832 -8.385 1.00 88.94 663 ASN A N 1
ATOM 5464 C CA . ASN A 1 663 ? -10.526 -26.556 -9.655 1.00 88.94 663 ASN A CA 1
ATOM 5465 C C . ASN A 1 663 ? -11.631 -27.611 -9.804 1.00 88.94 663 ASN A C 1
ATOM 5467 O O . ASN A 1 663 ? -12.219 -27.753 -10.876 1.00 88.94 663 ASN A O 1
ATOM 5471 N N . HIS A 1 664 ? -11.946 -28.341 -8.728 1.00 89.81 664 HIS A N 1
ATOM 5472 C CA . HIS A 1 664 ? -13.022 -29.330 -8.742 1.00 89.81 664 HIS A CA 1
ATOM 5473 C C . HIS A 1 664 ? -14.400 -28.697 -8.979 1.00 89.81 664 HIS A C 1
ATOM 5475 O O . HIS A 1 664 ? -15.220 -29.266 -9.702 1.00 89.81 664 HIS A O 1
ATOM 5481 N N . HIS A 1 665 ? -14.676 -27.545 -8.366 1.00 90.56 665 HIS A N 1
ATOM 5482 C CA . HIS A 1 665 ? -15.958 -26.858 -8.510 1.00 90.56 665 HIS A CA 1
ATOM 5483 C C . HIS A 1 665 ? -16.070 -26.063 -9.811 1.00 90.56 665 HIS A C 1
ATOM 5485 O O . HIS A 1 665 ? -17.109 -26.143 -10.459 1.00 90.56 665 HIS A O 1
ATOM 5491 N N . GLU A 1 666 ? -15.013 -25.388 -10.253 1.00 90.81 666 GLU A N 1
ATOM 5492 C CA . GLU A 1 666 ? -14.969 -24.713 -11.551 1.00 90.81 666 GLU A CA 1
ATOM 5493 C C . GLU A 1 666 ? -15.158 -25.729 -12.690 1.00 90.81 666 GLU A C 1
ATOM 5495 O O . GLU A 1 666 ? -15.933 -25.489 -13.612 1.00 90.81 666 GLU A O 1
ATOM 5500 N N . ALA A 1 667 ? -14.592 -26.938 -12.579 1.00 87.69 667 ALA A N 1
ATOM 5501 C CA . ALA A 1 667 ? -14.827 -28.014 -13.546 1.00 87.69 667 ALA A CA 1
ATOM 5502 C C . ALA A 1 667 ? -16.307 -28.446 -13.657 1.00 87.69 667 ALA A C 1
ATOM 5504 O O . ALA A 1 667 ? -16.711 -28.983 -14.692 1.00 87.69 667 ALA A O 1
ATOM 5505 N N . LYS A 1 668 ? -17.149 -28.201 -12.637 1.00 89.50 668 LYS A N 1
ATOM 5506 C CA . LYS A 1 668 ? -18.601 -28.476 -12.700 1.00 89.50 668 LYS A CA 1
ATOM 5507 C C . LYS A 1 668 ? -19.341 -27.510 -13.620 1.00 89.50 668 LYS A C 1
ATOM 5509 O O . LYS A 1 668 ? -20.415 -27.870 -14.096 1.00 89.50 668 LYS A O 1
ATOM 5514 N N . LEU A 1 669 ? -18.755 -26.347 -13.914 1.00 89.25 669 LEU A N 1
ATOM 5515 C CA . LEU A 1 669 ? -19.263 -25.427 -14.931 1.00 89.25 669 LEU A CA 1
ATOM 5516 C C . LEU A 1 669 ? -19.106 -26.000 -16.347 1.00 89.25 669 LEU A C 1
ATOM 5518 O O . LEU A 1 669 ? -19.737 -25.503 -17.269 1.00 89.25 669 LEU A O 1
ATOM 5522 N N . LYS A 1 670 ? -18.298 -27.060 -16.536 1.00 85.94 670 LYS A N 1
ATOM 5523 C CA . LYS A 1 670 ? -18.089 -27.738 -17.830 1.00 85.94 670 LYS A CA 1
ATOM 5524 C C . LYS A 1 670 ? -17.716 -26.772 -18.965 1.00 85.94 670 LYS A C 1
ATOM 5526 O O . LYS A 1 670 ? -18.148 -26.955 -20.095 1.00 85.94 670 LYS A O 1
ATOM 5531 N N . GLY A 1 671 ? -16.941 -25.741 -18.634 1.00 83.00 671 GLY A N 1
ATOM 5532 C CA . GLY A 1 671 ? -16.513 -24.708 -19.574 1.00 83.00 671 GLY A CA 1
ATOM 5533 C C . GLY A 1 671 ? -17.544 -23.609 -19.845 1.00 83.00 671 GLY A C 1
ATOM 5534 O O . GLY A 1 671 ? -17.166 -22.610 -20.439 1.00 83.00 671 GLY A O 1
ATOM 5535 N N . GLU A 1 672 ? -18.794 -23.725 -19.381 1.00 87.75 672 GLU A N 1
ATOM 5536 C CA . GLU A 1 672 ? -19.839 -22.723 -19.634 1.00 87.75 672 GLU A CA 1
ATOM 5537 C C . GLU A 1 672 ? -19.510 -21.377 -18.987 1.00 87.75 672 GLU A C 1
ATOM 5539 O O . GLU A 1 672 ? -19.298 -21.282 -17.777 1.00 87.75 672 GLU A O 1
ATOM 5544 N N . ASN A 1 673 ? -19.484 -20.323 -19.800 1.00 90.00 673 ASN A N 1
ATOM 5545 C CA . ASN A 1 673 ? -19.105 -18.979 -19.372 1.00 90.00 673 ASN A CA 1
ATOM 5546 C C . ASN A 1 673 ? -20.346 -18.095 -19.227 1.00 90.00 673 ASN A C 1
ATOM 5548 O O . ASN A 1 673 ? -20.843 -17.529 -20.197 1.00 90.00 673 ASN A O 1
ATOM 5552 N N . GLU A 1 674 ? -20.842 -17.973 -17.998 1.00 90.75 674 GLU A N 1
ATOM 5553 C CA . GLU A 1 674 ? -22.075 -17.246 -17.680 1.00 90.75 674 GLU A CA 1
ATOM 5554 C C . GLU A 1 674 ? -21.783 -16.089 -16.725 1.00 90.75 674 GLU A C 1
ATOM 5556 O O . GLU A 1 674 ? -21.005 -16.241 -15.776 1.00 90.75 674 GLU A O 1
ATOM 5561 N N . LEU A 1 675 ? -22.417 -14.940 -16.968 1.00 91.62 675 LEU A N 1
ATOM 5562 C CA . LEU A 1 675 ? -22.292 -13.761 -16.119 1.00 91.62 675 LEU A CA 1
ATOM 5563 C C . LEU A 1 675 ? -23.306 -13.809 -14.978 1.00 91.62 675 LEU A C 1
ATOM 5565 O O . LEU A 1 675 ? -24.449 -14.246 -15.133 1.00 91.62 675 LEU A O 1
ATOM 5569 N N . VAL A 1 676 ? -22.873 -13.323 -13.825 1.00 91.69 676 VAL A N 1
ATOM 5570 C CA . VAL A 1 676 ? -23.650 -13.229 -12.592 1.00 91.69 676 VAL A CA 1
ATOM 5571 C C . VAL A 1 676 ? -23.338 -11.896 -11.911 1.00 91.69 676 VAL A C 1
ATOM 5573 O O . VAL A 1 676 ? -22.190 -11.445 -11.971 1.00 91.69 676 VAL A O 1
ATOM 5576 N N . PRO A 1 677 ? -24.321 -11.235 -11.282 1.00 90.88 677 PRO A N 1
ATOM 5577 C CA . PRO A 1 677 ? -24.080 -10.006 -10.549 1.00 90.88 677 PRO A CA 1
ATOM 5578 C C . PRO A 1 677 ? -23.316 -10.319 -9.266 1.00 90.88 677 PRO A C 1
ATOM 5580 O O . PRO A 1 677 ? -23.521 -11.363 -8.643 1.00 90.88 677 PRO A O 1
ATOM 5583 N N . THR A 1 678 ? -22.471 -9.397 -8.833 1.00 89.38 678 THR A N 1
ATOM 5584 C CA . THR A 1 678 ? -21.878 -9.460 -7.498 1.00 89.38 678 THR A CA 1
ATOM 5585 C C . THR A 1 678 ? -22.854 -8.834 -6.507 1.00 89.38 678 THR A C 1
ATOM 5587 O O . THR A 1 678 ? -23.105 -7.634 -6.551 1.00 89.38 678 THR A O 1
ATOM 5590 N N . ILE A 1 679 ? -23.453 -9.666 -5.653 1.00 89.94 679 ILE A N 1
ATOM 5591 C CA . ILE A 1 679 ? -24.347 -9.215 -4.578 1.00 89.94 679 ILE A CA 1
ATOM 5592 C C . ILE A 1 679 ? -23.506 -9.066 -3.312 1.00 89.94 679 ILE A C 1
ATOM 5594 O O . ILE A 1 679 ? -23.228 -10.068 -2.642 1.00 89.94 679 ILE A O 1
ATOM 5598 N N . ASP A 1 680 ? -23.078 -7.840 -3.022 1.00 87.50 680 ASP A N 1
ATOM 5599 C CA . ASP A 1 680 ? -22.122 -7.533 -1.954 1.00 87.50 680 ASP A CA 1
ATOM 5600 C C . ASP A 1 680 ? -22.590 -8.072 -0.596 1.00 87.50 680 ASP A C 1
ATOM 5602 O O . ASP A 1 680 ? -21.816 -8.723 0.106 1.00 87.50 680 ASP A O 1
ATOM 5606 N N . GLU A 1 681 ? -23.888 -7.979 -0.283 1.00 92.12 681 GLU A N 1
ATOM 5607 C CA . GLU A 1 681 ? -24.439 -8.462 0.987 1.00 92.12 681 GLU A CA 1
ATOM 5608 C C . GLU A 1 681 ? -24.218 -9.968 1.194 1.00 92.12 681 GLU A C 1
ATOM 5610 O O . GLU A 1 681 ? -24.018 -10.429 2.321 1.00 92.12 681 GLU A O 1
ATOM 5615 N N . LYS A 1 682 ? -24.236 -10.763 0.114 1.00 92.38 682 LYS A N 1
ATOM 5616 C CA . LYS A 1 682 ? -24.009 -12.215 0.197 1.00 92.38 682 LYS A CA 1
ATOM 5617 C C . LYS A 1 682 ? -22.548 -12.538 0.477 1.00 92.38 682 LYS A C 1
ATOM 5619 O O . LYS A 1 682 ? -22.268 -13.434 1.277 1.00 92.38 682 LYS A O 1
ATOM 5624 N N . PHE A 1 683 ? -21.630 -11.842 -0.188 1.00 91.75 683 PHE A N 1
ATOM 5625 C CA . PHE A 1 683 ? -20.197 -12.068 -0.018 1.00 91.75 683 PHE A CA 1
ATOM 5626 C C . PHE A 1 683 ? -19.690 -11.505 1.311 1.00 91.75 683 PHE A C 1
ATOM 5628 O O . PHE A 1 683 ? -18.863 -12.149 1.953 1.00 91.75 683 PHE A O 1
ATOM 5635 N N . ASP A 1 684 ? -20.257 -10.403 1.795 1.00 91.31 684 ASP A N 1
ATOM 5636 C CA . ASP A 1 684 ? -19.968 -9.879 3.130 1.00 91.31 684 ASP A CA 1
ATOM 5637 C C . ASP A 1 684 ? -20.512 -10.795 4.230 1.00 91.31 684 ASP A C 1
ATOM 5639 O O . ASP A 1 684 ? -19.793 -11.114 5.177 1.00 91.31 684 ASP A O 1
ATOM 5643 N N . ALA A 1 685 ? -21.722 -11.341 4.072 1.00 92.81 685 ALA A N 1
ATOM 5644 C CA . ALA A 1 685 ? -22.237 -12.351 4.996 1.00 92.81 685 ALA A CA 1
ATOM 5645 C C . ALA A 1 685 ? -21.386 -13.636 5.003 1.00 92.81 685 ALA A C 1
ATOM 5647 O O . ALA A 1 685 ? -21.246 -14.286 6.043 1.00 92.81 685 ALA A O 1
ATOM 5648 N N . LEU A 1 686 ? -20.821 -14.030 3.856 1.00 94.31 686 LEU A N 1
ATOM 5649 C CA . LEU A 1 686 ? -19.873 -15.142 3.779 1.00 94.31 686 LEU A CA 1
ATOM 5650 C C . LEU A 1 686 ? -18.554 -14.809 4.485 1.00 94.31 686 LEU A C 1
ATOM 5652 O O . LEU A 1 686 ? -18.053 -15.650 5.231 1.00 94.31 686 LEU A O 1
ATOM 5656 N N . ARG A 1 687 ? -18.020 -13.600 4.278 1.00 92.94 687 ARG A N 1
ATOM 5657 C CA . ARG A 1 687 ? -16.799 -13.105 4.927 1.00 92.94 687 ARG A CA 1
ATOM 5658 C C . ARG A 1 687 ? -16.930 -13.148 6.446 1.00 92.94 687 ARG A C 1
ATOM 5660 O O . ARG A 1 687 ? -16.109 -13.784 7.094 1.00 92.94 687 ARG A O 1
ATOM 5667 N N . ILE A 1 688 ? -18.019 -12.598 6.988 1.00 91.62 688 ILE A N 1
ATOM 5668 C CA . ILE A 1 688 ? -18.314 -12.612 8.429 1.00 91.62 688 ILE A CA 1
ATOM 5669 C C . ILE A 1 688 ? -18.354 -14.051 8.957 1.00 91.62 688 ILE A C 1
ATOM 5671 O O . ILE A 1 688 ? -17.704 -14.364 9.949 1.00 91.62 688 ILE A O 1
ATOM 5675 N N . LYS A 1 689 ? -19.046 -14.968 8.265 1.00 92.62 689 LYS A N 1
ATOM 5676 C CA . LYS A 1 689 ? -19.087 -16.385 8.672 1.00 92.62 689 LYS A CA 1
ATOM 5677 C C . LYS A 1 689 ? -17.710 -17.041 8.647 1.00 92.62 689 LYS A C 1
ATOM 5679 O O . LYS A 1 689 ? -17.423 -17.865 9.511 1.00 92.62 689 LYS A O 1
ATOM 5684 N N . LEU A 1 690 ? -16.884 -16.738 7.644 1.00 91.12 690 LEU A N 1
ATOM 5685 C CA . LEU A 1 690 ? -15.515 -17.247 7.558 1.00 91.12 690 LEU A CA 1
ATOM 5686 C C . LEU A 1 690 ? -14.665 -16.718 8.712 1.00 91.12 690 LEU A C 1
ATOM 5688 O O . LEU A 1 690 ? -14.016 -17.523 9.373 1.00 91.12 690 LEU A O 1
ATOM 5692 N N . GLU A 1 691 ? -14.725 -15.418 8.999 1.00 90.00 691 GLU A N 1
ATOM 5693 C CA . GLU A 1 691 ? -14.054 -14.797 10.143 1.00 90.00 691 GLU A CA 1
ATOM 5694 C C . GLU A 1 691 ? -14.498 -15.451 11.459 1.00 90.00 691 GLU A C 1
ATOM 5696 O O . GLU A 1 691 ? -13.660 -15.959 12.199 1.00 90.00 691 GLU A O 1
ATOM 5701 N N . GLU A 1 692 ? -15.805 -15.559 11.715 1.00 90.06 692 GLU A N 1
ATOM 5702 C CA . GLU A 1 692 ? -16.359 -16.266 12.881 1.00 90.06 692 GLU A CA 1
ATOM 5703 C C . GLU A 1 692 ? -15.880 -17.721 12.958 1.00 90.06 692 GLU A C 1
ATOM 5705 O O . GLU A 1 692 ? -15.522 -18.221 14.025 1.00 90.06 692 GLU A O 1
ATOM 5710 N N . GLY A 1 693 ? -15.853 -18.413 11.819 1.00 85.56 693 GLY A N 1
ATOM 5711 C CA . GLY A 1 693 ? -15.399 -19.790 11.710 1.00 85.56 693 GLY A CA 1
ATOM 5712 C C . GLY A 1 693 ? -13.928 -19.963 12.066 1.00 85.56 693 GLY A C 1
ATOM 5713 O O . GLY A 1 693 ? -13.594 -20.907 12.780 1.00 85.56 693 GLY A O 1
ATOM 5714 N N . LEU A 1 694 ? -13.062 -19.074 11.577 1.00 86.75 694 LEU A N 1
ATOM 5715 C CA . LEU A 1 694 ? -11.613 -19.120 11.797 1.00 86.75 694 LEU A CA 1
ATOM 5716 C C . LEU A 1 694 ? -11.231 -18.766 13.241 1.00 86.75 694 LEU A C 1
ATOM 5718 O O . LEU A 1 694 ? -10.167 -19.166 13.707 1.00 86.75 694 LEU A O 1
ATOM 5722 N N . LYS A 1 695 ? -12.119 -18.072 13.961 1.00 84.81 695 LYS A N 1
ATOM 5723 C CA . LYS A 1 695 ? -12.000 -17.794 15.400 1.00 84.81 695 LYS A CA 1
ATOM 5724 C C . LYS A 1 695 ? -12.387 -18.981 16.285 1.00 84.81 695 LYS A C 1
ATOM 5726 O O . LYS A 1 695 ? -12.054 -19.007 17.474 1.00 84.81 695 LYS A O 1
ATOM 5731 N N . THR A 1 696 ? -13.103 -19.974 15.742 1.00 82.00 696 THR A N 1
ATOM 5732 C CA . THR A 1 696 ? -13.493 -21.159 16.518 1.00 82.00 696 THR A CA 1
ATOM 5733 C C . THR A 1 696 ? -12.278 -21.988 16.927 1.00 82.00 696 THR A C 1
ATOM 5735 O O . THR A 1 696 ? -11.240 -22.000 16.274 1.00 82.00 696 THR A O 1
ATOM 5738 N N . GLN A 1 697 ? -12.381 -22.704 18.047 1.00 70.12 697 GLN A N 1
ATOM 5739 C CA . GLN A 1 697 ? -11.271 -23.530 18.509 1.00 70.12 697 GLN A CA 1
ATOM 5740 C C . GLN A 1 697 ? -11.001 -24.671 17.514 1.00 70.12 697 GLN A C 1
ATOM 5742 O O . GLN A 1 697 ? -11.910 -25.432 17.177 1.00 70.12 697 GLN A O 1
ATOM 5747 N N . ALA A 1 698 ? -9.739 -24.816 17.098 1.00 68.75 698 ALA A N 1
ATOM 5748 C CA . ALA A 1 698 ? -9.276 -25.857 16.181 1.00 68.75 698 ALA A CA 1
ATOM 5749 C C . ALA A 1 698 ? -9.356 -27.267 16.794 1.00 68.75 698 ALA A C 1
ATOM 5751 O O . ALA A 1 698 ? -8.355 -27.837 17.236 1.00 68.75 698 ALA A O 1
ATOM 5752 N N . ASN A 1 699 ? -10.563 -27.812 16.900 1.00 66.38 699 ASN A N 1
ATOM 5753 C CA . ASN A 1 699 ? -10.866 -29.081 17.564 1.00 66.38 699 ASN A CA 1
ATOM 5754 C C . ASN A 1 699 ? -10.600 -30.303 16.676 1.00 66.38 699 ASN A C 1
ATOM 5756 O O . ASN A 1 699 ? -10.744 -31.440 17.122 1.00 66.38 699 ASN A O 1
ATOM 5760 N N . GLU A 1 700 ? -10.197 -30.086 15.424 1.00 67.81 700 GLU A N 1
ATOM 5761 C CA . GLU A 1 700 ? -9.915 -31.143 14.456 1.00 67.81 700 GLU A CA 1
ATOM 5762 C C . GLU A 1 700 ? -8.627 -31.916 14.788 1.00 67.81 700 GLU A C 1
ATOM 5764 O O . GLU A 1 700 ? -8.437 -33.034 14.307 1.00 67.81 700 GLU A O 1
ATOM 5769 N N . MET A 1 701 ? -7.751 -31.347 15.630 1.00 60.00 701 MET A N 1
ATOM 5770 C CA . MET A 1 701 ? -6.465 -31.932 16.019 1.00 60.00 701 MET A CA 1
ATOM 5771 C C . MET A 1 701 ? -6.190 -31.780 17.521 1.00 60.00 701 MET A C 1
ATOM 5773 O O . MET A 1 701 ? -6.377 -30.710 18.099 1.00 60.00 701 MET A O 1
ATOM 5777 N N . ASN A 1 702 ? -5.706 -32.853 18.156 1.00 60.22 702 ASN A N 1
ATOM 5778 C CA . ASN A 1 702 ? -5.398 -32.892 19.589 1.00 60.22 702 ASN A CA 1
ATOM 5779 C C . ASN A 1 702 ? -3.918 -32.531 19.848 1.00 60.22 702 ASN A C 1
ATOM 5781 O O . ASN A 1 702 ? -3.054 -32.967 19.087 1.00 60.22 702 ASN A O 1
ATOM 5785 N N . LYS A 1 703 ? -3.605 -31.798 20.934 1.00 54.09 703 LYS A N 1
ATOM 5786 C CA . LYS A 1 703 ? -2.263 -31.214 21.219 1.00 54.09 703 LYS A CA 1
ATOM 5787 C C . LYS A 1 703 ? -1.087 -32.206 21.177 1.00 54.09 703 LYS A C 1
ATOM 5789 O O . LYS A 1 703 ? 0.037 -31.786 20.950 1.00 54.09 703 LYS A O 1
ATOM 5794 N N . HIS A 1 704 ? -1.338 -33.496 21.391 1.00 48.16 704 HIS A N 1
ATOM 5795 C CA . HIS A 1 704 ? -0.304 -34.526 21.537 1.00 48.16 704 HIS A CA 1
ATOM 5796 C C . HIS A 1 704 ? -0.021 -35.339 20.261 1.00 48.16 704 HIS A C 1
ATOM 5798 O O . HIS A 1 704 ? 0.645 -36.365 20.344 1.00 48.16 704 HIS A O 1
ATOM 5804 N N . ASN A 1 705 ? -0.571 -34.964 19.094 1.00 53.31 705 ASN A N 1
ATOM 5805 C CA . ASN A 1 705 ? -0.504 -35.807 17.892 1.00 53.31 705 ASN A CA 1
ATOM 5806 C C . ASN A 1 705 ? -0.595 -35.038 16.550 1.00 53.31 705 ASN A C 1
ATOM 5808 O O . ASN A 1 705 ? -1.139 -35.571 15.585 1.00 53.31 705 ASN A O 1
ATOM 5812 N N . THR A 1 706 ? -0.070 -33.813 16.454 1.00 65.00 706 THR A N 1
ATOM 5813 C CA . THR A 1 706 ? -0.217 -32.942 15.266 1.00 65.00 706 THR A CA 1
ATOM 5814 C C . THR A 1 706 ? 1.080 -32.871 14.453 1.00 65.00 706 THR A C 1
ATOM 5816 O O . THR A 1 706 ? 1.831 -31.908 14.573 1.00 65.00 706 THR A O 1
ATOM 5819 N N . THR A 1 707 ? 1.374 -33.905 13.664 1.00 77.56 707 THR A N 1
ATOM 5820 C CA . THR A 1 707 ? 2.540 -33.927 12.758 1.00 77.56 707 THR A CA 1
ATOM 5821 C C . THR A 1 707 ? 2.140 -33.570 11.330 1.00 77.56 707 THR A C 1
ATOM 5823 O O . THR A 1 707 ? 0.980 -33.770 10.959 1.00 77.56 707 THR A O 1
ATOM 5826 N N . ALA A 1 708 ? 3.093 -33.135 10.501 1.00 80.50 708 ALA A N 1
ATOM 5827 C CA . ALA A 1 708 ? 2.880 -32.875 9.070 1.00 80.50 708 ALA A CA 1
ATOM 5828 C C . ALA A 1 708 ? 2.116 -34.016 8.362 1.00 80.50 708 ALA A C 1
ATOM 5830 O O . ALA A 1 708 ? 1.134 -33.783 7.656 1.00 80.50 708 ALA A O 1
ATOM 5831 N N . ALA A 1 709 ? 2.488 -35.272 8.640 1.00 81.69 709 ALA A N 1
ATOM 5832 C CA . ALA A 1 709 ? 1.841 -36.455 8.071 1.00 81.69 709 ALA A CA 1
ATOM 5833 C C . ALA A 1 709 ? 0.360 -36.605 8.477 1.00 81.69 709 ALA A C 1
ATOM 5835 O O . ALA A 1 709 ? -0.480 -36.972 7.653 1.00 81.69 709 ALA A O 1
ATOM 5836 N N . LYS A 1 710 ? 0.011 -36.316 9.737 1.00 83.75 710 LYS A N 1
ATOM 5837 C CA . LYS A 1 710 ? -1.381 -36.390 10.220 1.00 83.75 710 LYS A CA 1
ATOM 5838 C C . LYS A 1 710 ? -2.217 -35.219 9.710 1.00 83.75 710 LYS A C 1
ATOM 5840 O O . LYS A 1 710 ? -3.373 -35.412 9.341 1.00 83.75 710 LYS A O 1
ATOM 5845 N N . SER A 1 711 ? -1.619 -34.036 9.631 1.00 86.69 711 SER A N 1
ATOM 5846 C CA . SER A 1 711 ? -2.215 -32.843 9.026 1.00 86.69 711 SER A CA 1
ATOM 5847 C C . SER A 1 711 ? -2.570 -33.080 7.561 1.00 86.69 711 SER A C 1
ATOM 5849 O O . SER A 1 711 ? -3.710 -32.853 7.153 1.00 86.69 711 SER A O 1
ATOM 5851 N N . LEU A 1 712 ? -1.631 -33.653 6.801 1.00 88.56 712 LEU A N 1
ATOM 5852 C CA . LEU A 1 712 ? -1.853 -34.083 5.426 1.00 88.56 712 LEU A CA 1
ATOM 5853 C C . LEU A 1 712 ? -3.014 -35.077 5.334 1.00 88.56 712 LEU A C 1
ATOM 5855 O O . LEU A 1 712 ? -3.882 -34.914 4.484 1.00 88.56 712 LEU A O 1
ATOM 5859 N N . GLN A 1 713 ? -3.063 -36.095 6.201 1.00 88.62 713 GLN A N 1
ATOM 5860 C CA . GLN A 1 713 ? -4.153 -37.078 6.189 1.00 88.62 713 GLN A CA 1
ATOM 5861 C C . GLN A 1 713 ? -5.527 -36.443 6.433 1.00 88.62 713 GLN A C 1
ATOM 5863 O O . GLN A 1 713 ? -6.493 -36.833 5.780 1.00 88.62 713 GLN A O 1
ATOM 5868 N N . LEU A 1 714 ? -5.634 -35.467 7.339 1.00 88.94 714 LEU A N 1
ATOM 5869 C CA . LEU A 1 714 ? -6.899 -34.779 7.617 1.00 88.94 714 LEU A CA 1
ATOM 5870 C C . LEU A 1 714 ? -7.356 -33.919 6.441 1.00 88.94 714 LEU A C 1
ATOM 5872 O O . LEU A 1 714 ? -8.507 -34.035 6.013 1.00 88.94 714 LEU A O 1
ATOM 5876 N N . VAL A 1 715 ? -6.453 -33.104 5.891 1.00 90.94 715 VAL A N 1
ATOM 5877 C CA . VAL A 1 715 ? -6.746 -32.270 4.718 1.00 90.94 715 VAL A CA 1
ATOM 5878 C C . VAL A 1 715 ? -7.091 -33.148 3.519 1.00 90.94 715 VAL A C 1
ATOM 5880 O O . VAL A 1 715 ? -8.104 -32.917 2.862 1.00 90.94 715 VAL A O 1
ATOM 5883 N N . LYS A 1 716 ? -6.319 -34.214 3.282 1.00 91.12 716 LYS A N 1
ATOM 5884 C CA . LYS A 1 716 ? -6.578 -35.184 2.216 1.00 91.12 716 LYS A CA 1
ATOM 5885 C C . LYS A 1 716 ? -7.935 -35.854 2.391 1.00 91.12 716 LYS A C 1
ATOM 5887 O O . LYS A 1 716 ? -8.702 -35.865 1.444 1.00 91.12 716 LYS A O 1
ATOM 5892 N N . LYS A 1 717 ? -8.292 -36.320 3.591 1.00 90.50 717 LYS A N 1
ATOM 5893 C CA . LYS A 1 717 ? -9.606 -36.931 3.858 1.00 90.50 717 LYS A CA 1
ATOM 5894 C C . LYS A 1 717 ? -10.763 -35.959 3.600 1.00 90.50 717 LYS A C 1
ATOM 5896 O O . LYS A 1 717 ? -11.802 -36.359 3.073 1.00 90.50 717 LYS A O 1
ATOM 5901 N N . ALA A 1 718 ? -10.610 -34.691 3.983 1.00 91.19 718 ALA A N 1
ATOM 5902 C CA . ALA A 1 718 ? -11.617 -33.667 3.721 1.00 91.19 718 ALA A CA 1
ATOM 5903 C C . ALA A 1 718 ? -11.756 -33.386 2.219 1.00 91.19 718 ALA A C 1
ATOM 5905 O O . ALA A 1 718 ? -12.869 -33.391 1.692 1.00 91.19 718 ALA A O 1
ATOM 5906 N N . LEU A 1 719 ? -10.633 -33.220 1.518 1.00 92.25 719 LEU A N 1
ATOM 5907 C CA . LEU A 1 719 ? -10.621 -33.004 0.076 1.00 92.25 719 LEU A CA 1
ATOM 5908 C C . LEU A 1 719 ? -11.076 -34.239 -0.706 1.00 92.25 719 LEU A C 1
ATOM 5910 O O . LEU A 1 719 ? -11.799 -34.070 -1.668 1.00 92.25 719 LEU A O 1
ATOM 5914 N N . GLU A 1 720 ? -10.755 -35.467 -0.303 1.00 92.12 720 GLU A N 1
ATOM 5915 C CA . GLU A 1 720 ? -11.254 -36.706 -0.926 1.00 92.12 720 GLU A CA 1
ATOM 5916 C C . GLU A 1 720 ? -12.778 -36.800 -0.837 1.00 92.12 720 GLU A C 1
ATOM 5918 O O . GLU A 1 720 ? -13.440 -37.202 -1.793 1.00 92.12 720 GLU A O 1
ATOM 5923 N N . ARG A 1 721 ? -13.354 -36.384 0.299 1.00 91.94 721 ARG A N 1
ATOM 5924 C CA . ARG A 1 721 ? -14.809 -36.343 0.479 1.00 91.94 721 ARG A CA 1
ATOM 5925 C C . ARG A 1 721 ? -15.474 -35.321 -0.445 1.00 91.94 721 ARG A C 1
ATOM 5927 O O . ARG A 1 721 ? -16.560 -35.589 -0.951 1.00 91.94 721 ARG A O 1
ATOM 5934 N N . LEU A 1 722 ? -14.864 -34.149 -0.616 1.00 91.31 722 LEU A N 1
ATOM 5935 C CA . LEU A 1 722 ? -15.426 -33.049 -1.410 1.00 91.31 722 LEU A CA 1
ATOM 5936 C C . LEU A 1 722 ? -15.084 -33.159 -2.906 1.00 91.31 722 LEU A C 1
ATOM 5938 O O . LEU A 1 722 ? -15.865 -32.739 -3.754 1.00 91.31 722 LEU A O 1
ATOM 5942 N N . CYS A 1 723 ? -13.933 -33.753 -3.220 1.00 90.19 723 CYS A N 1
ATOM 5943 C CA . CYS A 1 723 ? -13.273 -33.799 -4.524 1.00 90.19 723 CYS A CA 1
ATOM 5944 C C . CYS A 1 723 ? -12.737 -35.228 -4.812 1.00 90.19 723 CYS A C 1
ATOM 5946 O O . CYS A 1 723 ? -11.526 -35.443 -4.885 1.00 90.19 723 CYS A O 1
ATOM 5948 N N . PRO A 1 724 ? -13.607 -36.237 -5.012 1.00 78.69 724 PRO A N 1
ATOM 5949 C CA . PRO A 1 724 ? -13.223 -37.659 -5.020 1.00 78.69 724 PRO A CA 1
ATOM 5950 C C . PRO A 1 724 ? -12.367 -38.126 -6.213 1.00 78.69 724 PRO A C 1
ATOM 5952 O O . PRO A 1 724 ? -11.966 -39.285 -6.255 1.00 78.69 724 PRO A O 1
ATOM 5955 N N . LYS A 1 725 ? -12.108 -37.267 -7.207 1.00 76.12 725 LYS A N 1
ATOM 5956 C CA . LYS A 1 725 ? -11.377 -37.610 -8.445 1.00 76.12 725 LYS A CA 1
ATOM 5957 C C . LYS A 1 725 ? -10.007 -36.923 -8.568 1.00 76.12 725 LYS A C 1
ATOM 5959 O O . LYS A 1 725 ? -9.402 -36.989 -9.634 1.00 76.12 725 LYS A O 1
ATOM 5964 N N . THR A 1 726 ? -9.538 -36.240 -7.525 1.00 77.25 726 THR A N 1
ATOM 5965 C CA . THR A 1 726 ? -8.307 -35.432 -7.571 1.00 77.25 726 THR A CA 1
ATOM 5966 C C . THR A 1 726 ? -7.065 -36.255 -7.207 1.00 77.25 726 THR A C 1
ATOM 5968 O O . THR A 1 726 ? -7.101 -37.072 -6.290 1.00 77.25 726 THR A O 1
ATOM 5971 N N . ASP A 1 727 ? -5.945 -36.011 -7.898 1.00 77.50 727 ASP A N 1
ATOM 5972 C CA . ASP A 1 727 ? -4.618 -36.476 -7.483 1.00 77.50 727 ASP A CA 1
ATOM 5973 C C . ASP A 1 727 ? -4.054 -35.593 -6.352 1.00 77.50 727 ASP A C 1
ATOM 5975 O O . ASP A 1 727 ? -4.048 -34.366 -6.442 1.00 77.50 727 ASP A O 1
ATOM 5979 N N . PHE A 1 728 ? -3.548 -36.226 -5.292 1.00 82.94 728 PHE A N 1
ATOM 5980 C CA . PHE A 1 728 ? -2.965 -35.566 -4.122 1.00 82.94 728 PHE A CA 1
ATOM 5981 C C . PHE A 1 728 ? -1.439 -35.703 -4.044 1.00 82.94 728 PHE A C 1
ATOM 5983 O O . PHE A 1 728 ? -0.869 -35.393 -2.997 1.00 82.94 728 PHE A O 1
ATOM 5990 N N . LYS A 1 729 ? -0.756 -36.178 -5.098 1.00 79.06 729 LYS A N 1
ATOM 5991 C CA . LYS A 1 729 ? 0.712 -36.332 -5.111 1.00 79.06 729 LYS A CA 1
ATOM 5992 C C . LYS A 1 729 ? 1.445 -35.038 -4.762 1.00 79.06 729 LYS A C 1
ATOM 5994 O O . LYS A 1 729 ? 2.260 -35.041 -3.847 1.00 79.06 729 LYS A O 1
ATOM 5999 N N . THR A 1 730 ? 1.113 -33.932 -5.424 1.00 76.62 730 THR A N 1
ATOM 6000 C CA . THR A 1 730 ? 1.764 -32.635 -5.178 1.00 76.62 730 THR A CA 1
ATOM 6001 C C . THR A 1 730 ? 1.447 -32.089 -3.786 1.00 76.62 730 THR A C 1
ATOM 6003 O O . THR A 1 730 ? 2.351 -31.641 -3.094 1.00 76.62 730 THR A O 1
ATOM 6006 N N . LEU A 1 731 ? 0.198 -32.212 -3.318 1.00 82.81 731 LEU A N 1
ATOM 6007 C CA . LEU A 1 731 ? -0.175 -31.842 -1.945 1.00 82.81 731 LEU A CA 1
ATOM 6008 C C . LEU A 1 731 ? 0.610 -32.666 -0.909 1.00 82.81 731 LEU A C 1
ATOM 6010 O O . LEU A 1 731 ? 1.099 -32.131 0.078 1.00 82.81 731 LEU A O 1
ATOM 6014 N N . THR A 1 732 ? 0.747 -33.973 -1.151 1.00 82.25 732 THR A N 1
ATOM 6015 C CA . THR A 1 732 ? 1.493 -34.898 -0.284 1.00 82.25 732 THR A CA 1
ATOM 6016 C C . THR A 1 732 ? 2.959 -34.506 -0.199 1.00 82.25 732 THR A C 1
ATOM 6018 O O . THR A 1 732 ? 3.537 -34.502 0.884 1.00 82.25 732 THR A O 1
ATOM 6021 N N . TRP A 1 733 ? 3.554 -34.173 -1.339 1.00 77.19 733 TRP A N 1
ATOM 6022 C CA . TRP A 1 733 ? 4.931 -33.722 -1.402 1.00 77.19 733 TRP A CA 1
ATOM 6023 C C . TRP A 1 733 ? 5.124 -32.379 -0.677 1.00 77.19 733 TRP A C 1
ATOM 6025 O O . TRP A 1 733 ? 5.977 -32.322 0.201 1.00 77.19 733 TRP A O 1
ATOM 6035 N N . LEU A 1 734 ? 4.260 -31.377 -0.903 1.00 75.38 734 LEU A N 1
ATOM 6036 C CA . LEU A 1 734 ? 4.335 -30.065 -0.234 1.00 75.38 734 LEU A CA 1
ATOM 6037 C C . LEU A 1 734 ? 4.278 -30.174 1.297 1.00 75.38 734 LEU A C 1
ATOM 6039 O O . LEU A 1 734 ? 5.097 -29.584 1.995 1.00 75.38 734 LEU A O 1
ATOM 6043 N N . PHE A 1 735 ? 3.340 -30.963 1.838 1.00 82.25 735 PHE A N 1
ATOM 6044 C CA . PHE A 1 735 ? 3.251 -31.188 3.287 1.00 82.25 735 PHE A CA 1
ATOM 6045 C C . PHE A 1 735 ? 4.523 -31.840 3.854 1.00 82.25 735 PHE A C 1
ATOM 6047 O O . PHE A 1 735 ? 4.952 -31.495 4.955 1.00 82.25 735 PHE A O 1
ATOM 6054 N N . ASN A 1 736 ? 5.124 -32.779 3.117 1.00 77.19 736 ASN A N 1
ATOM 6055 C CA . ASN A 1 736 ? 6.334 -33.477 3.551 1.00 77.19 736 ASN A CA 1
ATOM 6056 C C . ASN A 1 736 ? 7.581 -32.583 3.485 1.00 77.19 736 ASN A C 1
ATOM 6058 O O . ASN A 1 736 ? 8.403 -32.663 4.395 1.00 77.19 736 ASN A O 1
ATOM 6062 N N . GLN A 1 737 ? 7.718 -31.752 2.448 1.00 69.50 737 GLN A N 1
ATOM 6063 C CA . GLN A 1 737 ? 8.850 -30.831 2.297 1.00 69.50 737 GLN A CA 1
ATOM 6064 C C . GLN A 1 737 ? 8.808 -29.730 3.349 1.00 69.50 737 GLN A C 1
ATOM 6066 O O . GLN A 1 737 ? 9.742 -29.616 4.136 1.00 69.50 737 GLN A O 1
ATOM 6071 N N . ILE A 1 738 ? 7.672 -29.033 3.481 1.00 71.12 738 ILE A N 1
ATOM 6072 C CA . ILE A 1 738 ? 7.489 -27.975 4.487 1.00 71.12 738 ILE A CA 1
ATOM 6073 C C . ILE A 1 738 ? 7.760 -28.508 5.900 1.00 71.12 738 ILE A C 1
ATOM 6075 O O . ILE A 1 738 ? 8.392 -27.833 6.707 1.00 71.12 738 ILE A O 1
ATOM 6079 N N . GLY A 1 739 ? 7.326 -29.736 6.204 1.00 68.12 739 GLY A N 1
ATOM 6080 C CA . GLY A 1 739 ? 7.617 -30.372 7.489 1.00 68.12 739 GLY A CA 1
ATOM 6081 C C . GLY A 1 739 ? 9.108 -30.624 7.728 1.00 68.12 739 GLY A C 1
ATOM 6082 O O . GLY A 1 739 ? 9.589 -30.382 8.834 1.00 68.12 739 GLY A O 1
ATOM 6083 N N . LYS A 1 740 ? 9.839 -31.098 6.714 1.00 68.44 740 LYS A N 1
ATOM 6084 C CA . LYS A 1 740 ? 11.241 -31.525 6.842 1.00 68.44 740 LYS A CA 1
ATOM 6085 C C . LYS A 1 740 ? 12.242 -30.379 6.732 1.00 68.44 740 LYS A C 1
ATOM 6087 O O . LYS A 1 740 ? 13.156 -30.308 7.547 1.00 68.44 740 LYS A O 1
ATOM 6092 N N . GLU A 1 741 ? 12.077 -29.498 5.753 1.00 56.38 741 GLU A N 1
ATOM 6093 C CA . GLU A 1 741 ? 13.054 -28.453 5.411 1.00 56.38 741 GLU A CA 1
ATOM 6094 C C . GLU A 1 741 ? 13.043 -27.296 6.412 1.00 56.38 741 GLU A C 1
ATOM 6096 O O . GLU A 1 741 ? 14.093 -26.769 6.768 1.00 56.38 741 GLU A O 1
ATOM 6101 N N . HIS A 1 742 ? 11.874 -26.956 6.957 1.00 57.88 742 HIS A N 1
ATOM 6102 C CA . HIS A 1 742 ? 11.758 -25.926 7.991 1.00 57.88 742 HIS A CA 1
ATOM 6103 C C . HIS A 1 742 ? 11.885 -26.477 9.418 1.00 57.88 742 HIS A C 1
ATOM 6105 O O . HIS A 1 742 ? 11.683 -25.734 10.373 1.00 57.88 742 HIS A O 1
ATOM 6111 N N . LEU A 1 743 ? 12.211 -27.768 9.582 1.00 60.03 743 LEU A N 1
ATOM 6112 C CA . LEU A 1 743 ? 12.282 -28.457 10.880 1.00 60.03 743 LEU A CA 1
ATOM 6113 C C . LEU A 1 743 ? 10.982 -28.366 11.708 1.00 60.03 743 LEU A C 1
ATOM 6115 O O . LEU A 1 743 ? 10.995 -28.558 12.922 1.00 60.03 743 LEU A O 1
ATOM 6119 N N . ILE A 1 744 ? 9.844 -28.126 11.050 1.00 67.88 744 ILE A N 1
ATOM 6120 C CA . ILE A 1 744 ? 8.540 -27.912 11.692 1.00 67.88 744 ILE A CA 1
ATOM 6121 C C . ILE A 1 744 ? 7.629 -29.144 11.655 1.00 67.88 744 ILE A C 1
ATOM 6123 O O . ILE A 1 744 ? 6.428 -29.044 11.904 1.00 67.88 744 ILE A O 1
ATOM 6127 N N . GLU A 1 745 ? 8.155 -30.334 11.351 1.00 65.31 745 GLU A N 1
ATOM 6128 C CA . GLU A 1 745 ? 7.376 -31.579 11.234 1.00 65.31 745 GLU A CA 1
ATOM 6129 C C . GLU A 1 745 ? 6.518 -31.867 12.479 1.00 65.31 745 GLU A C 1
ATOM 6131 O O . GLU A 1 745 ? 5.420 -32.423 12.367 1.00 65.31 745 GLU A O 1
ATOM 6136 N N . ASN A 1 746 ? 7.000 -31.423 13.645 1.00 66.81 746 ASN A N 1
ATOM 6137 C CA . ASN A 1 746 ? 6.363 -31.577 14.950 1.00 66.81 746 ASN A CA 1
ATOM 6138 C C . ASN A 1 746 ? 5.815 -30.260 15.537 1.00 66.81 746 ASN A C 1
ATOM 6140 O O . ASN A 1 746 ? 5.348 -30.263 16.674 1.00 66.81 746 ASN A O 1
ATOM 6144 N N . GLU A 1 747 ? 5.817 -29.152 14.787 1.00 73.50 747 GLU A N 1
ATOM 6145 C CA . GLU A 1 747 ? 5.282 -27.864 15.254 1.00 73.50 747 GLU A CA 1
ATOM 6146 C C . GLU A 1 747 ? 3.754 -27.875 15.255 1.00 73.50 747 GLU A C 1
ATOM 6148 O O . GLU A 1 747 ? 3.065 -27.520 14.292 1.00 73.50 747 GLU A O 1
ATOM 6153 N N . HIS A 1 748 ? 3.200 -28.333 16.374 1.00 75.38 748 HIS A N 1
ATOM 6154 C CA . HIS A 1 748 ? 1.778 -28.611 16.506 1.00 75.38 748 HIS A CA 1
ATOM 6155 C C . HIS A 1 748 ? 0.894 -27.375 16.308 1.00 75.38 748 HIS A C 1
ATOM 6157 O O . HIS A 1 748 ? -0.231 -27.517 15.837 1.00 75.38 748 HIS A O 1
ATOM 6163 N N . GLN A 1 749 ? 1.360 -26.174 16.669 1.00 76.25 749 GLN A N 1
ATOM 6164 C CA . GLN A 1 749 ? 0.572 -24.947 16.503 1.00 76.25 749 GLN A CA 1
ATOM 6165 C C . GLN A 1 749 ? 0.492 -24.513 15.038 1.00 76.25 749 GLN A C 1
ATOM 6167 O O . GLN A 1 749 ? -0.603 -24.215 14.560 1.00 76.25 749 GLN A O 1
ATOM 6172 N N . PHE A 1 750 ? 1.615 -24.568 14.315 1.00 83.06 750 PHE A N 1
ATOM 6173 C CA . PHE A 1 750 ? 1.675 -24.262 12.887 1.00 83.06 750 PHE A CA 1
ATOM 6174 C C . PHE A 1 750 ? 0.716 -25.157 12.099 1.00 83.06 750 PHE A C 1
ATOM 6176 O O . PHE A 1 750 ? -0.230 -24.681 11.471 1.00 83.06 750 PHE A O 1
ATOM 6183 N N . TRP A 1 751 ? 0.888 -26.474 12.212 1.00 84.12 751 TRP A N 1
ATOM 6184 C CA . TRP A 1 751 ? 0.067 -27.432 11.479 1.00 84.12 751 TRP A CA 1
ATOM 6185 C C . TRP A 1 751 ? -1.411 -27.365 11.855 1.00 84.12 751 TRP A C 1
ATOM 6187 O O . TRP A 1 751 ? -2.274 -27.535 10.995 1.00 84.12 751 TRP A O 1
ATOM 6197 N N . ARG A 1 752 ? -1.715 -27.072 13.124 1.00 83.88 752 ARG A N 1
ATOM 6198 C CA . ARG A 1 752 ? -3.090 -26.875 13.579 1.00 83.88 752 ARG A CA 1
ATOM 6199 C C . ARG A 1 752 ? -3.716 -25.624 12.963 1.00 83.88 752 ARG A C 1
ATOM 6201 O O . ARG A 1 752 ? -4.862 -25.730 12.543 1.00 83.88 752 ARG A O 1
ATOM 6208 N N . ARG A 1 753 ? -2.992 -24.499 12.844 1.00 86.62 753 ARG A N 1
ATOM 6209 C CA . ARG A 1 753 ? -3.465 -23.298 12.118 1.00 86.62 753 ARG A CA 1
ATOM 6210 C C . ARG A 1 753 ? -3.772 -23.647 10.665 1.00 86.62 753 ARG A C 1
ATOM 6212 O O . ARG A 1 753 ? -4.893 -23.434 10.226 1.00 86.62 753 ARG A O 1
ATOM 6219 N N . ILE A 1 754 ? -2.820 -24.253 9.952 1.00 87.62 754 ILE A N 1
ATOM 6220 C CA . ILE A 1 754 ? -2.983 -24.610 8.533 1.00 87.62 754 ILE A CA 1
ATOM 6221 C C . ILE A 1 754 ? -4.200 -25.513 8.314 1.00 87.62 754 ILE A C 1
ATOM 6223 O O . ILE A 1 754 ? -5.064 -25.217 7.488 1.00 87.62 754 ILE A O 1
ATOM 6227 N N . VAL A 1 755 ? -4.290 -26.612 9.067 1.00 89.12 755 VAL A N 1
ATOM 6228 C CA . VAL A 1 755 ? -5.393 -27.571 8.936 1.00 89.12 755 VAL A CA 1
ATOM 6229 C C . VAL A 1 755 ? -6.718 -26.922 9.312 1.00 89.12 755 VAL A C 1
ATOM 6231 O O . VAL A 1 755 ? -7.694 -27.102 8.591 1.00 89.12 755 VAL A O 1
ATOM 6234 N N . HIS A 1 756 ? -6.762 -26.149 10.397 1.00 89.44 756 HIS A N 1
ATOM 6235 C CA . HIS A 1 756 ? -7.980 -25.468 10.815 1.00 89.44 756 HIS A CA 1
ATOM 6236 C C . HIS A 1 756 ? -8.471 -24.487 9.749 1.00 89.44 756 HIS A C 1
ATOM 6238 O O . HIS A 1 756 ? -9.626 -24.586 9.337 1.00 89.44 756 HIS A O 1
ATOM 6244 N N . THR A 1 757 ? -7.592 -23.627 9.224 1.00 90.56 757 THR A N 1
ATOM 6245 C CA . THR A 1 757 ? -7.940 -22.673 8.165 1.00 90.56 757 THR A CA 1
ATOM 6246 C C . THR A 1 757 ? -8.506 -23.386 6.942 1.00 90.56 757 THR A C 1
ATOM 6248 O O . THR A 1 757 ? -9.588 -23.033 6.472 1.00 90.56 757 THR A O 1
ATOM 6251 N N . ILE A 1 758 ? -7.834 -24.441 6.464 1.00 92.38 758 ILE A N 1
ATOM 6252 C CA . ILE A 1 758 ? -8.303 -25.221 5.311 1.00 92.38 758 ILE A CA 1
ATOM 6253 C C . ILE A 1 758 ? -9.667 -25.857 5.607 1.00 92.38 758 ILE A C 1
ATOM 6255 O O . ILE A 1 758 ? -10.591 -25.730 4.808 1.00 92.38 758 ILE A O 1
ATOM 6259 N N . LEU A 1 759 ? -9.828 -26.542 6.740 1.00 92.81 759 LEU A N 1
ATOM 6260 C CA . LEU A 1 759 ? -11.053 -27.288 7.042 1.00 92.81 759 LEU A CA 1
ATOM 6261 C C . LEU A 1 759 ? -12.255 -26.379 7.316 1.00 92.81 759 LEU A C 1
ATOM 6263 O O . LEU A 1 759 ? -13.361 -26.684 6.863 1.00 92.81 759 LEU A O 1
ATOM 6267 N N . VAL A 1 760 ? -12.057 -25.263 8.019 1.00 92.06 760 VAL A N 1
ATOM 6268 C CA . VAL A 1 760 ? -13.095 -24.252 8.260 1.00 92.06 760 VAL A CA 1
ATOM 6269 C C . VAL A 1 760 ? -13.530 -23.629 6.949 1.00 92.06 760 VAL A C 1
ATOM 6271 O O . VAL A 1 760 ? -14.734 -23.581 6.683 1.00 92.06 760 VAL A O 1
ATOM 6274 N N . PHE A 1 761 ? -12.569 -23.211 6.121 1.00 94.69 761 PHE A N 1
ATOM 6275 C CA . PHE A 1 761 ? -12.864 -22.648 4.814 1.00 94.69 761 PHE A CA 1
ATOM 6276 C C . PHE A 1 761 ? -13.659 -23.646 3.975 1.00 94.69 761 PHE A C 1
ATOM 6278 O O . PHE A 1 761 ? -14.763 -23.332 3.538 1.00 94.69 761 PHE A O 1
ATOM 6285 N N . LEU A 1 762 ? -13.160 -24.879 3.826 1.00 94.62 762 LEU A N 1
ATOM 6286 C CA . LEU A 1 762 ? -13.848 -25.925 3.073 1.00 94.62 762 LEU A CA 1
ATOM 6287 C C . LEU A 1 762 ? -15.264 -26.158 3.606 1.00 94.62 762 LEU A C 1
ATOM 6289 O O . LEU A 1 762 ? -16.187 -26.260 2.814 1.00 94.62 762 LEU A O 1
ATOM 6293 N N . ARG A 1 763 ? -15.477 -26.187 4.925 1.00 93.88 763 ARG A N 1
ATOM 6294 C CA . ARG A 1 763 ? -16.808 -26.381 5.524 1.00 93.88 763 ARG A CA 1
ATOM 6295 C C . ARG A 1 763 ? -17.771 -25.233 5.209 1.00 93.88 763 ARG A C 1
ATOM 6297 O O . ARG A 1 763 ? -18.924 -25.485 4.860 1.00 93.88 763 ARG A O 1
ATOM 6304 N N . ILE A 1 764 ? -17.334 -23.991 5.403 1.00 95.00 764 ILE A N 1
ATOM 6305 C CA . ILE A 1 764 ? -18.191 -22.803 5.276 1.00 95.00 764 ILE A CA 1
ATOM 6306 C C . ILE A 1 764 ? -18.455 -22.497 3.806 1.00 95.00 764 ILE A C 1
ATOM 6308 O O . ILE A 1 764 ? -19.608 -22.300 3.418 1.00 95.00 764 ILE A O 1
ATOM 6312 N N . VAL A 1 765 ? -17.412 -22.532 2.979 1.00 95.50 765 VAL A N 1
ATOM 6313 C CA . VAL A 1 765 ? -17.529 -22.286 1.543 1.00 95.50 765 VAL A CA 1
ATOM 6314 C C . VAL A 1 765 ? -18.260 -23.426 0.840 1.00 95.50 765 VAL A C 1
ATOM 6316 O O . VAL A 1 765 ? -19.082 -23.140 -0.017 1.00 95.50 765 VAL A O 1
ATOM 6319 N N . ASP A 1 766 ? -18.086 -24.699 1.216 1.00 95.62 766 ASP A N 1
ATOM 6320 C CA . ASP A 1 766 ? -18.895 -25.798 0.647 1.00 95.62 766 ASP A CA 1
ATOM 6321 C C . ASP A 1 766 ? -20.383 -25.653 0.978 1.00 95.62 766 ASP A C 1
ATOM 6323 O O . ASP A 1 766 ? -21.237 -25.939 0.137 1.00 95.62 766 ASP A O 1
ATOM 6327 N N . LYS A 1 767 ? -20.721 -25.144 2.170 1.00 95.31 767 LYS A N 1
ATOM 6328 C CA . LYS A 1 767 ? -22.108 -24.788 2.484 1.00 95.31 767 LYS A CA 1
ATOM 6329 C C . LYS A 1 767 ? -22.597 -23.646 1.590 1.00 95.31 767 LYS A C 1
ATOM 6331 O O . LYS A 1 767 ? -23.633 -23.796 0.954 1.00 95.31 767 LYS A O 1
ATOM 6336 N N . PHE A 1 768 ? -21.838 -22.556 1.482 1.00 95.81 768 PHE A N 1
ATOM 6337 C CA . PHE A 1 768 ? -22.191 -21.430 0.612 1.00 95.81 768 PHE A CA 1
ATOM 6338 C C . PHE A 1 768 ? -22.361 -21.856 -0.851 1.00 95.81 768 PHE A C 1
ATOM 6340 O O . PHE A 1 768 ? -23.331 -21.478 -1.492 1.00 95.81 768 PHE A O 1
ATOM 6347 N N . VAL A 1 769 ? -21.479 -22.715 -1.363 1.00 94.12 769 VAL A N 1
ATOM 6348 C CA . VAL A 1 769 ? -21.549 -23.252 -2.727 1.00 94.12 769 VAL A CA 1
ATOM 6349 C C . VAL A 1 769 ? -22.814 -24.087 -2.960 1.00 94.12 769 VAL A C 1
ATOM 6351 O O . VAL A 1 769 ? -23.362 -24.087 -4.064 1.00 94.12 769 VAL A O 1
ATOM 6354 N N . LYS A 1 770 ? -23.298 -24.798 -1.934 1.00 92.19 770 LYS A N 1
ATOM 6355 C CA . LYS A 1 770 ? -24.557 -25.559 -1.993 1.00 92.19 770 LYS A CA 1
ATOM 6356 C C . LYS A 1 770 ? -25.793 -24.680 -1.870 1.00 92.19 770 LYS A C 1
ATOM 6358 O O . LYS A 1 770 ? -26.794 -25.001 -2.506 1.00 92.19 770 LYS A O 1
ATOM 6363 N N . ASP A 1 771 ? -25.721 -23.626 -1.066 1.00 92.69 771 ASP A N 1
ATOM 6364 C CA . ASP A 1 771 ? -26.830 -22.700 -0.834 1.00 92.69 771 ASP A CA 1
ATOM 6365 C C . ASP A 1 771 ? -27.000 -21.760 -2.047 1.00 92.69 771 ASP A C 1
ATOM 6367 O O . ASP A 1 771 ? -28.103 -21.576 -2.557 1.00 92.69 771 ASP A O 1
ATOM 6371 N N . GLU A 1 772 ? -25.896 -21.253 -2.597 1.00 92.50 772 GLU A N 1
ATOM 6372 C CA . GLU A 1 772 ? -25.854 -20.273 -3.687 1.00 92.50 772 GLU A CA 1
ATOM 6373 C C . GLU A 1 772 ? -25.511 -20.913 -5.039 1.00 92.50 772 GLU A C 1
ATOM 6375 O O . GLU A 1 772 ? -24.607 -20.493 -5.767 1.00 92.50 772 GLU A O 1
ATOM 6380 N N . ARG A 1 773 ? -26.261 -21.961 -5.399 1.00 91.38 773 ARG A N 1
ATOM 6381 C CA . ARG A 1 773 ? -26.008 -22.794 -6.594 1.00 91.38 773 ARG A CA 1
ATOM 6382 C C . ARG A 1 773 ? -25.892 -22.000 -7.894 1.00 91.38 773 ARG A C 1
ATOM 6384 O O . ARG A 1 773 ? -25.194 -22.449 -8.801 1.00 91.38 773 ARG A O 1
ATOM 6391 N N . ALA A 1 774 ? -26.554 -20.846 -7.984 1.00 89.19 774 ALA A N 1
ATOM 6392 C CA . ALA A 1 774 ? -26.527 -19.987 -9.161 1.00 89.19 774 ALA A CA 1
ATOM 6393 C C . ALA A 1 774 ? -25.114 -19.508 -9.523 1.00 89.19 774 ALA A C 1
ATOM 6395 O O . ALA A 1 774 ? -24.824 -19.374 -10.704 1.00 89.19 774 ALA A O 1
ATOM 6396 N N . TYR A 1 775 ? -24.215 -19.322 -8.550 1.00 91.62 775 TYR A N 1
ATOM 6397 C CA . TYR A 1 775 ? -22.830 -18.917 -8.818 1.00 91.62 775 TYR A CA 1
ATOM 6398 C C . TYR A 1 775 ? -21.925 -20.070 -9.273 1.00 91.62 775 TYR A C 1
ATOM 6400 O O . TYR A 1 775 ? -20.900 -19.825 -9.899 1.00 91.62 775 TYR A O 1
ATOM 6408 N N . PHE A 1 776 ? -22.279 -21.322 -8.966 1.00 92.81 776 PHE A N 1
ATOM 6409 C CA . PHE A 1 776 ? -21.349 -22.460 -9.056 1.00 92.81 776 PHE A CA 1
ATOM 6410 C C . PHE A 1 776 ? -21.816 -23.596 -9.968 1.00 92.81 776 PHE A C 1
ATOM 6412 O O . PHE A 1 776 ? -21.086 -24.569 -10.159 1.00 92.81 776 PHE A O 1
ATOM 6419 N N . LEU A 1 777 ? -23.026 -23.501 -10.519 1.00 90.94 777 LEU A N 1
ATOM 6420 C CA . LEU A 1 777 ? -23.556 -24.432 -11.508 1.00 90.94 777 LEU A CA 1
ATOM 6421 C C . LEU A 1 777 ? -23.971 -23.683 -12.775 1.00 90.94 777 LEU A C 1
ATOM 6423 O O . LEU A 1 777 ? -24.415 -22.537 -12.671 1.00 90.94 777 LEU A O 1
ATOM 6427 N N . PRO A 1 778 ? -23.900 -24.336 -13.947 1.00 89.88 778 PRO A N 1
ATOM 6428 C CA . PRO A 1 778 ? -24.477 -23.798 -15.173 1.00 89.88 778 PRO A CA 1
ATOM 6429 C C . PRO A 1 778 ? -25.967 -23.476 -15.034 1.00 89.88 778 PRO A C 1
ATOM 6431 O O . PRO A 1 778 ? -26.685 -24.218 -14.355 1.00 89.88 778 PRO A O 1
ATOM 6434 N N . ASN A 1 779 ? -26.459 -22.431 -15.705 1.00 87.62 779 ASN A N 1
ATOM 6435 C CA . ASN A 1 779 ? -27.860 -22.007 -15.598 1.00 87.62 779 ASN A CA 1
ATOM 6436 C C . ASN A 1 779 ? -28.829 -23.117 -16.012 1.00 87.62 779 ASN A C 1
ATOM 6438 O O . ASN A 1 779 ? -29.831 -23.327 -15.335 1.00 87.62 779 ASN A O 1
ATOM 6442 N N . ARG A 1 780 ? -28.472 -23.914 -17.028 1.00 84.19 780 ARG A N 1
ATOM 6443 C CA . ARG A 1 780 ? -29.250 -25.090 -17.468 1.00 84.19 780 ARG A CA 1
ATOM 6444 C C . ARG A 1 780 ? -29.451 -26.168 -16.392 1.00 84.19 780 ARG A C 1
ATOM 6446 O O . ARG A 1 780 ? -30.238 -27.089 -16.581 1.00 84.19 780 ARG A O 1
ATOM 6453 N N . MET A 1 781 ? -28.693 -26.117 -15.294 1.00 84.06 781 MET A N 1
ATOM 6454 C CA . MET A 1 781 ? -28.805 -27.041 -14.159 1.00 84.06 781 MET A CA 1
ATOM 6455 C C . MET A 1 781 ? -29.597 -26.457 -12.977 1.00 84.06 781 MET A C 1
ATOM 6457 O O . MET A 1 781 ? -29.726 -27.126 -11.945 1.00 84.06 781 MET A O 1
ATOM 6461 N N . LEU A 1 782 ? -30.081 -25.218 -13.085 1.00 83.06 782 LEU A N 1
ATOM 6462 C CA . LEU A 1 782 ? -30.865 -24.542 -12.054 1.00 83.06 782 LEU A CA 1
ATOM 6463 C C . LEU A 1 782 ? -32.364 -24.780 -12.279 1.00 83.06 782 LEU A C 1
ATOM 6465 O O . LEU A 1 782 ? -32.819 -24.960 -13.402 1.00 83.06 782 LEU A O 1
ATOM 6469 N N . THR A 1 783 ? -33.144 -24.787 -11.195 1.00 69.62 783 THR A N 1
ATOM 6470 C CA . THR A 1 783 ? -34.612 -24.938 -11.258 1.00 69.62 783 THR A CA 1
ATOM 6471 C C . THR A 1 783 ? -35.312 -23.680 -11.769 1.00 69.62 783 THR A C 1
ATOM 6473 O O . THR A 1 783 ? -36.410 -23.766 -12.307 1.00 69.62 783 THR A O 1
ATOM 6476 N N . HIS A 1 784 ? -34.674 -22.523 -11.596 1.00 67.31 784 HIS A N 1
ATOM 6477 C CA . HIS A 1 784 ? -35.057 -21.248 -12.187 1.00 67.31 784 HIS A CA 1
ATOM 6478 C C . HIS A 1 784 ? -33.827 -20.693 -12.897 1.00 67.31 784 HIS A C 1
ATOM 6480 O O . HIS A 1 784 ? -32.764 -20.577 -12.281 1.00 67.31 784 HIS A O 1
ATOM 6486 N N . GLU A 1 785 ? -33.955 -20.403 -14.189 1.00 62.69 785 GLU A N 1
ATOM 6487 C CA . GLU A 1 785 ? -32.852 -19.844 -14.962 1.00 62.69 785 GLU A CA 1
ATOM 6488 C C . GLU A 1 785 ? -32.542 -18.428 -14.476 1.00 62.69 785 GLU A C 1
ATOM 6490 O O . GLU A 1 785 ? -33.433 -17.598 -14.290 1.00 62.69 785 GLU A O 1
ATOM 6495 N N . TYR A 1 786 ? -31.258 -18.155 -14.256 1.00 71.94 786 TYR A N 1
ATOM 6496 C CA . TYR A 1 786 ? -30.805 -16.803 -13.980 1.00 71.94 786 TYR A CA 1
ATOM 6497 C C . TYR A 1 786 ? -30.838 -15.998 -15.285 1.00 71.94 786 TYR A C 1
ATOM 6499 O O . TYR A 1 786 ? -30.149 -16.364 -16.242 1.00 71.94 786 TYR A O 1
ATOM 6507 N N . GLN A 1 787 ? -31.615 -14.910 -15.332 1.00 75.50 787 GLN A N 1
ATOM 6508 C CA . GLN A 1 787 ? -31.736 -14.093 -16.540 1.00 75.50 787 GLN A CA 1
ATOM 6509 C C . GLN A 1 787 ? -30.381 -13.472 -16.903 1.00 75.50 787 GLN A C 1
ATOM 6511 O O . GLN A 1 787 ? -29.857 -12.598 -16.210 1.00 75.50 787 GLN A O 1
ATOM 6516 N N . GLN A 1 788 ? -29.813 -13.934 -18.013 1.00 84.94 788 GLN A N 1
ATOM 6517 C CA . GLN A 1 788 ? -28.568 -13.410 -18.559 1.00 84.94 788 GLN A CA 1
ATOM 6518 C C . GLN A 1 788 ? -28.848 -12.119 -19.323 1.00 84.94 788 GLN A C 1
ATOM 6520 O O . GLN A 1 788 ? -29.592 -12.137 -20.301 1.00 84.94 788 GLN A O 1
ATOM 6525 N N . GLN A 1 789 ? -28.208 -11.031 -18.902 1.00 89.00 789 GLN A N 1
ATOM 6526 C CA . GLN A 1 789 ? -28.263 -9.761 -19.621 1.00 89.00 789 GLN A CA 1
ATOM 6527 C C . GLN A 1 789 ? -27.449 -9.853 -20.922 1.00 89.00 789 GLN A C 1
ATOM 6529 O O . GLN A 1 789 ? -26.391 -10.498 -20.923 1.00 89.00 789 GLN A O 1
ATOM 6534 N N . PRO A 1 790 ? -27.893 -9.216 -22.019 1.00 93.31 790 PRO A N 1
ATOM 6535 C CA . PRO A 1 790 ? -27.099 -9.130 -23.236 1.00 93.31 790 PRO A CA 1
ATOM 6536 C C . PRO A 1 790 ? -25.808 -8.337 -22.989 1.00 93.31 790 PRO A C 1
ATOM 6538 O O . PRO A 1 790 ? -25.780 -7.351 -22.241 1.00 93.31 790 PRO A O 1
ATOM 6541 N N . ARG A 1 791 ? -24.718 -8.774 -23.618 1.00 95.38 791 ARG A N 1
ATOM 6542 C CA . ARG A 1 791 ? -23.414 -8.114 -23.561 1.00 95.38 791 ARG A CA 1
ATOM 6543 C C . ARG A 1 791 ? -23.285 -7.148 -24.726 1.00 95.38 791 ARG A C 1
ATOM 6545 O O . ARG A 1 791 ? -23.330 -7.555 -25.884 1.00 95.38 791 ARG A O 1
ATOM 6552 N N . MET A 1 792 ? -23.076 -5.876 -24.406 1.00 95.88 792 MET A N 1
ATOM 6553 C CA . MET A 1 792 ? -22.720 -4.863 -25.390 1.00 95.88 792 MET A CA 1
ATOM 6554 C C . MET A 1 792 ? -21.201 -4.821 -25.514 1.00 95.88 792 MET A C 1
ATOM 6556 O O . MET A 1 792 ? -20.508 -4.315 -24.626 1.00 95.88 792 MET A O 1
ATOM 6560 N N . PHE A 1 793 ? -20.686 -5.380 -26.601 1.00 96.44 793 PHE A N 1
ATOM 6561 C CA . PHE A 1 793 ? -19.264 -5.390 -26.905 1.00 96.44 793 PHE A CA 1
ATOM 6562 C C . PHE A 1 793 ? -18.819 -4.000 -27.355 1.00 96.44 793 PHE A C 1
ATOM 6564 O O . PHE A 1 793 ? -19.453 -3.397 -28.218 1.00 96.44 793 PHE A O 1
ATOM 6571 N N . GLN A 1 794 ? -17.723 -3.504 -26.780 1.00 93.50 794 GLN A N 1
ATOM 6572 C CA . GLN A 1 794 ? -17.112 -2.229 -27.157 1.00 93.50 794 GLN A CA 1
ATOM 6573 C C . GLN A 1 794 ? -15.773 -2.470 -27.849 1.00 93.50 794 GLN A C 1
ATOM 6575 O O . GLN A 1 794 ? -14.842 -3.014 -27.242 1.00 93.50 794 GLN A O 1
ATOM 6580 N N . ASN A 1 795 ? -15.675 -2.038 -29.107 1.00 91.19 795 ASN A N 1
ATOM 6581 C CA . ASN A 1 795 ? -14.446 -2.032 -29.889 1.00 91.19 795 ASN A CA 1
ATOM 6582 C C . ASN A 1 795 ? -14.208 -0.646 -30.495 1.00 91.19 795 ASN A C 1
ATOM 6584 O O . ASN A 1 795 ? -14.662 -0.353 -31.601 1.00 91.19 795 ASN A O 1
ATOM 6588 N N . GLY A 1 796 ? -13.503 0.211 -29.756 1.00 84.38 796 GLY A N 1
ATOM 6589 C CA . GLY A 1 796 ? -13.311 1.596 -30.167 1.00 84.38 796 GLY A CA 1
ATOM 6590 C C . GLY A 1 796 ? -14.627 2.370 -30.175 1.00 84.38 796 GLY A C 1
ATOM 6591 O O . GLY A 1 796 ? -15.322 2.425 -29.165 1.00 84.38 796 GLY A O 1
ATOM 6592 N N . ASP A 1 797 ? -14.968 2.949 -31.322 1.00 86.38 797 ASP A N 1
ATOM 6593 C CA . ASP A 1 797 ? -16.245 3.624 -31.571 1.00 86.38 797 ASP A CA 1
ATOM 6594 C C . ASP A 1 797 ? -17.395 2.644 -31.873 1.00 86.38 797 ASP A C 1
ATOM 6596 O O . ASP A 1 797 ? -18.567 3.025 -31.820 1.00 86.38 797 ASP A O 1
ATOM 6600 N N . LYS A 1 798 ? -17.093 1.375 -32.181 1.00 90.69 798 LYS A N 1
ATOM 6601 C CA . LYS A 1 798 ? -18.101 0.374 -32.544 1.00 90.69 798 LYS A CA 1
ATOM 6602 C C . LYS A 1 798 ? -18.662 -0.340 -31.323 1.00 90.69 798 LYS A C 1
ATOM 6604 O O . LYS A 1 798 ? -17.925 -0.822 -30.461 1.00 90.69 798 LYS A O 1
ATOM 6609 N N . HIS A 1 799 ? -19.986 -0.455 -31.314 1.00 94.19 799 HIS A N 1
ATOM 6610 C CA . HIS A 1 799 ? -20.763 -1.121 -30.280 1.00 94.19 799 HIS A CA 1
ATOM 6611 C C . HIS A 1 799 ? -21.712 -2.128 -30.928 1.00 94.19 799 HIS A C 1
ATOM 6613 O O . HIS A 1 799 ? -22.376 -1.802 -31.915 1.00 94.19 799 HIS A O 1
ATOM 6619 N N . PHE A 1 800 ? -21.762 -3.349 -30.404 1.00 96.06 800 PHE A N 1
ATOM 6620 C CA . PHE A 1 800 ? -22.546 -4.434 -30.998 1.00 96.06 800 PHE A CA 1
ATOM 6621 C C . PHE A 1 800 ? -22.909 -5.510 -29.969 1.00 96.06 800 PHE A C 1
ATOM 6623 O O . PHE A 1 800 ? -22.363 -5.538 -28.864 1.00 96.06 800 PHE A O 1
ATOM 6630 N N . PHE A 1 801 ? -23.817 -6.408 -30.344 1.00 95.75 801 PHE A N 1
ATOM 6631 C CA . PHE A 1 801 ? -24.282 -7.533 -29.532 1.00 95.75 801 PHE A CA 1
ATOM 6632 C C . PHE A 1 801 ? -24.120 -8.855 -30.277 1.00 95.75 801 PHE A C 1
ATOM 6634 O O . PHE A 1 801 ? -24.003 -8.882 -31.501 1.00 95.75 801 PHE A O 1
ATOM 6641 N N . LEU A 1 802 ? -24.173 -9.963 -29.538 1.00 95.25 802 LEU A N 1
ATOM 6642 C CA . LEU A 1 802 ? -24.439 -11.274 -30.125 1.00 95.25 802 LEU A CA 1
ATOM 6643 C C . LEU A 1 802 ? -25.936 -11.397 -30.419 1.00 95.25 802 LEU A C 1
ATOM 6645 O O . LEU A 1 802 ? -26.755 -11.232 -29.513 1.00 95.25 802 LEU A O 1
ATOM 6649 N N . VAL A 1 803 ? -26.291 -11.770 -31.650 1.00 94.81 803 VAL A N 1
ATOM 6650 C CA . VAL A 1 803 ? -27.694 -11.910 -32.088 1.00 94.81 803 VAL A CA 1
ATOM 6651 C C . VAL A 1 803 ? -28.469 -12.857 -31.175 1.00 94.81 803 VAL A C 1
ATOM 6653 O O . VAL A 1 803 ? -29.581 -12.566 -30.743 1.00 94.81 803 VAL A O 1
ATOM 6656 N N . ARG A 1 804 ? -27.847 -13.972 -30.785 1.00 92.44 804 ARG A N 1
ATOM 6657 C CA . ARG A 1 804 ? -28.453 -14.950 -29.877 1.00 92.44 804 ARG A CA 1
ATOM 6658 C C . ARG A 1 804 ? -28.804 -14.373 -28.502 1.00 92.44 804 ARG A C 1
ATOM 6660 O O . ARG A 1 804 ? -29.758 -14.828 -27.874 1.00 92.44 804 ARG A O 1
ATOM 6667 N N . GLU A 1 805 ? -28.028 -13.412 -28.006 1.00 93.25 805 GLU A N 1
ATOM 6668 C CA . GLU A 1 805 ? -28.316 -12.768 -26.723 1.00 93.25 805 GLU A CA 1
ATOM 6669 C C . GLU A 1 805 ? -29.502 -11.806 -26.836 1.00 93.25 805 GLU A C 1
ATOM 6671 O O . GLU A 1 805 ? -30.294 -11.737 -25.899 1.00 93.25 805 GLU A O 1
ATOM 6676 N N . ILE A 1 806 ? -29.664 -11.155 -27.992 1.00 92.69 806 ILE A N 1
ATOM 6677 C CA . ILE A 1 806 ? -30.821 -10.310 -28.313 1.00 92.69 806 ILE A CA 1
ATOM 6678 C C . ILE A 1 806 ? -32.090 -11.146 -28.482 1.00 92.69 806 ILE A C 1
ATOM 6680 O O . ILE A 1 806 ? -33.082 -10.853 -27.827 1.00 92.69 806 ILE A O 1
ATOM 6684 N N . LEU A 1 807 ? -32.046 -12.246 -29.243 1.00 91.19 807 LEU A N 1
ATOM 6685 C CA . LEU A 1 807 ? -33.174 -13.183 -29.378 1.00 91.19 807 LEU A CA 1
ATOM 6686 C C . LEU A 1 807 ? -33.686 -13.683 -28.019 1.00 91.19 807 LEU A C 1
ATOM 6688 O O . LEU A 1 807 ? -34.886 -13.852 -27.807 1.00 91.19 807 LEU A O 1
ATOM 6692 N N . ARG A 1 808 ? -32.773 -13.931 -27.072 1.00 89.50 808 ARG A N 1
ATOM 6693 C CA . ARG A 1 808 ? -33.142 -14.302 -25.702 1.00 89.50 808 ARG A CA 1
ATOM 6694 C C . ARG A 1 808 ? -33.817 -13.144 -24.966 1.00 89.50 808 ARG A C 1
ATOM 6696 O O . ARG A 1 808 ? -34.797 -13.386 -24.270 1.00 89.50 808 ARG A O 1
ATOM 6703 N N . GLU A 1 809 ? -33.311 -11.923 -25.102 1.00 87.88 809 GLU A N 1
ATOM 6704 C CA . GLU A 1 809 ? -33.890 -10.750 -24.442 1.00 87.88 809 GLU A CA 1
ATOM 6705 C C . GLU A 1 809 ? -35.268 -10.387 -25.015 1.00 87.88 809 GLU A C 1
ATOM 6707 O O . GLU A 1 809 ? -36.184 -10.112 -24.246 1.00 87.88 809 GLU A O 1
ATOM 6712 N N . MET A 1 810 ? -35.465 -10.501 -26.333 1.00 86.31 810 MET A N 1
ATOM 6713 C CA . MET A 1 810 ? -36.772 -10.333 -26.984 1.00 86.31 810 MET A CA 1
ATOM 6714 C C . MET A 1 810 ? -37.826 -11.269 -26.384 1.00 86.31 810 MET A C 1
ATOM 6716 O O . MET A 1 810 ? -38.915 -10.828 -26.020 1.00 86.31 810 MET A O 1
ATOM 6720 N N . LYS A 1 811 ? -37.471 -12.542 -26.169 1.00 86.12 811 LYS A N 1
ATOM 6721 C CA . LYS A 1 811 ? -38.356 -13.521 -25.515 1.00 86.12 811 LYS A CA 1
ATOM 6722 C C . LYS A 1 811 ? -38.703 -13.137 -24.080 1.00 86.12 811 LYS A C 1
ATOM 6724 O O . LYS A 1 811 ? -39.831 -13.363 -23.652 1.00 86.12 811 LYS A O 1
ATOM 6729 N N . VAL A 1 812 ? -37.759 -12.556 -23.337 1.00 83.56 812 VAL A N 1
ATOM 6730 C CA . VAL A 1 812 ? -38.008 -12.096 -21.961 1.00 83.56 812 VAL A CA 1
ATOM 6731 C C . VAL A 1 812 ? -38.902 -10.857 -21.928 1.00 83.56 812 VAL A C 1
ATOM 6733 O O . VAL A 1 812 ? -39.751 -10.742 -21.047 1.00 83.56 812 VAL A O 1
ATOM 6736 N N . GLN A 1 813 ? -38.744 -9.944 -22.886 1.00 78.75 813 GLN A N 1
ATOM 6737 C CA . GLN A 1 813 ? -39.599 -8.762 -23.014 1.00 78.75 813 GLN A CA 1
ATOM 6738 C C . GLN A 1 813 ? -40.949 -9.063 -23.696 1.00 78.75 813 GLN A C 1
ATOM 6740 O O . GLN A 1 813 ? -41.748 -8.145 -23.853 1.00 78.75 813 GLN A O 1
ATOM 6745 N N . HIS A 1 814 ? -41.222 -10.327 -24.054 1.00 78.81 814 HIS A N 1
ATOM 6746 C CA . HIS A 1 814 ? -42.421 -10.760 -24.782 1.00 78.81 814 HIS A CA 1
ATOM 6747 C C . HIS A 1 814 ? -42.629 -10.005 -26.106 1.00 78.81 814 HIS A C 1
ATOM 6749 O O . HIS A 1 814 ? -43.734 -9.561 -26.411 1.00 78.81 814 HIS A O 1
ATOM 6755 N N . LEU A 1 815 ? -41.549 -9.842 -26.874 1.00 75.25 815 LEU A N 1
ATOM 6756 C CA . LEU A 1 815 ? -41.576 -9.220 -28.197 1.00 75.25 815 LEU A CA 1
ATOM 6757 C C . LEU A 1 815 ? -41.878 -10.268 -29.259 1.00 75.25 815 LEU A C 1
ATOM 6759 O O . LEU A 1 815 ? -41.085 -11.186 -29.455 1.00 75.25 815 LEU A O 1
ATOM 6763 N N . GLU A 1 816 ? -43.020 -10.116 -29.923 1.00 70.94 816 GLU A N 1
ATOM 6764 C CA . GLU A 1 816 ? -43.503 -11.011 -30.975 1.00 70.94 816 GLU A CA 1
ATOM 6765 C C . GLU A 1 816 ? -43.481 -10.260 -32.319 1.00 70.94 816 GLU A C 1
ATOM 6767 O O . GLU A 1 816 ? -44.492 -9.697 -32.734 1.00 70.94 816 GLU A O 1
ATOM 6772 N N . ASP A 1 817 ? -42.316 -10.208 -32.975 1.00 81.69 817 ASP A N 1
ATOM 6773 C CA . ASP A 1 817 ? -42.170 -9.730 -34.361 1.00 81.69 817 ASP A CA 1
ATOM 6774 C C . ASP A 1 817 ? -41.602 -10.862 -35.219 1.00 81.69 817 ASP A C 1
ATOM 6776 O O . ASP A 1 817 ? -40.421 -11.193 -35.113 1.00 81.69 817 ASP A O 1
ATOM 6780 N N . GLU A 1 818 ? -42.463 -11.499 -36.018 1.00 81.94 818 GLU A N 1
ATOM 6781 C CA . GLU A 1 818 ? -42.097 -12.698 -36.785 1.00 81.94 818 GLU A CA 1
ATOM 6782 C C . GLU A 1 818 ? -40.983 -12.408 -37.803 1.00 81.94 818 GLU A C 1
ATOM 6784 O O . GLU A 1 818 ? -40.076 -13.222 -37.943 1.00 81.94 818 GLU A O 1
ATOM 6789 N N . GLU A 1 819 ? -41.008 -11.243 -38.461 1.00 86.38 819 GLU A N 1
ATOM 6790 C CA . GLU A 1 819 ? -40.040 -10.877 -39.504 1.00 86.38 819 GLU A CA 1
ATOM 6791 C C . GLU A 1 819 ? -38.641 -10.622 -38.925 1.00 86.38 819 GLU A C 1
ATOM 6793 O O . GLU A 1 819 ? -37.659 -11.213 -39.382 1.00 86.38 819 GLU A O 1
ATOM 6798 N N . PHE A 1 820 ? -38.532 -9.792 -37.882 1.00 88.00 820 PHE A N 1
ATOM 6799 C CA . PHE A 1 820 ? -37.252 -9.520 -37.233 1.00 88.00 820 PHE A CA 1
ATOM 6800 C C . PHE A 1 820 ? -36.723 -10.750 -36.491 1.00 88.00 820 PHE A C 1
ATOM 6802 O O . PHE A 1 820 ? -35.527 -11.041 -36.557 1.00 88.00 820 PHE A O 1
ATOM 6809 N N . GLU A 1 821 ? -37.587 -11.521 -35.817 1.00 88.00 821 GLU A N 1
ATOM 6810 C CA . GLU A 1 821 ? -37.157 -12.767 -35.181 1.00 88.00 821 GLU A CA 1
ATOM 6811 C C . GLU A 1 821 ? -36.647 -13.779 -36.225 1.00 88.00 821 GLU A C 1
ATOM 6813 O O . GLU A 1 821 ? -35.609 -14.402 -35.989 1.00 88.00 821 GLU A O 1
ATOM 6818 N N . GLU A 1 822 ? -37.306 -13.919 -37.382 1.00 89.88 822 GLU A N 1
ATOM 6819 C CA . GLU A 1 822 ? -36.871 -14.802 -38.475 1.00 89.88 822 GLU A CA 1
ATOM 6820 C C . GLU A 1 822 ? -35.522 -14.368 -39.077 1.00 89.88 822 GLU A C 1
ATOM 6822 O O . GLU A 1 822 ? -34.652 -15.223 -39.287 1.00 89.88 822 GLU A O 1
ATOM 6827 N N . ASP A 1 823 ? -35.288 -13.065 -39.281 1.00 90.38 823 ASP A N 1
ATOM 6828 C CA . ASP A 1 823 ? -33.985 -12.544 -39.730 1.00 90.38 823 ASP A CA 1
ATOM 6829 C C . ASP A 1 823 ? -32.872 -12.903 -38.733 1.00 90.38 823 ASP A C 1
ATOM 6831 O O . ASP A 1 823 ? -31.860 -13.519 -39.090 1.00 90.38 823 ASP A O 1
ATOM 6835 N N . LEU A 1 824 ? -33.081 -12.600 -37.448 1.00 91.75 824 LEU A N 1
ATOM 6836 C CA . LEU A 1 824 ? -32.108 -12.903 -36.401 1.00 91.75 824 LEU A CA 1
ATOM 6837 C C . LEU A 1 824 ? -31.870 -14.418 -36.253 1.00 91.75 824 LEU A C 1
ATOM 6839 O O . LEU A 1 824 ? -30.729 -14.851 -36.056 1.00 91.75 824 LEU A O 1
ATOM 6843 N N . GLN A 1 825 ? -32.917 -15.243 -36.353 1.00 91.31 825 GLN A N 1
ATOM 6844 C CA . GLN A 1 825 ? -32.795 -16.703 -36.316 1.00 91.31 825 GLN A CA 1
ATOM 6845 C C . GLN A 1 825 ? -32.017 -17.241 -37.523 1.00 91.31 825 GLN A C 1
ATOM 6847 O O . GLN A 1 825 ? -31.181 -18.131 -37.347 1.00 91.31 825 GLN A O 1
ATOM 6852 N N . THR A 1 826 ? -32.228 -16.679 -38.716 1.00 91.94 826 THR A N 1
ATOM 6853 C CA . THR A 1 826 ? -31.494 -17.043 -39.938 1.00 91.94 826 THR A CA 1
ATOM 6854 C C . THR A 1 826 ? -30.001 -16.767 -39.777 1.00 91.94 826 THR A C 1
ATOM 6856 O O . THR A 1 826 ? -29.185 -17.667 -39.982 1.00 91.94 826 THR A O 1
ATOM 6859 N N . ARG A 1 827 ? -29.632 -15.576 -39.279 1.00 91.00 827 ARG A N 1
ATOM 6860 C CA . ARG A 1 827 ? -28.227 -15.222 -38.999 1.00 91.00 827 ARG A CA 1
ATOM 6861 C C . ARG A 1 827 ? -27.563 -16.198 -38.024 1.00 91.00 827 ARG A C 1
ATOM 6863 O O . ARG A 1 827 ? -26.420 -16.594 -38.235 1.00 91.00 827 ARG A O 1
ATOM 6870 N N . VAL A 1 828 ? -28.271 -16.608 -36.966 1.00 89.00 828 VAL A N 1
ATOM 6871 C CA . VAL A 1 828 ? -27.763 -17.592 -35.988 1.00 89.00 828 VAL A CA 1
ATOM 6872 C C . VAL A 1 828 ? -27.652 -18.997 -36.586 1.00 89.00 828 VAL A C 1
ATOM 6874 O O . VAL A 1 828 ? -26.756 -19.749 -36.198 1.00 89.00 828 VAL A O 1
ATOM 6877 N N . GLY A 1 829 ? -28.550 -19.361 -37.505 1.00 86.31 829 GLY A N 1
ATOM 6878 C CA . GLY A 1 829 ? -28.498 -20.623 -38.242 1.00 86.31 829 GLY A CA 1
ATOM 6879 C C . GLY A 1 829 ? -27.251 -20.742 -39.121 1.00 86.31 829 GLY A C 1
ATOM 6880 O O . GLY A 1 829 ? -26.636 -21.809 -39.161 1.00 86.31 829 GLY A O 1
ATOM 6881 N N . ASP A 1 830 ? -26.851 -19.641 -39.758 1.00 84.38 830 ASP A N 1
ATOM 6882 C CA . ASP A 1 830 ? -25.633 -19.566 -40.570 1.00 84.38 830 ASP A CA 1
ATOM 6883 C C . ASP A 1 830 ? -24.357 -19.476 -39.713 1.00 84.38 830 ASP A C 1
ATOM 6885 O O . ASP A 1 830 ? -23.332 -20.085 -40.046 1.00 84.38 830 ASP A O 1
ATOM 6889 N N . ASP A 1 831 ? -24.410 -18.744 -38.594 1.00 86.25 831 ASP A N 1
ATOM 6890 C CA . ASP A 1 831 ? -23.284 -18.538 -37.683 1.00 86.25 831 ASP A CA 1
ATOM 6891 C C . ASP A 1 831 ? -23.730 -18.374 -36.217 1.00 86.25 831 ASP A C 1
ATOM 6893 O O . ASP A 1 831 ? -24.296 -17.356 -35.819 1.00 86.25 831 ASP A O 1
ATOM 6897 N N . GLU A 1 832 ? -23.387 -19.340 -35.355 1.00 88.19 832 GLU A N 1
ATOM 6898 C CA . GLU A 1 832 ? -23.789 -19.340 -33.933 1.00 88.19 832 GLU A CA 1
ATOM 6899 C C . GLU A 1 832 ? -23.316 -18.102 -33.145 1.00 88.19 832 GLU A C 1
ATOM 6901 O O . GLU A 1 832 ? -23.848 -17.815 -32.068 1.00 88.19 832 GLU A O 1
ATOM 6906 N N . ILE A 1 833 ? -22.290 -17.405 -33.645 1.00 92.38 833 ILE A N 1
ATOM 6907 C CA . ILE A 1 833 ? -21.692 -16.208 -33.037 1.00 92.38 833 ILE A CA 1
ATOM 6908 C C . ILE A 1 833 ? -21.949 -14.934 -33.858 1.00 92.38 833 ILE A C 1
ATOM 6910 O O . ILE A 1 833 ? -21.191 -13.969 -33.736 1.00 92.38 833 ILE A O 1
ATOM 6914 N N . ALA A 1 834 ? -23.011 -14.928 -34.671 1.00 93.38 834 ALA A N 1
ATOM 6915 C CA . ALA A 1 834 ? -23.452 -13.764 -35.432 1.00 93.38 834 ALA A CA 1
ATOM 6916 C C . ALA A 1 834 ? -23.676 -12.535 -34.536 1.00 93.38 834 ALA A C 1
ATOM 6918 O O . ALA A 1 834 ? -24.118 -12.640 -33.382 1.00 93.38 834 ALA A O 1
ATOM 6919 N N . THR A 1 835 ? -23.392 -11.354 -35.086 1.00 95.12 835 THR A N 1
ATOM 6920 C CA . THR A 1 835 ? -23.483 -10.073 -34.378 1.00 95.12 835 THR A CA 1
ATOM 6921 C C . THR A 1 835 ? -24.466 -9.115 -35.044 1.00 95.12 835 THR A C 1
ATOM 6923 O O . THR A 1 835 ? -24.776 -9.237 -36.228 1.00 95.12 835 THR A O 1
ATOM 6926 N N . ILE A 1 836 ? -24.944 -8.148 -34.267 1.00 94.62 836 ILE A N 1
ATOM 6927 C CA . ILE A 1 836 ? -25.775 -7.031 -34.728 1.00 94.62 836 ILE A CA 1
ATOM 6928 C C . ILE A 1 836 ? -25.250 -5.736 -34.110 1.00 94.62 836 ILE A C 1
ATOM 6930 O O . ILE A 1 836 ? -24.890 -5.715 -32.926 1.00 94.62 836 ILE A O 1
ATOM 6934 N N . SER A 1 837 ? -25.150 -4.671 -34.906 1.00 94.56 837 SER A N 1
ATOM 6935 C CA . SER A 1 837 ? -24.649 -3.384 -34.415 1.00 94.56 837 SER A CA 1
ATOM 6936 C C . SER A 1 837 ? -25.687 -2.707 -33.516 1.00 94.56 837 SER A C 1
ATOM 6938 O O . SER A 1 837 ? -26.881 -2.956 -33.655 1.00 94.56 837 SER A O 1
ATOM 6940 N N . VAL A 1 838 ? -25.248 -1.844 -32.591 1.00 92.50 838 VAL A N 1
ATOM 6941 C CA . VAL A 1 838 ? -26.183 -1.045 -31.774 1.00 92.50 838 VAL A CA 1
ATOM 6942 C C . VAL A 1 838 ? -27.088 -0.194 -32.661 1.00 92.50 838 VAL A C 1
ATOM 6944 O O . VAL A 1 838 ? -28.278 -0.151 -32.402 1.00 92.50 838 VAL A O 1
ATOM 6947 N N . GLN A 1 839 ? -26.542 0.419 -33.716 1.00 90.38 839 GLN A N 1
ATOM 6948 C CA . GLN A 1 839 ? -27.313 1.261 -34.631 1.00 90.38 839 GLN A CA 1
ATOM 6949 C C . GLN A 1 839 ? -28.428 0.469 -35.327 1.00 90.38 839 GLN A C 1
ATOM 6951 O O . GLN A 1 839 ? -29.583 0.866 -35.271 1.00 90.38 839 GLN A O 1
ATOM 6956 N N . GLU A 1 840 ? -28.084 -0.665 -35.945 1.00 92.12 840 GLU A N 1
ATOM 6957 C CA . GLU A 1 840 ? -29.059 -1.533 -36.622 1.00 92.12 840 GLU A CA 1
ATOM 6958 C C . GLU A 1 840 ? -30.132 -2.030 -35.647 1.00 92.12 840 GLU A C 1
ATOM 6960 O O . GLU A 1 840 ? -31.312 -2.064 -35.977 1.00 92.12 840 GLU A O 1
ATOM 6965 N N . LEU A 1 841 ? -29.728 -2.381 -34.424 1.00 91.38 841 LEU A N 1
ATOM 6966 C CA . LEU A 1 841 ? -30.657 -2.830 -33.400 1.00 91.38 841 LEU A CA 1
ATOM 6967 C C . LEU A 1 841 ? -31.573 -1.703 -32.909 1.00 91.38 841 LEU A C 1
ATOM 6969 O O . LEU A 1 841 ? -32.751 -1.959 -32.712 1.00 91.38 841 LEU A O 1
ATOM 6973 N N . GLU A 1 842 ? -31.058 -0.490 -32.697 1.00 89.69 842 GLU A N 1
ATOM 6974 C CA . GLU A 1 842 ? -31.846 0.671 -32.262 1.00 89.69 842 GLU A CA 1
ATOM 6975 C C . GLU A 1 842 ? -32.871 1.085 -33.322 1.00 89.69 842 GLU A C 1
ATOM 6977 O O . GLU A 1 842 ? -34.024 1.310 -32.968 1.00 89.69 842 GLU A O 1
ATOM 6982 N N . GLU A 1 843 ? -32.493 1.103 -34.605 1.00 89.50 843 GLU A N 1
ATOM 6983 C CA . GLU A 1 843 ? -33.404 1.399 -35.722 1.00 89.50 843 GLU A CA 1
ATOM 6984 C C . GLU A 1 843 ? -34.585 0.407 -35.765 1.00 89.50 843 GLU A C 1
ATOM 6986 O O . GLU A 1 843 ? -35.747 0.819 -35.828 1.00 89.50 843 GLU A O 1
ATOM 6991 N N . GLU A 1 844 ? -34.314 -0.899 -35.651 1.00 87.94 844 GLU A N 1
ATOM 6992 C CA . GLU A 1 844 ? -35.373 -1.917 -35.583 1.00 87.94 844 GLU A CA 1
ATOM 6993 C C . GLU A 1 844 ? -36.182 -1.832 -34.280 1.00 87.94 844 GLU A C 1
ATOM 6995 O O . GLU A 1 844 ? -37.402 -2.000 -34.285 1.00 87.94 844 GLU A O 1
ATOM 7000 N N . TRP A 1 845 ? -35.543 -1.524 -33.147 1.00 86.75 845 TRP A N 1
ATOM 7001 C CA . TRP A 1 845 ? -36.240 -1.409 -31.864 1.00 86.75 845 TRP A CA 1
ATOM 7002 C C . TRP A 1 845 ? -37.184 -0.206 -31.818 1.00 86.75 845 TRP A C 1
ATOM 7004 O O . TRP A 1 845 ? -38.280 -0.313 -31.269 1.00 86.75 845 TRP A O 1
ATOM 7014 N N . GLU A 1 846 ? -36.786 0.929 -32.399 1.00 85.00 846 GLU A N 1
ATOM 7015 C CA . GLU A 1 846 ? -37.629 2.121 -32.531 1.00 85.00 846 GLU A CA 1
ATOM 7016 C C . GLU A 1 846 ? -38.846 1.841 -33.420 1.00 85.00 846 GLU A C 1
ATOM 7018 O O . GLU A 1 846 ? -39.965 2.200 -33.040 1.00 85.00 846 GLU A O 1
ATOM 7023 N N . ARG A 1 847 ? -38.660 1.126 -34.543 1.00 86.69 847 ARG A N 1
ATOM 7024 C CA . ARG A 1 847 ? -39.763 0.661 -35.402 1.00 86.69 847 ARG A CA 1
ATOM 7025 C C . ARG A 1 847 ? -40.782 -0.154 -34.600 1.00 86.69 847 ARG A C 1
ATOM 7027 O O . ARG A 1 847 ? -41.977 0.145 -34.630 1.00 86.69 847 ARG A O 1
ATOM 7034 N N . LEU A 1 848 ? -40.311 -1.131 -33.824 1.00 81.06 848 LEU A N 1
ATOM 7035 C CA . LEU A 1 848 ? -41.168 -1.957 -32.967 1.00 81.06 848 LEU A CA 1
ATOM 7036 C C . LEU A 1 848 ? -41.851 -1.135 -31.864 1.00 81.06 848 LEU A C 1
ATOM 7038 O O . LEU A 1 848 ? -43.036 -1.323 -31.586 1.00 81.06 848 LEU A O 1
ATOM 7042 N N . GLU A 1 849 ? -41.144 -0.188 -31.243 1.00 77.06 849 GLU A N 1
ATOM 7043 C CA . GLU A 1 849 ? -41.722 0.699 -30.231 1.00 77.06 849 GLU A CA 1
ATOM 7044 C C . GLU A 1 849 ? -42.888 1.522 -30.807 1.00 77.06 849 GLU A C 1
ATOM 7046 O O . GLU A 1 849 ? -43.937 1.652 -30.167 1.00 77.06 849 GLU A O 1
ATOM 7051 N N . GLU A 1 850 ? -42.743 2.061 -32.021 1.00 79.06 850 GLU A N 1
ATOM 7052 C CA . GLU A 1 850 ? -43.802 2.803 -32.713 1.00 79.06 850 GLU A CA 1
ATOM 7053 C C . GLU A 1 850 ? -45.031 1.945 -33.027 1.00 79.06 850 GLU A C 1
ATOM 7055 O O . GLU A 1 850 ? -46.164 2.382 -32.781 1.00 79.06 850 GLU A O 1
ATOM 7060 N N . GLU A 1 851 ? -44.826 0.721 -33.512 1.00 76.50 851 GLU A N 1
ATOM 7061 C CA . GLU A 1 851 ? -45.902 -0.228 -33.805 1.00 76.50 851 GLU A CA 1
ATOM 7062 C C . GLU A 1 851 ? -46.683 -0.616 -32.530 1.00 76.50 851 GLU A C 1
ATOM 7064 O O . GLU A 1 851 ? -47.921 -0.653 -32.527 1.00 76.50 851 GLU A O 1
ATOM 7069 N N . TRP A 1 852 ? -45.982 -0.798 -31.405 1.00 72.00 852 TRP A N 1
ATOM 7070 C CA . TRP A 1 852 ? -46.546 -1.301 -30.145 1.00 72.00 852 TRP A CA 1
ATOM 7071 C C . TRP A 1 852 ? -46.975 -0.220 -29.142 1.00 72.00 852 TRP A C 1
ATOM 7073 O O . TRP A 1 852 ? -47.662 -0.525 -28.157 1.00 72.00 852 TRP A O 1
ATOM 7083 N N . LYS A 1 853 ? -46.694 1.066 -29.406 1.00 70.44 853 LYS A N 1
ATOM 7084 C CA . LYS A 1 853 ? -47.231 2.216 -28.640 1.00 70.44 853 LYS A CA 1
ATOM 7085 C C . LYS A 1 853 ? -48.758 2.186 -28.495 1.00 70.44 853 LYS A C 1
ATOM 7087 O O . LYS A 1 853 ? -49.301 2.766 -27.556 1.00 70.44 853 LYS A O 1
ATOM 7092 N N . ARG A 1 854 ? -49.467 1.487 -29.390 1.00 62.69 854 ARG A N 1
ATOM 7093 C CA . ARG A 1 854 ? -50.934 1.338 -29.380 1.00 62.69 854 ARG A CA 1
ATOM 7094 C C . ARG A 1 854 ? -51.462 0.216 -28.471 1.00 62.69 854 ARG A C 1
ATOM 7096 O O . ARG A 1 854 ? -52.661 0.203 -28.206 1.00 62.69 854 ARG A O 1
ATOM 7103 N N . PHE A 1 855 ? -50.605 -0.681 -27.973 1.00 60.09 855 PHE A N 1
ATOM 7104 C CA . PHE A 1 855 ? -51.004 -1.909 -27.261 1.00 60.09 855 PHE A CA 1
ATOM 7105 C C . PHE A 1 855 ? -50.444 -2.039 -25.834 1.00 60.09 855 PHE A C 1
ATOM 7107 O O . PHE A 1 855 ? -50.539 -3.102 -25.230 1.00 60.09 855 PHE A O 1
ATOM 7114 N N . GLY A 1 856 ? -49.908 -0.956 -25.262 1.00 59.94 856 GLY A N 1
ATOM 7115 C CA . GLY A 1 856 ? -49.375 -0.942 -23.891 1.00 59.94 856 GLY A CA 1
ATOM 7116 C C . GLY A 1 856 ? -47.874 -0.670 -23.787 1.00 59.94 856 GLY A C 1
ATOM 7117 O O . GLY A 1 856 ? -47.396 -0.509 -22.669 1.00 59.94 856 GLY A O 1
ATOM 7118 N N . GLY A 1 857 ? -47.180 -0.523 -24.926 1.00 63.56 857 GLY A N 1
ATOM 7119 C CA . GLY A 1 857 ? -45.796 -0.052 -25.032 1.00 63.56 857 GLY A CA 1
ATOM 7120 C C . GLY A 1 857 ? -44.737 -1.100 -24.675 1.00 63.56 857 GLY A C 1
ATOM 7121 O O . GLY A 1 857 ? -44.820 -1.770 -23.649 1.00 63.56 857 GLY A O 1
ATOM 7122 N N . ILE A 1 858 ? -43.712 -1.209 -25.518 1.00 71.69 858 ILE A N 1
ATOM 7123 C CA . ILE A 1 858 ? -42.462 -1.913 -25.210 1.00 71.69 858 ILE A CA 1
ATOM 7124 C C . ILE A 1 858 ? -41.542 -0.937 -24.462 1.00 71.69 858 ILE A C 1
ATOM 7126 O O . ILE A 1 858 ? -41.651 0.279 -24.635 1.00 71.69 858 ILE A O 1
ATOM 7130 N N . LYS A 1 859 ? -40.640 -1.446 -23.616 1.00 75.25 859 LYS A N 1
ATOM 7131 C CA . LYS A 1 859 ? -39.603 -0.600 -23.012 1.00 75.25 859 LYS A CA 1
ATOM 7132 C C . LYS A 1 859 ? -38.653 -0.063 -24.090 1.00 75.25 859 LYS A C 1
ATOM 7134 O O . LYS A 1 859 ? -38.167 -0.868 -24.891 1.00 75.25 859 LYS A O 1
ATOM 7139 N N . PRO A 1 860 ? -38.315 1.236 -24.055 1.00 81.12 860 PRO A N 1
ATOM 7140 C CA . PRO A 1 860 ? -37.250 1.783 -24.884 1.00 81.12 860 PRO A CA 1
ATOM 7141 C C . PRO A 1 860 ? -35.960 0.965 -24.752 1.00 81.12 860 PRO A C 1
ATOM 7143 O O . PRO A 1 860 ? -35.638 0.459 -23.671 1.00 81.12 860 PRO A O 1
ATOM 7146 N N . PHE A 1 861 ? -35.199 0.841 -25.840 1.00 82.31 861 PHE A N 1
ATOM 7147 C CA . PHE A 1 861 ? -33.986 0.015 -25.862 1.00 82.31 861 PHE A CA 1
ATOM 7148 C C . PHE A 1 861 ? -32.936 0.453 -24.821 1.00 82.31 861 PHE A C 1
ATOM 7150 O O . PHE A 1 861 ? -32.192 -0.360 -24.265 1.00 82.31 861 PHE A O 1
ATOM 7157 N N . ASP A 1 862 ? -32.872 1.746 -24.507 1.00 83.25 862 ASP A N 1
ATOM 7158 C CA . ASP A 1 862 ? -31.979 2.303 -23.489 1.00 83.25 862 ASP A CA 1
ATOM 7159 C C . ASP A 1 862 ? -32.413 1.988 -22.041 1.00 83.25 862 ASP A C 1
ATOM 7161 O O . ASP A 1 862 ? -31.595 2.068 -21.117 1.00 83.25 862 ASP A O 1
ATOM 7165 N N . GLU A 1 863 ? -33.652 1.535 -21.837 1.00 85.44 863 GLU A N 1
ATOM 7166 C CA . GLU A 1 863 ? -34.163 1.004 -20.571 1.00 85.44 863 GLU A CA 1
ATOM 7167 C C . GLU A 1 863 ? -33.927 -0.505 -20.400 1.00 85.44 863 GLU A C 1
ATOM 7169 O O . GLU A 1 863 ? -34.242 -1.055 -19.341 1.00 85.44 863 GLU A O 1
ATOM 7174 N N . ILE A 1 864 ? -33.348 -1.192 -21.387 1.00 86.00 864 ILE A N 1
ATOM 7175 C CA . ILE A 1 864 ? -32.961 -2.603 -21.269 1.00 86.00 864 ILE A CA 1
ATOM 7176 C C . ILE A 1 864 ? -31.583 -2.692 -20.622 1.00 86.00 864 ILE A C 1
ATOM 7178 O O . ILE A 1 864 ? -30.615 -2.068 -21.067 1.00 86.00 864 ILE A O 1
ATOM 7182 N N . ALA A 1 865 ? -31.491 -3.473 -19.546 1.00 87.88 865 ALA A N 1
ATOM 7183 C CA . ALA A 1 865 ? -30.227 -3.693 -18.867 1.00 87.88 865 ALA A CA 1
ATOM 7184 C C . ALA A 1 865 ? -29.271 -4.498 -19.757 1.00 87.88 865 ALA A C 1
ATOM 7186 O O . ALA A 1 865 ? -29.626 -5.509 -20.353 1.00 87.88 865 ALA A O 1
ATOM 7187 N N . ARG A 1 866 ? -28.028 -4.031 -19.844 1.00 92.75 866 ARG A N 1
ATOM 7188 C CA . ARG A 1 866 ? -26.968 -4.659 -20.639 1.00 92.75 866 ARG A CA 1
ATOM 7189 C C . ARG A 1 866 ? -25.647 -4.607 -19.904 1.00 92.75 866 ARG A C 1
ATOM 7191 O O . ARG A 1 866 ? -25.385 -3.652 -19.177 1.00 92.75 866 ARG A O 1
ATOM 7198 N N . VAL A 1 867 ? -24.805 -5.615 -20.093 1.00 94.94 867 VAL A N 1
ATOM 7199 C CA . VAL A 1 867 ? -23.455 -5.639 -19.517 1.00 94.94 867 VAL A CA 1
ATOM 7200 C C . VAL A 1 867 ? -22.484 -5.031 -20.517 1.00 94.94 867 VAL A C 1
ATOM 7202 O O . VAL A 1 867 ? -22.398 -5.485 -21.656 1.00 94.94 867 VAL A O 1
ATOM 7205 N N . ILE A 1 868 ? -21.735 -4.017 -20.093 1.00 95.25 868 ILE A N 1
ATOM 7206 C CA . ILE A 1 868 ? -20.707 -3.397 -20.928 1.00 95.25 868 ILE A CA 1
ATOM 7207 C C . ILE A 1 868 ? -19.475 -4.302 -20.960 1.00 95.25 868 ILE A C 1
ATOM 7209 O O . ILE A 1 868 ? -18.845 -4.535 -19.925 1.00 95.25 868 ILE A O 1
ATOM 7213 N N . TYR A 1 869 ? -19.132 -4.806 -22.147 1.00 94.75 869 TYR A N 1
ATOM 7214 C CA . TYR A 1 869 ? -18.009 -5.714 -22.360 1.00 94.75 869 TYR A CA 1
ATOM 7215 C C . TYR A 1 869 ? -16.915 -5.040 -23.205 1.00 94.75 869 TYR A C 1
ATOM 7217 O O . TYR A 1 869 ? -16.988 -5.048 -24.437 1.00 94.75 869 TYR A O 1
ATOM 7225 N N . PRO A 1 870 ? -15.874 -4.460 -22.583 1.00 93.25 870 PRO A N 1
ATOM 7226 C CA . PRO A 1 870 ? -14.738 -3.933 -23.326 1.00 93.25 870 PRO A CA 1
ATOM 7227 C C . PRO A 1 870 ? -13.896 -5.083 -23.888 1.00 93.25 870 PRO A C 1
ATOM 7229 O O . PRO A 1 870 ? -13.458 -5.962 -23.139 1.00 93.25 870 PRO A O 1
ATOM 7232 N N . ILE A 1 871 ? -13.645 -5.074 -25.199 1.00 92.38 871 ILE A N 1
ATOM 7233 C CA . ILE A 1 871 ? -12.768 -6.063 -25.836 1.00 92.38 871 ILE A CA 1
ATOM 7234 C C . ILE A 1 871 ? -11.316 -5.758 -25.463 1.00 92.38 871 ILE A C 1
ATOM 7236 O O . ILE A 1 871 ? -10.803 -4.672 -25.731 1.00 92.38 871 ILE A O 1
ATOM 7240 N N . ARG A 1 872 ? -10.657 -6.730 -24.826 1.00 91.69 872 ARG A N 1
ATOM 7241 C CA . ARG A 1 872 ? -9.290 -6.604 -24.305 1.00 91.69 872 ARG A CA 1
ATOM 7242 C C . ARG A 1 872 ? -8.281 -7.242 -25.251 1.00 91.69 872 ARG A C 1
ATOM 7244 O O . ARG A 1 872 ? -8.579 -8.229 -25.920 1.00 91.69 872 ARG A O 1
ATOM 7251 N N . ARG A 1 873 ? -7.073 -6.684 -25.277 1.00 90.69 873 ARG A N 1
ATOM 7252 C CA . ARG A 1 873 ? -5.953 -7.138 -26.108 1.00 90.69 873 ARG A CA 1
ATOM 7253 C C . ARG A 1 873 ? -4.658 -7.001 -25.328 1.00 90.69 873 ARG A C 1
ATOM 7255 O O . ARG A 1 873 ? -4.523 -6.086 -24.518 1.00 90.69 873 ARG A O 1
ATOM 7262 N N . THR A 1 874 ? -3.728 -7.895 -25.599 1.00 91.12 874 THR A N 1
ATOM 7263 C CA . THR A 1 874 ? -2.315 -7.713 -25.281 1.00 91.12 874 THR A CA 1
ATOM 7264 C C . THR A 1 874 ? -1.617 -7.061 -26.476 1.00 91.12 874 THR A C 1
ATOM 7266 O O . THR A 1 874 ? -2.260 -6.736 -27.477 1.00 91.12 874 THR A O 1
ATOM 7269 N N . LYS A 1 875 ? -0.294 -6.881 -26.403 1.00 84.62 875 LYS A N 1
ATOM 7270 C CA . LYS A 1 875 ? 0.481 -6.308 -27.515 1.00 84.62 875 LYS A CA 1
ATOM 7271 C C . LYS A 1 875 ? 0.295 -7.085 -28.831 1.00 84.62 875 LYS A C 1
ATOM 7273 O O . LYS A 1 875 ? 0.130 -6.471 -29.881 1.00 84.62 875 LYS A O 1
ATOM 7278 N N . HIS A 1 876 ? 0.296 -8.419 -28.769 1.00 84.75 876 HIS A N 1
ATOM 7279 C CA . HIS A 1 876 ? 0.292 -9.269 -29.968 1.00 84.75 876 HIS A CA 1
ATOM 7280 C C . HIS A 1 876 ? -0.967 -10.108 -30.158 1.00 84.75 876 HIS A C 1
ATOM 7282 O O . HIS A 1 876 ? -1.183 -10.563 -31.275 1.00 84.75 876 HIS A O 1
ATOM 7288 N N . HIS A 1 877 ? -1.791 -10.295 -29.123 1.00 90.00 877 HIS A N 1
ATOM 7289 C CA . HIS A 1 877 ? -2.947 -11.184 -29.185 1.00 90.00 877 HIS A CA 1
ATOM 7290 C C . HIS A 1 877 ? -4.210 -10.552 -28.604 1.00 90.00 877 HIS A C 1
ATOM 7292 O O . HIS A 1 877 ? -4.194 -9.868 -27.578 1.00 90.00 877 HIS A O 1
ATOM 7298 N N . ALA A 1 878 ? -5.348 -10.830 -29.229 1.00 92.06 878 ALA A N 1
ATOM 7299 C CA . ALA A 1 878 ? -6.643 -10.580 -28.625 1.00 92.06 878 ALA A CA 1
ATOM 7300 C C . ALA A 1 878 ? -6.860 -11.506 -27.421 1.00 92.06 878 ALA A C 1
ATOM 7302 O O . ALA A 1 878 ? -6.607 -12.712 -27.475 1.00 92.06 878 ALA A O 1
ATOM 7303 N N . VAL A 1 879 ? -7.377 -10.946 -26.325 1.00 92.44 879 VAL A N 1
ATOM 7304 C CA . VAL A 1 879 ? -7.815 -11.753 -25.182 1.00 92.44 879 VAL A CA 1
ATOM 7305 C C . VAL A 1 879 ? -9.138 -12.411 -25.558 1.00 92.44 879 VAL A C 1
ATOM 7307 O O . VAL A 1 879 ? -10.066 -11.750 -26.028 1.00 92.44 879 VAL A O 1
ATOM 7310 N N . PHE A 1 880 ? -9.230 -13.722 -25.359 1.00 93.38 880 PHE A N 1
ATOM 7311 C CA . PHE A 1 880 ? -10.375 -14.501 -25.815 1.00 93.38 880 PHE A CA 1
ATOM 7312 C C . PHE A 1 880 ? -11.694 -14.057 -25.172 1.00 93.38 880 PHE A C 1
ATOM 7314 O O . PHE A 1 880 ? -11.797 -13.848 -23.963 1.00 93.38 880 PHE A O 1
ATOM 7321 N N . ILE A 1 881 ? -12.730 -13.954 -26.003 1.00 93.75 881 ILE A N 1
ATOM 7322 C CA . ILE A 1 881 ? -14.079 -13.562 -25.605 1.00 93.75 881 ILE A CA 1
ATOM 7323 C C . ILE A 1 881 ? -14.921 -14.831 -25.478 1.00 93.75 881 ILE A C 1
ATOM 7325 O O . ILE A 1 881 ? -15.073 -15.554 -26.467 1.00 93.75 881 ILE A O 1
ATOM 7329 N N . PRO A 1 882 ? -15.503 -15.126 -24.306 1.00 92.31 882 PRO A N 1
ATOM 7330 C CA . PRO A 1 882 ? -16.434 -16.239 -24.187 1.00 92.31 882 PRO A CA 1
ATOM 7331 C C . PRO A 1 882 ? -17.637 -16.051 -25.115 1.00 92.31 882 PRO A C 1
ATOM 7333 O O . PRO A 1 882 ? -18.269 -14.995 -25.086 1.00 92.31 882 PRO A O 1
ATOM 7336 N N . SER A 1 883 ? -17.959 -17.044 -25.941 1.00 88.38 883 SER A N 1
ATOM 7337 C CA . SER A 1 883 ? -19.063 -16.950 -26.901 1.00 88.38 883 SER A CA 1
ATOM 7338 C C . SER A 1 883 ? -20.280 -17.739 -26.419 1.00 88.38 883 SER A C 1
ATOM 7340 O O . SER A 1 883 ? -20.981 -17.295 -25.511 1.00 88.38 883 SER A O 1
ATOM 7342 N N . VAL A 1 884 ? -20.529 -18.902 -27.015 1.00 82.06 884 VAL A N 1
ATOM 7343 C CA . VAL A 1 884 ? -21.640 -19.799 -26.712 1.00 82.06 884 VAL A CA 1
ATOM 7344 C C . VAL A 1 884 ? -21.085 -21.043 -26.026 1.00 82.06 884 VAL A C 1
ATOM 7346 O O . VAL A 1 884 ? -20.185 -21.700 -26.548 1.00 82.06 884 VAL A O 1
ATOM 7349 N N . SER A 1 885 ? -21.677 -21.415 -24.890 1.00 78.88 885 SER A N 1
ATOM 7350 C CA . SER A 1 885 ? -21.256 -22.572 -24.087 1.00 78.88 885 SER A CA 1
ATOM 7351 C C . SER A 1 885 ? -19.795 -22.452 -23.611 1.00 78.88 885 SER A C 1
ATOM 7353 O O . SER A 1 885 ? -19.457 -21.496 -22.911 1.00 78.88 885 SER A O 1
ATOM 7355 N N . ASP A 1 886 ? -18.947 -23.420 -23.964 1.00 80.81 886 ASP A N 1
ATOM 7356 C CA . ASP A 1 886 ? -17.532 -23.539 -23.604 1.00 80.81 886 ASP A CA 1
ATOM 7357 C C . ASP A 1 886 ? -16.569 -22.969 -24.655 1.00 80.81 886 ASP A C 1
ATOM 7359 O O . ASP A 1 886 ? -15.350 -23.041 -24.485 1.00 80.81 886 ASP A O 1
ATOM 7363 N N . LYS A 1 887 ? -17.107 -22.380 -25.728 1.00 89.75 887 LYS A N 1
ATOM 7364 C CA . LYS A 1 887 ? -16.326 -21.819 -26.827 1.00 89.75 887 LYS A CA 1
ATOM 7365 C C . LYS A 1 887 ? -15.860 -20.392 -26.534 1.00 89.75 887 LYS A C 1
ATOM 7367 O O . LYS A 1 887 ? -16.469 -19.637 -25.768 1.00 89.75 887 LYS A O 1
ATOM 7372 N N . HIS A 1 888 ? -14.803 -19.999 -27.241 1.00 93.62 888 HIS A N 1
ATOM 7373 C CA . HIS A 1 888 ? -14.293 -18.632 -27.254 1.00 93.62 888 HIS A CA 1
ATOM 7374 C C . HIS A 1 888 ? -14.119 -18.126 -28.676 1.00 93.62 888 HIS A C 1
ATOM 7376 O O . HIS A 1 888 ? -13.813 -18.893 -29.592 1.00 93.62 888 HIS A O 1
ATOM 7382 N N . CYS A 1 889 ? -14.231 -16.816 -28.834 1.00 94.75 889 CYS A N 1
ATOM 7383 C CA . CYS A 1 889 ? -14.053 -16.103 -30.087 1.00 94.75 889 CYS A CA 1
ATOM 7384 C C . CYS A 1 889 ? -13.119 -14.894 -29.923 1.00 94.75 889 CYS A C 1
ATOM 7386 O O . CYS A 1 889 ? -12.798 -14.487 -28.806 1.00 94.75 889 CYS A O 1
ATOM 7388 N N . ILE A 1 890 ? -12.691 -14.333 -31.049 1.00 95.25 890 ILE A N 1
ATOM 7389 C CA . ILE A 1 890 ? -12.054 -13.011 -31.170 1.00 95.25 890 ILE A CA 1
ATOM 7390 C C . ILE A 1 890 ? -12.683 -12.280 -32.361 1.00 95.25 890 ILE A C 1
ATOM 7392 O O . ILE A 1 890 ? -13.445 -12.888 -33.115 1.00 95.25 890 ILE A O 1
ATOM 7396 N N . LEU A 1 891 ? -12.383 -10.999 -32.573 1.00 93.69 891 LEU A N 1
ATOM 7397 C CA . LEU A 1 891 ? -12.835 -10.326 -33.792 1.00 93.69 891 LEU A CA 1
ATOM 7398 C C . LEU A 1 891 ? -12.113 -10.875 -35.025 1.00 93.69 891 LEU A C 1
ATOM 7400 O O . LEU A 1 891 ? -10.915 -11.157 -34.988 1.00 93.69 891 LEU A O 1
ATOM 7404 N N . ALA A 1 892 ? -12.822 -10.936 -36.153 1.00 91.94 892 ALA A N 1
ATOM 7405 C CA . ALA A 1 892 ? -12.223 -11.256 -37.447 1.00 91.94 892 ALA A CA 1
ATOM 7406 C C . ALA A 1 892 ? -11.093 -10.276 -37.807 1.00 91.94 892 ALA A C 1
ATOM 7408 O O . ALA A 1 892 ? -10.073 -10.683 -38.359 1.00 91.94 892 ALA A O 1
ATOM 7409 N N . SER A 1 893 ? -11.243 -8.997 -37.444 1.00 91.00 893 SER A N 1
ATOM 7410 C CA . SER A 1 893 ? -10.202 -7.983 -37.626 1.00 91.00 893 SER A CA 1
ATOM 7411 C C . SER A 1 893 ? -8.952 -8.275 -36.796 1.00 91.00 893 SER A C 1
ATOM 7413 O O . SER A 1 893 ? -7.848 -8.092 -37.295 1.00 91.00 893 SER A O 1
ATOM 7415 N N . ASP A 1 894 ? -9.112 -8.769 -35.563 1.00 93.50 894 ASP A N 1
ATOM 7416 C CA . ASP A 1 894 ? -7.980 -9.136 -34.707 1.00 93.50 894 ASP A CA 1
ATOM 7417 C C . ASP A 1 894 ? -7.259 -10.366 -35.286 1.00 93.50 894 ASP A C 1
ATOM 7419 O O . ASP A 1 894 ? -6.047 -10.331 -35.466 1.00 93.50 894 ASP A O 1
ATOM 7423 N N . CYS A 1 895 ? -8.003 -11.399 -35.711 1.00 92.31 895 CYS A N 1
ATOM 7424 C CA . CYS A 1 895 ? -7.448 -12.567 -36.411 1.00 92.31 895 CYS A CA 1
ATOM 7425 C C . CYS A 1 895 ? -6.629 -12.170 -37.650 1.00 92.31 895 CYS A C 1
ATOM 7427 O O . CYS A 1 895 ? -5.533 -12.686 -37.871 1.00 92.31 895 CYS A O 1
ATOM 7429 N N . PHE A 1 896 ? -7.170 -11.260 -38.463 1.00 90.62 896 PHE A N 1
ATOM 7430 C CA . PHE A 1 896 ? -6.526 -10.777 -39.678 1.00 90.62 896 PHE A CA 1
ATOM 7431 C C . PHE A 1 896 ? -5.240 -9.997 -39.370 1.00 90.62 896 PHE A C 1
ATOM 7433 O O . PHE A 1 896 ? -4.203 -10.261 -39.979 1.00 90.62 896 PHE A O 1
ATOM 7440 N N . LEU A 1 897 ? -5.283 -9.085 -38.390 1.00 91.62 897 LEU A N 1
ATOM 7441 C CA . LEU A 1 897 ? -4.109 -8.328 -37.957 1.00 91.62 897 LEU A CA 1
ATOM 7442 C C . LEU A 1 897 ? -3.035 -9.247 -37.365 1.00 91.62 897 LEU A C 1
ATOM 7444 O O . LEU A 1 897 ? -1.885 -9.145 -37.769 1.00 91.62 897 LEU A O 1
ATOM 7448 N N . GLU A 1 898 ? -3.382 -10.191 -36.488 1.00 92.88 898 GLU A N 1
ATOM 7449 C CA . GLU A 1 898 ? -2.433 -11.174 -35.936 1.00 92.88 898 GLU A CA 1
ATOM 7450 C C . GLU A 1 898 ? -1.751 -12.013 -37.031 1.00 92.88 898 GLU A C 1
ATOM 7452 O O . GLU A 1 898 ? -0.539 -12.260 -36.982 1.00 92.88 898 GLU A O 1
ATOM 7457 N N . CYS A 1 899 ? -2.506 -12.406 -38.062 1.00 92.06 899 CYS A N 1
ATOM 7458 C CA . CYS A 1 899 ? -1.955 -13.106 -39.219 1.00 92.06 899 CYS A CA 1
ATOM 7459 C C . CYS A 1 899 ? -0.970 -12.220 -39.999 1.00 92.06 899 CYS A C 1
ATOM 7461 O O . CYS A 1 899 ? 0.129 -12.672 -40.325 1.00 92.06 899 CYS A O 1
ATOM 7463 N N . LEU A 1 900 ? -1.323 -10.957 -40.273 1.00 92.38 900 LEU A N 1
ATOM 7464 C CA . LEU A 1 900 ? -0.430 -10.009 -40.948 1.00 92.38 900 LEU A CA 1
ATOM 7465 C C . LEU A 1 900 ? 0.844 -9.751 -40.142 1.00 92.38 900 LEU A C 1
ATOM 7467 O O . LEU A 1 900 ? 1.932 -9.828 -40.704 1.00 92.38 900 LEU A O 1
ATOM 7471 N N . ARG A 1 901 ? 0.731 -9.529 -38.830 1.00 92.94 901 ARG A N 1
ATOM 7472 C CA . ARG A 1 901 ? 1.885 -9.363 -37.932 1.00 92.94 901 ARG A CA 1
ATOM 7473 C C . ARG A 1 901 ? 2.837 -10.547 -38.004 1.00 92.94 901 ARG A C 1
ATOM 7475 O O . ARG A 1 901 ? 4.047 -10.369 -38.072 1.00 92.94 901 ARG A O 1
ATOM 7482 N N . THR A 1 902 ? 2.301 -11.763 -38.059 1.00 93.56 902 THR A N 1
ATOM 7483 C CA . THR A 1 902 ? 3.120 -12.970 -38.216 1.00 93.56 902 THR A CA 1
ATOM 7484 C C . THR A 1 902 ? 3.852 -12.980 -39.560 1.00 93.56 902 THR A C 1
ATOM 7486 O O . THR A 1 902 ? 5.054 -13.249 -39.612 1.00 93.56 902 THR A O 1
ATOM 7489 N N . LEU A 1 903 ? 3.160 -12.655 -40.657 1.00 93.88 903 LEU A N 1
ATOM 7490 C CA . LEU A 1 903 ? 3.769 -12.601 -41.990 1.00 93.88 903 LEU A CA 1
ATOM 7491 C C . LEU A 1 903 ? 4.835 -11.497 -42.101 1.00 93.88 903 LEU A C 1
ATOM 7493 O O . LEU A 1 903 ? 5.840 -11.701 -42.781 1.00 93.88 903 LEU A O 1
ATOM 7497 N N . ILE A 1 904 ? 4.635 -10.372 -41.412 1.00 94.38 904 ILE A N 1
ATOM 7498 C CA . ILE A 1 904 ? 5.543 -9.223 -41.380 1.00 94.38 904 ILE A CA 1
ATOM 7499 C C . ILE A 1 904 ? 6.739 -9.493 -40.459 1.00 94.38 904 ILE A C 1
ATOM 7501 O O . ILE A 1 904 ? 7.868 -9.622 -40.926 1.00 94.38 904 ILE A O 1
ATOM 7505 N N . SER A 1 905 ? 6.493 -9.604 -39.156 1.00 93.50 905 SER A N 1
ATOM 7506 C CA . SER A 1 905 ? 7.518 -9.512 -38.113 1.00 93.50 905 SER A CA 1
ATOM 7507 C C . SER A 1 905 ? 8.233 -10.847 -37.881 1.00 93.50 905 SER A C 1
ATOM 7509 O O . SER A 1 905 ? 9.444 -10.880 -37.674 1.00 93.50 905 SER A O 1
ATOM 7511 N N . VAL A 1 906 ? 7.512 -11.973 -37.966 1.00 93.62 906 VAL A N 1
ATOM 7512 C CA . VAL A 1 906 ? 8.093 -13.312 -37.747 1.00 93.62 906 VAL A CA 1
ATOM 7513 C C . VAL A 1 906 ? 8.664 -13.887 -39.042 1.00 93.62 906 VAL A C 1
ATOM 7515 O O . VAL A 1 906 ? 9.817 -14.325 -39.076 1.00 93.62 906 VAL A O 1
ATOM 7518 N N . LYS A 1 907 ? 7.858 -13.892 -40.111 1.00 93.44 907 LYS A N 1
ATOM 7519 C CA . LYS A 1 907 ? 8.206 -14.543 -41.381 1.00 93.44 907 LYS A CA 1
ATOM 7520 C C . LYS A 1 907 ? 8.937 -13.629 -42.364 1.00 93.44 907 LYS A C 1
ATOM 7522 O O . LYS A 1 907 ? 9.585 -14.163 -43.254 1.00 93.44 907 LYS A O 1
ATOM 7527 N N . GLY A 1 908 ? 8.858 -12.302 -42.228 1.00 93.75 908 GLY A N 1
ATOM 7528 C CA . GLY A 1 908 ? 9.550 -11.357 -43.115 1.00 93.75 908 GLY A CA 1
ATOM 7529 C C . GLY A 1 908 ? 9.064 -11.374 -44.567 1.00 93.75 908 GLY A C 1
ATOM 7530 O O . GLY A 1 908 ? 9.804 -10.971 -45.460 1.00 93.75 908 GLY A O 1
ATOM 7531 N N . ILE A 1 909 ? 7.841 -11.852 -44.831 1.00 94.06 909 ILE A N 1
ATOM 7532 C CA . ILE A 1 909 ? 7.332 -12.086 -46.194 1.00 94.06 909 ILE A CA 1
ATOM 7533 C C . ILE A 1 909 ? 7.361 -10.812 -47.029 1.00 94.06 909 ILE A C 1
ATOM 7535 O O . ILE A 1 909 ? 7.740 -10.852 -48.194 1.00 94.06 909 ILE A O 1
ATOM 7539 N N . PHE A 1 910 ? 7.021 -9.675 -46.430 1.00 94.25 910 PHE A N 1
ATOM 7540 C CA . PHE A 1 910 ? 6.931 -8.392 -47.125 1.00 94.25 910 PHE A CA 1
ATOM 7541 C C . PHE A 1 910 ? 8.279 -7.848 -47.618 1.00 94.25 910 PHE A C 1
ATOM 7543 O O . PHE A 1 910 ? 8.276 -6.884 -48.365 1.00 94.25 910 PHE A O 1
ATOM 7550 N N . GLN A 1 911 ? 9.411 -8.475 -47.281 1.00 94.50 911 GLN A N 1
ATOM 7551 C CA . GLN A 1 911 ? 10.725 -8.139 -47.849 1.00 94.50 911 GLN A CA 1
ATOM 7552 C C . GLN A 1 911 ? 10.929 -8.682 -49.274 1.00 94.50 911 GLN A C 1
ATOM 7554 O O . GLN A 1 911 ? 11.866 -8.285 -49.966 1.00 94.50 911 GLN A O 1
ATOM 7559 N N . VAL A 1 912 ? 10.102 -9.644 -49.700 1.00 91.88 912 VAL A N 1
ATOM 7560 C CA . VAL A 1 912 ? 10.292 -10.389 -50.958 1.00 91.88 912 VAL A CA 1
ATOM 7561 C C . VAL A 1 912 ? 9.065 -10.359 -51.875 1.00 91.88 912 VAL A C 1
ATOM 7563 O O . VAL A 1 912 ? 9.036 -11.036 -52.911 1.00 91.88 912 VAL A O 1
ATOM 7566 N N . VAL A 1 913 ? 8.048 -9.572 -51.514 1.00 89.50 913 VAL A N 1
ATOM 7567 C CA . VAL A 1 913 ? 6.853 -9.375 -52.339 1.00 89.50 913 VAL A CA 1
ATOM 7568 C C . VAL A 1 913 ? 7.107 -8.276 -53.376 1.00 89.50 913 VAL A C 1
ATOM 7570 O O . VAL A 1 913 ? 7.772 -7.284 -53.117 1.00 89.50 913 VAL A O 1
ATOM 7573 N N . ASN A 1 914 ? 6.583 -8.453 -54.581 1.00 84.88 914 ASN A N 1
ATOM 7574 C CA . ASN A 1 914 ? 6.659 -7.521 -55.697 1.00 84.88 914 ASN A CA 1
ATOM 7575 C C . ASN A 1 914 ? 5.388 -7.627 -56.555 1.00 84.88 914 ASN A C 1
ATOM 7577 O O . ASN A 1 914 ? 4.526 -8.479 -56.326 1.00 84.88 914 ASN A O 1
ATOM 7581 N N . ASP A 1 915 ? 5.275 -6.777 -57.575 1.00 82.00 915 ASP A N 1
ATOM 7582 C CA . ASP A 1 915 ? 4.089 -6.687 -58.439 1.00 82.00 915 ASP A CA 1
ATOM 7583 C C . ASP A 1 915 ? 3.683 -8.007 -59.116 1.00 82.00 915 ASP A C 1
ATOM 7585 O O . ASP A 1 915 ? 2.515 -8.181 -59.461 1.00 82.00 915 ASP A O 1
ATOM 7589 N N . PHE A 1 916 ? 4.594 -8.974 -59.254 1.00 82.31 916 PHE A N 1
ATOM 7590 C CA . PHE A 1 916 ? 4.293 -10.269 -59.866 1.00 82.31 916 PHE A CA 1
ATOM 7591 C C . PHE A 1 916 ? 3.737 -11.304 -58.881 1.00 82.31 916 PHE A C 1
ATOM 7593 O O . PHE A 1 916 ? 3.053 -12.233 -59.311 1.00 82.31 916 PHE A O 1
ATOM 7600 N N . ASN A 1 917 ? 4.016 -11.176 -57.578 1.00 86.31 917 ASN A N 1
ATOM 7601 C CA . ASN A 1 917 ? 3.668 -12.193 -56.577 1.00 86.31 917 ASN A CA 1
ATOM 7602 C C . ASN A 1 917 ? 2.714 -11.697 -55.467 1.00 86.31 917 ASN A C 1
ATOM 7604 O O . ASN A 1 917 ? 2.243 -12.520 -54.683 1.00 86.31 917 ASN A O 1
ATOM 7608 N N . TRP A 1 918 ? 2.321 -10.413 -55.454 1.00 86.56 918 TRP A N 1
ATOM 7609 C CA . TRP A 1 918 ? 1.290 -9.862 -54.549 1.00 86.56 918 TRP A CA 1
ATOM 7610 C C . TRP A 1 918 ? -0.014 -10.676 -54.523 1.00 86.56 918 TRP A C 1
ATOM 7612 O O . TRP A 1 918 ? -0.614 -10.864 -53.462 1.00 86.56 918 TRP A O 1
ATOM 7622 N N . ASN A 1 919 ? -0.431 -11.203 -55.678 1.00 83.88 919 ASN A N 1
ATOM 7623 C CA . ASN A 1 919 ? -1.664 -11.986 -55.800 1.00 83.88 919 ASN A CA 1
ATOM 7624 C C . ASN A 1 919 ? -1.646 -13.255 -54.941 1.00 83.88 919 ASN A C 1
ATOM 7626 O O . ASN A 1 919 ? -2.688 -13.634 -54.423 1.00 83.88 919 ASN A O 1
ATOM 7630 N N . ILE A 1 920 ? -0.476 -13.867 -54.717 1.00 84.31 920 ILE A N 1
ATOM 7631 C CA . ILE A 1 920 ? -0.354 -15.057 -53.863 1.00 84.31 920 ILE A CA 1
ATOM 7632 C C . ILE A 1 920 ? -0.821 -14.733 -52.441 1.00 84.31 920 ILE A C 1
ATOM 7634 O O . ILE A 1 920 ? -1.607 -15.482 -51.876 1.00 84.31 920 ILE A O 1
ATOM 7638 N N . LEU A 1 921 ? -0.386 -13.604 -51.874 1.00 82.25 921 LEU A N 1
ATOM 7639 C CA . LEU A 1 921 ? -0.780 -13.196 -50.525 1.00 82.25 921 LEU A CA 1
ATOM 7640 C C . LEU A 1 921 ? -2.290 -12.918 -50.447 1.00 82.25 921 LEU A C 1
ATOM 7642 O O . LEU A 1 921 ? -2.974 -13.396 -49.542 1.00 82.25 921 LEU A O 1
ATOM 7646 N N . MET A 1 922 ? -2.818 -12.163 -51.413 1.00 80.19 922 MET A N 1
ATOM 7647 C CA . MET A 1 922 ? -4.224 -11.753 -51.412 1.00 80.19 922 MET A CA 1
ATOM 7648 C C . MET A 1 922 ? -5.183 -12.914 -51.677 1.00 80.19 922 MET A C 1
ATOM 7650 O O . MET A 1 922 ? -6.258 -12.954 -51.077 1.00 80.19 922 MET A O 1
ATOM 7654 N N . ASP A 1 923 ? -4.797 -13.874 -52.517 1.00 82.12 923 ASP A N 1
ATOM 7655 C CA . ASP A 1 923 ? -5.591 -15.073 -52.773 1.00 82.12 923 ASP A CA 1
ATOM 7656 C C . ASP A 1 923 ? -5.670 -15.981 -51.541 1.00 82.12 923 ASP A C 1
ATOM 7658 O O . ASP A 1 923 ? -6.742 -16.518 -51.263 1.00 82.12 923 ASP A O 1
ATOM 7662 N N . GLU A 1 924 ? -4.608 -16.089 -50.733 1.00 82.88 924 GLU A N 1
ATOM 7663 C CA . GLU A 1 924 ? -4.687 -16.864 -49.488 1.00 82.88 924 GLU A CA 1
ATOM 7664 C C . GLU A 1 924 ? -5.602 -16.197 -48.449 1.00 82.88 924 GLU A C 1
ATOM 7666 O O . GLU A 1 924 ? -6.384 -16.877 -47.783 1.00 82.88 924 GLU A O 1
ATOM 7671 N N . PHE A 1 925 ? -5.610 -14.863 -48.344 1.00 73.12 925 PHE A N 1
ATOM 7672 C CA . PHE A 1 925 ? -6.552 -14.170 -47.453 1.00 73.12 925 PHE A CA 1
ATOM 7673 C C . PHE A 1 925 ? -8.019 -14.319 -47.881 1.00 73.12 925 PHE A C 1
ATOM 7675 O O . PHE A 1 925 ? -8.917 -14.142 -47.056 1.00 73.12 925 PHE A O 1
ATOM 7682 N N . ARG A 1 926 ? -8.296 -14.702 -49.135 1.00 72.00 926 ARG A N 1
ATOM 7683 C CA . ARG A 1 926 ? -9.657 -15.042 -49.587 1.00 72.00 926 ARG A CA 1
ATOM 7684 C C . ARG A 1 926 ? -10.141 -16.388 -49.047 1.00 72.00 926 ARG A C 1
ATOM 7686 O O . ARG A 1 926 ? -11.324 -16.674 -49.157 1.00 72.00 926 ARG A O 1
ATOM 7693 N N . ILE A 1 927 ? -9.295 -17.213 -48.436 1.00 66.31 927 ILE A N 1
ATOM 7694 C CA . ILE A 1 927 ? -9.692 -18.543 -47.939 1.00 66.31 927 ILE A CA 1
ATOM 7695 C C . ILE A 1 927 ? -10.586 -18.449 -46.693 1.00 66.31 927 ILE A C 1
ATOM 7697 O O . ILE A 1 927 ? -11.435 -19.314 -46.460 1.00 66.31 927 ILE A O 1
ATOM 7701 N N . GLY A 1 928 ? -10.463 -17.375 -45.912 1.00 66.88 928 GLY A N 1
ATOM 7702 C CA . GLY A 1 928 ? -11.372 -17.102 -44.803 1.00 66.88 928 GLY A CA 1
ATOM 7703 C C . GLY A 1 928 ? -12.704 -16.546 -45.306 1.00 66.88 928 GLY A C 1
ATOM 7704 O O . GLY A 1 928 ? -12.761 -15.384 -45.686 1.00 66.88 928 GLY A O 1
ATOM 7705 N N . LYS A 1 929 ? -13.794 -17.329 -45.256 1.00 71.62 929 LYS A N 1
ATOM 7706 C CA . LYS A 1 929 ? -15.141 -16.864 -45.660 1.00 71.62 929 LYS A CA 1
ATOM 7707 C C . LYS A 1 929 ? -15.539 -15.539 -44.990 1.00 71.62 929 LYS A C 1
ATOM 7709 O O . LYS A 1 929 ? -15.980 -14.627 -45.672 1.00 71.62 929 LYS A O 1
ATOM 7714 N N . LYS A 1 930 ? -15.264 -15.401 -43.688 1.00 76.75 930 LYS A N 1
ATOM 7715 C CA . LYS A 1 930 ? -15.533 -14.177 -42.909 1.00 76.75 930 LYS A CA 1
ATOM 7716 C C . LYS A 1 930 ? -14.675 -12.974 -43.317 1.00 76.75 930 LYS A C 1
ATOM 7718 O O . LYS A 1 930 ? -15.035 -11.839 -43.042 1.00 76.75 930 LYS A O 1
ATOM 7723 N N . PHE A 1 931 ? -13.552 -13.199 -44.001 1.00 77.31 931 PHE A N 1
ATOM 7724 C CA . PHE A 1 931 ? -12.756 -12.122 -44.596 1.00 77.31 931 PHE A CA 1
ATOM 7725 C C . PHE A 1 931 ? -13.314 -11.664 -45.949 1.00 77.31 931 PHE A C 1
ATOM 7727 O O . PHE A 1 931 ? -12.797 -10.704 -46.511 1.00 77.31 931 PHE A O 1
ATOM 7734 N N . GLN A 1 932 ? -14.328 -12.332 -46.504 1.00 73.31 932 GLN A N 1
ATOM 7735 C CA . GLN A 1 932 ? -14.980 -11.921 -47.752 1.00 73.31 932 GLN A CA 1
ATOM 7736 C C . GLN A 1 932 ? -16.181 -10.991 -47.509 1.00 73.31 932 GLN A C 1
ATOM 7738 O O . GLN A 1 932 ? -16.715 -10.421 -48.455 1.00 73.31 932 GLN A O 1
ATOM 7743 N N . GLU A 1 933 ? -16.594 -10.801 -46.255 1.00 75.44 933 GLU A N 1
ATOM 7744 C CA . GLU A 1 933 ? -17.721 -9.948 -45.862 1.00 75.44 933 GLU A CA 1
ATOM 7745 C C . GLU A 1 933 ? -17.287 -8.475 -45.758 1.00 75.44 933 GLU A C 1
ATOM 7747 O O . GLU A 1 933 ? -17.230 -7.884 -44.681 1.00 75.44 933 GLU A O 1
ATOM 7752 N N . TYR A 1 934 ? -16.929 -7.876 -46.898 1.00 68.00 934 TYR A N 1
ATOM 7753 C CA . TYR A 1 934 ? -16.356 -6.523 -46.965 1.00 68.00 934 TYR A CA 1
ATOM 7754 C C . TYR A 1 934 ? -17.298 -5.402 -46.498 1.00 68.00 934 TYR A C 1
ATOM 7756 O O . TYR A 1 934 ? -16.824 -4.325 -46.140 1.00 68.00 934 TYR A O 1
ATOM 7764 N N . GLU A 1 935 ? -18.608 -5.649 -46.498 1.00 73.06 935 GLU A N 1
ATOM 7765 C CA . GLU A 1 935 ? -19.650 -4.658 -46.194 1.00 73.06 935 GLU A CA 1
ATOM 7766 C C . GLU A 1 935 ? -20.487 -5.034 -44.966 1.00 73.06 935 GLU A C 1
ATOM 7768 O O . GLU A 1 935 ? -21.657 -4.670 -44.858 1.00 73.06 935 GLU A O 1
ATOM 7773 N N . ALA A 1 936 ? -19.897 -5.780 -44.030 1.00 76.81 936 ALA A N 1
ATOM 7774 C CA . ALA A 1 936 ? -20.571 -6.144 -42.793 1.00 76.81 936 ALA A CA 1
ATOM 7775 C C . ALA A 1 936 ? -21.049 -4.894 -42.031 1.00 76.81 936 ALA A C 1
ATOM 7777 O O . ALA A 1 936 ? -20.270 -3.982 -41.741 1.00 76.81 936 ALA A O 1
ATOM 7778 N N . LYS A 1 937 ? -22.340 -4.871 -41.678 1.00 79.62 937 LYS A N 1
ATOM 7779 C CA . LYS A 1 937 ? -22.970 -3.787 -40.900 1.00 79.62 937 LYS A CA 1
ATOM 7780 C C . LYS A 1 937 ? -22.563 -3.792 -39.420 1.00 79.62 937 LYS A C 1
ATOM 7782 O O . LYS A 1 937 ? -22.816 -2.831 -38.702 1.00 79.62 937 LYS A O 1
ATOM 7787 N N . SER A 1 938 ? -21.925 -4.868 -38.962 1.00 87.62 938 SER A N 1
ATOM 7788 C CA . SER A 1 938 ? -21.517 -5.090 -37.577 1.00 87.62 938 SER A CA 1
ATOM 7789 C C . SER A 1 938 ? -20.147 -5.779 -37.525 1.00 87.62 938 SER A C 1
ATOM 7791 O O . SER A 1 938 ? -19.843 -6.582 -38.412 1.00 87.62 938 SER A O 1
ATOM 7793 N N . PRO A 1 939 ? -19.311 -5.528 -36.498 1.00 92.25 939 PRO A N 1
ATOM 7794 C CA . PRO A 1 939 ? -18.071 -6.272 -36.309 1.00 92.25 939 PRO A CA 1
ATOM 7795 C C . PRO A 1 939 ? -18.300 -7.788 -36.210 1.00 92.25 939 PRO A C 1
ATOM 7797 O O . PRO A 1 939 ? -19.079 -8.263 -35.384 1.00 92.25 939 PRO A O 1
ATOM 7800 N N . ILE A 1 940 ? -17.580 -8.560 -37.026 1.00 92.19 940 ILE A N 1
ATOM 7801 C CA . ILE A 1 940 ? -17.692 -10.028 -37.085 1.00 92.19 940 ILE A CA 1
ATOM 7802 C C . ILE A 1 940 ? -16.791 -10.692 -36.038 1.00 92.19 940 ILE A C 1
ATOM 7804 O O . ILE A 1 940 ? -15.614 -10.342 -35.900 1.00 92.19 940 ILE A O 1
ATOM 7808 N N . LEU A 1 941 ? -17.318 -11.714 -35.359 1.00 93.25 941 LEU A N 1
ATOM 7809 C CA . LEU A 1 941 ? -16.569 -12.594 -34.460 1.00 93.25 941 LEU A CA 1
ATOM 7810 C C . LEU A 1 941 ? -16.152 -13.893 -35.161 1.00 93.25 941 LEU A C 1
ATOM 7812 O O . LEU A 1 941 ? -16.848 -14.403 -36.033 1.00 93.25 941 LEU A O 1
ATOM 7816 N N . MET A 1 942 ? -15.023 -14.470 -34.760 1.00 92.44 942 MET A N 1
ATOM 7817 C CA . MET A 1 942 ? -14.523 -15.759 -35.236 1.00 92.44 942 MET A CA 1
ATOM 7818 C C . MET A 1 942 ? -14.237 -16.681 -34.061 1.00 92.44 942 MET A C 1
ATOM 7820 O O . MET A 1 942 ? -13.555 -16.291 -33.115 1.00 92.44 942 MET A O 1
ATOM 7824 N N . ASP A 1 943 ? -14.726 -17.919 -34.138 1.00 92.00 943 ASP A N 1
ATOM 7825 C CA . ASP A 1 943 ? -14.386 -18.953 -33.166 1.00 92.00 943 ASP A CA 1
ATOM 7826 C C . ASP A 1 943 ? -12.874 -19.200 -33.180 1.00 92.00 943 ASP A C 1
ATOM 7828 O O . ASP A 1 943 ? -12.250 -19.338 -34.232 1.00 92.00 943 ASP A O 1
ATOM 7832 N N . THR A 1 944 ? -12.275 -19.248 -31.998 1.00 91.38 944 THR A N 1
ATOM 7833 C CA . THR A 1 944 ? -10.822 -19.365 -31.844 1.00 91.38 944 THR A CA 1
ATOM 7834 C C . THR A 1 944 ? -10.232 -20.647 -32.449 1.00 91.38 944 THR A C 1
ATOM 7836 O O . THR A 1 944 ? -9.087 -20.628 -32.890 1.00 91.38 944 THR A O 1
ATOM 7839 N N . VAL A 1 945 ? -10.983 -21.752 -32.533 1.00 88.38 945 VAL A N 1
ATOM 7840 C CA . VAL A 1 945 ? -10.542 -22.973 -33.235 1.00 88.38 945 VAL A CA 1
ATOM 7841 C C . VAL A 1 945 ? -10.465 -22.717 -34.740 1.00 88.38 945 VAL A C 1
ATOM 7843 O O . VAL A 1 945 ? -9.519 -23.145 -35.408 1.00 88.38 945 VAL A O 1
ATOM 7846 N N . VAL A 1 946 ? -11.440 -21.980 -35.280 1.00 89.19 946 VAL A N 1
ATOM 7847 C CA . VAL A 1 946 ? -11.450 -21.554 -36.685 1.00 89.19 946 VAL A CA 1
ATOM 7848 C C . VAL A 1 946 ? -10.308 -20.578 -36.955 1.00 89.19 946 VAL A C 1
ATOM 7850 O O . VAL A 1 946 ? -9.648 -20.714 -37.982 1.00 89.19 946 VAL A O 1
ATOM 7853 N N . VAL A 1 947 ? -10.025 -19.653 -36.035 1.00 90.44 947 VAL A N 1
ATOM 7854 C CA . VAL A 1 947 ? -8.891 -18.714 -36.111 1.00 90.44 947 VAL A CA 1
ATOM 7855 C C . VAL A 1 947 ? -7.568 -19.456 -36.235 1.00 90.44 947 VAL A C 1
ATOM 7857 O O . VAL A 1 947 ? -6.859 -19.253 -37.217 1.00 90.44 947 VAL A O 1
ATOM 7860 N N . THR A 1 948 ? -7.256 -20.370 -35.307 1.00 87.88 948 THR A N 1
ATOM 7861 C CA . THR A 1 948 ? -5.999 -21.136 -35.350 1.00 87.88 948 THR A CA 1
ATOM 7862 C C . THR A 1 948 ? -5.867 -21.907 -36.661 1.00 87.88 948 THR A C 1
ATOM 7864 O O . THR A 1 948 ? -4.825 -21.864 -37.310 1.00 87.88 948 THR A O 1
ATOM 7867 N N . ARG A 1 949 ? -6.942 -22.573 -37.104 1.00 88.06 949 ARG A N 1
ATOM 7868 C CA . ARG A 1 949 ? -6.943 -23.307 -38.376 1.00 88.06 949 ARG A CA 1
ATOM 7869 C C . ARG A 1 949 ? -6.734 -22.385 -39.578 1.00 88.06 949 ARG A C 1
ATOM 7871 O O . ARG A 1 949 ? -5.996 -22.753 -40.486 1.00 88.06 949 ARG A O 1
ATOM 7878 N N . THR A 1 950 ? -7.390 -21.227 -39.592 1.00 88.25 950 THR A N 1
ATOM 7879 C CA . THR A 1 950 ? -7.331 -20.260 -40.696 1.00 88.25 950 THR A CA 1
ATOM 7880 C C . THR A 1 950 ? -5.941 -19.642 -40.793 1.00 88.25 950 THR A C 1
ATOM 7882 O O . THR A 1 950 ? -5.348 -19.688 -41.865 1.00 88.25 950 THR A O 1
ATOM 7885 N N . ASN A 1 951 ? -5.381 -19.163 -39.679 1.00 89.25 951 ASN A N 1
ATOM 7886 C CA . ASN A 1 951 ? -4.036 -18.585 -39.648 1.00 89.25 951 ASN A CA 1
ATOM 7887 C C . ASN A 1 951 ? -2.977 -19.612 -40.063 1.00 89.25 951 ASN A C 1
ATOM 7889 O O . ASN A 1 951 ? -2.181 -19.331 -40.956 1.00 89.25 951 ASN A O 1
ATOM 7893 N N . ASN A 1 952 ? -3.007 -20.827 -39.502 1.00 88.25 952 ASN A N 1
ATOM 7894 C CA . ASN A 1 952 ? -2.049 -21.876 -39.868 1.00 88.25 952 ASN A CA 1
ATOM 7895 C C . ASN A 1 952 ? -2.146 -22.241 -41.354 1.00 88.25 952 ASN A C 1
ATOM 7897 O O . ASN A 1 952 ? -1.124 -22.434 -42.012 1.00 88.25 952 ASN A O 1
ATOM 7901 N N . LEU A 1 953 ? -3.366 -22.312 -41.897 1.00 89.81 953 LEU A N 1
ATOM 7902 C CA . LEU A 1 953 ? -3.586 -22.599 -43.310 1.00 89.81 953 LEU A CA 1
ATOM 7903 C C . LEU A 1 953 ? -3.006 -21.491 -44.197 1.00 89.81 953 LEU A C 1
ATOM 7905 O O . LEU A 1 953 ? -2.158 -21.799 -45.034 1.00 89.81 953 LEU A O 1
ATOM 7909 N N . ILE A 1 954 ? -3.380 -20.229 -43.955 1.00 89.94 954 ILE A N 1
ATOM 7910 C CA . ILE A 1 954 ? -2.886 -19.068 -44.711 1.00 89.94 954 ILE A CA 1
ATOM 7911 C C . ILE A 1 954 ? -1.359 -19.014 -44.662 1.00 89.94 954 ILE A C 1
ATOM 7913 O O . ILE A 1 954 ? -0.710 -18.979 -45.706 1.00 89.94 954 ILE A O 1
ATOM 7917 N N . ILE A 1 955 ? -0.769 -19.074 -43.464 1.00 90.75 955 ILE A N 1
ATOM 7918 C CA . ILE A 1 955 ? 0.685 -19.020 -43.289 1.00 90.75 955 ILE A CA 1
ATOM 7919 C C . ILE A 1 955 ? 1.345 -20.178 -44.044 1.00 90.75 955 ILE A C 1
ATOM 7921 O O . ILE A 1 955 ? 2.257 -19.945 -44.832 1.00 90.75 955 ILE A O 1
ATOM 7925 N N . SER A 1 956 ? 0.873 -21.417 -43.879 1.00 89.88 956 SER A N 1
ATOM 7926 C CA . SER A 1 956 ? 1.469 -22.579 -44.555 1.00 89.88 956 SER A CA 1
ATOM 7927 C C . SER A 1 956 ? 1.425 -22.473 -46.084 1.00 89.88 956 SER A C 1
ATOM 7929 O O . SER A 1 956 ? 2.402 -22.813 -46.757 1.00 89.88 956 SER A O 1
ATOM 7931 N N . GLN A 1 957 ? 0.327 -21.960 -46.646 1.00 91.19 957 GLN A N 1
ATOM 7932 C CA . GLN A 1 957 ? 0.161 -21.803 -48.087 1.00 91.19 957 GLN A CA 1
ATOM 7933 C C . GLN A 1 957 ? 1.017 -20.668 -48.636 1.00 91.19 957 GLN A C 1
ATOM 7935 O O . GLN A 1 957 ? 1.691 -20.872 -49.647 1.00 91.19 957 GLN A O 1
ATOM 7940 N N . VAL A 1 958 ? 1.066 -19.523 -47.947 1.00 91.75 958 VAL A N 1
ATOM 7941 C CA . VAL A 1 958 ? 1.971 -18.420 -48.297 1.00 91.75 958 VAL A CA 1
ATOM 7942 C C . VAL A 1 958 ? 3.416 -18.914 -48.282 1.00 91.75 958 VAL A C 1
ATOM 7944 O O . VAL A 1 958 ? 4.111 -18.772 -49.284 1.00 91.75 958 VAL A O 1
ATOM 7947 N N . MET A 1 959 ? 3.854 -19.583 -47.209 1.00 90.50 959 MET A N 1
ATOM 7948 C CA . MET A 1 959 ? 5.218 -20.116 -47.106 1.00 90.50 959 MET A CA 1
ATOM 7949 C C . MET A 1 959 ? 5.528 -21.139 -48.209 1.00 90.50 959 MET A C 1
ATOM 7951 O O . MET A 1 959 ? 6.621 -21.129 -48.775 1.00 90.50 959 MET A O 1
ATOM 7955 N N . SER A 1 960 ? 4.575 -22.012 -48.551 1.00 91.62 960 SER A N 1
ATOM 7956 C CA . SER A 1 960 ? 4.758 -23.010 -49.610 1.00 91.62 960 SER A CA 1
ATOM 7957 C C . SER A 1 960 ? 4.838 -22.380 -51.001 1.00 91.62 960 SER A C 1
ATOM 7959 O O . SER A 1 960 ? 5.668 -22.802 -51.805 1.00 91.62 960 SER A O 1
ATOM 7961 N N . LYS A 1 961 ? 3.973 -21.407 -51.309 1.00 91.31 961 LYS A N 1
ATOM 7962 C CA . LYS A 1 961 ? 3.918 -20.750 -52.625 1.00 91.31 961 LYS A CA 1
ATOM 7963 C C . LYS A 1 961 ? 5.047 -19.738 -52.817 1.00 91.31 961 LYS A C 1
ATOM 7965 O O . LYS A 1 961 ? 5.502 -19.554 -53.939 1.00 91.31 961 LYS A O 1
ATOM 7970 N N . MET A 1 962 ? 5.537 -19.135 -51.733 1.00 89.81 962 MET A N 1
ATOM 7971 C CA . MET A 1 962 ? 6.644 -18.173 -51.751 1.00 89.81 962 MET A CA 1
ATOM 7972 C C . MET A 1 962 ? 8.023 -18.815 -51.545 1.00 89.81 962 MET A C 1
ATOM 7974 O O . MET A 1 962 ? 9.015 -18.096 -51.444 1.00 89.81 962 MET A O 1
ATOM 7978 N N . LYS A 1 963 ? 8.117 -20.152 -51.488 1.00 90.19 963 LYS A N 1
ATOM 7979 C CA . LYS A 1 963 ? 9.330 -20.889 -51.093 1.00 90.19 963 LYS A CA 1
ATOM 7980 C C . LYS A 1 963 ? 10.603 -20.452 -51.826 1.00 90.19 963 LYS A C 1
ATOM 7982 O O . LYS A 1 963 ? 11.664 -20.397 -51.211 1.00 90.19 963 LYS A O 1
ATOM 7987 N N . GLU A 1 964 ? 10.504 -20.149 -53.118 1.00 88.44 964 GLU A N 1
ATOM 7988 C CA . GLU A 1 964 ? 11.642 -19.744 -53.957 1.00 88.44 964 GLU A CA 1
ATOM 7989 C C . GLU A 1 964 ? 12.184 -18.346 -53.612 1.00 88.44 964 GLU A C 1
ATOM 7991 O O . GLU A 1 964 ? 13.347 -18.057 -53.884 1.00 88.44 964 GLU A O 1
ATOM 7996 N N . TYR A 1 965 ? 11.377 -17.500 -52.965 1.00 87.19 965 TYR A N 1
ATOM 7997 C CA . TYR A 1 965 ? 11.737 -16.130 -52.590 1.00 87.19 965 TYR A CA 1
ATOM 7998 C C . TYR A 1 965 ? 12.277 -16.017 -51.157 1.00 87.19 965 TYR A C 1
ATOM 8000 O O . TYR A 1 965 ? 13.022 -15.085 -50.859 1.00 87.19 965 TYR A O 1
ATOM 8008 N N . LEU A 1 966 ? 11.953 -16.979 -50.283 1.00 87.81 966 LEU A N 1
ATOM 8009 C CA . LEU A 1 966 ? 12.338 -16.979 -48.863 1.00 87.81 966 LEU A CA 1
ATOM 8010 C C . LEU A 1 966 ? 13.848 -16.818 -48.585 1.00 87.81 966 LEU A C 1
ATOM 8012 O O . LEU A 1 966 ? 14.169 -16.165 -47.593 1.00 87.81 966 LEU A O 1
ATOM 8016 N N . PRO A 1 967 ? 14.791 -17.340 -49.404 1.00 89.00 967 PRO A N 1
ATOM 8017 C CA . PRO A 1 967 ? 16.225 -17.169 -49.145 1.00 89.00 967 PRO A CA 1
ATOM 8018 C C . PRO A 1 967 ? 16.716 -15.713 -49.125 1.00 89.00 967 PRO A C 1
ATOM 8020 O O . PRO A 1 967 ? 17.821 -15.462 -48.654 1.00 89.00 967 PRO A O 1
ATOM 8023 N N . ASN A 1 968 ? 15.925 -14.764 -49.639 1.00 86.69 968 ASN A N 1
ATOM 8024 C CA . ASN A 1 968 ? 16.288 -13.346 -49.703 1.00 86.69 968 ASN A CA 1
ATOM 8025 C C . ASN A 1 968 ? 15.847 -12.536 -48.472 1.00 86.69 968 ASN A C 1
ATOM 8027 O O . ASN A 1 968 ? 16.122 -11.338 -48.411 1.00 86.69 968 ASN A O 1
ATOM 8031 N N . ILE A 1 969 ? 15.159 -13.163 -47.515 1.00 92.50 969 ILE A N 1
ATOM 8032 C CA . ILE A 1 969 ? 14.693 -12.508 -46.290 1.00 92.50 969 ILE A CA 1
ATOM 8033 C C . ILE A 1 969 ? 15.883 -12.277 -45.355 1.00 92.50 969 ILE A C 1
ATOM 8035 O O . ILE A 1 969 ? 16.679 -13.182 -45.103 1.00 92.50 969 ILE A O 1
ATOM 8039 N N . LYS A 1 970 ? 15.994 -11.054 -44.836 1.00 92.31 970 LYS A N 1
ATOM 8040 C CA . LYS A 1 970 ? 17.031 -10.624 -43.898 1.00 92.31 970 LYS A CA 1
ATOM 8041 C C . LYS A 1 970 ? 16.437 -10.392 -42.510 1.00 92.31 970 LYS A C 1
ATOM 8043 O O . LYS A 1 970 ? 15.265 -10.042 -42.359 1.00 92.31 970 LYS A O 1
ATOM 8048 N N . GLU A 1 971 ? 17.275 -10.564 -41.496 1.00 91.06 971 GLU A N 1
ATOM 8049 C CA . GLU A 1 971 ? 16.936 -10.233 -40.111 1.00 91.06 971 GLU A CA 1
ATOM 8050 C C . GLU A 1 971 ? 17.039 -8.722 -39.859 1.00 91.06 971 GLU A C 1
ATOM 8052 O O . GLU A 1 971 ? 17.808 -8.016 -40.518 1.00 91.06 971 GLU A O 1
ATOM 8057 N N . VAL A 1 972 ? 16.256 -8.228 -38.897 1.00 93.19 972 VAL A N 1
ATOM 8058 C CA . VAL A 1 972 ? 16.338 -6.833 -38.444 1.00 93.19 972 VAL A CA 1
ATOM 8059 C C . VAL A 1 972 ? 17.671 -6.614 -37.729 1.00 93.19 972 VAL A C 1
ATOM 8061 O O . VAL A 1 972 ? 18.085 -7.442 -36.917 1.00 93.19 972 VAL A O 1
ATOM 8064 N N . THR A 1 973 ? 18.341 -5.498 -38.020 1.00 92.81 973 THR A N 1
ATOM 8065 C CA . THR A 1 973 ? 19.612 -5.154 -37.374 1.00 92.81 973 THR A CA 1
ATOM 8066 C C . THR A 1 973 ? 19.369 -4.858 -35.888 1.00 92.81 973 THR A C 1
ATOM 8068 O O . THR A 1 973 ? 18.499 -4.038 -35.582 1.00 92.81 973 THR A O 1
ATOM 8071 N N . PRO A 1 974 ? 20.111 -5.488 -34.959 1.00 91.56 974 PRO A N 1
ATOM 8072 C CA . PRO A 1 974 ? 20.006 -5.187 -33.533 1.00 91.56 974 PRO A CA 1
ATOM 8073 C C . PRO A 1 974 ? 20.305 -3.715 -33.232 1.00 91.56 974 PRO A C 1
ATOM 8075 O O . PRO A 1 974 ? 21.242 -3.142 -33.790 1.00 91.56 974 PRO A O 1
ATOM 8078 N N . ILE A 1 975 ? 19.532 -3.117 -32.324 1.00 93.19 975 ILE A N 1
ATOM 8079 C CA . ILE A 1 975 ? 19.746 -1.742 -31.866 1.00 93.19 975 ILE A CA 1
ATOM 8080 C C . ILE A 1 975 ? 20.627 -1.762 -30.616 1.00 93.19 975 ILE A C 1
ATOM 8082 O O . ILE A 1 975 ? 20.333 -2.475 -29.657 1.00 93.19 975 ILE A O 1
ATOM 8086 N N . GLY A 1 976 ? 21.715 -0.989 -30.643 1.00 84.62 976 GLY A N 1
ATOM 8087 C CA . GLY A 1 976 ? 22.627 -0.831 -29.509 1.00 84.62 976 GLY A CA 1
ATOM 8088 C C . GLY A 1 976 ? 22.088 0.104 -28.421 1.00 84.62 976 GLY A C 1
ATOM 8089 O O . GLY A 1 976 ? 20.998 0.660 -28.532 1.00 84.62 976 GLY A O 1
ATOM 8090 N N . ASP A 1 977 ? 22.888 0.321 -27.378 1.00 84.75 977 ASP A N 1
ATOM 8091 C CA . ASP A 1 977 ? 22.482 1.086 -26.186 1.00 84.75 977 ASP A CA 1
ATOM 8092 C C . ASP A 1 977 ? 22.172 2.571 -26.456 1.00 84.75 977 ASP A C 1
ATOM 8094 O O . ASP A 1 977 ? 21.485 3.212 -25.665 1.00 84.75 977 ASP A O 1
ATOM 8098 N N . GLU A 1 978 ? 22.652 3.121 -27.575 1.00 87.00 978 GLU A N 1
ATOM 8099 C CA . GLU A 1 978 ? 22.379 4.505 -27.997 1.00 87.00 978 GLU A CA 1
ATOM 8100 C C . GLU A 1 978 ? 20.976 4.685 -28.606 1.00 87.00 978 GLU A C 1
ATOM 8102 O O . GLU A 1 978 ? 20.524 5.809 -28.821 1.00 87.00 978 GLU A O 1
ATOM 8107 N N . GLY A 1 979 ? 20.266 3.583 -28.854 1.00 91.00 979 GLY A N 1
ATOM 8108 C CA . GLY A 1 979 ? 18.966 3.577 -29.505 1.00 91.00 979 GLY A CA 1
ATOM 8109 C C . GLY A 1 979 ? 19.031 3.888 -31.000 1.00 91.00 979 GLY A C 1
ATOM 8110 O O . GLY A 1 979 ? 20.061 3.698 -31.648 1.00 91.00 979 GLY A O 1
ATOM 8111 N N . PHE A 1 980 ? 17.907 4.316 -31.574 1.00 95.62 980 PHE A N 1
ATOM 8112 C CA . PHE A 1 980 ? 17.824 4.672 -32.989 1.00 95.62 980 PHE A CA 1
ATOM 8113 C C . PHE A 1 980 ? 16.977 5.923 -33.219 1.00 95.62 980 PHE A C 1
ATOM 8115 O O . PHE A 1 980 ? 16.053 6.213 -32.458 1.00 95.62 980 PHE A O 1
ATOM 8122 N N . ASP A 1 981 ? 17.289 6.648 -34.291 1.00 94.88 981 ASP A N 1
ATOM 8123 C CA . ASP A 1 981 ? 16.527 7.800 -34.760 1.00 94.88 981 ASP A CA 1
ATOM 8124 C C . ASP A 1 981 ? 15.759 7.482 -36.057 1.00 94.88 981 ASP A C 1
ATOM 8126 O O . ASP A 1 981 ? 15.786 6.362 -36.578 1.00 94.88 981 ASP A O 1
ATOM 8130 N N . GLN A 1 982 ? 15.058 8.479 -36.598 1.00 95.88 982 GLN A N 1
ATOM 8131 C CA . GLN A 1 982 ? 14.288 8.312 -37.827 1.00 95.88 982 GLN A CA 1
ATOM 8132 C C . GLN A 1 982 ? 15.160 7.851 -39.010 1.00 95.88 982 GLN A C 1
ATOM 8134 O O . GLN A 1 982 ? 14.722 7.014 -39.798 1.00 95.88 982 GLN A O 1
ATOM 8139 N N . ALA A 1 983 ? 16.395 8.350 -39.128 1.00 95.31 983 ALA A N 1
ATOM 8140 C CA . ALA A 1 983 ? 17.280 8.014 -40.240 1.00 95.31 983 ALA A CA 1
ATOM 8141 C C . ALA A 1 983 ? 17.707 6.539 -40.197 1.00 95.31 983 ALA A C 1
ATOM 8143 O O . ALA A 1 983 ? 17.776 5.884 -41.238 1.00 95.31 983 ALA A O 1
ATOM 8144 N N . VAL A 1 984 ? 17.933 5.994 -38.998 1.00 96.31 984 VAL A N 1
ATOM 8145 C CA . VAL A 1 984 ? 18.220 4.564 -38.810 1.00 96.31 984 VAL A CA 1
ATOM 8146 C C . VAL A 1 984 ? 17.017 3.694 -39.196 1.00 96.31 984 VAL A C 1
ATOM 8148 O O . VAL A 1 984 ? 17.202 2.663 -39.842 1.00 96.31 984 VAL A O 1
ATOM 8151 N N . LEU A 1 985 ? 15.786 4.106 -38.867 1.00 96.94 985 LEU A N 1
ATOM 8152 C CA . LEU A 1 985 ? 14.572 3.401 -39.305 1.00 96.94 985 LEU A CA 1
ATOM 8153 C C . LEU A 1 985 ? 14.431 3.400 -40.837 1.00 96.94 985 LEU A C 1
ATOM 8155 O O . LEU A 1 985 ? 14.163 2.353 -41.428 1.00 96.94 985 LEU A O 1
ATOM 8159 N N . GLU A 1 986 ? 14.654 4.543 -41.493 1.00 97.50 986 GLU A N 1
ATOM 8160 C CA . GLU A 1 986 ? 14.649 4.634 -42.960 1.00 97.50 986 GLU A CA 1
ATOM 8161 C C . GLU A 1 986 ? 15.711 3.724 -43.589 1.00 97.50 986 GLU A C 1
ATOM 8163 O O . GLU A 1 986 ? 15.440 3.025 -44.565 1.00 97.50 986 GLU A O 1
ATOM 8168 N N . GLU A 1 987 ? 16.917 3.684 -43.024 1.00 96.81 987 GLU A N 1
ATOM 8169 C CA . GLU A 1 987 ? 17.981 2.818 -43.529 1.00 96.81 987 GLU A CA 1
ATOM 8170 C C . GLU A 1 987 ? 17.664 1.330 -43.342 1.00 96.81 987 GLU A C 1
ATOM 8172 O O . GLU A 1 987 ? 17.937 0.511 -44.228 1.00 96.81 987 GLU A O 1
ATOM 8177 N N . GLN A 1 988 ? 17.015 0.973 -42.233 1.00 96.75 988 GLN A N 1
ATOM 8178 C CA . GLN A 1 988 ? 16.547 -0.388 -42.003 1.00 96.75 988 GLN A CA 1
ATOM 8179 C C . GLN A 1 988 ? 15.488 -0.799 -43.041 1.00 96.75 988 GLN A C 1
ATOM 8181 O O . GLN A 1 988 ? 15.554 -1.913 -43.561 1.00 96.75 988 GLN A O 1
ATOM 8186 N N . ILE A 1 989 ? 14.565 0.098 -43.412 1.00 97.44 989 ILE A N 1
ATOM 8187 C CA . ILE A 1 989 ? 13.569 -0.135 -44.476 1.00 97.44 989 ILE A CA 1
ATOM 8188 C C . ILE A 1 989 ? 14.251 -0.446 -45.817 1.00 97.44 989 ILE A C 1
ATOM 8190 O O . ILE A 1 989 ? 13.882 -1.432 -46.463 1.00 97.44 989 ILE A O 1
ATOM 8194 N N . ARG A 1 990 ? 15.267 0.339 -46.213 1.00 95.94 990 ARG A N 1
ATOM 8195 C CA . ARG A 1 990 ? 16.039 0.101 -47.453 1.00 95.94 990 ARG A CA 1
ATOM 8196 C C . ARG A 1 990 ? 16.788 -1.226 -47.397 1.00 95.94 990 ARG A C 1
ATOM 8198 O O . ARG A 1 990 ? 16.749 -2.021 -48.332 1.00 95.94 990 ARG A O 1
ATOM 8205 N N . THR A 1 991 ? 17.443 -1.503 -46.271 1.00 95.12 991 THR A N 1
ATOM 8206 C CA . THR A 1 991 ? 18.250 -2.717 -46.075 1.00 95.12 991 THR A CA 1
ATOM 8207 C C . THR A 1 991 ? 17.412 -3.990 -46.195 1.00 95.12 991 THR A C 1
ATOM 8209 O O . THR A 1 991 ? 17.878 -4.989 -46.759 1.00 95.12 991 THR A O 1
ATOM 8212 N N . LEU A 1 992 ? 16.175 -3.945 -45.699 1.00 95.75 992 LEU A N 1
ATOM 8213 C CA . LEU A 1 992 ? 15.197 -5.031 -45.758 1.00 95.75 992 LEU A CA 1
ATOM 8214 C C . LEU A 1 992 ? 14.405 -5.074 -47.083 1.00 95.75 992 LEU A C 1
ATOM 8216 O O . LEU A 1 992 ? 13.509 -5.902 -47.213 1.00 95.75 992 LEU A O 1
ATOM 8220 N N . ASN A 1 993 ? 14.725 -4.218 -48.065 1.00 93.62 993 ASN A N 1
ATOM 8221 C CA . ASN A 1 993 ? 14.036 -4.096 -49.361 1.00 93.62 993 ASN A CA 1
ATOM 8222 C C . ASN A 1 993 ? 12.519 -3.823 -49.251 1.00 93.62 993 ASN A C 1
ATOM 8224 O O . ASN A 1 993 ? 11.730 -4.205 -50.125 1.00 93.62 993 ASN A O 1
ATOM 8228 N N . LEU A 1 994 ? 12.083 -3.174 -48.170 1.00 95.75 994 LEU A N 1
ATOM 8229 C CA . LEU A 1 994 ? 10.665 -2.887 -47.951 1.00 95.75 994 LEU A CA 1
ATOM 8230 C C . LEU A 1 994 ? 10.163 -1.758 -48.858 1.00 95.75 994 LEU A C 1
ATOM 8232 O O . LEU A 1 994 ? 9.010 -1.787 -49.269 1.00 95.75 994 LEU A O 1
ATOM 8236 N N . ASP A 1 995 ? 11.030 -0.816 -49.225 1.00 93.94 995 ASP A N 1
ATOM 8237 C CA . ASP A 1 995 ? 10.763 0.261 -50.189 1.00 93.94 995 ASP A CA 1
ATOM 8238 C C . ASP A 1 995 ? 10.616 -0.234 -51.634 1.00 93.94 995 ASP A C 1
ATOM 8240 O O . ASP A 1 995 ? 9.939 0.382 -52.450 1.00 93.94 995 ASP A O 1
ATOM 8244 N N . THR A 1 996 ? 11.195 -1.390 -51.952 1.00 89.81 996 THR A N 1
ATOM 8245 C CA . THR A 1 996 ? 10.953 -2.067 -53.231 1.00 89.81 996 THR A CA 1
ATOM 8246 C C . THR A 1 996 ? 9.580 -2.736 -53.244 1.00 89.81 996 THR A C 1
ATOM 8248 O O . THR A 1 996 ? 8.866 -2.688 -54.245 1.00 89.81 996 THR A O 1
ATOM 8251 N N . SER A 1 997 ? 9.198 -3.348 -52.123 1.00 90.38 997 SER A N 1
ATOM 8252 C CA . SER A 1 997 ? 7.910 -4.037 -51.972 1.00 90.38 997 SER A CA 1
ATOM 8253 C C . SER A 1 997 ? 6.742 -3.044 -51.859 1.00 90.38 997 SER A C 1
ATOM 8255 O O . SER A 1 997 ? 5.647 -3.292 -52.375 1.00 90.38 997 SER A O 1
ATOM 8257 N N . PHE A 1 998 ? 7.009 -1.891 -51.238 1.00 92.75 998 PHE A N 1
ATOM 8258 C CA . PHE A 1 998 ? 6.105 -0.766 -51.027 1.00 92.75 998 PHE A CA 1
ATOM 8259 C C . PHE A 1 998 ? 6.808 0.565 -51.355 1.00 92.75 998 PHE A C 1
ATOM 8261 O O . PHE A 1 998 ? 7.429 1.162 -50.473 1.00 92.75 998 PHE A O 1
ATOM 8268 N N . PRO A 1 999 ? 6.685 1.078 -52.593 1.00 91.00 999 PRO A N 1
ATOM 8269 C CA . PRO A 1 999 ? 7.372 2.306 -53.025 1.00 91.00 999 PRO A CA 1
ATOM 8270 C C . PRO A 1 999 ? 7.105 3.555 -52.167 1.00 91.00 999 PRO A C 1
ATOM 8272 O O . PRO A 1 999 ? 7.929 4.461 -52.106 1.00 91.00 999 PRO A O 1
ATOM 8275 N N . ASN A 1 1000 ? 5.958 3.592 -51.495 1.00 90.75 1000 ASN A N 1
ATOM 8276 C CA . ASN A 1 1000 ? 5.448 4.665 -50.642 1.00 90.75 1000 ASN A CA 1
ATOM 8277 C C . ASN A 1 1000 ? 5.770 4.491 -49.147 1.00 90.75 1000 ASN A C 1
ATOM 8279 O O . ASN A 1 1000 ? 5.451 5.370 -48.353 1.00 90.75 1000 ASN A O 1
ATOM 8283 N N . ILE A 1 1001 ? 6.406 3.391 -48.718 1.00 94.75 1001 ILE A N 1
ATOM 8284 C CA . ILE A 1 1001 ? 6.573 3.099 -47.280 1.00 94.75 1001 ILE A CA 1
ATOM 8285 C C . ILE A 1 1001 ? 7.333 4.191 -46.510 1.00 94.75 1001 ILE A C 1
ATOM 8287 O O . ILE A 1 1001 ? 7.079 4.410 -45.326 1.00 94.75 1001 ILE A O 1
ATOM 8291 N N . MET A 1 1002 ? 8.237 4.905 -47.187 1.00 95.38 1002 MET A N 1
ATOM 8292 C CA . MET A 1 1002 ? 9.012 6.002 -46.598 1.00 95.38 1002 MET A CA 1
ATOM 8293 C C . MET A 1 1002 ? 8.134 7.178 -46.157 1.00 95.38 1002 MET A C 1
ATOM 8295 O O . MET A 1 1002 ? 8.486 7.875 -45.210 1.00 95.38 1002 MET A O 1
ATOM 8299 N N . GLU A 1 1003 ? 6.973 7.380 -46.785 1.00 93.81 1003 GLU A N 1
ATOM 8300 C CA . GLU A 1 1003 ? 6.038 8.457 -46.434 1.00 93.81 1003 GLU A CA 1
ATOM 8301 C C . GLU A 1 1003 ? 5.383 8.233 -45.062 1.00 93.81 1003 GLU A C 1
ATOM 8303 O O . GLU A 1 1003 ? 4.971 9.188 -44.402 1.00 93.81 1003 GLU A O 1
ATOM 8308 N N . PHE A 1 1004 ? 5.356 6.986 -44.580 1.00 94.06 1004 PHE A N 1
ATOM 8309 C CA . PHE A 1 1004 ? 4.808 6.634 -43.269 1.00 94.06 1004 PHE A CA 1
ATOM 8310 C C . PHE A 1 1004 ? 5.810 6.754 -42.122 1.00 94.06 1004 PHE A C 1
ATOM 8312 O O . PHE A 1 1004 ? 5.405 6.787 -40.959 1.00 94.06 1004 PHE A O 1
ATOM 8319 N N . VAL A 1 1005 ? 7.107 6.867 -42.409 1.00 94.25 1005 VAL A N 1
ATOM 8320 C CA . VAL A 1 1005 ? 8.133 6.979 -41.365 1.00 94.25 1005 VAL A CA 1
ATOM 8321 C C . VAL A 1 1005 ? 7.931 8.223 -40.480 1.00 94.25 1005 VAL A C 1
ATOM 8323 O O . VAL A 1 1005 ? 7.887 8.057 -39.257 1.00 94.25 1005 VAL A O 1
ATOM 8326 N N . PRO A 1 1006 ? 7.703 9.440 -41.025 1.00 90.38 1006 PRO A N 1
ATOM 8327 C CA . PRO A 1 1006 ? 7.436 10.635 -40.216 1.00 90.38 1006 PRO A CA 1
ATOM 8328 C C . PRO A 1 1006 ? 6.147 10.555 -39.387 1.00 90.38 1006 PRO A C 1
ATOM 8330 O O . PRO A 1 1006 ? 5.956 11.346 -38.468 1.00 90.38 1006 PRO A O 1
ATOM 8333 N N . VAL A 1 1007 ? 5.250 9.622 -39.716 1.00 88.56 1007 VAL A N 1
ATOM 8334 C CA . VAL A 1 1007 ? 3.982 9.400 -39.013 1.00 88.56 1007 VAL A CA 1
ATOM 8335 C C . VAL A 1 1007 ? 4.154 8.419 -37.855 1.00 88.56 1007 VAL A C 1
ATOM 8337 O O . VAL A 1 1007 ? 3.638 8.651 -36.759 1.00 88.56 1007 VAL A O 1
ATOM 8340 N N . VAL A 1 1008 ? 4.858 7.314 -38.101 1.00 91.00 1008 VAL A N 1
ATOM 8341 C CA . VAL A 1 1008 ? 5.034 6.214 -37.145 1.00 91.00 1008 VAL A CA 1
ATOM 8342 C C . VAL A 1 1008 ? 6.107 6.544 -36.112 1.00 91.00 1008 VAL A C 1
ATOM 8344 O O . VAL A 1 1008 ? 5.890 6.326 -34.919 1.00 91.00 1008 VAL A O 1
ATOM 8347 N N . PHE A 1 1009 ? 7.242 7.108 -36.538 1.00 92.31 1009 PHE A N 1
ATOM 8348 C CA . PHE A 1 1009 ? 8.384 7.339 -35.652 1.00 92.31 1009 PHE A CA 1
ATOM 8349 C C . PHE A 1 1009 ? 8.027 8.186 -34.413 1.00 92.31 1009 PHE A C 1
ATOM 8351 O O . PHE A 1 1009 ? 8.289 7.712 -33.306 1.00 92.31 1009 PHE A O 1
ATOM 8358 N N . PRO A 1 1010 ? 7.333 9.344 -34.531 1.00 89.44 1010 PRO A N 1
ATOM 8359 C CA . PRO A 1 1010 ? 6.960 10.150 -33.365 1.00 89.44 1010 PRO A CA 1
ATOM 8360 C C . PRO A 1 1010 ? 6.073 9.420 -32.349 1.00 89.44 1010 PRO A C 1
ATOM 8362 O O . PRO A 1 1010 ? 6.133 9.710 -31.156 1.00 89.44 1010 PRO A O 1
ATOM 8365 N N . GLN A 1 1011 ? 5.243 8.479 -32.808 1.00 87.75 1011 GLN A N 1
ATOM 8366 C CA . GLN A 1 1011 ? 4.337 7.717 -31.944 1.00 87.75 1011 GLN A CA 1
ATOM 8367 C C . GLN A 1 1011 ? 5.075 6.626 -31.177 1.00 87.75 1011 GLN A C 1
ATOM 8369 O O . GLN A 1 1011 ? 4.792 6.399 -30.004 1.00 87.75 1011 GLN A O 1
ATOM 8374 N N . ILE A 1 1012 ? 6.041 5.973 -31.826 1.00 87.75 1012 ILE A N 1
ATOM 8375 C CA . ILE A 1 1012 ? 6.903 4.979 -31.184 1.00 87.75 1012 ILE A CA 1
ATOM 8376 C C . ILE A 1 1012 ? 7.846 5.644 -30.173 1.00 87.75 1012 ILE A C 1
ATOM 8378 O O . ILE A 1 1012 ? 8.077 5.075 -29.105 1.00 87.75 1012 ILE A O 1
ATOM 8382 N N . SER A 1 1013 ? 8.348 6.847 -30.483 1.00 88.12 1013 SER A N 1
ATOM 8383 C CA . SER A 1 1013 ? 9.225 7.638 -29.607 1.00 88.12 1013 SER A CA 1
ATOM 8384 C C . SER A 1 1013 ? 8.510 8.355 -28.464 1.00 88.12 1013 SER A C 1
ATOM 8386 O O . SER A 1 1013 ? 9.172 8.956 -27.619 1.00 88.12 1013 SER A O 1
ATOM 8388 N N . LEU A 1 1014 ? 7.174 8.335 -28.435 1.00 85.00 1014 LEU A N 1
ATOM 8389 C CA . LEU A 1 1014 ? 6.405 9.048 -27.422 1.00 85.00 1014 LEU A CA 1
ATOM 8390 C C . LEU A 1 1014 ? 6.766 8.525 -26.022 1.00 85.00 1014 LEU A C 1
ATOM 8392 O O . LEU A 1 1014 ? 6.671 7.329 -25.753 1.00 85.00 1014 LEU A O 1
ATOM 8396 N N . ASP A 1 1015 ? 7.196 9.435 -25.146 1.00 77.00 1015 ASP A N 1
ATOM 8397 C CA . ASP A 1 1015 ? 7.569 9.170 -23.750 1.00 77.00 1015 ASP A CA 1
ATOM 8398 C C . ASP A 1 1015 ? 8.726 8.165 -23.541 1.00 77.00 1015 ASP A C 1
ATOM 8400 O O . ASP A 1 1015 ? 8.879 7.610 -22.449 1.00 77.00 1015 ASP A O 1
ATOM 8404 N N . LYS A 1 1016 ? 9.574 7.940 -24.559 1.00 85.81 1016 LYS A N 1
ATOM 8405 C CA . LYS A 1 1016 ? 10.761 7.070 -24.466 1.00 85.81 1016 LYS A CA 1
ATOM 8406 C C . LYS A 1 1016 ? 12.053 7.853 -24.677 1.00 85.81 1016 LYS A C 1
ATOM 8408 O O . LYS A 1 1016 ? 12.236 8.499 -25.702 1.00 85.81 1016 LYS A O 1
ATOM 8413 N N . GLU A 1 1017 ? 12.977 7.741 -23.722 1.00 83.75 1017 GLU A N 1
ATOM 8414 C CA . GLU A 1 1017 ? 14.309 8.355 -23.828 1.00 83.75 1017 GLU A CA 1
ATOM 8415 C C . GLU A 1 1017 ? 15.221 7.606 -24.812 1.00 83.75 1017 GLU A C 1
ATOM 8417 O O . GLU A 1 1017 ? 16.023 8.233 -25.497 1.00 83.75 1017 GLU A O 1
ATOM 8422 N N . ILE A 1 1018 ? 15.100 6.274 -24.888 1.00 90.31 1018 ILE A N 1
ATOM 8423 C CA . ILE A 1 1018 ? 15.923 5.405 -25.743 1.00 90.31 1018 ILE A CA 1
ATOM 8424 C C . ILE A 1 1018 ? 15.028 4.330 -26.371 1.00 90.31 1018 ILE A C 1
ATOM 8426 O O . ILE A 1 1018 ? 14.325 3.612 -25.654 1.00 90.31 1018 ILE A O 1
ATOM 8430 N N . LEU A 1 1019 ? 15.073 4.213 -27.701 1.00 93.50 1019 LEU A N 1
ATOM 8431 C CA . LEU A 1 1019 ? 14.352 3.197 -28.476 1.00 93.50 1019 LEU A CA 1
ATOM 8432 C C . LEU A 1 1019 ? 15.191 1.927 -28.653 1.00 93.50 1019 LEU A C 1
ATOM 8434 O O . LEU A 1 1019 ? 16.362 2.006 -28.999 1.00 93.50 1019 LEU A O 1
ATOM 8438 N N . LYS A 1 1020 ? 14.596 0.752 -28.449 1.00 93.44 1020 LYS A N 1
ATOM 8439 C CA . LYS A 1 1020 ? 15.268 -0.560 -28.464 1.00 93.44 1020 LYS A CA 1
ATOM 8440 C C . LYS A 1 1020 ? 14.909 -1.382 -29.706 1.00 93.44 1020 LYS A C 1
ATOM 8442 O O . LYS A 1 1020 ? 14.045 -1.004 -30.492 1.00 93.44 1020 LYS A O 1
ATOM 8447 N N . THR A 1 1021 ? 15.503 -2.571 -29.853 1.00 94.31 1021 THR A N 1
ATOM 8448 C CA . THR A 1 1021 ? 15.184 -3.503 -30.953 1.00 94.31 1021 THR A CA 1
ATOM 8449 C C . THR A 1 1021 ? 13.688 -3.840 -31.035 1.00 94.31 1021 THR A C 1
ATOM 8451 O O . THR A 1 1021 ? 13.142 -3.918 -32.132 1.00 94.31 1021 THR A O 1
ATOM 8454 N N . CYS A 1 1022 ? 12.988 -3.979 -29.903 1.00 93.19 1022 CYS A N 1
ATOM 8455 C CA . CYS A 1 1022 ? 11.536 -4.195 -29.899 1.00 93.19 1022 CYS A CA 1
ATOM 8456 C C . CYS A 1 1022 ? 10.759 -3.028 -30.532 1.00 93.19 1022 CYS A C 1
ATOM 8458 O O . CYS A 1 1022 ? 9.782 -3.252 -31.241 1.00 93.19 1022 CYS A O 1
ATOM 8460 N N . ASP A 1 1023 ? 11.227 -1.794 -30.329 1.00 94.38 1023 ASP A N 1
ATOM 8461 C CA . ASP A 1 1023 ? 10.621 -0.590 -30.897 1.00 94.38 1023 ASP A CA 1
ATOM 8462 C C . ASP A 1 1023 ? 10.898 -0.484 -32.404 1.00 94.38 1023 ASP A C 1
ATOM 8464 O O . ASP A 1 1023 ? 10.053 0.006 -33.149 1.00 94.38 1023 ASP A O 1
ATOM 8468 N N . MET A 1 1024 ? 12.046 -0.995 -32.871 1.00 95.88 1024 MET A N 1
ATOM 8469 C CA . MET A 1 1024 ? 12.345 -1.122 -34.303 1.00 95.88 1024 MET A CA 1
ATOM 8470 C C . MET A 1 1024 ? 11.382 -2.107 -34.981 1.00 95.88 1024 MET A C 1
ATOM 8472 O O . MET A 1 1024 ? 10.844 -1.798 -36.043 1.00 95.88 1024 MET A O 1
ATOM 8476 N N . TYR A 1 1025 ? 11.106 -3.262 -34.359 1.00 95.44 1025 TYR A N 1
ATOM 8477 C CA . TYR A 1 1025 ? 10.085 -4.192 -34.858 1.00 95.44 1025 TYR A CA 1
ATOM 8478 C C . TYR A 1 1025 ? 8.695 -3.543 -34.905 1.00 95.44 1025 TYR A C 1
ATOM 8480 O O . TYR A 1 1025 ? 8.026 -3.644 -35.932 1.00 95.44 1025 TYR A O 1
ATOM 8488 N N . ASP A 1 1026 ? 8.288 -2.833 -33.848 1.00 93.12 1026 ASP A N 1
ATOM 8489 C CA . ASP A 1 1026 ? 6.988 -2.149 -33.802 1.00 93.12 1026 ASP A CA 1
ATOM 8490 C C . ASP A 1 1026 ? 6.873 -1.062 -34.885 1.00 93.12 1026 ASP A C 1
ATOM 8492 O O . ASP A 1 1026 ? 5.843 -0.958 -35.556 1.00 93.12 1026 ASP A O 1
ATOM 8496 N N . ALA A 1 1027 ? 7.933 -0.276 -35.100 1.00 94.62 1027 ALA A N 1
ATOM 8497 C CA . ALA A 1 1027 ? 7.966 0.758 -36.130 1.00 94.62 1027 ALA A CA 1
ATOM 8498 C C . ALA A 1 1027 ? 7.887 0.162 -37.546 1.00 94.62 1027 ALA A C 1
ATOM 8500 O O . ALA A 1 1027 ? 7.075 0.601 -38.363 1.00 94.62 1027 ALA A O 1
ATOM 8501 N N . LEU A 1 1028 ? 8.688 -0.871 -37.833 1.00 96.56 1028 LEU A N 1
ATOM 8502 C CA . LEU A 1 1028 ? 8.672 -1.560 -39.124 1.00 96.56 1028 LEU A CA 1
ATOM 8503 C C . LEU A 1 1028 ? 7.322 -2.229 -39.393 1.00 96.56 1028 LEU A C 1
ATOM 8505 O O . LEU A 1 1028 ? 6.835 -2.176 -40.523 1.00 96.56 1028 LEU A O 1
ATOM 8509 N N . GLU A 1 1029 ? 6.717 -2.856 -38.382 1.00 95.12 1029 GLU A N 1
ATOM 8510 C CA . GLU A 1 1029 ? 5.392 -3.467 -38.487 1.00 95.12 1029 GLU A CA 1
ATOM 8511 C C . GLU A 1 1029 ? 4.331 -2.418 -38.836 1.00 95.12 1029 GLU A C 1
ATOM 8513 O O . GLU A 1 1029 ? 3.578 -2.603 -39.792 1.00 95.12 1029 GLU A O 1
ATOM 8518 N N . GLN A 1 1030 ? 4.300 -1.286 -38.124 1.00 93.38 1030 GLN A N 1
ATOM 8519 C CA . GLN A 1 1030 ? 3.322 -0.226 -38.375 1.00 93.38 1030 GLN A CA 1
ATOM 8520 C C . GLN A 1 1030 ? 3.496 0.434 -39.748 1.00 93.38 1030 GLN A C 1
ATOM 8522 O O . GLN A 1 1030 ? 2.499 0.619 -40.447 1.00 93.38 1030 GLN A O 1
ATOM 8527 N N . CYS A 1 1031 ? 4.729 0.732 -40.178 1.00 95.06 1031 CYS A N 1
ATOM 8528 C CA . CYS A 1 1031 ? 4.989 1.265 -41.521 1.00 95.06 1031 CYS A CA 1
ATOM 8529 C C . CYS A 1 1031 ? 4.502 0.302 -42.615 1.00 95.06 1031 CYS A C 1
ATOM 8531 O O . CYS A 1 1031 ? 3.842 0.718 -43.567 1.00 95.06 1031 CYS A O 1
ATOM 8533 N N . GLN A 1 1032 ? 4.780 -0.996 -42.464 1.00 95.12 1032 GLN A N 1
ATOM 8534 C CA . GLN A 1 1032 ? 4.346 -2.021 -43.415 1.00 95.12 1032 GLN A CA 1
ATOM 8535 C C . GLN A 1 1032 ? 2.828 -2.212 -43.425 1.00 95.12 1032 GLN A C 1
ATOM 8537 O O . GLN A 1 1032 ? 2.248 -2.393 -44.493 1.00 95.12 1032 GLN A O 1
ATOM 8542 N N . LEU A 1 1033 ? 2.168 -2.153 -42.264 1.00 92.81 1033 LEU A N 1
ATOM 8543 C CA . LEU A 1 1033 ? 0.709 -2.216 -42.180 1.00 92.81 1033 LEU A CA 1
ATOM 8544 C C . LEU A 1 1033 ? 0.068 -1.009 -42.876 1.00 92.81 1033 LEU A C 1
ATOM 8546 O O . LEU A 1 1033 ? -0.833 -1.199 -43.687 1.00 92.81 1033 LEU A O 1
ATOM 8550 N N . LEU A 1 1034 ? 0.550 0.215 -42.631 1.00 91.81 1034 LEU A N 1
ATOM 8551 C CA . LEU A 1 1034 ? 0.037 1.412 -43.309 1.00 91.81 1034 LEU A CA 1
ATOM 8552 C C . LEU A 1 1034 ? 0.213 1.328 -44.831 1.00 91.81 1034 LEU A C 1
ATOM 8554 O O . LEU A 1 1034 ? -0.758 1.525 -45.560 1.00 91.81 1034 LEU A O 1
ATOM 8558 N N . ALA A 1 1035 ? 1.398 0.934 -45.303 1.00 91.94 1035 ALA A N 1
ATOM 8559 C CA . ALA A 1 1035 ? 1.657 0.754 -46.731 1.00 91.94 1035 ALA A CA 1
ATOM 8560 C C . ALA A 1 1035 ? 0.791 -0.348 -47.359 1.00 91.94 1035 ALA A C 1
ATOM 8562 O O . ALA A 1 1035 ? 0.278 -0.191 -48.470 1.00 91.94 1035 ALA A O 1
ATOM 8563 N N . PHE A 1 1036 ? 0.559 -1.444 -46.632 1.00 90.94 1036 PHE A N 1
ATOM 8564 C CA . PHE A 1 1036 ? -0.364 -2.496 -47.048 1.00 90.94 1036 PHE A CA 1
ATOM 8565 C C . PHE A 1 1036 ? -1.796 -1.970 -47.194 1.00 90.94 1036 PHE A C 1
ATOM 8567 O O . PHE A 1 1036 ? -2.452 -2.237 -48.199 1.00 90.94 1036 PHE A O 1
ATOM 8574 N N . PHE A 1 1037 ? -2.285 -1.193 -46.230 1.00 89.06 1037 PHE A N 1
ATOM 8575 C CA . PHE A 1 1037 ? -3.651 -0.669 -46.253 1.00 89.06 1037 PHE A CA 1
ATOM 8576 C C . PHE A 1 1037 ? -3.864 0.486 -47.230 1.00 89.06 1037 PHE A C 1
ATOM 8578 O O . PHE A 1 1037 ? -4.993 0.678 -47.680 1.00 89.06 1037 PHE A O 1
ATOM 8585 N N . GLU A 1 1038 ? -2.812 1.216 -47.599 1.00 89.50 1038 GLU A N 1
ATOM 8586 C CA . GLU A 1 1038 ? -2.866 2.149 -48.725 1.00 89.50 1038 GLU A CA 1
ATOM 8587 C C . GLU A 1 1038 ? -2.960 1.403 -50.063 1.00 89.50 1038 GLU A C 1
ATOM 8589 O O . GLU A 1 1038 ? -3.776 1.758 -50.913 1.00 89.50 1038 GLU A O 1
ATOM 8594 N N . LYS A 1 1039 ? -2.189 0.319 -50.236 1.00 87.12 1039 LYS A N 1
ATOM 8595 C CA . LYS A 1 1039 ? -2.235 -0.510 -51.453 1.00 87.12 1039 LYS A CA 1
ATOM 8596 C C . LYS A 1 1039 ? -3.569 -1.258 -51.611 1.00 87.12 1039 LYS A C 1
ATOM 8598 O O . LYS A 1 1039 ? -4.003 -1.482 -52.739 1.00 87.12 1039 LYS A O 1
ATOM 8603 N N . PHE A 1 1040 ? -4.207 -1.633 -50.499 1.00 86.56 1040 PHE A N 1
ATOM 8604 C CA . PHE A 1 1040 ? -5.476 -2.374 -50.451 1.00 86.56 1040 PHE A CA 1
ATOM 8605 C C . PHE A 1 1040 ? -6.559 -1.587 -49.685 1.00 86.56 1040 PHE A C 1
ATOM 8607 O O . PHE A 1 1040 ? -6.923 -1.945 -48.553 1.00 86.56 1040 PHE A O 1
ATOM 8614 N N . PRO A 1 1041 ? -7.093 -0.499 -50.272 1.00 85.19 1041 PRO A N 1
ATOM 8615 C CA . PRO A 1 1041 ? -8.026 0.405 -49.598 1.00 85.19 1041 PRO A CA 1
ATOM 8616 C C . PRO A 1 1041 ? -9.342 -0.273 -49.188 1.00 85.19 1041 PRO A C 1
ATOM 8618 O O . PRO A 1 1041 ? -9.963 0.119 -48.198 1.00 85.19 1041 PRO A O 1
ATOM 8621 N N . GLU A 1 1042 ? -9.761 -1.335 -49.878 1.00 84.12 1042 GLU A N 1
ATOM 8622 C CA . GLU A 1 1042 ? -10.922 -2.140 -49.500 1.00 84.12 1042 GLU A CA 1
ATOM 8623 C C . GLU A 1 1042 ? -10.717 -2.861 -48.159 1.00 84.12 1042 GLU A C 1
ATOM 8625 O O . GLU A 1 1042 ? -11.654 -2.994 -47.369 1.00 84.12 1042 GLU A O 1
ATOM 8630 N N . ARG A 1 1043 ? -9.479 -3.275 -47.853 1.00 85.38 1043 ARG A N 1
ATOM 8631 C CA . ARG A 1 1043 ? -9.122 -3.880 -46.560 1.00 85.38 1043 ARG A CA 1
ATOM 8632 C C . ARG A 1 1043 ? -9.066 -2.839 -45.452 1.00 85.38 1043 ARG A C 1
ATOM 8634 O O . ARG A 1 1043 ? -9.526 -3.117 -44.346 1.00 85.38 1043 ARG A O 1
ATOM 8641 N N . ASN A 1 1044 ? -8.587 -1.635 -45.759 1.00 86.25 1044 ASN A N 1
ATOM 8642 C CA . ASN A 1 1044 ? -8.656 -0.499 -44.840 1.00 86.25 1044 ASN A CA 1
ATOM 8643 C C . ASN A 1 1044 ? -10.117 -0.162 -44.484 1.00 86.25 1044 ASN A C 1
ATOM 8645 O O . ASN A 1 1044 ? -10.470 -0.073 -43.306 1.00 86.25 1044 ASN A O 1
ATOM 8649 N N . ARG A 1 1045 ? -10.997 -0.060 -45.495 1.00 84.69 1045 ARG A N 1
ATOM 8650 C CA . ARG A 1 1045 ? -12.443 0.153 -45.301 1.00 84.69 1045 ARG A CA 1
ATOM 8651 C C . ARG A 1 1045 ? -13.036 -0.913 -44.383 1.00 84.69 1045 ARG A C 1
ATOM 8653 O O . ARG A 1 1045 ? -13.699 -0.572 -43.406 1.00 84.69 1045 ARG A O 1
ATOM 8660 N N . TRP A 1 1046 ? -12.752 -2.183 -44.663 1.00 86.56 1046 TRP A N 1
ATOM 8661 C CA . TRP A 1 1046 ? -13.234 -3.303 -43.858 1.00 86.56 1046 TRP A CA 1
ATOM 8662 C C . TRP A 1 1046 ? -12.786 -3.202 -42.389 1.00 86.56 1046 TRP A C 1
ATOM 8664 O O . TRP A 1 1046 ? -13.612 -3.272 -41.484 1.00 86.56 1046 TRP A O 1
ATOM 8674 N N . LEU A 1 1047 ? -11.511 -2.915 -42.112 1.00 86.88 1047 LEU A N 1
ATOM 8675 C CA . LEU A 1 1047 ? -11.034 -2.742 -40.732 1.00 86.88 1047 LEU A CA 1
ATOM 8676 C C . LEU A 1 1047 ? -11.705 -1.572 -39.998 1.00 86.88 1047 LEU A C 1
ATOM 8678 O O . LEU A 1 1047 ? -11.984 -1.678 -38.799 1.00 86.88 1047 LEU A O 1
ATOM 8682 N N . ARG A 1 1048 ? -12.004 -0.469 -40.697 1.00 85.25 1048 ARG A N 1
ATOM 8683 C CA . ARG A 1 1048 ? -12.745 0.667 -40.124 1.00 85.25 1048 ARG A CA 1
ATOM 8684 C C . ARG A 1 1048 ? -14.170 0.284 -39.738 1.00 85.25 1048 ARG A C 1
ATOM 8686 O O . ARG A 1 1048 ? -14.586 0.629 -38.631 1.00 85.25 1048 ARG A O 1
ATOM 8693 N N . LEU A 1 1049 ? -14.878 -0.457 -40.595 1.00 84.62 1049 LEU A N 1
ATOM 8694 C CA . LEU A 1 1049 ? -16.223 -0.974 -40.301 1.00 84.62 1049 LEU A CA 1
ATOM 8695 C C . LEU A 1 1049 ? -16.224 -1.870 -39.055 1.00 84.62 1049 LEU A C 1
ATOM 8697 O O . LEU A 1 1049 ? -17.145 -1.812 -38.246 1.00 84.62 1049 LEU A O 1
ATOM 8701 N N . HIS A 1 1050 ? -15.136 -2.606 -38.836 1.00 85.62 1050 HIS A N 1
ATOM 8702 C CA . HIS A 1 1050 ? -14.956 -3.469 -37.671 1.00 85.62 1050 HIS A CA 1
ATOM 8703 C C . HIS A 1 1050 ? -14.415 -2.754 -36.418 1.00 85.62 1050 HIS A C 1
ATOM 8705 O O . HIS A 1 1050 ? -14.229 -3.402 -35.389 1.00 85.62 1050 HIS A O 1
ATOM 8711 N N . GLY A 1 1051 ? -14.151 -1.442 -36.465 1.00 85.50 1051 GLY A N 1
ATOM 8712 C CA . GLY A 1 1051 ? -13.620 -0.677 -35.324 1.00 85.50 1051 GLY A CA 1
ATOM 8713 C C . GLY A 1 1051 ? -12.134 -0.924 -35.026 1.00 85.50 1051 GLY A C 1
ATOM 8714 O O . GLY A 1 1051 ? -11.636 -0.546 -33.970 1.00 85.50 1051 GLY A O 1
ATOM 8715 N N . ALA A 1 1052 ? -11.392 -1.556 -35.940 1.00 85.31 1052 ALA A N 1
ATOM 8716 C CA . ALA A 1 1052 ? -9.964 -1.835 -35.759 1.00 85.31 1052 ALA A CA 1
ATOM 8717 C C . ALA A 1 1052 ? -9.061 -0.622 -36.048 1.00 85.31 1052 ALA A C 1
ATOM 8719 O O . ALA A 1 1052 ? -7.860 -0.662 -35.793 1.00 85.31 1052 ALA A O 1
ATOM 8720 N N . HIS A 1 1053 ? -9.633 0.482 -36.533 1.00 76.56 1053 HIS A N 1
ATOM 8721 C CA . HIS A 1 1053 ? -8.884 1.663 -36.957 1.00 76.56 1053 HIS A CA 1
ATOM 8722 C C . HIS A 1 1053 ? -8.222 2.460 -35.818 1.00 76.56 1053 HIS A C 1
ATOM 8724 O O . HIS A 1 1053 ? -7.449 3.374 -36.081 1.00 76.56 1053 HIS A O 1
ATOM 8730 N N . LEU A 1 1054 ? -8.517 2.124 -34.561 1.00 76.44 1054 LEU A N 1
ATOM 8731 C CA . LEU A 1 1054 ? -7.848 2.685 -33.384 1.00 76.44 1054 LEU A CA 1
ATOM 8732 C C . LEU A 1 1054 ? -6.659 1.831 -32.907 1.00 76.44 1054 LEU A C 1
ATOM 8734 O O . LEU A 1 1054 ? -5.971 2.224 -31.972 1.00 76.44 1054 LEU A O 1
ATOM 8738 N N . GLN A 1 1055 ? -6.429 0.654 -33.503 1.00 74.75 1055 GLN A N 1
ATOM 8739 C CA . GLN A 1 1055 ? -5.372 -0.275 -33.073 1.00 74.75 1055 GLN A CA 1
ATOM 8740 C C . GLN A 1 1055 ? -3.999 0.015 -33.700 1.00 74.75 1055 GLN A C 1
ATOM 8742 O O . GLN A 1 1055 ? -2.983 -0.487 -33.233 1.00 74.75 1055 GLN A O 1
ATOM 8747 N N . ILE A 1 1056 ? -3.984 0.778 -34.787 1.00 69.38 1056 ILE A N 1
ATOM 8748 C CA . ILE A 1 1056 ? -2.814 1.212 -35.563 1.00 69.38 1056 ILE A CA 1
ATOM 8749 C C . ILE A 1 1056 ? -3.099 2.686 -35.893 1.00 69.38 1056 ILE A C 1
ATOM 8751 O O . ILE A 1 1056 ? -4.276 3.064 -35.906 1.00 69.38 1056 ILE A O 1
ATOM 8755 N N . PRO A 1 1057 ? -2.103 3.540 -36.171 1.00 60.22 1057 PRO A N 1
ATOM 8756 C CA . PRO A 1 1057 ? -2.324 4.916 -36.629 1.00 60.22 1057 PRO A CA 1
ATOM 8757 C C . PRO A 1 1057 ? -2.995 5.047 -38.009 1.00 60.22 1057 PRO A C 1
ATOM 8759 O O . PRO A 1 1057 ? -2.524 5.754 -38.892 1.00 60.22 1057 PRO A O 1
ATOM 8762 N N . PHE A 1 1058 ? -4.164 4.440 -38.202 1.00 64.44 1058 PHE A N 1
ATOM 8763 C CA . PHE A 1 1058 ? -4.977 4.582 -39.406 1.00 64.44 1058 PHE A CA 1
ATOM 8764 C C . PHE A 1 1058 ? -5.497 6.006 -39.614 1.00 64.44 1058 PHE A C 1
ATOM 8766 O O . PHE A 1 1058 ? -6.029 6.295 -40.681 1.00 64.44 1058 PHE A O 1
ATOM 8773 N N . ILE A 1 1059 ? -5.392 6.903 -38.627 1.00 56.75 1059 ILE A N 1
ATOM 8774 C CA . ILE A 1 1059 ? -5.846 8.299 -38.747 1.00 56.75 1059 ILE A CA 1
ATOM 8775 C C . ILE A 1 1059 ? -5.170 9.050 -39.910 1.00 56.75 1059 ILE A C 1
ATOM 8777 O O . ILE A 1 1059 ? -5.712 10.041 -40.383 1.00 56.75 1059 ILE A O 1
ATOM 8781 N N . TYR A 1 1060 ? -4.035 8.545 -40.403 1.00 60.69 1060 TYR A N 1
ATOM 8782 C CA . TYR A 1 1060 ? -3.262 9.137 -41.498 1.00 60.69 1060 TYR A CA 1
ATOM 8783 C C . TYR A 1 1060 ? -3.601 8.594 -42.891 1.00 60.69 1060 TYR A C 1
ATOM 8785 O O . TYR A 1 1060 ? -3.131 9.144 -43.879 1.00 60.69 1060 TYR A O 1
ATOM 8793 N N . LEU A 1 1061 ? -4.424 7.549 -42.992 1.00 64.19 1061 LEU A N 1
ATOM 8794 C CA . LEU A 1 1061 ? -4.989 7.121 -44.271 1.00 64.19 1061 LEU A CA 1
ATOM 8795 C C . LEU A 1 1061 ? -6.344 7.809 -44.448 1.00 64.19 1061 LEU A C 1
ATOM 8797 O O . LEU A 1 1061 ? -7.208 7.663 -43.576 1.00 64.19 1061 LEU A O 1
ATOM 8801 N N . GLU A 1 1062 ? -6.553 8.524 -45.557 1.00 59.31 1062 GLU A N 1
ATOM 8802 C CA . GLU A 1 1062 ? -7.860 9.123 -45.857 1.00 59.31 1062 GLU A CA 1
ATOM 8803 C C . GLU A 1 1062 ? -8.969 8.052 -45.793 1.00 59.31 1062 GLU A C 1
ATOM 8805 O O . GLU A 1 1062 ? -8.740 6.888 -46.153 1.00 59.31 1062 GLU A O 1
ATOM 8810 N N . PRO A 1 1063 ? -10.179 8.388 -45.306 1.00 55.91 1063 PRO A N 1
ATOM 8811 C CA . PRO A 1 1063 ? -11.319 7.499 -45.455 1.00 55.91 1063 PRO A CA 1
ATOM 8812 C C . PRO A 1 1063 ? -11.504 7.238 -46.957 1.00 55.91 1063 PRO A C 1
ATOM 8814 O O . PRO A 1 1063 ? -11.628 8.207 -47.707 1.00 55.91 1063 PRO A O 1
ATOM 8817 N N . PRO A 1 1064 ? -11.503 5.978 -47.423 1.00 54.91 1064 PRO A N 1
ATOM 8818 C CA . PRO A 1 1064 ? -11.690 5.709 -48.841 1.00 54.91 1064 PRO A CA 1
ATOM 8819 C C . PRO A 1 1064 ? -13.017 6.329 -49.291 1.00 54.91 1064 PRO A C 1
ATOM 8821 O O . PRO A 1 1064 ? -14.033 6.165 -48.608 1.00 54.91 1064 PRO A O 1
ATOM 8824 N N . ALA A 1 1065 ? -12.991 7.068 -50.405 1.00 48.84 1065 ALA A N 1
ATOM 8825 C CA . ALA A 1 1065 ? -14.187 7.675 -50.979 1.00 48.84 1065 ALA A CA 1
ATOM 8826 C C . ALA A 1 1065 ? -15.281 6.607 -51.129 1.00 48.84 1065 ALA A C 1
ATOM 8828 O O . ALA A 1 1065 ? -14.996 5.481 -51.548 1.00 48.84 1065 ALA A O 1
ATOM 8829 N N . GLN A 1 1066 ? -16.525 6.943 -50.765 1.00 44.81 1066 GLN A N 1
ATOM 8830 C CA . GLN A 1 1066 ? -17.658 6.078 -51.091 1.00 44.81 1066 GLN A CA 1
ATOM 8831 C C . GLN A 1 1066 ? -17.635 5.858 -52.610 1.00 44.81 1066 GLN A C 1
ATOM 8833 O O . GLN A 1 1066 ? -17.589 6.849 -53.341 1.00 44.81 1066 GLN A O 1
ATOM 8838 N N . PRO A 1 1067 ? -17.612 4.610 -53.111 1.00 38.88 1067 PRO A N 1
ATOM 8839 C CA . PRO A 1 1067 ? -17.846 4.404 -54.529 1.00 38.88 1067 PRO A CA 1
ATOM 8840 C C . PRO A 1 1067 ? -19.226 4.984 -54.846 1.00 38.88 1067 PRO A C 1
ATOM 8842 O O . PRO A 1 1067 ? -20.182 4.709 -54.117 1.00 38.88 1067 PRO A O 1
ATOM 8845 N N . ASP A 1 1068 ? -19.314 5.808 -55.892 1.00 37.06 1068 ASP A N 1
ATOM 8846 C CA . ASP A 1 1068 ? -20.596 6.235 -56.448 1.00 37.06 1068 ASP A CA 1
ATOM 8847 C C . ASP A 1 1068 ? -21.431 4.974 -56.699 1.00 37.06 1068 ASP A C 1
ATOM 8849 O O . ASP A 1 1068 ? -21.091 4.144 -57.545 1.00 37.06 1068 ASP A O 1
ATOM 8853 N N . LEU A 1 1069 ? -22.494 4.807 -55.912 1.00 33.75 1069 LEU A N 1
ATOM 8854 C CA . LEU A 1 1069 ? -23.507 3.783 -56.124 1.00 33.75 1069 LEU A CA 1
ATOM 8855 C C . LEU A 1 1069 ? -24.300 4.177 -57.376 1.00 33.75 1069 LEU A C 1
ATOM 8857 O O . LEU A 1 1069 ? -25.289 4.902 -57.285 1.00 33.75 1069 LEU A O 1
ATOM 8861 N N . ASN A 1 1070 ? -23.832 3.711 -58.533 1.00 27.58 1070 ASN A N 1
ATOM 8862 C CA . ASN A 1 1070 ? -24.611 3.567 -59.762 1.00 27.58 1070 ASN A CA 1
ATOM 8863 C C . ASN A 1 1070 ? -24.648 2.101 -60.179 1.00 27.58 1070 ASN A C 1
ATOM 8865 O O . ASN A 1 1070 ? -23.557 1.487 -60.253 1.00 27.58 1070 ASN A O 1
#

InterPro domains:
  IPR056711 Domain of unknown function DUF7809 [PF25100] (95-250)
  IPR056711 Domain of unknown function DUF7809 [PF25100] (627-779)

Sequence (1070 aa):
MTTRLALQAKESVVGASRAYLPREHWHLIRQHDDGSCSLDHTDPILEMYGGHPDLFKEILKFRMFPGSHKLFDGGLTELLTTEETVFCNAARQTFIYKMDWFQLLFEVVLRTLSSDDLLPYEFNVMPVISYFIQSKEAELINNCEIVPFYEEKLKSLQKKLERALQMEEKMKIPWRSRNLRYVFTYLRNLIPSNADDPGYAAIRKLIESHVELKPVKEFHTYYEDWINRVAISIQILEGFIAENPEIFQLKTEGIAIVRVFRDRDILVMTHELLSEMRKAGMDCKAIEQEIVESPALSTWDFDTVQAKLGNLMENIEFVFSPVKRTRHRAIYIPTIDGGYCIPAEDAFKESFHYMMSVKCVFQQLGEWPGPDAKNVWDFCEDIVEVLMEDFHGTRFINVKQIASLQASLEWRINNELDRGNRLLIKKQNNCNFYHLKREMERLGYLRTCSEIQRYAEATLNRLKIEFRTEKIRTWHAYIAMERCMAICILGKYPTVERFIHLNKMCTSLQIECALCIAEQIAAEKQAEEKEKESAERTVQLFQILLHFYVHEDVLPLFTLVNEGFEADFTNTKAAIYGSCPKELTRQLLDFNTFAGSLHRFGYKSRVYQDPHPVFYSYQKGREKHAYVYKQSIFNILMMLLPLDDPKLYGDSLIQYALGIYFNHHEAKLKGENELVPTIDEKFDALRIKLEEGLKTQANEMNKHNTTAAKSLQLVKKALERLCPKTDFKTLTWLFNQIGKEHLIENEHQFWRRIVHTILVFLRIVDKFVKDERAYFLPNRMLTHEYQQQPRMFQNGDKHFFLVREILREMKVQHLEDEEFEEDLQTRVGDDEIATISVQELEEEWERLEEEWKRFGGIKPFDEIARVIYPIRRTKHHAVFIPSVSDKHCILASDCFLECLRTLISVKGIFQVVNDFNWNILMDEFRIGKKFQEYEAKSPILMDTVVVTRTNNLIISQVMSKMKEYLPNIKEVTPIGDEGFDQAVLEEQIRTLNLDTSFPNIMEFVPVVFPQISLDKEILKTCDMYDALEQCQLLAFFEKFPERNRWLRLHGAHLQIPFIYLEPPAQPDLN